Protein AF-0000000068469529 (afdb_homodimer)

Structure (mmCIF, N/CA/C/O backbone):
data_AF-0000000068469529-model_v1
#
loop_
_entity.id
_entity.type
_entity.pdbx_description
1 polymer 'Protein-tyrosine sulfotransferase'
#
loop_
_atom_site.group_PDB
_atom_site.id
_atom_site.type_symbol
_atom_site.label_atom_id
_atom_site.label_alt_id
_atom_site.label_comp_id
_atom_site.label_asym_id
_atom_site.label_entity_id
_atom_site.label_seq_id
_atom_site.pdbx_PDB_ins_code
_atom_site.Cartn_x
_atom_site.Cartn_y
_atom_site.Cartn_z
_atom_site.occupancy
_atom_site.B_iso_or_equiv
_atom_site.auth_seq_id
_atom_site.auth_comp_id
_atom_site.auth_asym_id
_atom_site.auth_atom_id
_atom_site.pdbx_PDB_model_num
ATOM 1 N N . MET A 1 1 ? -54.781 -26.109 3.596 1 35 1 MET A N 1
ATOM 2 C CA . MET A 1 1 ? -55.125 -24.812 3.016 1 35 1 MET A CA 1
ATOM 3 C C . MET A 1 1 ? -54.406 -23.688 3.736 1 35 1 MET A C 1
ATOM 5 O O . MET A 1 1 ? -54.375 -22.562 3.246 1 35 1 MET A O 1
ATOM 9 N N . ARG A 1 2 ? -54.062 -23.984 5.086 1 48.5 2 ARG A N 1
ATOM 10 C CA . ARG A 1 2 ? -53.562 -22.953 5.992 1 48.5 2 ARG A CA 1
ATOM 11 C C . ARG A 1 2 ? -52.094 -22.656 5.707 1 48.5 2 ARG A C 1
ATOM 13 O O . ARG A 1 2 ? -51.594 -21.594 6.07 1 48.5 2 ARG A O 1
ATOM 20 N N . LEU A 1 3 ? -51.375 -23.75 5.25 1 50.78 3 LEU A N 1
ATOM 21 C CA . LEU A 1 3 ? -49.938 -23.562 5 1 50.78 3 LEU A CA 1
ATOM 22 C C . LEU A 1 3 ? -49.719 -22.641 3.811 1 50.78 3 LEU A C 1
ATOM 24 O O . LEU A 1 3 ? -48.656 -22.016 3.697 1 50.78 3 LEU A O 1
ATOM 28 N N . SER A 1 4 ? -50.875 -22.516 2.932 1 54.69 4 SER A N 1
ATOM 29 C CA . SER A 1 4 ? -50.75 -21.766 1.685 1 54.69 4 SER A CA 1
ATOM 30 C C . SER A 1 4 ? -50.812 -20.266 1.931 1 54.69 4 SER A C 1
ATOM 32 O O . SER A 1 4 ? -50.188 -19.484 1.208 1 54.69 4 SER A O 1
ATOM 34 N N . MET A 1 5 ? -51.594 -19.906 3.066 1 54.94 5 MET A N 1
ATOM 35 C CA . MET A 1 5 ? -51.781 -18.484 3.285 1 54.94 5 MET A CA 1
ATOM 36 C C . MET A 1 5 ? -50.562 -17.828 3.895 1 54.94 5 MET A C 1
ATOM 38 O O . MET A 1 5 ? -50.281 -16.656 3.648 1 54.94 5 MET A O 1
ATOM 42 N N . ARG A 1 6 ? -49.75 -18.641 4.711 1 59.12 6 ARG A N 1
ATOM 43 C CA . ARG A 1 6 ? -48.594 -18.078 5.344 1 59.12 6 ARG A CA 1
ATOM 44 C C . ARG A 1 6 ? -47.469 -17.828 4.32 1 59.12 6 ARG A C 1
ATOM 46 O O . ARG A 1 6 ? -46.781 -16.812 4.387 1 59.12 6 ARG A O 1
ATOM 53 N N . ARG A 1 7 ? -47.438 -18.688 3.303 1 60.75 7 ARG A N 1
ATOM 54 C CA . ARG A 1 7 ? -46.438 -18.516 2.262 1 60.75 7 ARG A CA 1
ATOM 55 C C . ARG A 1 7 ? -46.75 -17.312 1.373 1 60.75 7 ARG A C 1
ATOM 57 O O . ARG A 1 7 ? -45.875 -16.578 0.944 1 60.75 7 ARG A O 1
ATOM 64 N N . ALA A 1 8 ? -48.125 -17.156 1.275 1 61.53 8 ALA A N 1
ATOM 65 C CA . ALA A 1 8 ? -48.531 -16.047 0.421 1 61.53 8 ALA A CA 1
ATOM 66 C C . ALA A 1 8 ? -48.312 -14.703 1.109 1 61.53 8 ALA A C 1
ATOM 68 O O . ALA A 1 8 ? -47.875 -13.734 0.469 1 61.53 8 ALA A O 1
ATOM 69 N N . LEU A 1 9 ? -48.5 -14.734 2.459 1 61.03 9 LEU A N 1
ATOM 70 C CA . LEU A 1 9 ? -48.281 -13.5 3.203 1 61.03 9 LEU A CA 1
ATOM 71 C C . LEU A 1 9 ? -46.781 -13.195 3.324 1 61.03 9 LEU A C 1
ATOM 73 O O . LEU A 1 9 ? -46.375 -12.039 3.221 1 61.03 9 LEU A O 1
ATOM 77 N N . LEU A 1 10 ? -45.969 -14.312 3.377 1 60.34 10 LEU A N 1
ATOM 78 C CA . LEU A 1 10 ? -44.531 -14.117 3.416 1 60.34 10 LEU A CA 1
ATOM 79 C C . LEU A 1 10 ? -44 -13.633 2.064 1 60.34 10 LEU A C 1
ATOM 81 O O . LEU A 1 10 ? -43.156 -12.75 2.006 1 60.34 10 LEU A O 1
ATOM 85 N N . ALA A 1 11 ? -44.688 -14.125 0.976 1 63.16 11 ALA A N 1
ATOM 86 C CA . ALA A 1 11 ? -44.281 -13.703 -0.363 1 63.16 11 ALA A CA 1
ATOM 87 C C . ALA A 1 11 ? -44.688 -12.25 -0.62 1 63.16 11 ALA A C 1
ATOM 89 O O . ALA A 1 11 ? -43.938 -11.492 -1.231 1 63.16 11 ALA A O 1
ATOM 90 N N . ALA A 1 12 ? -45.875 -11.898 -0.057 1 62.25 12 ALA A N 1
ATOM 91 C CA . ALA A 1 12 ? -46.312 -10.523 -0.239 1 62.25 12 ALA A CA 1
ATOM 92 C C . ALA A 1 12 ? -45.469 -9.555 0.568 1 62.25 12 ALA A C 1
ATOM 94 O O . ALA A 1 12 ? -45.188 -8.445 0.112 1 62.25 12 ALA A O 1
ATOM 95 N N . GLY A 1 13 ? -45.062 -10.125 1.74 1 57.09 13 GLY A N 1
ATOM 96 C CA . GLY A 1 13 ? -44.188 -9.297 2.545 1 57.09 13 GLY A CA 1
ATOM 97 C C . GLY A 1 13 ? -42.812 -9.109 1.919 1 57.09 13 GLY A C 1
ATOM 98 O O . GLY A 1 13 ? -42.25 -8.008 1.965 1 57.09 13 GLY A O 1
ATOM 99 N N . CYS A 1 14 ? -42.312 -10.211 1.252 1 60.03 14 CYS A N 1
ATOM 100 C CA . CYS A 1 14 ? -41.031 -10.117 0.584 1 60.03 14 CYS A CA 1
ATOM 101 C C . CYS A 1 14 ? -41.094 -9.219 -0.645 1 60.03 14 CYS A C 1
ATOM 103 O O . CYS A 1 14 ? -40.188 -8.461 -0.93 1 60.03 14 CYS A O 1
ATOM 105 N N . THR A 1 15 ? -42.312 -9.305 -1.3 1 61.78 15 THR A N 1
ATOM 106 C CA . THR A 1 15 ? -42.469 -8.445 -2.471 1 61.78 15 THR A CA 1
ATOM 107 C C . THR A 1 15 ? -42.562 -6.98 -2.059 1 61.78 15 THR A C 1
ATOM 109 O O . THR A 1 15 ? -41.969 -6.105 -2.699 1 61.78 15 THR A O 1
ATOM 112 N N . LEU A 1 16 ? -43.219 -6.738 -0.93 1 57.44 16 LEU A N 1
ATOM 113 C CA . LEU A 1 16 ? -43.344 -5.359 -0.462 1 57.44 16 LEU A CA 1
ATOM 114 C C . LEU A 1 16 ? -42 -4.844 0.03 1 57.44 16 LEU A C 1
ATOM 116 O O . LEU A 1 16 ? -41.625 -3.699 -0.248 1 57.44 16 LEU A O 1
ATOM 120 N N . ALA A 1 17 ? -41.281 -5.766 0.696 1 58.59 17 ALA A N 1
ATOM 121 C CA . ALA A 1 17 ? -39.938 -5.363 1.132 1 58.59 17 ALA A CA 1
ATOM 122 C C . ALA A 1 17 ? -39.031 -5.102 -0.063 1 58.59 17 ALA A C 1
ATOM 124 O O . ALA A 1 17 ? -38.25 -4.156 -0.052 1 58.59 17 ALA A O 1
ATOM 125 N N . LEU A 1 18 ? -39.219 -5.82 -1.162 1 59.91 18 LEU A N 1
ATOM 126 C CA . LEU A 1 18 ? -38.438 -5.613 -2.383 1 59.91 18 LEU A CA 1
ATOM 127 C C . LEU A 1 18 ? -38.844 -4.309 -3.062 1 59.91 18 LEU A C 1
ATOM 129 O O . LEU A 1 18 ? -38 -3.561 -3.539 1 59.91 18 LEU A O 1
ATOM 133 N N . VAL A 1 19 ? -40.125 -4.066 -3.025 1 58.38 19 VAL A N 1
ATOM 134 C CA . VAL A 1 19 ? -40.594 -2.84 -3.668 1 58.38 19 VAL A CA 1
ATOM 135 C C . VAL A 1 19 ? -40.125 -1.63 -2.861 1 58.38 19 VAL A C 1
ATOM 137 O O . VAL A 1 19 ? -39.656 -0.637 -3.43 1 58.38 19 VAL A O 1
ATOM 140 N N . LEU A 1 20 ? -40.156 -1.813 -1.547 1 55.47 20 LEU A N 1
ATOM 141 C CA . LEU A 1 20 ? -39.688 -0.706 -0.715 1 55.47 20 LEU A CA 1
ATOM 142 C C . LEU A 1 20 ? -38.188 -0.531 -0.826 1 55.47 20 LEU A C 1
ATOM 144 O O . LEU A 1 20 ? -37.688 0.597 -0.875 1 55.47 20 LEU A O 1
ATOM 148 N N . ALA A 1 21 ? -37.469 -1.648 -0.958 1 56.5 21 ALA A N 1
ATOM 149 C CA . ALA A 1 21 ? -36.031 -1.566 -1.17 1 56.5 21 ALA A CA 1
ATOM 150 C C . ALA A 1 21 ? -35.688 -0.947 -2.527 1 56.5 21 ALA A C 1
ATOM 152 O O . ALA A 1 21 ? -34.781 -0.138 -2.645 1 56.5 21 ALA A O 1
ATOM 153 N N . VAL A 1 22 ? -36.5 -1.192 -3.512 1 58.16 22 VAL A N 1
ATOM 154 C CA . VAL A 1 22 ? -36.281 -0.602 -4.832 1 58.16 22 VAL A CA 1
ATOM 155 C C . VAL A 1 22 ? -36.625 0.885 -4.789 1 58.16 22 VAL A C 1
ATOM 157 O O . VAL A 1 22 ? -35.906 1.712 -5.352 1 58.16 22 VAL A O 1
ATOM 160 N N . GLN A 1 23 ? -37.719 1.17 -4.066 1 52.16 23 GLN A N 1
ATOM 161 C CA . GLN A 1 23 ? -38.094 2.576 -3.992 1 52.16 23 GLN A CA 1
ATOM 162 C C . GLN A 1 23 ? -37.094 3.375 -3.162 1 52.16 23 GLN A C 1
ATOM 164 O O . GLN A 1 23 ? -36.719 4.492 -3.531 1 52.16 23 GLN A O 1
ATOM 169 N N . LEU A 1 24 ? -36.688 2.756 -2.057 1 51.91 24 LEU A N 1
ATOM 170 C CA . LEU A 1 24 ? -35.656 3.441 -1.279 1 51.91 24 LEU A CA 1
ATOM 171 C C . LEU A 1 24 ? -34.344 3.5 -2.047 1 51.91 24 LEU A C 1
ATOM 173 O O . LEU A 1 24 ? -33.656 4.508 -1.997 1 51.91 24 LEU A O 1
ATOM 177 N N . GLY A 1 25 ? -34.031 2.502 -2.814 1 49.19 25 GLY A N 1
ATOM 178 C CA . GLY A 1 25 ? -32.906 2.545 -3.721 1 49.19 25 GLY A CA 1
ATOM 179 C C . GLY A 1 25 ? -33.031 3.623 -4.781 1 49.19 25 GLY A C 1
ATOM 180 O O . GLY A 1 25 ? -32.062 4.305 -5.098 1 49.19 25 GLY A O 1
ATOM 181 N N . GLN A 1 26 ? -34.219 3.742 -5.254 1 50.41 26 GLN A N 1
ATOM 182 C CA . GLN A 1 26 ? -34.438 4.785 -6.25 1 50.41 26 GLN A CA 1
ATOM 183 C C . GLN A 1 26 ? -34.312 6.172 -5.633 1 50.41 26 GLN A C 1
ATOM 185 O O . GLN A 1 26 ? -33.75 7.082 -6.254 1 50.41 26 GLN A O 1
ATOM 190 N N . GLN A 1 27 ? -34.875 6.309 -4.461 1 45.72 27 GLN A N 1
ATOM 191 C CA . GLN A 1 27 ? -34.75 7.617 -3.826 1 45.72 27 GLN A CA 1
ATOM 192 C C . GLN A 1 27 ? -33.312 7.926 -3.451 1 45.72 27 GLN A C 1
ATOM 194 O O . GLN A 1 27 ? -32.844 9.07 -3.574 1 45.72 27 GLN A O 1
ATOM 199 N N . VAL A 1 28 ? -32.625 6.914 -2.969 1 44.53 28 VAL A N 1
ATOM 200 C CA . VAL A 1 28 ? -31.203 7.125 -2.713 1 44.53 28 VAL A CA 1
ATOM 201 C C . VAL A 1 28 ? -30.484 7.434 -4.023 1 44.53 28 VAL A C 1
ATOM 203 O O . VAL A 1 28 ? -29.594 8.297 -4.066 1 44.53 28 VAL A O 1
ATOM 206 N N . LEU A 1 29 ? -30.906 6.848 -5.082 1 42.88 29 LEU A N 1
ATOM 207 C CA . LEU A 1 29 ? -30.359 7.195 -6.387 1 42.88 29 LEU A CA 1
ATOM 208 C C . LEU A 1 29 ? -30.734 8.617 -6.781 1 42.88 29 LEU A C 1
ATOM 210 O O . LEU A 1 29 ? -29.922 9.359 -7.324 1 42.88 29 LEU A O 1
ATOM 214 N N . GLU A 1 30 ? -31.953 8.984 -6.566 1 41.34 30 GLU A N 1
ATOM 215 C CA . GLU A 1 30 ? -32.375 10.336 -6.914 1 41.34 30 GLU A CA 1
ATOM 216 C C . GLU A 1 30 ? -31.703 11.375 -6.023 1 41.34 30 GLU A C 1
ATOM 218 O O . GLU A 1 30 ? -31.328 12.445 -6.496 1 41.34 30 GLU A O 1
ATOM 223 N N . CYS A 1 31 ? -31.719 11.125 -4.723 1 37.06 31 CYS A N 1
ATOM 224 C CA . CYS A 1 31 ? -31.031 12.07 -3.854 1 37.06 31 CYS A CA 1
ATOM 225 C C . CYS A 1 31 ? -29.547 12.156 -4.199 1 37.06 31 CYS A C 1
ATOM 227 O O . CYS A 1 31 ? -28.953 13.234 -4.133 1 37.06 31 CYS A O 1
ATOM 229 N N . ARG A 1 32 ? -28.891 11.039 -4.543 1 34.47 32 ARG A N 1
ATOM 230 C CA . ARG A 1 32 ? -27.531 11.133 -5.07 1 34.47 32 ARG A CA 1
ATOM 231 C C . ARG A 1 32 ? -27.5 11.961 -6.352 1 34.47 32 ARG A C 1
ATOM 233 O O . ARG A 1 32 ? -26.531 12.672 -6.617 1 34.47 32 ARG A O 1
ATOM 240 N N . ALA A 1 33 ? -28.484 11.867 -7.164 1 37.12 33 ALA A N 1
ATOM 241 C CA . ALA A 1 33 ? -28.531 12.664 -8.383 1 37.12 33 ALA A CA 1
ATOM 242 C C . ALA A 1 33 ? -28.656 14.148 -8.07 1 37.12 33 ALA A C 1
ATOM 244 O O . ALA A 1 33 ? -28.062 14.984 -8.758 1 37.12 33 ALA A O 1
ATOM 245 N N . VAL A 1 34 ? -29.578 14.539 -7.203 1 35.19 34 VAL A N 1
ATOM 246 C CA . VAL A 1 34 ? -29.781 15.953 -6.922 1 35.19 34 VAL A CA 1
ATOM 247 C C . VAL A 1 34 ? -28.562 16.516 -6.191 1 35.19 34 VAL A C 1
ATOM 249 O O . VAL A 1 34 ? -28.188 17.672 -6.395 1 35.19 34 VAL A O 1
ATOM 252 N N . LEU A 1 35 ? -28.078 15.852 -5.195 1 32.03 35 LEU A N 1
ATOM 253 C CA . LEU A 1 35 ? -26.875 16.359 -4.543 1 32.03 35 LEU A CA 1
ATOM 254 C C . LEU A 1 35 ? -25.688 16.359 -5.504 1 32.03 35 LEU A C 1
ATOM 256 O O . LEU A 1 35 ? -24.609 16.828 -5.16 1 32.03 35 LEU A O 1
ATOM 260 N N . GLU A 1 36 ? -25.672 15.594 -6.559 1 34.03 36 GLU A N 1
ATOM 261 C CA . GLU A 1 36 ? -24.703 15.766 -7.641 1 34.03 36 GLU A CA 1
ATOM 262 C C . GLU A 1 36 ? -24.891 17.125 -8.328 1 34.03 36 GLU A C 1
ATOM 264 O O . GLU A 1 36 ? -25.703 17.25 -9.242 1 34.03 36 GLU A O 1
ATOM 269 N N . GLY A 1 37 ? -25.094 18.203 -7.586 1 32.06 37 GLY A N 1
ATOM 270 C CA . GLY A 1 37 ? -25.109 19.469 -8.305 1 32.06 37 GLY A CA 1
ATOM 271 C C . GLY A 1 37 ? -24.172 19.484 -9.5 1 32.06 37 GLY A C 1
ATOM 272 O O . GLY A 1 37 ? -23.391 18.547 -9.695 1 32.06 37 GLY A O 1
ATOM 273 N N . PRO A 1 38 ? -24.516 20.469 -10.398 1 31.81 38 PRO A N 1
ATOM 274 C CA . PRO A 1 38 ? -23.656 20.484 -11.586 1 31.81 38 PRO A CA 1
ATOM 275 C C . PRO A 1 38 ? -22.172 20.344 -11.258 1 31.81 38 PRO A C 1
ATOM 277 O O . PRO A 1 38 ? -21.641 21.141 -10.477 1 31.81 38 PRO A O 1
ATOM 280 N N . ARG A 1 39 ? -21.781 19.141 -10.969 1 34.88 39 ARG A N 1
ATOM 281 C CA . ARG A 1 39 ? -20.344 19 -10.977 1 34.88 39 ARG A CA 1
ATOM 282 C C . ARG A 1 39 ? -19.703 19.922 -12.008 1 34.88 39 ARG A C 1
ATOM 284 O O . ARG A 1 39 ? -20.031 19.859 -13.195 1 34.88 39 ARG A O 1
ATOM 291 N N . SER A 1 40 ? -19.547 21.156 -11.719 1 30.97 40 SER A N 1
ATOM 292 C CA . SER A 1 40 ? -18.703 21.891 -12.664 1 30.97 40 SER A CA 1
ATOM 293 C C . SER A 1 40 ? -17.625 20.984 -13.273 1 30.97 40 SER A C 1
ATOM 295 O O . SER A 1 40 ? -17.141 20.078 -12.609 1 30.97 40 SER A O 1
ATOM 297 N N . PRO A 1 41 ? -17.656 20.812 -14.602 1 32.28 41 PRO A N 1
ATOM 298 C CA . PRO A 1 41 ? -16.625 20 -15.25 1 32.28 41 PRO A CA 1
ATOM 299 C C . PRO A 1 41 ? -15.25 20.203 -14.641 1 32.28 41 PRO A C 1
ATOM 301 O O . PRO A 1 41 ? -14.703 21.312 -14.664 1 32.28 41 PRO A O 1
ATOM 304 N N . ARG A 1 42 ? -15.016 19.875 -13.43 1 36.72 42 ARG A N 1
ATOM 305 C CA . ARG A 1 42 ? -13.586 19.797 -13.148 1 36.72 42 ARG A CA 1
ATOM 306 C C . ARG A 1 42 ? -12.805 19.438 -14.406 1 36.72 42 ARG A C 1
ATOM 308 O O . ARG A 1 42 ? -13.023 18.375 -14.992 1 36.72 42 ARG A O 1
ATOM 315 N N . ARG A 1 43 ? -12.453 20.375 -15.234 1 35.06 43 ARG A N 1
ATOM 316 C CA . ARG A 1 43 ? -11.609 20.188 -16.406 1 35.06 43 ARG A CA 1
ATOM 317 C C . ARG A 1 43 ? -10.609 19.047 -16.188 1 35.06 43 ARG A C 1
ATOM 319 O O . ARG A 1 43 ? -9.828 19.078 -15.242 1 35.06 43 ARG A O 1
ATOM 326 N N . ALA A 1 44 ? -10.883 17.906 -16.766 1 36.81 44 ALA A N 1
ATOM 327 C CA . ALA A 1 44 ? -10.211 16.609 -16.812 1 36.81 44 ALA A CA 1
ATOM 328 C C . ALA A 1 44 ? -8.719 16.781 -17.109 1 36.81 44 ALA A C 1
ATOM 330 O O . ALA A 1 44 ? -8.336 17.266 -18.172 1 36.81 44 ALA A O 1
ATOM 331 N N . MET A 1 45 ? -7.848 17.062 -16.219 1 39.94 45 MET A N 1
ATOM 332 C CA . MET A 1 45 ? -6.406 16.859 -16.312 1 39.94 45 MET A CA 1
ATOM 333 C C . MET A 1 45 ? -6.07 15.586 -17.062 1 39.94 45 MET A C 1
ATOM 335 O O . MET A 1 45 ? -6.547 14.508 -16.703 1 39.94 45 MET A O 1
ATOM 339 N N . ARG A 1 46 ? -5.836 15.727 -18.453 1 43.59 46 ARG A N 1
ATOM 340 C CA . ARG A 1 46 ? -5.496 14.523 -19.203 1 43.59 46 ARG A CA 1
ATOM 341 C C . ARG A 1 46 ? -4.16 13.953 -18.734 1 43.59 46 ARG A C 1
ATOM 343 O O . ARG A 1 46 ? -3.119 14.602 -18.875 1 43.59 46 ARG A O 1
ATOM 350 N N . PRO A 1 47 ? -4.109 13.016 -17.922 1 48.62 47 PRO A N 1
ATOM 351 C CA . PRO A 1 47 ? -2.82 12.406 -17.594 1 48.62 47 PRO A CA 1
ATOM 352 C C . PRO A 1 47 ? -2.096 11.875 -18.844 1 48.62 47 PRO A C 1
ATOM 354 O O . PRO A 1 47 ? -2.701 11.195 -19.672 1 48.62 47 PRO A O 1
ATOM 357 N N . GLU A 1 48 ? -1.165 12.57 -19.453 1 48.84 48 GLU A N 1
ATOM 358 C CA . GLU A 1 48 ? -0.371 11.953 -20.516 1 48.84 48 GLU A CA 1
ATOM 359 C C . GLU A 1 48 ? 0.347 10.703 -20 1 48.84 48 GLU A C 1
ATOM 361 O O . GLU A 1 48 ? 0.591 10.562 -18.797 1 48.84 48 GLU A O 1
ATOM 366 N N . GLN A 1 49 ? 0.686 9.727 -21.047 1 52.16 49 GLN A N 1
ATOM 367 C CA . GLN A 1 49 ? 1.091 8.328 -20.984 1 52.16 49 GLN A CA 1
ATOM 368 C C . GLN A 1 49 ? 2.443 8.172 -20.297 1 52.16 49 GLN A C 1
ATOM 370 O O . GLN A 1 49 ? 3.432 8.781 -20.719 1 52.16 49 GLN A O 1
ATOM 375 N N . GLU A 1 50 ? 2.596 8.016 -18.969 1 62.59 50 GLU A N 1
ATOM 376 C CA . GLU A 1 50 ? 3.789 7.824 -18.141 1 62.59 50 GLU A CA 1
ATOM 377 C C . GLU A 1 50 ? 4.371 6.426 -18.328 1 62.59 50 GLU A C 1
ATOM 379 O O . GLU A 1 50 ? 3.771 5.438 -17.891 1 62.59 50 GLU A O 1
ATOM 384 N N . ASP A 1 51 ? 5.238 6.285 -19.406 1 76.12 51 ASP A N 1
ATOM 385 C CA . ASP A 1 51 ? 5.875 4.984 -19.594 1 76.12 51 ASP A CA 1
ATOM 386 C C . ASP A 1 51 ? 7.098 4.844 -18.688 1 76.12 51 ASP A C 1
ATOM 388 O O . ASP A 1 51 ? 7.809 5.816 -18.438 1 76.12 51 ASP A O 1
ATOM 392 N N . LEU A 1 52 ? 7.191 3.689 -18.125 1 79.38 52 LEU A N 1
ATOM 393 C CA . LEU A 1 52 ? 8.406 3.275 -17.438 1 79.38 52 LEU A CA 1
ATOM 394 C C . LEU A 1 52 ? 9.422 2.701 -18.422 1 79.38 52 LEU A C 1
ATOM 396 O O . LEU A 1 52 ? 9.094 1.802 -19.188 1 79.38 52 LEU A O 1
ATOM 400 N N . VAL A 1 53 ? 10.578 3.285 -18.469 1 78.69 53 VAL A N 1
ATOM 401 C CA . VAL A 1 53 ? 11.586 2.832 -19.422 1 78.69 53 VAL A CA 1
ATOM 402 C C . VAL A 1 53 ? 12.688 2.068 -18.703 1 78.69 53 VAL A C 1
ATOM 404 O O . VAL A 1 53 ? 13.219 2.545 -17.688 1 78.69 53 VAL A O 1
ATOM 407 N N . MET A 1 54 ? 12.961 0.854 -19.203 1 75.69 54 MET A N 1
ATOM 408 C CA . MET A 1 54 ? 14.039 0.013 -18.688 1 75.69 54 MET A CA 1
ATOM 409 C C . MET A 1 54 ? 15.023 -0.353 -19.797 1 75.69 54 MET A C 1
ATOM 411 O O . MET A 1 54 ? 14.641 -0.491 -20.953 1 75.69 54 MET A O 1
ATOM 415 N N . VAL A 1 55 ? 16.328 -0.416 -19.422 1 76.31 55 VAL A N 1
ATOM 416 C CA . VAL A 1 55 ? 17.344 -0.851 -20.375 1 76.31 55 VAL A CA 1
ATOM 417 C C . VAL A 1 55 ? 17.859 -2.232 -19.984 1 76.31 55 VAL A C 1
ATOM 419 O O . VAL A 1 55 ? 18.312 -2.438 -18.844 1 76.31 55 VAL A O 1
ATOM 422 N N . GLY A 1 56 ? 17.781 -3.131 -20.953 1 72.56 56 GLY A N 1
ATOM 423 C CA . GLY A 1 56 ? 18.234 -4.492 -20.719 1 72.56 56 GLY A CA 1
ATOM 424 C C . GLY A 1 56 ? 19.734 -4.656 -20.859 1 72.56 56 GLY A C 1
ATOM 425 O O . GLY A 1 56 ? 20.422 -3.725 -21.266 1 72.56 56 GLY A O 1
ATOM 426 N N . ALA A 1 57 ? 20.172 -5.797 -20.375 1 68.75 57 ALA A N 1
ATOM 427 C CA . ALA A 1 57 ? 21.578 -6.125 -20.516 1 68.75 57 ALA A CA 1
ATOM 428 C C . ALA A 1 57 ? 22.016 -6.066 -21.984 1 68.75 57 ALA A C 1
ATOM 430 O O . ALA A 1 57 ? 23.188 -5.812 -22.281 1 68.75 57 ALA A O 1
ATOM 431 N N . ASP A 1 58 ? 21.078 -6.188 -22.844 1 68.75 58 ASP A N 1
ATOM 432 C CA . ASP A 1 58 ? 21.328 -6.137 -24.281 1 68.75 58 ASP A CA 1
ATOM 433 C C . ASP A 1 58 ? 21.281 -4.703 -24.797 1 68.75 58 ASP A C 1
ATOM 435 O O . ASP A 1 58 ? 21.359 -4.469 -26 1 68.75 58 ASP A O 1
ATOM 439 N N . HIS A 1 59 ? 21.031 -3.756 -23.953 1 75 59 HIS A N 1
ATOM 440 C CA . HIS A 1 59 ? 21.016 -2.328 -24.25 1 75 59 HIS A CA 1
ATOM 441 C C . HIS A 1 59 ? 19.766 -1.948 -25.031 1 75 59 HIS A C 1
ATOM 443 O O . HIS A 1 59 ? 19.766 -0.954 -25.766 1 75 59 HIS A O 1
ATOM 449 N N . VAL A 1 60 ? 18.875 -2.889 -24.984 1 81.69 60 VAL A N 1
ATOM 450 C CA . VAL A 1 60 ? 17.578 -2.59 -25.578 1 81.69 60 VAL A CA 1
ATOM 451 C C . VAL A 1 60 ? 16.703 -1.863 -24.578 1 81.69 60 VAL A C 1
ATOM 453 O O . VAL A 1 60 ? 16.672 -2.221 -23.391 1 81.69 60 VAL A O 1
ATOM 456 N N . GLU A 1 61 ? 16.047 -0.932 -25.172 1 84.56 61 GLU A N 1
ATOM 457 C CA . GLU A 1 61 ? 15.133 -0.168 -24.328 1 84.56 61 GLU A CA 1
ATOM 458 C C . GLU A 1 61 ? 13.742 -0.796 -24.297 1 84.56 61 GLU A C 1
ATOM 460 O O . GLU A 1 61 ? 13.164 -1.066 -25.359 1 84.56 61 GLU A O 1
ATOM 465 N N . TYR A 1 62 ? 13.281 -1.079 -23.109 1 86.31 62 TYR A N 1
ATOM 466 C CA . TYR A 1 62 ? 11.938 -1.601 -22.891 1 86.31 62 TYR A CA 1
ATOM 467 C C . TYR A 1 62 ? 11.031 -0.539 -22.281 1 86.31 62 TYR A C 1
ATOM 469 O O . TYR A 1 62 ? 11.398 0.107 -21.297 1 86.31 62 TYR A O 1
ATOM 477 N N . ARG A 1 63 ? 9.906 -0.339 -22.906 1 86.69 63 ARG A N 1
ATOM 478 C CA . ARG A 1 63 ? 8.93 0.626 -22.406 1 86.69 63 ARG A CA 1
ATOM 479 C C . ARG A 1 63 ? 7.703 -0.079 -21.844 1 86.69 63 ARG A C 1
ATOM 481 O O . ARG A 1 63 ? 7.07 -0.882 -22.531 1 86.69 63 ARG A O 1
ATOM 488 N N . TYR A 1 64 ? 7.457 0.218 -20.625 1 90.31 64 TYR A N 1
ATOM 489 C CA . TYR A 1 64 ? 6.34 -0.429 -19.938 1 90.31 64 TYR A CA 1
ATOM 490 C C . TYR A 1 64 ? 5.281 0.589 -19.547 1 90.31 64 TYR A C 1
ATOM 492 O O . TYR A 1 64 ? 5.598 1.633 -18.969 1 90.31 64 TYR A O 1
ATOM 500 N N . GLY A 1 65 ? 4.051 0.367 -19.906 1 88.88 65 GLY A N 1
ATOM 501 C CA . GLY A 1 65 ? 2.93 1.234 -19.578 1 88.88 65 GLY A CA 1
ATOM 502 C C . GLY A 1 65 ? 1.641 0.474 -19.328 1 88.88 65 GLY A C 1
ATOM 503 O O . GLY A 1 65 ? 1.65 -0.753 -19.219 1 88.88 65 GLY A O 1
ATOM 504 N N . LYS A 1 66 ? 0.652 1.176 -19.219 1 87.44 66 LYS A N 1
ATOM 505 C CA . LYS A 1 66 ? -0.648 0.623 -18.844 1 87.44 66 LYS A CA 1
ATOM 506 C C . LYS A 1 66 ? -1.175 -0.313 -19.938 1 87.44 66 LYS A C 1
ATOM 508 O O . LYS A 1 66 ? -1.904 -1.263 -19.641 1 87.44 66 LYS A O 1
ATOM 513 N N . ALA A 1 67 ? -0.758 -0.104 -21.125 1 89.69 67 ALA A N 1
ATOM 514 C CA . ALA A 1 67 ? -1.339 -0.833 -22.25 1 89.69 67 ALA A CA 1
ATOM 515 C C . ALA A 1 67 ? -0.463 -2.018 -22.656 1 89.69 67 ALA A C 1
ATOM 517 O O . ALA A 1 67 ? -0.761 -2.719 -23.625 1 89.69 67 ALA A O 1
ATOM 518 N N . MET A 1 68 ? 0.535 -2.246 -21.891 1 91 68 MET A N 1
ATOM 519 C CA . MET A 1 68 ? 1.426 -3.348 -22.25 1 91 68 MET A CA 1
ATOM 520 C C . MET A 1 68 ? 0.782 -4.691 -21.922 1 91 68 MET A C 1
ATOM 522 O O . MET A 1 68 ? -0.093 -4.777 -21.062 1 91 68 MET A O 1
ATOM 526 N N . PRO A 1 69 ? 1.163 -5.699 -22.672 1 93.88 69 PRO A N 1
ATOM 527 C CA . PRO A 1 69 ? 0.712 -7.031 -22.25 1 93.88 69 PRO A CA 1
ATOM 528 C C . PRO A 1 69 ? 1.335 -7.488 -20.938 1 93.88 69 PRO A C 1
ATOM 530 O O . PRO A 1 69 ? 2.545 -7.344 -20.734 1 93.88 69 PRO A O 1
ATOM 533 N N . LEU A 1 70 ? 0.554 -7.906 -20.047 1 97.5 70 LEU A N 1
ATOM 534 C CA . LEU A 1 70 ? 0.986 -8.406 -18.75 1 97.5 70 LEU A CA 1
ATOM 535 C C . LEU A 1 70 ? 0.312 -9.734 -18.422 1 97.5 70 LEU A C 1
ATOM 537 O O . LEU A 1 70 ? -0.875 -9.922 -18.703 1 97.5 70 LEU A O 1
ATOM 541 N N . ILE A 1 71 ? 1.091 -10.617 -17.938 1 98.81 71 ILE A N 1
ATOM 542 C CA . ILE A 1 71 ? 0.548 -11.914 -17.547 1 98.81 71 ILE A CA 1
ATOM 543 C C . ILE A 1 71 ? 0.497 -12.016 -16.016 1 98.81 71 ILE A C 1
ATOM 545 O O . ILE A 1 71 ? 1.464 -11.672 -15.336 1 98.81 71 ILE A O 1
ATOM 549 N N . PHE A 1 72 ? -0.604 -12.43 -15.484 1 98.88 72 PHE A N 1
ATOM 550 C CA . PHE A 1 72 ? -0.725 -12.742 -14.062 1 98.88 72 PHE A CA 1
ATOM 551 C C . PHE A 1 72 ? -0.98 -14.234 -13.859 1 98.88 72 PHE A C 1
ATOM 553 O O . PHE A 1 72 ? -1.937 -14.781 -14.406 1 98.88 72 PHE A O 1
ATOM 560 N N . VAL A 1 73 ? -0.126 -14.852 -13.117 1 98.88 73 VAL A N 1
ATOM 561 C CA . VAL A 1 73 ? -0.277 -16.25 -12.773 1 98.88 73 VAL A CA 1
ATOM 562 C C . VAL A 1 73 ? -0.691 -16.391 -11.305 1 98.88 73 VAL A C 1
ATOM 564 O O . VAL A 1 73 ? -0.026 -15.852 -10.414 1 98.88 73 VAL A O 1
ATOM 567 N N . GLY A 1 74 ? -1.765 -17.062 -11.062 1 98.69 74 GLY A N 1
ATOM 568 C CA . GLY A 1 74 ? -2.225 -17.234 -9.695 1 98.69 74 GLY A CA 1
ATOM 569 C C . GLY A 1 74 ? -3.01 -18.5 -9.484 1 98.69 74 GLY A C 1
ATOM 570 O O . GLY A 1 74 ? -3.104 -19.344 -10.391 1 98.69 74 GLY A O 1
ATOM 571 N N . GLY A 1 75 ? -3.488 -18.719 -8.312 1 98.75 75 GLY A N 1
ATOM 572 C CA . GLY A 1 75 ? -4.191 -19.891 -7.797 1 98.75 75 GLY A CA 1
ATOM 573 C C . GLY A 1 75 ? -3.953 -20.125 -6.316 1 98.75 75 GLY A C 1
ATOM 574 O O . GLY A 1 75 ? -3.232 -19.359 -5.672 1 98.75 75 GLY A O 1
ATOM 575 N N . VAL A 1 76 ? -4.633 -21.156 -5.801 1 98.56 76 VAL A N 1
ATOM 576 C CA . VAL A 1 76 ? -4.387 -21.484 -4.402 1 98.56 76 VAL A CA 1
ATOM 577 C C . VAL A 1 76 ? -2.955 -21.984 -4.23 1 98.56 76 VAL A C 1
ATOM 579 O O . VAL A 1 76 ? -2.445 -22.719 -5.082 1 98.56 76 VAL A O 1
ATOM 582 N N . PRO A 1 77 ? -2.205 -21.531 -3.16 1 97.62 77 PRO A N 1
ATOM 583 C CA . PRO A 1 77 ? -0.849 -22.047 -2.947 1 97.62 77 PRO A CA 1
ATOM 584 C C . PRO A 1 77 ? -0.765 -23.562 -3.062 1 97.62 77 PRO A C 1
ATOM 586 O O . PRO A 1 77 ? -1.658 -24.266 -2.59 1 97.62 77 PRO A O 1
ATOM 589 N N . ARG A 1 78 ? 0.321 -24 -3.693 1 98 78 ARG A N 1
ATOM 590 C CA . ARG A 1 78 ? 0.594 -25.422 -3.91 1 98 78 ARG A CA 1
ATOM 591 C C . ARG A 1 78 ? -0.285 -25.984 -5.023 1 98 78 ARG A C 1
ATOM 593 O O . ARG A 1 78 ? -0.53 -27.188 -5.078 1 98 78 ARG A O 1
ATOM 600 N N . SER A 1 79 ? -0.742 -25.094 -5.91 1 98.38 79 SER A N 1
ATOM 601 C CA . SER A 1 79 ? -1.54 -25.531 -7.051 1 98.38 79 SER A CA 1
ATOM 602 C C . SER A 1 79 ? -0.716 -25.531 -8.336 1 98.38 79 SER A C 1
ATOM 604 O O . SER A 1 79 ? -1.267 -25.641 -9.43 1 98.38 79 SER A O 1
ATOM 606 N N . GLY A 1 80 ? 0.586 -25.297 -8.258 1 98.25 80 GLY A N 1
ATOM 607 C CA . GLY A 1 80 ? 1.45 -25.391 -9.422 1 98.25 80 GLY A CA 1
ATOM 608 C C . GLY A 1 80 ? 1.802 -24.047 -10.016 1 98.25 80 GLY A C 1
ATOM 609 O O . GLY A 1 80 ? 2.271 -23.969 -11.156 1 98.25 80 GLY A O 1
ATOM 610 N N . THR A 1 81 ? 1.597 -22.922 -9.289 1 98.5 81 THR A N 1
ATOM 611 C CA . THR A 1 81 ? 1.833 -21.578 -9.797 1 98.5 81 THR A CA 1
ATOM 612 C C . THR A 1 81 ? 3.322 -21.344 -10.031 1 98.5 81 THR A C 1
ATOM 614 O O . THR A 1 81 ? 3.709 -20.672 -10.992 1 98.5 81 THR A O 1
ATOM 617 N N . THR A 1 82 ? 4.152 -21.891 -9.164 1 98.12 82 THR A N 1
ATOM 618 C CA . THR A 1 82 ? 5.594 -21.719 -9.312 1 98.12 82 THR A CA 1
ATOM 619 C C . THR A 1 82 ? 6.102 -22.469 -10.547 1 98.12 82 THR A C 1
ATOM 621 O O . THR A 1 82 ? 6.961 -21.953 -11.266 1 98.12 82 THR A O 1
ATOM 624 N N . LEU A 1 83 ? 5.582 -23.641 -10.781 1 98.38 83 LEU A N 1
ATOM 625 C CA . LEU A 1 83 ? 5.949 -24.375 -11.977 1 98.38 83 LEU A CA 1
ATOM 626 C C . LEU A 1 83 ? 5.539 -23.625 -13.234 1 98.38 83 LEU A C 1
ATOM 628 O O . LEU A 1 83 ? 6.324 -23.5 -14.172 1 98.38 83 LEU A O 1
ATOM 632 N N . MET A 1 84 ? 4.293 -23.125 -13.219 1 98.75 84 MET A N 1
ATOM 633 C CA . MET A 1 84 ? 3.77 -22.375 -14.359 1 98.75 84 MET A CA 1
ATOM 634 C C . MET A 1 84 ? 4.66 -21.188 -14.68 1 98.75 84 MET A C 1
ATOM 636 O O . MET A 1 84 ? 5.035 -20.984 -15.836 1 98.75 84 MET A O 1
ATOM 640 N N . ARG A 1 85 ? 4.98 -20.422 -13.688 1 98.31 85 ARG A N 1
ATOM 641 C CA . ARG A 1 85 ? 5.801 -19.234 -13.945 1 98.31 85 ARG A CA 1
ATOM 642 C C . ARG A 1 85 ? 7.207 -19.641 -14.391 1 98.31 85 ARG A C 1
ATOM 644 O O . ARG A 1 85 ? 7.812 -18.969 -15.234 1 98.31 85 ARG A O 1
ATOM 651 N N . ALA A 1 86 ? 7.777 -20.719 -13.812 1 98.19 86 ALA A N 1
ATOM 652 C CA . ALA A 1 86 ? 9.109 -21.172 -14.219 1 98.19 86 ALA A CA 1
ATOM 653 C C . ALA A 1 86 ? 9.125 -21.594 -15.68 1 98.19 86 ALA A C 1
ATOM 655 O O . ALA A 1 86 ? 10.078 -21.312 -16.406 1 98.19 86 ALA A O 1
ATOM 656 N N . MET A 1 87 ? 8.109 -22.297 -16.078 1 98.75 87 MET A N 1
ATOM 657 C CA . MET A 1 87 ? 7.996 -22.703 -17.469 1 98.75 87 MET A CA 1
ATOM 658 C C . MET A 1 87 ? 7.902 -21.484 -18.391 1 98.75 87 MET A C 1
ATOM 660 O O . MET A 1 87 ? 8.539 -21.453 -19.438 1 98.75 87 MET A O 1
ATOM 664 N N . LEU A 1 88 ? 7.156 -20.469 -17.969 1 98.69 88 LEU A N 1
ATOM 665 C CA . LEU A 1 88 ? 7.039 -19.234 -18.75 1 98.69 88 LEU A CA 1
ATOM 666 C C . LEU A 1 88 ? 8.359 -18.469 -18.766 1 98.69 88 LEU A C 1
ATOM 668 O O . LEU A 1 88 ? 8.742 -17.906 -19.797 1 98.69 88 LEU A O 1
ATOM 672 N N . ASP A 1 89 ? 9.055 -18.516 -17.641 1 98.06 89 ASP A N 1
ATOM 673 C CA . ASP A 1 89 ? 10.352 -17.844 -17.516 1 98.06 89 ASP A CA 1
ATOM 674 C C . ASP A 1 89 ? 11.367 -18.453 -18.484 1 98.06 89 ASP A C 1
ATOM 676 O O . ASP A 1 89 ? 12.359 -17.812 -18.844 1 98.06 89 ASP A O 1
ATOM 680 N N . ALA A 1 90 ? 11.172 -19.672 -18.781 1 98.12 90 ALA A N 1
ATOM 681 C CA . ALA A 1 90 ? 12.094 -20.359 -19.688 1 98.12 90 ALA A CA 1
ATOM 682 C C . ALA A 1 90 ? 11.953 -19.828 -21.109 1 98.12 90 ALA A C 1
ATOM 684 O O . ALA A 1 90 ? 12.852 -20 -21.938 1 98.12 90 ALA A O 1
ATOM 685 N N . HIS A 1 91 ? 10.812 -19.25 -21.438 1 97.94 91 HIS A N 1
ATOM 686 C CA . HIS A 1 91 ? 10.609 -18.656 -22.75 1 97.94 91 HIS A CA 1
ATOM 687 C C . HIS A 1 91 ? 11.492 -17.422 -22.938 1 97.94 91 HIS A C 1
ATOM 689 O O . HIS A 1 91 ? 11.594 -16.578 -22.047 1 97.94 91 HIS A O 1
ATOM 695 N N . PRO A 1 92 ? 12.117 -17.234 -24.031 1 95.75 92 PRO A N 1
ATOM 696 C CA . PRO A 1 92 ? 13.07 -16.141 -24.219 1 95.75 92 PRO A CA 1
ATOM 697 C C . PRO A 1 92 ? 12.398 -14.773 -24.188 1 95.75 92 PRO A C 1
ATOM 699 O O . PRO A 1 92 ? 13.062 -13.766 -23.906 1 95.75 92 PRO A O 1
ATOM 702 N N . GLU A 1 93 ? 11.102 -14.688 -24.391 1 95.38 93 GLU A N 1
ATOM 703 C CA . GLU A 1 93 ? 10.43 -13.398 -24.469 1 95.38 93 GLU A CA 1
ATOM 704 C C . GLU A 1 93 ? 9.695 -13.07 -23.172 1 95.38 93 GLU A C 1
ATOM 706 O O . GLU A 1 93 ? 9.141 -11.977 -23.031 1 95.38 93 GLU A O 1
ATOM 711 N N . VAL A 1 94 ? 9.688 -13.977 -22.219 1 97.25 94 VAL A N 1
ATOM 712 C CA . VAL A 1 94 ? 8.852 -13.805 -21.047 1 97.25 94 VAL A CA 1
ATOM 713 C C . VAL A 1 94 ? 9.719 -13.781 -19.781 1 97.25 94 VAL A C 1
ATOM 715 O O . VAL A 1 94 ? 10.664 -14.57 -19.672 1 97.25 94 VAL A O 1
ATOM 718 N N . ARG A 1 95 ? 9.461 -12.859 -18.906 1 97.12 95 ARG A N 1
ATOM 719 C CA . ARG A 1 95 ? 10.062 -12.836 -17.578 1 97.12 95 ARG A CA 1
ATOM 720 C C . ARG A 1 95 ? 8.992 -12.703 -16.5 1 97.12 95 ARG A C 1
ATOM 722 O O . ARG A 1 95 ? 8.344 -11.664 -16.391 1 97.12 95 ARG A O 1
ATOM 729 N N . CYS A 1 96 ? 8.781 -13.695 -15.703 1 97.06 96 CYS A N 1
ATOM 730 C CA . CYS A 1 96 ? 7.848 -13.672 -14.586 1 97.06 96 CYS A CA 1
ATOM 731 C C . CYS A 1 96 ? 8.562 -13.305 -13.289 1 97.06 96 CYS A C 1
ATOM 733 O O . CYS A 1 96 ? 8.148 -12.383 -12.586 1 97.06 96 CYS A O 1
ATOM 735 N N . GLY A 1 97 ? 9.586 -14.047 -12.977 1 94.75 97 GLY A N 1
ATOM 736 C CA . GLY A 1 97 ? 10.297 -13.82 -11.734 1 94.75 97 GLY A CA 1
ATOM 737 C C . GLY A 1 97 ? 9.656 -14.508 -10.547 1 94.75 97 GLY A C 1
ATOM 738 O O . GLY A 1 97 ? 8.648 -15.195 -10.688 1 94.75 97 GLY A O 1
ATOM 739 N N . GLU A 1 98 ? 10.211 -14.32 -9.391 1 95.94 98 GLU A N 1
ATOM 740 C CA . GLU A 1 98 ? 9.773 -14.953 -8.148 1 95.94 98 GLU A CA 1
ATOM 741 C C . GLU A 1 98 ? 8.531 -14.266 -7.594 1 95.94 98 GLU A C 1
ATOM 743 O O . GLU A 1 98 ? 8.133 -13.203 -8.07 1 95.94 98 GLU A O 1
ATOM 748 N N . GLU A 1 99 ? 7.941 -14.914 -6.672 1 94.5 99 GLU A N 1
ATOM 749 C CA . GLU A 1 99 ? 6.789 -14.352 -5.973 1 94.5 99 GLU A CA 1
ATOM 750 C C . GLU A 1 99 ? 7.145 -13.039 -5.281 1 94.5 99 GLU A C 1
ATOM 752 O O . GLU A 1 99 ? 8.078 -12.984 -4.484 1 94.5 99 GLU A O 1
ATOM 757 N N . THR A 1 100 ? 6.344 -12 -5.527 1 95.19 100 THR A N 1
ATOM 758 C CA . THR A 1 100 ? 6.684 -10.688 -4.988 1 95.19 100 THR A CA 1
ATOM 759 C C . THR A 1 100 ? 6.117 -10.516 -3.582 1 95.19 100 THR A C 1
ATOM 761 O O . THR A 1 100 ? 6.668 -9.773 -2.771 1 95.19 100 THR A O 1
ATOM 764 N N . ARG A 1 101 ? 4.945 -11.031 -3.293 1 92.75 101 ARG A N 1
ATOM 765 C CA . ARG A 1 101 ? 4.254 -11.047 -2.01 1 92.75 101 ARG A CA 1
ATOM 766 C C . ARG A 1 101 ? 3.688 -9.664 -1.679 1 92.75 101 ARG A C 1
ATOM 768 O O . ARG A 1 101 ? 2.721 -9.555 -0.922 1 92.75 101 ARG A O 1
ATOM 775 N N . ILE A 1 102 ? 4.168 -8.617 -2.279 1 95 102 ILE A N 1
ATOM 776 C CA . ILE A 1 102 ? 3.758 -7.266 -1.919 1 95 102 ILE A CA 1
ATOM 777 C C . ILE A 1 102 ? 2.533 -6.863 -2.738 1 95 102 ILE A C 1
ATOM 779 O O . ILE A 1 102 ? 1.668 -6.129 -2.256 1 95 102 ILE A O 1
ATOM 783 N N . ILE A 1 103 ? 2.434 -7.297 -3.963 1 97.12 103 ILE A N 1
ATOM 784 C CA . ILE A 1 103 ? 1.36 -6.879 -4.859 1 97.12 103 ILE A CA 1
ATOM 785 C C . ILE A 1 103 ? 0.013 -7.32 -4.289 1 97.12 103 ILE A C 1
ATOM 787 O O . ILE A 1 103 ? -0.917 -6.516 -4.188 1 97.12 103 ILE A O 1
ATOM 791 N N . PRO A 1 104 ? -0.143 -8.578 -3.814 1 96.06 104 PRO A N 1
ATOM 792 C CA . PRO A 1 104 ? -1.426 -8.953 -3.213 1 96.06 104 PRO A CA 1
ATOM 793 C C . PRO A 1 104 ? -1.766 -8.117 -1.98 1 96.06 104 PRO A C 1
ATOM 795 O O . PRO A 1 104 ? -2.941 -7.859 -1.709 1 96.06 104 PRO A O 1
ATOM 798 N N . ARG A 1 105 ? -0.78 -7.727 -1.247 1 93.88 105 ARG A N 1
ATOM 799 C CA . ARG A 1 105 ? -1.011 -6.949 -0.033 1 93.88 105 ARG A CA 1
ATOM 800 C C . ARG A 1 105 ? -1.535 -5.555 -0.365 1 93.88 105 ARG A C 1
ATOM 802 O O . ARG A 1 105 ? -2.465 -5.066 0.281 1 93.88 105 ARG A O 1
ATOM 809 N N . VAL A 1 106 ? -0.938 -4.941 -1.308 1 95.81 106 VAL A N 1
ATOM 810 C CA . VAL A 1 106 ? -1.393 -3.607 -1.69 1 95.81 106 VAL A CA 1
ATOM 811 C C . VAL A 1 106 ? -2.785 -3.695 -2.312 1 95.81 106 VAL A C 1
ATOM 813 O O . VAL A 1 106 ? -3.611 -2.797 -2.129 1 95.81 106 VAL A O 1
ATOM 816 N N . LEU A 1 107 ? -3.029 -4.746 -3.059 1 97.31 107 LEU A N 1
ATOM 817 C CA . LEU A 1 107 ? -4.355 -4.953 -3.629 1 97.31 107 LEU A CA 1
ATOM 818 C C . LEU A 1 107 ? -5.398 -5.145 -2.531 1 97.31 107 LEU A C 1
ATOM 820 O O . LEU A 1 107 ? -6.52 -4.641 -2.643 1 97.31 107 LEU A O 1
ATOM 824 N N . ALA A 1 108 ? -5.031 -5.863 -1.512 1 93.81 108 ALA A N 1
ATOM 825 C CA . ALA A 1 108 ? -5.934 -6.07 -0.381 1 93.81 108 ALA A CA 1
ATOM 826 C C . ALA A 1 108 ? -6.234 -4.75 0.327 1 93.81 108 ALA A C 1
ATOM 828 O O . ALA A 1 108 ? -7.355 -4.527 0.787 1 93.81 108 ALA A O 1
ATOM 829 N N . MET A 1 109 ? -5.254 -3.928 0.464 1 92.75 109 MET A N 1
ATOM 830 C CA . MET A 1 109 ? -5.438 -2.611 1.068 1 92.75 109 MET A CA 1
ATOM 831 C C . MET A 1 109 ? -6.43 -1.776 0.262 1 92.75 109 MET A C 1
ATOM 833 O O . MET A 1 109 ? -7.332 -1.157 0.828 1 92.75 109 MET A O 1
ATOM 837 N N . ARG A 1 110 ? -6.219 -1.723 -1.019 1 94.56 110 ARG A N 1
ATOM 838 C CA . ARG A 1 110 ? -7.133 -1.005 -1.901 1 94.56 110 ARG A CA 1
ATOM 839 C C . ARG A 1 110 ? -8.555 -1.541 -1.774 1 94.56 110 ARG A C 1
ATOM 841 O O . ARG A 1 110 ? -9.516 -0.77 -1.759 1 94.56 110 ARG A O 1
ATOM 848 N N . GLN A 1 111 ? -8.664 -2.812 -1.691 1 93 111 GLN A N 1
ATOM 849 C CA . GLN A 1 111 ? -9.977 -3.445 -1.56 1 93 111 GLN A CA 1
ATOM 850 C C . GLN A 1 111 ? -10.648 -3.045 -0.25 1 93 111 GLN A C 1
ATOM 852 O O . GLN A 1 111 ? -11.859 -2.814 -0.214 1 93 111 GLN A O 1
ATOM 857 N N . ALA A 1 112 ? -9.914 -3.014 0.792 1 90.56 112 ALA A N 1
ATOM 858 C CA . ALA A 1 112 ? -10.445 -2.625 2.094 1 90.56 112 ALA A CA 1
ATOM 859 C C . ALA A 1 112 ? -10.984 -1.196 2.062 1 90.56 112 ALA A C 1
ATOM 861 O O . ALA A 1 112 ? -12.031 -0.906 2.646 1 90.56 112 ALA A O 1
ATOM 862 N N . TRP A 1 113 ? -10.266 -0.311 1.427 1 89.81 113 TRP A N 1
ATOM 863 C CA . TRP A 1 113 ? -10.703 1.076 1.298 1 89.81 113 TRP A CA 1
ATOM 864 C C . TRP A 1 113 ? -12 1.169 0.502 1 89.81 113 TRP A C 1
ATOM 866 O O . TRP A 1 113 ? -12.867 1.983 0.816 1 89.81 113 TRP A O 1
ATOM 876 N N . SER A 1 114 ? -12.156 0.376 -0.483 1 88.31 114 SER A N 1
ATOM 877 C CA . SER A 1 114 ? -13.312 0.415 -1.371 1 88.31 114 SER A CA 1
ATOM 878 C C . SER A 1 114 ? -14.547 -0.199 -0.706 1 88.31 114 SER A C 1
ATOM 880 O O . SER A 1 114 ? -15.672 0.191 -1 1 88.31 114 SER A O 1
ATOM 882 N N . LYS A 1 115 ? -14.352 -1.12 0.135 1 89.62 115 LYS A N 1
ATOM 883 C CA . LYS A 1 115 ? -15.453 -1.842 0.763 1 89.62 115 LYS A CA 1
ATOM 884 C C . LYS A 1 115 ? -16.047 -1.045 1.925 1 89.62 115 LYS A C 1
ATOM 886 O O . LYS A 1 115 ? -17.219 -1.173 2.234 1 89.62 115 LYS A O 1
ATOM 891 N N . SER A 1 116 ? -15.25 -0.216 2.496 1 90.38 116 SER A N 1
ATOM 892 C CA . SER A 1 116 ? -15.711 0.616 3.604 1 90.38 116 SER A CA 1
ATOM 893 C C . SER A 1 116 ? -16.391 1.886 3.098 1 90.38 116 SER A C 1
ATOM 895 O O . SER A 1 116 ? -15.719 2.779 2.566 1 90.38 116 SER A O 1
ATOM 897 N N . GLY A 1 117 ? -17.656 1.983 3.307 1 88.69 117 GLY A N 1
ATOM 898 C CA . GLY A 1 117 ? -18.391 3.166 2.879 1 88.69 117 GLY A CA 1
ATOM 899 C C . GLY A 1 117 ? -17.859 4.449 3.492 1 88.69 117 GLY A C 1
ATOM 900 O O . GLY A 1 117 ? -17.734 5.465 2.803 1 88.69 117 GLY A O 1
ATOM 901 N N . ARG A 1 118 ? -17.531 4.367 4.711 1 88 118 ARG A N 1
ATOM 902 C CA . ARG A 1 118 ? -17 5.531 5.422 1 88 118 ARG A CA 1
ATOM 903 C C . ARG A 1 118 ? -15.656 5.961 4.852 1 88 118 ARG A C 1
ATOM 905 O O . ARG A 1 118 ? -15.422 7.152 4.625 1 88 118 ARG A O 1
ATOM 912 N N . GLU A 1 119 ? -14.797 5.023 4.641 1 88.88 119 GLU A N 1
ATOM 913 C CA . GLU A 1 119 ? -13.477 5.328 4.105 1 88.88 119 GLU A CA 1
ATOM 914 C C . GLU A 1 119 ? -13.562 5.848 2.674 1 88.88 119 GLU A C 1
ATOM 916 O O . GLU A 1 119 ? -12.836 6.766 2.293 1 88.88 119 GLU A O 1
ATOM 921 N N . LYS A 1 120 ? -14.406 5.273 1.981 1 90.19 120 LYS A N 1
ATOM 922 C CA . LYS A 1 120 ? -14.594 5.723 0.604 1 90.19 120 LYS A CA 1
ATOM 923 C C . LYS A 1 120 ? -15.062 7.172 0.558 1 90.19 120 LYS A C 1
ATOM 925 O O . LYS A 1 120 ? -14.57 7.965 -0.251 1 90.19 120 LYS A O 1
ATOM 930 N N . LEU A 1 121 ? -15.984 7.488 1.383 1 90.56 121 LEU A N 1
ATOM 931 C CA . LEU A 1 121 ? -16.484 8.859 1.449 1 90.56 121 LEU A CA 1
ATOM 932 C C . LEU A 1 121 ? -15.383 9.828 1.831 1 90.56 121 LEU A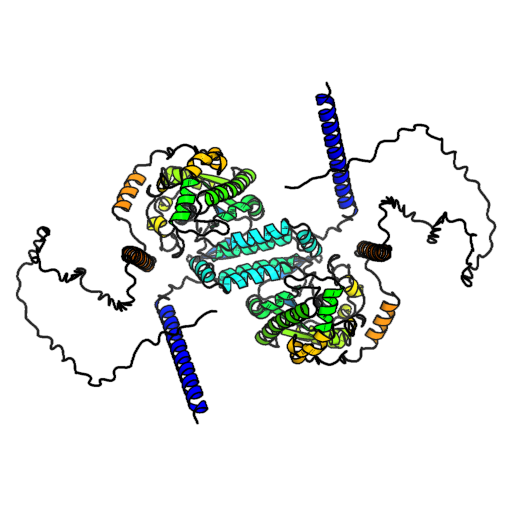 C 1
ATOM 934 O O . LEU A 1 121 ? -15.281 10.922 1.262 1 90.56 121 LEU A O 1
ATOM 938 N N . ARG A 1 122 ? -14.586 9.445 2.748 1 90.5 122 ARG A N 1
ATOM 939 C CA . ARG A 1 122 ? -13.477 10.289 3.191 1 90.5 122 ARG A CA 1
ATOM 940 C C . ARG A 1 122 ? -12.477 10.516 2.064 1 90.5 122 ARG A C 1
ATOM 942 O O . ARG A 1 122 ? -11.977 11.625 1.883 1 90.5 122 ARG A O 1
ATOM 949 N N . LEU A 1 123 ? -12.219 9.461 1.341 1 93.62 123 LEU A N 1
ATOM 950 C CA . LEU A 1 123 ? -11.273 9.547 0.228 1 93.62 123 LEU A CA 1
ATOM 951 C C . LEU A 1 123 ? -11.828 10.438 -0.884 1 93.62 123 LEU A C 1
ATOM 953 O O . LEU A 1 123 ? -11.125 11.289 -1.414 1 93.62 123 LEU A O 1
ATOM 957 N N . ASP A 1 124 ? -13.062 10.312 -1.125 1 92.12 124 ASP A N 1
ATOM 958 C CA . ASP A 1 124 ? -13.695 11.109 -2.168 1 92.12 124 ASP A CA 1
ATOM 959 C C . ASP A 1 124 ? -13.695 12.594 -1.801 1 92.12 124 ASP A C 1
ATOM 961 O O . ASP A 1 124 ? -13.422 13.445 -2.648 1 92.12 124 ASP A O 1
ATOM 965 N N . GLU A 1 125 ? -13.961 12.867 -0.575 1 91.12 125 GLU A N 1
ATOM 966 C CA . GLU A 1 125 ? -13.977 14.25 -0.101 1 91.12 125 GLU A CA 1
ATOM 967 C C . GLU A 1 125 ? -12.586 14.867 -0.137 1 91.12 125 GLU A C 1
ATOM 969 O O . GLU A 1 125 ? -12.438 16.094 -0.231 1 91.12 125 GLU A O 1
ATOM 974 N N . ALA A 1 126 ? -11.602 13.992 -0.117 1 93.44 126 ALA A N 1
ATOM 975 C CA . ALA A 1 126 ? -10.227 14.469 -0.138 1 93.44 126 ALA A CA 1
ATOM 976 C C . ALA A 1 126 ? -9.688 14.539 -1.565 1 93.44 126 ALA A C 1
ATOM 978 O O . ALA A 1 126 ? -8.523 14.867 -1.781 1 93.44 126 ALA A O 1
ATOM 979 N N . GLY A 1 127 ? -10.516 14.18 -2.533 1 93.44 127 GLY A N 1
ATOM 980 C CA . GLY A 1 127 ? -10.102 14.195 -3.926 1 93.44 127 GLY A CA 1
ATOM 981 C C . GLY A 1 127 ? -9.367 12.93 -4.348 1 93.44 127 GLY A C 1
ATOM 982 O O . GLY A 1 127 ? -8.836 12.859 -5.457 1 93.44 127 GLY A O 1
ATOM 983 N N . VAL A 1 128 ? -9.25 12.016 -3.436 1 95.75 128 VAL A N 1
ATOM 984 C CA . VAL A 1 128 ? -8.633 10.734 -3.77 1 95.75 128 VAL A CA 1
ATOM 985 C C . VAL A 1 128 ? -9.688 9.781 -4.336 1 95.75 128 VAL A C 1
ATOM 987 O O . VAL A 1 128 ? -10.047 8.789 -3.701 1 95.75 128 VAL A O 1
ATOM 990 N N . THR A 1 129 ? -10.055 10.031 -5.543 1 94.44 129 THR A N 1
ATOM 991 C CA . THR A 1 129 ? -11.086 9.273 -6.238 1 94.44 129 THR A CA 1
ATOM 992 C C . THR A 1 129 ? -10.555 7.91 -6.676 1 94.44 129 THR A C 1
ATOM 994 O O . THR A 1 129 ? -9.367 7.625 -6.52 1 94.44 129 THR A O 1
ATOM 997 N N . ASP A 1 130 ? -11.422 7.102 -7.211 1 93.75 130 ASP A N 1
ATOM 998 C CA . ASP A 1 130 ? -11.023 5.805 -7.742 1 93.75 130 ASP A CA 1
ATOM 999 C C . ASP A 1 130 ? -9.984 5.961 -8.852 1 93.75 130 ASP A C 1
ATOM 1001 O O . ASP A 1 130 ? -9.07 5.145 -8.969 1 93.75 130 ASP A O 1
ATOM 1005 N N . GLU A 1 131 ? -10.164 6.969 -9.633 1 94.31 131 GLU A N 1
ATOM 1006 C CA . GLU A 1 131 ? -9.227 7.207 -10.719 1 94.31 131 GLU A CA 1
ATOM 1007 C C . GLU A 1 131 ? -7.824 7.492 -10.188 1 94.31 131 GLU A C 1
ATOM 1009 O O . GLU A 1 131 ? -6.832 7.008 -10.734 1 94.31 131 GLU A O 1
ATOM 1014 N N . VAL A 1 132 ? -7.785 8.312 -9.141 1 95.12 132 VAL A N 1
ATOM 1015 C CA . VAL A 1 132 ? -6.5 8.656 -8.539 1 95.12 132 VAL A CA 1
ATOM 1016 C C . VAL A 1 132 ? -5.875 7.406 -7.914 1 95.12 132 VAL A C 1
ATOM 1018 O O . VAL A 1 132 ? -4.684 7.145 -8.094 1 95.12 132 VAL A O 1
ATOM 1021 N N . LEU A 1 133 ? -6.68 6.645 -7.188 1 96.25 133 LEU A N 1
ATOM 1022 C CA . LEU A 1 133 ? -6.203 5.422 -6.555 1 96.25 133 LEU A CA 1
ATOM 1023 C C . LEU A 1 133 ? -5.754 4.406 -7.602 1 96.25 133 LEU A C 1
ATOM 1025 O O . LEU A 1 133 ? -4.742 3.725 -7.418 1 96.25 133 LEU A O 1
ATOM 1029 N N . ASP A 1 134 ? -6.516 4.301 -8.656 1 96.12 134 ASP A N 1
ATOM 1030 C CA . ASP A 1 134 ? -6.156 3.383 -9.727 1 96.12 134 ASP A CA 1
ATOM 1031 C C . ASP A 1 134 ? -4.809 3.756 -10.344 1 96.12 134 ASP A C 1
ATOM 1033 O O . ASP A 1 134 ? -3.98 2.883 -10.609 1 96.12 134 ASP A O 1
ATOM 1037 N N . ALA A 1 135 ? -4.629 5.047 -10.57 1 94.88 135 ALA A N 1
ATOM 1038 C CA . ALA A 1 135 ? -3.359 5.508 -11.133 1 94.88 135 ALA A CA 1
ATOM 1039 C C . ALA A 1 135 ? -2.197 5.18 -10.195 1 94.88 135 ALA A C 1
ATOM 1041 O O . ALA A 1 135 ? -1.126 4.77 -10.648 1 94.88 135 ALA A O 1
ATOM 1042 N N . ALA A 1 136 ? -2.389 5.398 -8.938 1 96.75 136 ALA A N 1
ATOM 1043 C CA . ALA A 1 136 ? -1.362 5.117 -7.938 1 96.75 136 ALA A CA 1
ATOM 1044 C C . ALA A 1 136 ? -1.057 3.623 -7.871 1 96.75 136 ALA A C 1
ATOM 1046 O O . ALA A 1 136 ? 0.11 3.223 -7.852 1 96.75 136 ALA A O 1
ATOM 1047 N N . MET A 1 137 ? -2.07 2.764 -7.855 1 97.38 137 MET A N 1
ATOM 1048 C CA . MET A 1 137 ? -1.92 1.312 -7.836 1 97.38 137 MET A CA 1
ATOM 1049 C C . MET A 1 137 ? -1.196 0.824 -9.086 1 97.38 137 MET A C 1
ATOM 1051 O O . MET A 1 137 ? -0.303 -0.021 -9 1 97.38 137 MET A O 1
ATOM 1055 N N . GLN A 1 138 ? -1.647 1.371 -10.203 1 96.62 138 GLN A N 1
ATOM 1056 C CA . GLN A 1 138 ? -1.04 1.003 -11.477 1 96.62 138 GLN A CA 1
ATOM 1057 C C . GLN A 1 138 ? 0.457 1.299 -11.484 1 96.62 138 GLN A C 1
ATOM 1059 O O . GLN A 1 138 ? 1.261 0.458 -11.891 1 96.62 138 GLN A O 1
ATOM 1064 N N . ALA A 1 139 ? 0.789 2.471 -11.031 1 95.06 139 ALA A N 1
ATOM 1065 C CA . ALA A 1 139 ? 2.189 2.881 -11 1 95.06 139 ALA A CA 1
ATOM 1066 C C . ALA A 1 139 ? 3 1.993 -10.055 1 95.06 139 ALA A C 1
ATOM 1068 O O . ALA A 1 139 ? 4.102 1.555 -10.398 1 95.06 139 ALA A O 1
ATOM 1069 N N . PHE A 1 140 ? 2.486 1.716 -8.875 1 97.31 140 PHE A N 1
ATOM 1070 C CA . PHE A 1 140 ? 3.152 0.873 -7.891 1 97.31 140 PHE A CA 1
ATOM 1071 C C . PHE A 1 140 ? 3.402 -0.522 -8.453 1 97.31 140 PHE A C 1
ATOM 1073 O O . PHE A 1 140 ? 4.523 -1.029 -8.391 1 97.31 140 PHE A O 1
ATOM 1080 N N . ILE A 1 141 ? 2.371 -1.138 -8.977 1 97.75 141 ILE A N 1
ATOM 1081 C CA . ILE A 1 141 ? 2.418 -2.516 -9.453 1 97.75 141 ILE A CA 1
ATOM 1082 C C . ILE A 1 141 ? 3.383 -2.619 -10.633 1 97.75 141 ILE A C 1
ATOM 1084 O O . ILE A 1 141 ? 4.18 -3.557 -10.711 1 97.75 141 ILE A O 1
ATOM 1088 N N . LEU A 1 142 ? 3.334 -1.652 -11.516 1 95.94 142 LEU A N 1
ATOM 1089 C CA . LEU A 1 142 ? 4.195 -1.681 -12.695 1 95.94 142 LEU A CA 1
ATOM 1090 C C . LEU A 1 142 ? 5.664 -1.548 -12.297 1 95.94 142 LEU A C 1
ATOM 1092 O O . LEU A 1 142 ? 6.527 -2.221 -12.867 1 95.94 142 LEU A O 1
ATOM 1096 N N . GLU A 1 143 ? 5.957 -0.663 -11.32 1 95.62 143 GLU A N 1
ATOM 1097 C CA . GLU A 1 143 ? 7.324 -0.527 -10.828 1 95.62 143 GLU A CA 1
ATOM 1098 C C . GLU A 1 143 ? 7.848 -1.853 -10.289 1 95.62 143 GLU A C 1
ATOM 1100 O O . GLU A 1 143 ? 8.984 -2.24 -10.57 1 95.62 143 GLU A O 1
ATOM 1105 N N . VAL A 1 144 ? 7.016 -2.549 -9.555 1 97 144 VAL A N 1
ATOM 1106 C CA . VAL A 1 144 ? 7.438 -3.797 -8.93 1 97 144 VAL A CA 1
ATOM 1107 C C . VAL A 1 144 ? 7.66 -4.863 -10 1 97 144 VAL A C 1
ATOM 1109 O O . VAL A 1 144 ? 8.711 -5.512 -10.031 1 97 144 VAL A O 1
ATOM 1112 N N . ILE A 1 145 ? 6.68 -5.031 -10.844 1 97.56 145 ILE A N 1
ATOM 1113 C CA . ILE A 1 145 ? 6.75 -6.094 -11.844 1 97.56 145 ILE A CA 1
ATOM 1114 C C . ILE A 1 145 ? 7.941 -5.852 -12.773 1 97.56 145 ILE A C 1
ATOM 1116 O O . ILE A 1 145 ? 8.68 -6.781 -13.102 1 97.56 145 ILE A O 1
ATOM 1120 N N . ALA A 1 146 ? 8.188 -4.621 -13.164 1 95.31 146 ALA A N 1
ATOM 1121 C CA . ALA A 1 146 ? 9.242 -4.293 -14.125 1 95.31 146 ALA A CA 1
ATOM 1122 C C . ALA A 1 146 ? 10.617 -4.426 -13.492 1 95.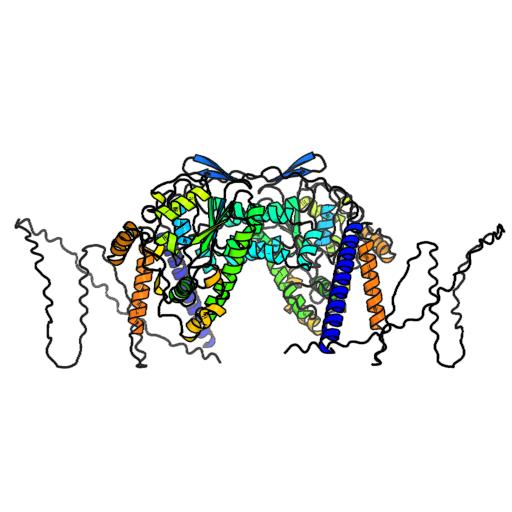31 146 ALA A C 1
ATOM 1124 O O . ALA A 1 146 ? 11.555 -4.938 -14.117 1 95.31 146 ALA A O 1
ATOM 1125 N N . LYS A 1 147 ? 10.758 -4.051 -12.242 1 95 147 LYS A N 1
ATOM 1126 C CA . LYS A 1 147 ? 12.109 -3.795 -11.742 1 95 147 LYS A CA 1
ATOM 1127 C C . LYS A 1 147 ? 12.594 -4.941 -10.859 1 95 147 LYS A C 1
ATOM 1129 O O . LYS A 1 147 ? 13.766 -5 -10.5 1 95 147 LYS A O 1
ATOM 1134 N N . HIS A 1 148 ? 11.742 -5.891 -10.5 1 94.25 148 HIS A N 1
ATOM 1135 C CA . HIS A 1 148 ? 12.234 -6.922 -9.594 1 94.25 148 HIS A CA 1
ATOM 1136 C C . HIS A 1 148 ? 13.008 -7.996 -10.344 1 94.25 148 HIS A C 1
ATOM 1138 O O . HIS A 1 148 ? 13.5 -8.953 -9.734 1 94.25 148 HIS A O 1
ATOM 1144 N N . GLY A 1 149 ? 13.148 -7.844 -11.648 1 92.06 149 GLY A N 1
ATOM 1145 C CA . GLY A 1 149 ? 13.906 -8.75 -12.5 1 92.06 149 GLY A CA 1
ATOM 1146 C C . GLY A 1 149 ? 14.367 -8.109 -13.797 1 92.06 149 GLY A C 1
ATOM 1147 O O . GLY A 1 149 ? 14.242 -6.895 -13.977 1 92.06 149 GLY A O 1
ATOM 1148 N N . GLU A 1 150 ? 14.867 -8.898 -14.695 1 89.88 150 GLU A N 1
ATOM 1149 C CA . GLU A 1 150 ? 15.344 -8.414 -15.992 1 89.88 150 GLU A CA 1
ATOM 1150 C C . GLU A 1 150 ? 14.18 -7.988 -16.875 1 89.88 150 GLU A C 1
ATOM 1152 O O . GLU A 1 150 ? 13.102 -8.586 -16.828 1 89.88 150 GLU A O 1
ATOM 1157 N N . PRO A 1 151 ? 14.406 -6.914 -17.609 1 91.69 151 PRO A N 1
ATOM 1158 C CA . PRO A 1 151 ? 13.344 -6.531 -18.547 1 91.69 151 PRO A CA 1
ATOM 1159 C C . PRO A 1 151 ? 13.094 -7.582 -19.625 1 91.69 151 PRO A C 1
ATOM 1161 O O . PRO A 1 151 ? 13.984 -8.383 -19.922 1 91.69 151 PRO A O 1
ATOM 1164 N N . ALA A 1 152 ? 11.953 -7.625 -20.172 1 93.88 152 ALA A N 1
ATOM 1165 C CA . ALA A 1 152 ? 11.555 -8.547 -21.234 1 93.88 152 ALA A CA 1
ATOM 1166 C C . ALA A 1 152 ? 10.383 -7.984 -22.047 1 93.88 152 ALA A C 1
ATOM 1168 O O . ALA A 1 152 ? 9.734 -7.027 -21.625 1 93.88 152 ALA A O 1
ATOM 1169 N N . ARG A 1 153 ? 10.195 -8.539 -23.172 1 92.56 153 ARG A N 1
ATOM 1170 C CA . ARG A 1 153 ? 9.109 -8.094 -24.031 1 92.56 153 ARG A CA 1
ATOM 1171 C C . ARG A 1 153 ? 7.758 -8.297 -23.359 1 92.56 153 ARG A C 1
ATOM 1173 O O . ARG A 1 153 ? 6.871 -7.445 -23.453 1 92.56 153 ARG A O 1
ATOM 1180 N N . VAL A 1 154 ? 7.602 -9.484 -22.734 1 95.88 154 VAL A N 1
ATOM 1181 C CA . VAL A 1 154 ? 6.387 -9.789 -21.984 1 95.88 154 VAL A CA 1
ATOM 1182 C C . VAL A 1 154 ? 6.727 -10.008 -20.516 1 95.88 154 VAL A C 1
ATOM 1184 O O . VAL A 1 154 ? 7.586 -10.828 -20.188 1 95.88 154 VAL A O 1
ATOM 1187 N N . LEU A 1 155 ? 6.102 -9.227 -19.656 1 97.62 155 LEU A N 1
ATOM 1188 C CA . LEU A 1 155 ? 6.309 -9.375 -18.234 1 97.62 155 LEU A CA 1
ATOM 1189 C C . LEU A 1 155 ? 5.176 -10.18 -17.594 1 97.62 155 LEU A C 1
ATOM 1191 O O . LEU A 1 155 ? 4.055 -10.195 -18.125 1 97.62 155 LEU A O 1
ATOM 1195 N N . CYS A 1 156 ? 5.531 -10.812 -16.578 1 97.75 156 CYS A N 1
ATOM 1196 C CA . CYS A 1 156 ? 4.625 -11.695 -15.859 1 97.75 156 CYS A CA 1
ATOM 1197 C C . CYS A 1 156 ? 4.781 -11.531 -14.359 1 97.75 156 CYS A C 1
ATOM 1199 O O . CYS A 1 156 ? 5.883 -11.273 -13.867 1 97.75 156 CYS A O 1
ATOM 1201 N N . ASN A 1 157 ? 3.697 -11.523 -13.648 1 98.25 157 ASN A N 1
ATOM 1202 C CA . ASN A 1 157 ? 3.689 -11.578 -12.195 1 98.25 157 ASN A CA 1
ATOM 1203 C C . ASN A 1 157 ? 3.133 -12.906 -11.688 1 98.25 157 ASN A C 1
ATOM 1205 O O . ASN A 1 157 ? 2.121 -13.398 -12.195 1 98.25 157 ASN A O 1
ATOM 1209 N N . LYS A 1 158 ? 3.785 -13.438 -10.797 1 97.81 158 LYS A N 1
ATOM 1210 C CA . LYS A 1 158 ? 3.238 -14.602 -10.117 1 97.81 158 LYS A CA 1
ATOM 1211 C C . LYS A 1 158 ? 3.104 -14.352 -8.617 1 97.81 158 LYS A C 1
ATOM 1213 O O . LYS A 1 158 ? 4.098 -14.359 -7.887 1 97.81 158 LYS A O 1
ATOM 1218 N N . ASP A 1 159 ? 2.002 -14.156 -8.156 1 97.81 159 ASP A N 1
ATOM 1219 C CA . ASP A 1 159 ? 1.507 -14.125 -6.781 1 97.81 159 ASP A CA 1
ATOM 1220 C C . ASP A 1 159 ? 0.169 -14.852 -6.664 1 97.81 159 ASP A C 1
ATOM 1222 O O . ASP A 1 159 ? -0.857 -14.352 -7.133 1 97.81 159 ASP A O 1
ATOM 1226 N N . PRO A 1 160 ? 0.113 -15.898 -5.949 1 97.12 160 PRO A N 1
ATOM 1227 C CA . PRO A 1 160 ? -1.044 -16.797 -6.008 1 97.12 160 PRO A CA 1
ATOM 1228 C C . PRO A 1 160 ? -2.367 -16.062 -5.785 1 97.12 160 PRO A C 1
ATOM 1230 O O . PRO A 1 160 ? -3.281 -16.172 -6.609 1 97.12 160 PRO A O 1
ATOM 1233 N N . PHE A 1 161 ? -2.469 -15.203 -4.879 1 97 161 PHE A N 1
ATOM 1234 C CA . PHE A 1 161 ? -3.752 -14.648 -4.477 1 97 161 PHE A CA 1
ATOM 1235 C C . PHE A 1 161 ? -4.039 -13.352 -5.227 1 97 161 PHE A C 1
ATOM 1237 O O . PHE A 1 161 ? -5.078 -12.727 -5.02 1 97 161 PHE A O 1
ATOM 1244 N N . THR A 1 162 ? -3.146 -12.922 -6.102 1 97.94 162 THR A N 1
ATOM 1245 C CA . THR A 1 162 ? -3.395 -11.742 -6.918 1 97.94 162 THR A CA 1
ATOM 1246 C C . THR A 1 162 ? -4.656 -11.914 -7.758 1 97.94 162 THR A C 1
ATOM 1248 O O . THR A 1 162 ? -5.363 -10.945 -8.039 1 97.94 162 THR A O 1
ATOM 1251 N N . LEU A 1 163 ? -4.984 -13.133 -8.039 1 98.44 163 LEU A N 1
ATOM 1252 C CA . LEU A 1 163 ? -6.109 -13.398 -8.93 1 98.44 163 LEU A CA 1
ATOM 1253 C C . LEU A 1 163 ? -7.434 -13.219 -8.195 1 98.44 163 LEU A C 1
ATOM 1255 O O . LEU A 1 163 ? -8.5 -13.219 -8.828 1 98.44 163 LEU A O 1
ATOM 1259 N N . LYS A 1 164 ? -7.426 -13 -6.879 1 97.94 164 LYS A N 1
ATOM 1260 C CA . LYS A 1 164 ? -8.617 -12.539 -6.172 1 97.94 164 LYS A CA 1
ATOM 1261 C C . LYS A 1 164 ? -9.062 -11.172 -6.68 1 97.94 164 LYS A C 1
ATOM 1263 O O . LYS A 1 164 ? -10.188 -10.742 -6.418 1 97.94 164 LYS A O 1
ATOM 1268 N N . SER A 1 165 ? -8.164 -10.531 -7.414 1 98.12 165 SER A N 1
ATOM 1269 C CA . SER A 1 165 ? -8.445 -9.18 -7.902 1 98.12 165 SER A CA 1
ATOM 1270 C C . SER A 1 165 ? -8.32 -9.109 -9.422 1 98.12 165 SER A C 1
ATOM 1272 O O . SER A 1 165 ? -7.898 -8.086 -9.961 1 98.12 165 SER A O 1
ATOM 1274 N N . SER A 1 166 ? -8.633 -10.164 -10.141 1 98.44 166 SER A N 1
ATOM 1275 C CA . SER A 1 166 ? -8.438 -10.211 -11.586 1 98.44 166 SER A CA 1
ATOM 1276 C C . SER A 1 166 ? -9.305 -9.18 -12.297 1 98.44 166 SER A C 1
ATOM 1278 O O . SER A 1 166 ? -8.883 -8.57 -13.281 1 98.44 166 SER A O 1
ATOM 1280 N N . VAL A 1 167 ? -10.516 -8.938 -11.82 1 98.12 167 VAL A N 1
ATOM 1281 C CA . VAL A 1 167 ? -11.406 -7.961 -12.438 1 98.12 167 VAL A CA 1
ATOM 1282 C C . VAL A 1 167 ? -10.805 -6.562 -12.305 1 98.12 167 VAL A C 1
ATOM 1284 O O . VAL A 1 167 ? -10.734 -5.816 -13.281 1 98.12 167 VAL A O 1
ATOM 1287 N N . TYR A 1 168 ? -10.406 -6.211 -11.141 1 98.12 168 TYR A N 1
ATOM 1288 C CA . TYR A 1 168 ? -9.789 -4.914 -10.898 1 98.12 168 TYR A CA 1
ATOM 1289 C C . TYR A 1 168 ? -8.508 -4.762 -11.703 1 98.12 168 TYR A C 1
ATOM 1291 O O . TYR A 1 168 ? -8.273 -3.717 -12.32 1 98.12 168 TYR A O 1
ATOM 1299 N N . LEU A 1 169 ? -7.633 -5.848 -11.695 1 98.44 169 LEU A N 1
ATOM 1300 C CA . LEU A 1 169 ? -6.375 -5.812 -12.438 1 98.44 169 LEU A CA 1
ATOM 1301 C C . LEU A 1 169 ? -6.629 -5.664 -13.938 1 98.44 169 LEU A C 1
ATOM 1303 O O . LEU A 1 169 ? -5.863 -4.992 -14.633 1 98.44 169 LEU A O 1
ATOM 1307 N N . SER A 1 170 ? -7.66 -6.281 -14.414 1 98 170 SER A N 1
ATOM 1308 C CA . SER A 1 170 ? -8 -6.176 -15.828 1 98 170 SER A CA 1
ATOM 1309 C C . SER A 1 170 ? -8.391 -4.75 -16.203 1 98 170 SER A C 1
ATOM 1311 O O . SER A 1 170 ? -8.203 -4.328 -17.344 1 98 170 SER A O 1
ATOM 1313 N N . ARG A 1 171 ? -8.945 -4.031 -15.234 1 96.38 171 ARG A N 1
ATOM 1314 C CA . ARG A 1 171 ? -9.258 -2.623 -15.445 1 96.38 171 ARG A CA 1
ATOM 1315 C C . ARG A 1 171 ? -8 -1.768 -15.43 1 96.38 171 ARG A C 1
ATOM 1317 O O . ARG A 1 171 ? -7.852 -0.85 -16.234 1 96.38 171 ARG A O 1
ATOM 1324 N N . LEU A 1 172 ? -7.133 -2.059 -14.516 1 96.88 172 LEU A N 1
ATOM 1325 C CA . LEU A 1 172 ? -5.887 -1.306 -14.391 1 96.88 172 LEU A CA 1
ATOM 1326 C C . LEU A 1 172 ? -5.004 -1.519 -15.617 1 96.88 172 LEU A C 1
ATOM 1328 O O . LEU A 1 172 ? -4.328 -0.592 -16.062 1 96.88 172 LEU A O 1
ATOM 1332 N N . PHE A 1 173 ? -4.969 -2.785 -16.047 1 97.56 173 PHE A N 1
ATOM 1333 C CA . PHE A 1 173 ? -4.156 -3.205 -17.188 1 97.56 173 PHE A CA 1
ATOM 1334 C C . PHE A 1 173 ? -5.016 -3.877 -18.25 1 97.56 173 PHE A C 1
ATOM 1336 O O . PHE A 1 173 ? -5.125 -5.105 -18.281 1 97.56 173 PHE A O 1
ATOM 1343 N N . PRO A 1 174 ? -5.445 -3.131 -19.188 1 96.75 174 PRO A N 1
ATOM 1344 C CA . PRO A 1 174 ? -6.477 -3.609 -20.109 1 96.75 174 PRO A CA 1
ATOM 1345 C C . PRO A 1 174 ? -5.992 -4.754 -20.984 1 96.75 174 PRO A C 1
ATOM 1347 O O . PRO A 1 174 ? -6.797 -5.562 -21.453 1 96.75 174 PRO A O 1
ATOM 1350 N N . ASN A 1 175 ? -4.734 -4.859 -21.234 1 97.06 175 ASN A N 1
ATOM 1351 C CA . ASN A 1 175 ? -4.219 -5.91 -22.109 1 97.06 175 ASN A CA 1
ATOM 1352 C C . ASN A 1 175 ? -3.602 -7.051 -21.297 1 97.06 175 ASN A C 1
ATOM 1354 O O . ASN A 1 175 ? -2.797 -7.824 -21.828 1 97.06 175 ASN A O 1
ATOM 1358 N N . SER A 1 176 ? -3.918 -7.156 -20.078 1 98.12 176 SER A N 1
ATOM 1359 C CA . SER A 1 176 ? -3.41 -8.234 -19.234 1 98.12 176 SER A CA 1
ATOM 1360 C C . SER A 1 176 ? -4.168 -9.531 -19.484 1 98.12 176 SER A C 1
ATOM 1362 O O . SER A 1 176 ? -5.305 -9.516 -19.969 1 98.12 176 SER A O 1
ATOM 1364 N N . LYS A 1 177 ? -3.568 -10.609 -19.266 1 98.81 177 LYS A N 1
ATOM 1365 C CA . LYS A 1 177 ? -4.156 -11.945 -19.297 1 98.81 177 LYS A CA 1
ATOM 1366 C C . LYS A 1 177 ? -3.834 -12.703 -18.016 1 98.81 177 LYS A C 1
ATOM 1368 O O . LYS A 1 177 ? -2.818 -12.438 -17.359 1 98.81 177 LYS A O 1
ATOM 1373 N N . PHE A 1 178 ? -4.715 -13.633 -17.656 1 98.88 178 PHE A N 1
ATOM 1374 C CA . PHE A 1 178 ? -4.637 -14.312 -16.375 1 98.88 178 PHE A CA 1
ATOM 1375 C C . PHE A 1 178 ? -4.609 -15.828 -16.562 1 98.88 178 PHE A C 1
ATOM 1377 O O . PHE A 1 178 ? -5.367 -16.375 -17.375 1 98.88 178 PHE A O 1
ATOM 1384 N N . LEU A 1 179 ? -3.684 -16.469 -15.945 1 98.94 179 LEU A N 1
ATOM 1385 C CA . LEU A 1 179 ? -3.645 -17.922 -15.852 1 98.94 179 LEU A CA 1
ATOM 1386 C C . LEU A 1 179 ? -4.02 -18.391 -14.445 1 98.94 179 LEU A C 1
ATOM 1388 O O . LEU A 1 179 ? -3.254 -18.188 -13.5 1 98.94 179 LEU A O 1
ATOM 1392 N N . LEU A 1 180 ? -5.172 -18.938 -14.273 1 98.94 180 LEU A N 1
ATOM 1393 C CA . LEU A 1 180 ? -5.625 -19.484 -12.992 1 98.94 180 LEU A CA 1
ATOM 1394 C C . LEU A 1 180 ? -5.27 -20.953 -12.867 1 98.94 180 LEU A C 1
ATOM 1396 O O . LEU A 1 180 ? -5.887 -21.812 -13.508 1 98.94 180 LEU A O 1
ATOM 1400 N N . MET A 1 181 ? -4.332 -21.25 -12.07 1 98.94 181 MET A N 1
ATOM 1401 C CA . MET A 1 181 ? -3.963 -22.656 -11.82 1 98.94 181 MET A CA 1
ATOM 1402 C C . MET A 1 181 ? -5.02 -23.344 -10.977 1 98.94 181 MET A C 1
ATOM 1404 O O . MET A 1 181 ? -5.383 -22.859 -9.898 1 98.94 181 MET A O 1
ATOM 1408 N N . VAL A 1 182 ? -5.52 -24.422 -11.5 1 98.88 182 VAL A N 1
ATOM 1409 C CA . VAL A 1 182 ? -6.5 -25.266 -10.812 1 98.88 182 VAL A CA 1
ATOM 1410 C C . VAL A 1 182 ? -5.883 -26.625 -10.5 1 98.88 182 VAL A C 1
ATOM 1412 O O . VAL A 1 182 ? -5.273 -27.25 -11.367 1 98.88 182 VAL A O 1
ATOM 1415 N N . ARG A 1 183 ? -6.031 -27 -9.297 1 98.69 183 ARG A N 1
ATOM 1416 C CA . ARG A 1 183 ? -5.539 -28.297 -8.844 1 98.69 183 ARG A CA 1
ATOM 1417 C C . ARG A 1 183 ? -6.531 -28.953 -7.887 1 98.69 183 ARG A C 1
ATOM 1419 O O . ARG A 1 183 ? -7.293 -28.25 -7.207 1 98.69 183 ARG A O 1
ATOM 1426 N N . ASP A 1 184 ? -6.531 -30.297 -7.867 1 98.44 184 ASP A N 1
ATOM 1427 C CA . ASP A 1 184 ? -7.32 -31.016 -6.871 1 98.44 184 ASP A CA 1
ATOM 1428 C C . ASP A 1 184 ? -7.039 -30.5 -5.465 1 98.44 184 ASP A C 1
ATOM 1430 O O . ASP A 1 184 ? -5.91 -30.594 -4.973 1 98.44 184 ASP A O 1
ATOM 1434 N N . GLY A 1 185 ? -8.141 -29.938 -4.848 1 98.56 185 GLY A N 1
ATOM 1435 C CA . GLY A 1 185 ? -7.992 -29.312 -3.545 1 98.56 185 GLY A CA 1
ATOM 1436 C C . GLY A 1 185 ? -7.383 -30.234 -2.506 1 98.56 185 GLY A C 1
ATOM 1437 O O . GLY A 1 185 ? -6.664 -29.797 -1.612 1 98.56 185 GLY A O 1
ATOM 1438 N N . ARG A 1 186 ? -7.617 -31.516 -2.611 1 98.25 186 ARG A N 1
ATOM 1439 C CA . ARG A 1 186 ? -7.07 -32.5 -1.683 1 98.25 186 ARG A CA 1
ATOM 1440 C C . ARG A 1 186 ? -5.555 -32.594 -1.813 1 98.25 186 ARG A C 1
ATOM 1442 O O . ARG A 1 186 ? -4.84 -32.625 -0.81 1 98.25 186 ARG A O 1
ATOM 1449 N N . ALA A 1 187 ? -5.113 -32.594 -3.041 1 98.12 187 ALA A N 1
ATOM 1450 C CA . ALA A 1 187 ? -3.674 -32.625 -3.291 1 98.12 187 ALA A CA 1
ATOM 1451 C C . ALA A 1 187 ? -3.002 -31.344 -2.852 1 98.12 187 ALA A C 1
ATOM 1453 O O . ALA A 1 187 ? -1.931 -31.359 -2.24 1 98.12 187 ALA A O 1
ATOM 1454 N N . SER A 1 188 ? -3.627 -30.188 -3.154 1 98.31 188 SER A N 1
ATOM 1455 C CA . SER A 1 188 ? -3.094 -28.891 -2.773 1 98.31 188 SER A CA 1
ATOM 1456 C C . SER A 1 188 ? -2.971 -28.766 -1.26 1 98.31 188 SER A C 1
ATOM 1458 O O . SER A 1 188 ? -1.923 -28.359 -0.749 1 98.31 188 SER A O 1
ATOM 1460 N N . VAL A 1 189 ? -4.02 -29.109 -0.535 1 98.5 189 VAL A N 1
ATOM 1461 C CA . VAL A 1 189 ? -4.07 -28.984 0.917 1 98.5 189 VAL A CA 1
ATOM 1462 C C . VAL A 1 189 ? -3.068 -29.938 1.559 1 98.5 189 VAL A C 1
ATOM 1464 O O . VAL A 1 189 ? -2.363 -29.562 2.5 1 98.5 189 VAL A O 1
ATOM 1467 N N . HIS A 1 190 ? -3.033 -31.172 1.056 1 98.06 190 HIS A N 1
ATOM 1468 C CA . HIS A 1 190 ? -2.053 -32.125 1.586 1 98.06 190 HIS A CA 1
ATOM 1469 C C . HIS A 1 190 ? -0.633 -31.578 1.41 1 98.06 190 HIS A C 1
ATOM 1471 O O . HIS A 1 190 ? 0.204 -31.734 2.305 1 98.06 190 HIS A O 1
ATOM 1477 N N . SER A 1 191 ? -0.377 -31.062 0.258 1 97.75 191 SER A N 1
ATOM 1478 C CA . SER A 1 191 ? 0.932 -30.469 -0.009 1 97.75 191 SER A CA 1
ATOM 1479 C C . SER A 1 191 ? 1.225 -29.312 0.943 1 97.75 191 SER A C 1
ATOM 1481 O O . SER A 1 191 ? 2.34 -29.188 1.455 1 97.75 191 SER A O 1
ATOM 1483 N N . MET A 1 192 ? 0.26 -28.438 1.229 1 97.88 192 MET A N 1
ATOM 1484 C CA . MET A 1 192 ? 0.42 -27.328 2.162 1 97.88 192 MET A CA 1
ATOM 1485 C C . MET A 1 192 ? 0.788 -27.844 3.553 1 97.88 192 MET A C 1
ATOM 1487 O O . MET A 1 192 ? 1.712 -27.312 4.184 1 97.88 192 MET A O 1
ATOM 1491 N N . ILE A 1 193 ? 0.049 -28.812 3.971 1 97.81 193 ILE A N 1
ATOM 1492 C CA . ILE A 1 193 ? 0.202 -29.328 5.324 1 97.81 193 ILE A CA 1
ATOM 1493 C C . ILE A 1 193 ? 1.552 -30.031 5.453 1 97.81 193 ILE A C 1
ATOM 1495 O O . ILE A 1 193 ? 2.311 -29.766 6.387 1 97.81 193 ILE A O 1
ATOM 1499 N N . THR A 1 194 ? 1.93 -30.859 4.5 1 96.69 194 THR A N 1
ATOM 1500 C CA . THR A 1 194 ? 3.131 -31.688 4.609 1 96.69 194 THR A CA 1
ATOM 1501 C C . THR A 1 194 ? 4.383 -30.844 4.402 1 96.69 194 THR A C 1
ATOM 1503 O O . THR A 1 194 ? 5.426 -31.109 5 1 96.69 194 THR A O 1
ATOM 1506 N N . ARG A 1 195 ? 4.219 -29.828 3.596 1 95.38 195 ARG A N 1
ATOM 1507 C CA . ARG A 1 195 ? 5.379 -28.984 3.33 1 95.38 195 ARG A CA 1
ATOM 1508 C C . ARG A 1 195 ? 5.391 -27.766 4.25 1 95.38 195 ARG A C 1
ATOM 1510 O O . ARG A 1 195 ? 6.277 -26.922 4.148 1 95.38 195 ARG A O 1
ATOM 1517 N N . LYS A 1 196 ? 4.418 -27.625 5.113 1 94.44 196 LYS A N 1
ATOM 1518 C CA . LYS A 1 196 ? 4.324 -26.594 6.141 1 94.44 196 LYS A CA 1
ATOM 1519 C C . LYS A 1 196 ? 4.312 -25.203 5.52 1 94.44 196 LYS A C 1
ATOM 1521 O O . LYS A 1 196 ? 5.07 -24.312 5.938 1 94.44 196 LYS A O 1
ATOM 1526 N N . VAL A 1 197 ? 3.559 -25.125 4.457 1 94.69 197 VAL A N 1
ATOM 1527 C CA . VAL A 1 197 ? 3.344 -23.828 3.836 1 94.69 197 VAL A CA 1
ATOM 1528 C C . VAL A 1 197 ? 2.301 -23.047 4.629 1 94.69 197 VAL A C 1
ATOM 1530 O O . VAL A 1 197 ? 1.102 -23.312 4.52 1 94.69 197 VAL A O 1
ATOM 1533 N N . THR A 1 198 ? 2.764 -22.047 5.328 1 91 198 THR A N 1
ATOM 1534 C CA . THR A 1 198 ? 1.866 -21.297 6.199 1 91 198 THR A CA 1
ATOM 1535 C C . THR A 1 198 ? 1.152 -20.203 5.418 1 91 198 THR A C 1
ATOM 1537 O O . THR A 1 198 ? 1.789 -19.438 4.688 1 91 198 THR A O 1
ATOM 1540 N N . ILE A 1 199 ? -0.049 -20.188 5.48 1 92.5 199 ILE A N 1
ATOM 1541 C CA . ILE A 1 199 ? -0.911 -19.156 4.898 1 92.5 199 ILE A CA 1
ATOM 1542 C C . ILE A 1 199 ? -1.776 -18.531 5.988 1 92.5 199 ILE A C 1
ATOM 1544 O O . ILE A 1 199 ? -2.328 -19.234 6.832 1 92.5 199 ILE A O 1
ATOM 1548 N N . ALA A 1 200 ? -1.828 -17.266 5.957 1 89 200 ALA A N 1
ATOM 1549 C CA . ALA A 1 200 ? -2.609 -16.562 6.977 1 89 200 ALA A CA 1
ATOM 1550 C C . ALA A 1 200 ? -4.039 -17.094 7.031 1 89 200 ALA A C 1
ATOM 1552 O O . ALA A 1 200 ? -4.703 -17.219 6 1 89 200 ALA A O 1
ATOM 1553 N N . GLY A 1 201 ? -4.5 -17.516 8.18 1 91.81 201 GLY A N 1
ATOM 1554 C CA . GLY A 1 201 ? -5.863 -17.969 8.391 1 91.81 201 GLY A CA 1
ATOM 1555 C C . GLY A 1 201 ? -6.016 -19.469 8.281 1 91.81 201 GLY A C 1
ATOM 1556 O O . GLY A 1 201 ? -7.039 -20.031 8.688 1 91.81 201 GLY A O 1
ATOM 1557 N N . PHE A 1 202 ? -5.07 -20.172 7.719 1 96 202 PHE A N 1
ATOM 1558 C CA . PHE A 1 202 ? -5.129 -21.625 7.562 1 96 202 PHE A CA 1
ATOM 1559 C C . PHE A 1 202 ? -4.602 -22.312 8.805 1 96 202 PHE A C 1
ATOM 1561 O O . PHE A 1 202 ? -3.559 -21.938 9.344 1 96 202 PHE A O 1
ATOM 1568 N N . ASP A 1 203 ? -5.309 -23.25 9.266 1 97.94 203 ASP A N 1
ATOM 1569 C CA . ASP A 1 203 ? -4.824 -24.141 10.32 1 97.94 203 ASP A CA 1
ATOM 1570 C C . ASP A 1 203 ? -4.246 -25.422 9.742 1 97.94 203 ASP A C 1
ATOM 1572 O O . ASP A 1 203 ? -4.98 -26.391 9.5 1 97.94 203 ASP A O 1
ATOM 1576 N N . LEU A 1 204 ? -2.965 -25.562 9.688 1 97.69 204 LEU A N 1
ATOM 1577 C CA . LEU A 1 204 ? -2.279 -26.656 9.008 1 97.69 204 LEU A CA 1
ATOM 1578 C C . LEU A 1 204 ? -2.445 -27.969 9.773 1 97.69 204 LEU A C 1
ATOM 1580 O O . LEU A 1 204 ? -2.109 -29.047 9.266 1 97.69 204 LEU A O 1
ATOM 1584 N N . SER A 1 205 ? -2.959 -27.906 10.938 1 97.75 205 SER A N 1
ATOM 1585 C CA . SER A 1 205 ? -3.191 -29.125 11.703 1 97.75 205 SER A CA 1
ATOM 1586 C C . SER A 1 205 ? -4.547 -29.75 11.375 1 97.75 205 SER A C 1
ATOM 1588 O O . SER A 1 205 ? -4.859 -30.859 11.82 1 97.75 205 SER A O 1
ATOM 1590 N N . SER A 1 206 ? -5.273 -29.031 10.539 1 98.44 206 SER A N 1
ATOM 1591 C CA . SER A 1 206 ? -6.633 -29.484 10.25 1 98.44 206 SER A CA 1
ATOM 1592 C C . SER A 1 206 ? -6.879 -29.547 8.742 1 98.44 206 SER A C 1
ATOM 1594 O O . SER A 1 206 ? -7.016 -28.516 8.086 1 98.44 206 SER A O 1
ATOM 1596 N N . TYR A 1 207 ? -7.074 -30.75 8.234 1 98.56 207 TYR A N 1
ATOM 1597 C CA . TYR A 1 207 ? -7.43 -30.906 6.832 1 98.56 207 TYR A CA 1
ATOM 1598 C C . TYR A 1 207 ? -8.773 -30.25 6.527 1 98.56 207 TYR A C 1
ATOM 1600 O O . TYR A 1 207 ? -8.945 -29.625 5.473 1 98.56 207 TYR A O 1
ATOM 1608 N N . ARG A 1 208 ? -9.695 -30.375 7.449 1 98.62 208 ARG A N 1
ATOM 1609 C CA . ARG A 1 208 ? -11.031 -29.797 7.266 1 98.62 208 ARG A CA 1
ATOM 1610 C C . ARG A 1 208 ? -10.961 -28.281 7.109 1 98.62 208 ARG A C 1
ATOM 1612 O O . ARG A 1 208 ? -11.578 -27.719 6.203 1 98.62 208 ARG A O 1
ATOM 1619 N N . ASP A 1 209 ? -10.234 -27.641 8.008 1 98.75 209 ASP A N 1
ATOM 1620 C CA . ASP A 1 209 ? -10.086 -26.188 7.941 1 98.75 209 ASP A CA 1
ATOM 1621 C C . ASP A 1 209 ? -9.406 -25.766 6.637 1 98.75 209 ASP A C 1
ATOM 1623 O O . ASP A 1 209 ? -9.859 -24.844 5.965 1 98.75 209 ASP A O 1
ATOM 1627 N N . CYS A 1 210 ? -8.336 -26.453 6.281 1 98.75 210 CYS A N 1
ATOM 1628 C CA . CYS A 1 210 ? -7.57 -26.109 5.09 1 98.75 210 CYS A CA 1
ATOM 1629 C C . CYS A 1 210 ? -8.406 -26.297 3.83 1 98.75 210 CYS A C 1
ATOM 1631 O O . CYS A 1 210 ? -8.344 -25.484 2.91 1 98.75 210 CYS A O 1
ATOM 1633 N N . LEU A 1 211 ? -9.172 -27.359 3.787 1 98.88 211 LEU A N 1
ATOM 1634 C CA . LEU A 1 211 ? -10.008 -27.625 2.621 1 98.88 211 LEU A CA 1
ATOM 1635 C C . LEU A 1 211 ? -11.133 -26.594 2.52 1 98.88 211 LEU A C 1
ATOM 1637 O O . LEU A 1 211 ? -11.508 -26.188 1.418 1 98.88 211 LEU A O 1
ATOM 1641 N N . THR A 1 212 ? -11.68 -26.234 3.637 1 98.88 212 THR A N 1
ATOM 1642 C CA . THR A 1 212 ? -12.711 -25.203 3.652 1 98.88 212 THR A CA 1
ATOM 1643 C C . THR A 1 212 ? -12.164 -23.875 3.117 1 98.88 212 THR A C 1
ATOM 1645 O O . THR A 1 212 ? -12.82 -23.203 2.324 1 98.88 212 THR A O 1
ATOM 1648 N N . LYS A 1 213 ? -10.992 -23.562 3.525 1 98.69 213 LYS A N 1
ATOM 1649 C CA . LYS A 1 213 ? -10.375 -22.312 3.1 1 98.69 213 LYS A CA 1
ATOM 1650 C C . LYS A 1 213 ? -9.914 -22.391 1.646 1 98.69 213 LYS A C 1
ATOM 1652 O O . LYS A 1 213 ? -9.969 -21.406 0.915 1 98.69 213 LYS A O 1
ATOM 1657 N N . TRP A 1 214 ? -9.391 -23.562 1.3 1 98.75 214 TRP A N 1
ATOM 1658 C CA . TRP A 1 214 ? -9.109 -23.797 -0.114 1 98.75 214 TRP A CA 1
ATOM 1659 C C . TRP A 1 214 ? -10.344 -23.531 -0.966 1 98.75 214 TRP A C 1
ATOM 1661 O O . TRP A 1 214 ? -10.273 -22.812 -1.972 1 98.75 214 TRP A O 1
ATOM 1671 N N . ASN A 1 215 ? -11.461 -24.078 -0.555 1 98.88 215 ASN A N 1
ATOM 1672 C CA . ASN A 1 215 ? -12.719 -23.938 -1.28 1 98.88 215 ASN A CA 1
ATOM 1673 C C . ASN A 1 215 ? -13.109 -22.469 -1.451 1 98.88 215 ASN A C 1
ATOM 1675 O O . ASN A 1 215 ? -13.477 -22.047 -2.547 1 98.88 215 ASN A O 1
ATOM 1679 N N . LYS A 1 216 ? -13 -21.75 -0.411 1 98.69 216 LYS A N 1
ATOM 1680 C CA . LYS A 1 216 ? -13.367 -20.344 -0.45 1 98.69 216 LYS A CA 1
ATOM 1681 C C . LYS A 1 216 ? -12.438 -19.562 -1.375 1 98.69 216 LYS A C 1
ATOM 1683 O O . LYS A 1 216 ? -12.891 -18.734 -2.168 1 98.69 216 LYS A O 1
ATOM 1688 N N . ALA A 1 217 ? -11.195 -19.828 -1.291 1 98.56 217 ALA A N 1
ATOM 1689 C CA . ALA A 1 217 ? -10.195 -19.094 -2.07 1 98.56 217 ALA A CA 1
ATOM 1690 C C . ALA A 1 217 ? -10.375 -19.359 -3.564 1 98.56 217 ALA A C 1
ATOM 1692 O O . ALA A 1 217 ? -10.391 -18.422 -4.367 1 98.56 217 ALA A O 1
ATOM 1693 N N . ILE A 1 218 ? -10.523 -20.609 -3.883 1 98.88 218 ILE A N 1
ATOM 1694 C CA . ILE A 1 218 ? -10.609 -20.938 -5.301 1 98.88 218 ILE A CA 1
ATOM 1695 C C . ILE A 1 218 ? -11.961 -20.484 -5.852 1 98.88 218 ILE A C 1
ATOM 1697 O O . ILE A 1 218 ? -12.062 -20.094 -7.02 1 98.88 218 ILE A O 1
ATOM 1701 N N . GLU A 1 219 ? -12.969 -20.5 -5.035 1 98.81 219 GLU A N 1
ATOM 1702 C CA . GLU A 1 219 ? -14.273 -20 -5.457 1 98.81 219 GLU A CA 1
ATOM 1703 C C . GLU A 1 219 ? -14.203 -18.531 -5.875 1 98.81 219 GLU A C 1
ATOM 1705 O O . GLU A 1 219 ? -14.719 -18.156 -6.926 1 98.81 219 GLU A O 1
ATOM 1710 N N . VAL A 1 220 ? -13.562 -17.75 -5.09 1 98.5 220 VAL A N 1
ATOM 1711 C CA . VAL A 1 220 ? -13.414 -16.328 -5.367 1 98.5 220 VAL A CA 1
ATOM 1712 C C . VAL A 1 220 ? -12.609 -16.125 -6.648 1 98.5 220 VAL A C 1
ATOM 1714 O O . VAL A 1 220 ? -13.016 -15.383 -7.539 1 98.5 220 VAL A O 1
ATOM 1717 N N . MET A 1 221 ? -11.5 -16.766 -6.789 1 98.81 221 MET A N 1
ATOM 1718 C CA . MET A 1 221 ? -10.617 -16.562 -7.934 1 98.81 221 MET A CA 1
ATOM 1719 C C . MET A 1 221 ? -11.258 -17.094 -9.211 1 98.81 221 MET A C 1
ATOM 1721 O O . MET A 1 221 ? -11.109 -16.484 -10.281 1 98.81 221 MET A O 1
ATOM 1725 N N . TYR A 1 222 ? -11.945 -18.203 -9.031 1 98.81 222 TYR A N 1
ATOM 1726 C CA . TYR A 1 222 ? -12.648 -18.75 -10.188 1 98.81 222 TYR A CA 1
ATOM 1727 C C . TYR A 1 222 ? -13.75 -17.812 -10.656 1 98.81 222 TYR A C 1
ATOM 1729 O O . TYR A 1 222 ? -13.93 -17.609 -11.859 1 98.81 222 TYR A O 1
ATOM 1737 N N . ALA A 1 223 ? -14.484 -17.266 -9.734 1 98.69 223 ALA A N 1
ATOM 1738 C CA . ALA A 1 223 ? -15.523 -16.297 -10.062 1 98.69 223 ALA A CA 1
ATOM 1739 C C . ALA A 1 223 ? -14.93 -15.078 -10.766 1 98.69 223 ALA A C 1
ATOM 1741 O O . ALA A 1 223 ? -15.508 -14.57 -11.727 1 98.69 223 ALA A O 1
ATOM 1742 N N . GLN A 1 224 ? -13.828 -14.609 -10.281 1 98.62 224 GLN A N 1
ATOM 1743 C CA . GLN A 1 224 ? -13.117 -13.5 -10.922 1 98.62 224 GLN A CA 1
ATOM 1744 C C . GLN A 1 224 ? -12.742 -13.852 -12.352 1 98.62 224 GLN A C 1
ATOM 1746 O O . GLN A 1 224 ? -12.914 -13.039 -13.266 1 98.62 224 GLN A O 1
ATOM 1751 N N . CYS A 1 225 ? -12.234 -15 -12.523 1 98.75 225 CYS A N 1
ATOM 1752 C CA . CYS A 1 225 ? -11.812 -15.469 -13.844 1 98.75 225 CYS A CA 1
ATOM 1753 C C . CYS A 1 225 ? -12.992 -15.516 -14.805 1 98.75 225 CYS A C 1
ATOM 1755 O O . CYS A 1 225 ? -12.875 -15.086 -15.953 1 98.75 225 CYS A O 1
ATOM 1757 N N . MET A 1 226 ? -14.055 -15.992 -14.32 1 98.5 226 MET A N 1
ATOM 1758 C CA . MET A 1 226 ? -15.258 -16.078 -15.148 1 98.5 226 MET A CA 1
ATOM 1759 C C . MET A 1 226 ? -15.781 -14.68 -15.492 1 98.5 226 MET A C 1
ATOM 1761 O O . MET A 1 226 ? -16.25 -14.445 -16.609 1 98.5 226 MET A O 1
ATOM 1765 N N . GLU A 1 227 ? -15.664 -13.82 -14.586 1 98.25 227 GLU A N 1
ATOM 1766 C CA . GLU A 1 227 ? -16.172 -12.461 -14.781 1 98.25 227 GLU A CA 1
ATOM 1767 C C . GLU A 1 227 ? -15.32 -11.703 -15.805 1 98.25 227 GLU A C 1
ATOM 1769 O O . GLU A 1 227 ? -15.859 -10.961 -16.625 1 98.25 227 GLU A O 1
ATOM 1774 N N . VAL A 1 228 ? -14.062 -11.852 -15.688 1 98.06 228 VAL A N 1
ATOM 1775 C CA . VAL A 1 228 ? -13.164 -11.188 -16.625 1 98.06 228 VAL A CA 1
ATOM 1776 C C . VAL A 1 228 ? -13.398 -11.719 -18.031 1 98.06 228 VAL A C 1
ATOM 1778 O O . VAL A 1 228 ? -13.25 -10.992 -19.016 1 98.06 228 VAL A O 1
ATOM 1781 N N . GLY A 1 229 ? -13.633 -13.062 -18.125 1 98.19 229 GLY A N 1
ATOM 1782 C CA . GLY A 1 229 ? -13.992 -13.648 -19.391 1 98.19 229 GLY A CA 1
ATOM 1783 C C . GLY A 1 229 ? -12.914 -14.547 -19.969 1 98.19 229 GLY A C 1
ATOM 1784 O O . GLY A 1 229 ? -11.734 -14.414 -19.625 1 98.19 229 GLY A O 1
ATOM 1785 N N . LYS A 1 230 ? -13.273 -15.367 -20.922 1 97.56 230 LYS A N 1
ATOM 1786 C CA . LYS A 1 230 ? -12.43 -16.422 -21.469 1 97.56 230 LYS A CA 1
ATOM 1787 C C . LYS A 1 230 ? -11.312 -15.844 -22.328 1 97.56 230 LYS A C 1
ATOM 1789 O O . LYS A 1 230 ? -10.273 -16.484 -22.531 1 97.56 230 LYS A O 1
ATOM 1794 N N . ASP A 1 231 ? -11.508 -14.695 -22.781 1 97.75 231 ASP A N 1
ATOM 1795 C CA . ASP A 1 231 ? -10.492 -14.062 -23.609 1 97.75 231 ASP A CA 1
ATOM 1796 C C . ASP A 1 231 ? -9.32 -13.555 -22.766 1 97.75 231 ASP A C 1
ATOM 1798 O O . ASP A 1 231 ? -8.227 -13.32 -23.297 1 97.75 231 ASP A O 1
ATOM 1802 N N . LYS A 1 232 ? -9.539 -13.438 -21.469 1 98.5 232 LYS A N 1
ATOM 1803 C CA . LYS A 1 232 ? -8.516 -12.82 -20.625 1 98.5 232 LYS A CA 1
ATOM 1804 C C . LYS A 1 232 ? -8.047 -13.781 -19.531 1 98.5 232 LYS A C 1
ATOM 1806 O O . LYS A 1 232 ? -6.945 -13.633 -19 1 98.5 232 LYS A O 1
ATOM 1811 N N . CYS A 1 233 ? -8.891 -14.703 -19.234 1 98.88 233 CYS A N 1
ATOM 1812 C CA . CYS A 1 233 ? -8.516 -15.602 -18.156 1 98.88 233 CYS A CA 1
ATOM 1813 C C . CYS A 1 233 ? -8.641 -17.062 -18.578 1 98.88 233 CYS A C 1
ATOM 1815 O O . CYS A 1 233 ? -9.68 -17.469 -19.094 1 98.88 233 CYS A O 1
ATOM 1817 N N . LEU A 1 234 ? -7.602 -17.797 -18.359 1 98.88 234 LEU A N 1
ATOM 1818 C CA . LEU A 1 234 ? -7.547 -19.203 -18.719 1 98.88 234 LEU A CA 1
ATOM 1819 C C . LEU A 1 234 ? -7.324 -20.078 -17.469 1 98.88 234 LEU A C 1
ATOM 1821 O O . LEU A 1 234 ? -6.254 -20.016 -16.859 1 98.88 234 LEU A O 1
ATOM 1825 N N . PRO A 1 235 ? -8.312 -20.859 -17.062 1 98.81 235 PRO A N 1
ATOM 1826 C CA . PRO A 1 235 ? -8.023 -21.891 -16.062 1 98.81 235 PRO A CA 1
ATOM 1827 C C . PRO A 1 235 ? -7.074 -22.969 -16.594 1 98.81 235 PRO A C 1
ATOM 1829 O O . PRO A 1 235 ? -7.273 -23.484 -17.703 1 98.81 235 PRO A O 1
ATOM 1832 N N . VAL A 1 236 ? -6.062 -23.266 -15.898 1 98.88 236 VAL A N 1
ATOM 1833 C CA . VAL A 1 236 ? -5.07 -24.266 -16.25 1 98.88 236 VAL A CA 1
ATOM 1834 C C . VAL A 1 236 ? -5.047 -25.375 -15.203 1 98.88 236 VAL A C 1
ATOM 1836 O O . VAL A 1 236 ? -4.664 -25.141 -14.055 1 98.88 236 VAL A O 1
ATOM 1839 N N . TYR A 1 237 ? -5.438 -26.516 -15.594 1 98.69 237 TYR A N 1
ATOM 1840 C CA . TYR A 1 237 ? -5.441 -27.641 -14.664 1 98.69 237 TYR A CA 1
ATOM 1841 C C . TYR A 1 237 ? -4.035 -28.203 -14.477 1 98.69 237 TYR A C 1
ATOM 1843 O O . TYR A 1 237 ? -3.396 -28.641 -15.445 1 98.69 237 TYR A O 1
ATOM 1851 N N . TYR A 1 238 ? -3.582 -28.156 -13.258 1 98.62 238 TYR A N 1
ATOM 1852 C CA . TYR A 1 238 ? -2.24 -28.609 -12.898 1 98.62 238 TYR A CA 1
ATOM 1853 C C . TYR A 1 238 ? -1.987 -30.031 -13.383 1 98.62 238 TYR A C 1
ATOM 1855 O O . TYR A 1 238 ? -0.928 -30.312 -13.945 1 98.62 238 TYR A O 1
ATOM 1863 N N . GLU A 1 239 ? -2.9 -30.938 -13.172 1 98.25 239 GLU A N 1
ATOM 1864 C CA . GLU A 1 239 ? -2.754 -32.344 -13.562 1 98.25 239 GLU A CA 1
ATOM 1865 C C . GLU A 1 239 ? -2.512 -32.469 -15.062 1 98.25 239 GLU A C 1
ATOM 1867 O O . GLU A 1 239 ? -1.652 -33.25 -15.5 1 98.25 239 GLU A O 1
ATOM 1872 N N . GLN A 1 240 ? -3.225 -31.688 -15.805 1 98.19 240 GLN A N 1
ATOM 1873 C CA . GLN A 1 240 ? -3.066 -31.766 -17.25 1 98.19 240 GLN A CA 1
ATOM 1874 C C . GLN A 1 240 ? -1.727 -31.172 -17.688 1 98.19 240 GLN A C 1
ATOM 1876 O O . GLN A 1 240 ? -1.101 -31.672 -18.625 1 98.19 240 GLN A O 1
ATOM 1881 N N . LEU A 1 241 ? -1.33 -30.109 -17.047 1 98.69 241 LEU A N 1
ATOM 1882 C CA . LEU A 1 241 ? -0.028 -29.516 -17.328 1 98.69 241 LEU A CA 1
ATOM 1883 C C . LEU A 1 241 ? 1.092 -30.531 -17.094 1 98.69 241 LEU A C 1
ATOM 1885 O O . LEU A 1 241 ? 2.035 -30.609 -17.891 1 98.69 241 LEU A O 1
ATOM 1889 N N . VAL A 1 242 ? 0.983 -31.312 -16.047 1 98.25 242 VAL A N 1
ATOM 1890 C CA . VAL A 1 242 ? 2.008 -32.281 -15.656 1 98.25 242 VAL A CA 1
ATOM 1891 C C . VAL A 1 242 ? 1.944 -33.5 -16.562 1 98.25 242 VAL A C 1
ATOM 1893 O O . VAL A 1 242 ? 2.977 -34 -17 1 98.25 242 VAL A O 1
ATOM 1896 N N . LEU A 1 243 ? 0.764 -33.969 -16.875 1 98.31 243 LEU A N 1
ATOM 1897 C CA . LEU A 1 243 ? 0.579 -35.188 -17.672 1 98.31 243 LEU A CA 1
ATOM 1898 C C . LEU A 1 243 ? 0.916 -34.938 -19.125 1 98.31 243 LEU A C 1
ATOM 1900 O O . LEU A 1 243 ? 1.46 -35.812 -19.812 1 98.31 243 LEU A O 1
ATOM 1904 N N . HIS A 1 244 ? 0.529 -33.719 -19.594 1 98.44 244 HIS A N 1
ATOM 1905 C CA . HIS A 1 244 ? 0.664 -33.375 -21 1 98.44 244 HIS A CA 1
ATOM 1906 C C . HIS A 1 244 ? 1.253 -31.969 -21.172 1 98.44 244 HIS A C 1
ATOM 1908 O O . HIS A 1 244 ? 0.599 -31.078 -21.703 1 98.44 244 HIS A O 1
ATOM 1914 N N . PRO A 1 245 ? 2.516 -31.797 -20.859 1 98.56 245 PRO A N 1
ATOM 1915 C CA . PRO A 1 245 ? 3.1 -30.453 -20.828 1 98.56 245 PRO A CA 1
ATOM 1916 C C . PRO A 1 245 ? 3.105 -29.781 -22.203 1 98.56 245 PRO A C 1
ATOM 1918 O O . PRO A 1 245 ? 2.783 -28.594 -22.312 1 98.56 245 PRO A O 1
ATOM 1921 N N . ARG A 1 246 ? 3.441 -30.516 -23.266 1 98.38 246 ARG A N 1
ATOM 1922 C CA . ARG A 1 246 ? 3.504 -29.922 -24.594 1 98.38 246 ARG A CA 1
ATOM 1923 C C . ARG A 1 246 ? 2.133 -29.422 -25.031 1 98.38 246 ARG A C 1
ATOM 1925 O O . ARG A 1 246 ? 2 -28.281 -25.484 1 98.38 246 ARG A O 1
ATOM 1932 N N . ARG A 1 247 ? 1.193 -30.266 -24.922 1 98.44 247 ARG A N 1
ATOM 1933 C CA . ARG A 1 247 ? -0.163 -29.906 -25.312 1 98.44 247 ARG A CA 1
ATOM 1934 C C . ARG A 1 247 ? -0.658 -28.703 -24.5 1 98.44 247 ARG A C 1
ATOM 1936 O O . ARG A 1 247 ? -1.218 -27.766 -25.062 1 98.44 247 ARG A O 1
ATOM 1943 N N . SER A 1 248 ? -0.529 -28.75 -23.203 1 98.69 248 SER A N 1
ATOM 1944 C CA . SER A 1 248 ? -0.991 -27.703 -22.312 1 98.69 248 SER A CA 1
ATOM 1945 C C . SER A 1 248 ? -0.284 -26.375 -22.609 1 98.69 248 SER A C 1
ATOM 1947 O O . SER A 1 248 ? -0.924 -25.328 -22.672 1 98.69 248 SER A O 1
ATOM 1949 N N . LEU A 1 249 ? 0.996 -26.406 -22.828 1 98.88 249 LEU A N 1
ATOM 1950 C CA . LEU A 1 249 ? 1.768 -25.188 -23.047 1 98.88 249 LEU A CA 1
ATOM 1951 C C . LEU A 1 249 ? 1.459 -24.594 -24.406 1 98.88 249 LEU A C 1
ATOM 1953 O O . LEU A 1 249 ? 1.49 -23.359 -24.578 1 98.88 249 LEU A O 1
ATOM 1957 N N . LYS A 1 250 ? 1.217 -25.422 -25.359 1 98.62 250 LYS A N 1
ATOM 1958 C CA . LYS A 1 250 ? 0.784 -24.906 -26.641 1 98.62 250 LYS A CA 1
ATOM 1959 C C . LYS A 1 250 ? -0.502 -24.094 -26.5 1 98.62 250 LYS A C 1
ATOM 1961 O O . LYS A 1 250 ? -0.62 -23 -27.062 1 98.62 250 LYS A O 1
ATOM 1966 N N . LEU A 1 251 ? -1.442 -24.625 -25.766 1 98.62 251 LEU A N 1
ATOM 1967 C CA . LEU A 1 251 ? -2.699 -23.922 -25.531 1 98.62 251 LEU A CA 1
ATOM 1968 C C . LEU A 1 251 ? -2.459 -22.625 -24.781 1 98.62 251 LEU A C 1
ATOM 1970 O O . LEU A 1 251 ? -3.055 -21.594 -25.109 1 98.62 251 LEU A O 1
ATOM 1974 N N . ILE A 1 252 ? -1.623 -22.641 -23.828 1 98.88 252 ILE A N 1
ATOM 1975 C CA . ILE A 1 252 ? -1.343 -21.5 -22.984 1 98.88 252 ILE A CA 1
ATOM 1976 C C . ILE A 1 252 ? -0.654 -20.406 -23.797 1 98.88 252 ILE A C 1
ATOM 1978 O O . ILE A 1 252 ? -1.053 -19.234 -23.75 1 98.88 252 ILE A O 1
ATOM 1982 N N . LEU A 1 253 ? 0.392 -20.75 -24.562 1 98.81 253 LEU A N 1
ATOM 1983 C CA . LEU A 1 253 ? 1.122 -19.766 -25.344 1 98.81 253 LEU A CA 1
ATOM 1984 C C . LEU A 1 253 ? 0.238 -19.172 -26.438 1 98.81 253 LEU A C 1
ATOM 1986 O O . LEU A 1 253 ? 0.325 -17.984 -26.75 1 98.81 253 LEU A O 1
ATOM 1990 N N . ASP A 1 254 ? -0.607 -20.016 -27.016 1 98.69 254 ASP A N 1
ATOM 1991 C CA . ASP A 1 254 ? -1.581 -19.516 -27.984 1 98.69 254 ASP A CA 1
ATOM 1992 C C . ASP A 1 254 ? -2.537 -18.531 -27.328 1 98.69 254 ASP A C 1
ATOM 1994 O O . ASP A 1 254 ? -2.816 -17.469 -27.906 1 98.69 254 ASP A O 1
ATOM 1998 N N . PHE A 1 255 ? -3.084 -18.844 -26.25 1 98.69 255 PHE A N 1
ATOM 1999 C CA . PHE A 1 255 ? -3.969 -17.969 -25.484 1 98.69 255 PHE A CA 1
ATOM 2000 C C . PHE A 1 255 ? -3.293 -16.641 -25.203 1 98.69 255 PHE A C 1
ATOM 2002 O O . PHE A 1 255 ? -3.926 -15.586 -25.297 1 98.69 255 PHE A O 1
ATOM 2009 N N . LEU A 1 256 ? -1.967 -16.688 -24.828 1 98.62 256 LEU A N 1
ATOM 2010 C CA . LEU A 1 256 ? -1.207 -15.5 -24.453 1 98.62 256 LEU A CA 1
ATOM 2011 C C . LEU A 1 256 ? -0.754 -14.734 -25.688 1 98.62 256 LEU A C 1
ATOM 2013 O O . LEU A 1 256 ? -0.299 -13.586 -25.578 1 98.62 256 LEU A O 1
ATOM 2017 N N . GLY A 1 257 ? -0.794 -15.281 -26.812 1 97.69 257 GLY A N 1
ATOM 2018 C CA . GLY A 1 257 ? -0.347 -14.641 -28.047 1 97.69 257 GLY A CA 1
ATOM 2019 C C . GLY A 1 257 ? 1.163 -14.602 -28.188 1 97.69 257 GLY A C 1
ATOM 2020 O O . GLY A 1 257 ? 1.722 -13.617 -28.672 1 97.69 257 GLY A O 1
ATOM 2021 N N . ILE A 1 258 ? 1.79 -15.633 -27.672 1 97.81 258 ILE A N 1
ATOM 2022 C CA . ILE A 1 258 ? 3.246 -15.734 -27.688 1 97.81 258 ILE A CA 1
ATOM 2023 C C . ILE A 1 258 ? 3.674 -16.922 -28.547 1 97.81 258 ILE A C 1
ATOM 2025 O O . ILE A 1 258 ? 3.053 -17.984 -28.484 1 97.81 258 ILE A O 1
ATOM 2029 N N . ALA A 1 259 ? 4.754 -16.797 -29.281 1 97.81 259 ALA A N 1
ATOM 2030 C CA . ALA A 1 259 ? 5.254 -17.859 -30.141 1 97.81 259 ALA A CA 1
ATOM 2031 C C . ALA A 1 259 ? 5.789 -19.031 -29.328 1 97.81 259 ALA A C 1
ATOM 2033 O O . ALA A 1 259 ? 6.316 -18.844 -28.234 1 97.81 259 ALA A O 1
ATOM 2034 N N . TRP A 1 260 ? 5.73 -20.219 -29.938 1 98.31 260 TRP A N 1
ATOM 2035 C CA . TRP A 1 260 ? 6.211 -21.422 -29.297 1 98.31 260 TRP A CA 1
ATOM 2036 C C . TRP A 1 260 ? 7.727 -21.406 -29.141 1 98.31 260 TRP A C 1
ATOM 2038 O O . TRP A 1 260 ? 8.438 -20.906 -30.016 1 98.31 260 TRP A O 1
ATOM 2048 N N . SER A 1 261 ? 8.219 -21.844 -28.078 1 98.12 261 SER A N 1
ATOM 2049 C CA . SER A 1 261 ? 9.625 -22.141 -27.828 1 98.12 261 SER A CA 1
ATOM 2050 C C . SER A 1 261 ? 9.773 -23.453 -27.062 1 98.12 261 SER A C 1
ATOM 2052 O O . SER A 1 261 ? 9.164 -23.641 -26 1 98.12 261 SER A O 1
ATOM 2054 N N . ASP A 1 262 ? 10.594 -24.344 -27.484 1 97.81 262 ASP A N 1
ATOM 2055 C CA . ASP A 1 262 ? 10.805 -25.641 -26.828 1 97.81 262 ASP A CA 1
ATOM 2056 C C . ASP A 1 262 ? 11.367 -25.453 -25.422 1 97.81 262 ASP A C 1
ATOM 2058 O O . ASP A 1 262 ? 11.281 -26.344 -24.578 1 97.81 262 ASP A O 1
ATOM 2062 N N . ALA A 1 263 ? 11.938 -24.297 -25.203 1 97.75 263 ALA A N 1
ATOM 2063 C CA . ALA A 1 263 ? 12.547 -24.016 -23.891 1 97.75 263 ALA A CA 1
ATOM 2064 C C . ALA A 1 263 ? 11.523 -24.156 -22.766 1 97.75 263 ALA A C 1
ATOM 2066 O O . ALA A 1 263 ? 11.875 -24.531 -21.656 1 97.75 263 ALA A O 1
ATOM 2067 N N . VAL A 1 264 ? 10.273 -23.969 -23.062 1 98.5 264 VAL A N 1
ATOM 2068 C CA . VAL A 1 264 ? 9.242 -23.969 -22.016 1 98.5 264 VAL A CA 1
ATOM 2069 C C . VAL A 1 264 ? 9.047 -25.391 -21.5 1 98.5 264 VAL A C 1
ATOM 2071 O O . VAL A 1 264 ? 8.5 -25.594 -20.406 1 98.5 264 VAL A O 1
ATOM 2074 N N . LEU A 1 265 ? 9.492 -26.438 -22.234 1 97.75 265 LEU A N 1
ATOM 2075 C CA . LEU A 1 265 ? 9.367 -27.844 -21.828 1 97.75 265 LEU A CA 1
ATOM 2076 C C . LEU A 1 265 ? 10.547 -28.25 -20.953 1 97.75 265 LEU A C 1
ATOM 2078 O O . LEU A 1 265 ? 10.516 -29.312 -20.312 1 97.75 265 LEU A O 1
ATOM 2082 N N . HIS A 1 266 ? 11.57 -27.344 -20.938 1 96 266 HIS A N 1
ATOM 2083 C CA . HIS A 1 266 ? 12.82 -27.672 -20.281 1 96 266 HIS A CA 1
ATOM 2084 C C . HIS A 1 266 ? 13.266 -26.547 -19.344 1 96 266 HIS A C 1
ATOM 2086 O O . HIS A 1 266 ? 14.414 -26.109 -19.422 1 96 266 HIS A O 1
ATOM 2092 N N . HIS A 1 267 ? 12.344 -26.141 -18.516 1 97 267 HIS A N 1
ATOM 2093 C CA . HIS A 1 267 ? 12.648 -25.047 -17.609 1 97 267 HIS A CA 1
ATOM 2094 C C . HIS A 1 267 ? 13.828 -25.391 -16.703 1 97 267 HIS A C 1
ATOM 2096 O O . HIS A 1 267 ? 14.617 -24.516 -16.344 1 97 267 HIS A O 1
ATOM 2102 N N . GLU A 1 268 ? 14.016 -26.625 -16.328 1 94.81 268 GLU A N 1
ATOM 2103 C CA . GLU A 1 268 ? 15.047 -27.078 -15.398 1 94.81 268 GLU A CA 1
ATOM 2104 C C . GLU A 1 268 ? 16.453 -26.797 -15.945 1 94.81 268 GLU A C 1
ATOM 2106 O O . GLU A 1 268 ? 17.391 -26.625 -15.172 1 94.81 268 GLU A O 1
ATOM 2111 N N . ASP A 1 269 ? 16.547 -26.719 -17.219 1 93.94 269 ASP A N 1
ATOM 2112 C CA . ASP A 1 269 ? 17.844 -26.516 -17.859 1 93.94 269 ASP A CA 1
ATOM 2113 C C . ASP A 1 269 ? 18.25 -25.047 -17.812 1 93.94 269 ASP A C 1
ATOM 2115 O O . ASP A 1 269 ? 19.422 -24.719 -18.062 1 93.94 269 ASP A O 1
ATOM 2119 N N . LEU A 1 270 ? 17.312 -24.234 -17.484 1 94.81 270 LEU A N 1
ATOM 2120 C CA . LEU A 1 270 ? 17.578 -22.812 -17.609 1 94.81 270 LEU A CA 1
ATOM 2121 C C . LEU A 1 270 ? 17.625 -22.141 -16.25 1 94.81 270 LEU A C 1
ATOM 2123 O O . LEU A 1 270 ? 17.781 -20.922 -16.156 1 94.81 270 LEU A O 1
ATOM 2127 N N . ILE A 1 271 ? 17.516 -22.891 -15.234 1 94.19 271 ILE A N 1
ATOM 2128 C CA . ILE A 1 271 ? 17.516 -22.344 -13.883 1 94.19 271 ILE A CA 1
ATOM 2129 C C . ILE A 1 271 ? 18.891 -21.75 -13.578 1 94.19 271 ILE A C 1
ATOM 2131 O O . ILE A 1 271 ? 19.922 -22.391 -13.766 1 94.19 271 ILE A O 1
ATOM 2135 N N . GLY A 1 272 ? 18.875 -20.516 -13.164 1 89.5 272 GLY A N 1
ATOM 2136 C CA . GLY A 1 272 ? 20.094 -19.844 -12.742 1 89.5 272 GLY A CA 1
ATOM 2137 C C . GLY A 1 272 ? 20.906 -19.297 -13.906 1 89.5 272 GLY A C 1
ATOM 2138 O O . GLY A 1 272 ? 21.969 -18.719 -13.711 1 89.5 272 GLY A O 1
ATOM 2139 N N . LYS A 1 273 ? 20.5 -19.453 -15.039 1 88.94 273 LYS A N 1
ATOM 2140 C CA . LYS A 1 273 ? 21.188 -18.953 -16.219 1 88.94 273 LYS A CA 1
ATOM 2141 C C . LYS A 1 273 ? 20.734 -17.547 -16.562 1 88.94 273 LYS A C 1
ATOM 2143 O O . LYS A 1 273 ? 19.609 -17.156 -16.25 1 88.94 273 LYS A O 1
ATOM 2148 N N . PRO A 1 274 ? 21.609 -16.797 -17.203 1 83.69 274 PRO A N 1
ATOM 2149 C CA . PRO A 1 274 ? 21.188 -15.469 -17.641 1 83.69 274 PRO A CA 1
ATOM 2150 C C . PRO A 1 274 ? 20 -15.508 -18.594 1 83.69 274 PRO A C 1
ATOM 2152 O O . PRO A 1 274 ? 20.016 -16.25 -19.578 1 83.69 274 PRO A O 1
ATOM 2155 N N . GLY A 1 275 ? 19.062 -14.766 -18.266 1 84.94 275 GLY A N 1
ATOM 2156 C CA . GLY A 1 275 ? 17.875 -14.742 -19.094 1 84.94 275 GLY A CA 1
ATOM 2157 C C . GLY A 1 275 ? 16.969 -15.938 -18.891 1 84.94 275 GLY A C 1
ATOM 2158 O O . GLY A 1 275 ? 15.945 -16.078 -19.562 1 84.94 275 GLY A O 1
ATOM 2159 N N . GLY A 1 276 ? 17.391 -16.734 -17.969 1 92.69 276 GLY A N 1
ATOM 2160 C CA . GLY A 1 276 ? 16.641 -17.953 -17.688 1 92.69 276 GLY A CA 1
ATOM 2161 C C . GLY A 1 276 ? 15.727 -17.812 -16.484 1 92.69 276 GLY A C 1
ATOM 2162 O O . GLY A 1 276 ? 15.055 -16.797 -16.328 1 92.69 276 GLY A O 1
ATOM 2163 N N . VAL A 1 277 ? 15.648 -18.875 -15.75 1 95.06 277 VAL A N 1
ATOM 2164 C CA . VAL A 1 277 ? 14.672 -18.969 -14.664 1 95.06 277 VAL A CA 1
ATOM 2165 C C . VAL A 1 277 ? 15.352 -18.656 -13.336 1 95.06 277 VAL A C 1
ATOM 2167 O O . VAL A 1 277 ? 16.344 -19.281 -12.961 1 95.06 277 VAL A O 1
ATOM 2170 N N . SER A 1 278 ? 14.867 -17.625 -12.664 1 93.56 278 SER A N 1
ATOM 2171 C CA . SER A 1 278 ? 15.32 -17.297 -11.32 1 93.56 278 SER A CA 1
ATOM 2172 C C . SER A 1 278 ? 14.391 -17.875 -10.266 1 93.56 278 SER A C 1
ATOM 2174 O O . SER A 1 278 ? 13.172 -17.781 -10.391 1 93.56 278 SER A O 1
ATOM 2176 N N . LEU A 1 279 ? 15.008 -18.547 -9.258 1 93.56 279 LEU A N 1
ATOM 2177 C CA . LEU A 1 279 ? 14.211 -19.141 -8.18 1 93.56 279 LEU A CA 1
ATOM 2178 C C . LEU A 1 279 ? 14.68 -18.625 -6.82 1 93.56 279 LEU A C 1
ATOM 2180 O O . LEU A 1 279 ? 15.859 -18.328 -6.641 1 93.56 279 LEU A O 1
ATOM 2184 N N . SER A 1 280 ? 13.711 -18.531 -5.984 1 90.12 280 SER A N 1
ATOM 2185 C CA . SER A 1 280 ? 14 -18.172 -4.598 1 90.12 280 SER A CA 1
ATOM 2186 C C . SER A 1 280 ? 14.422 -19.391 -3.791 1 90.12 280 SER A C 1
ATOM 2188 O O . SER A 1 280 ? 13.766 -20.438 -3.854 1 90.12 280 SER A O 1
ATOM 2190 N N . LYS A 1 281 ? 15.406 -19.203 -2.922 1 85.62 281 LYS A N 1
ATOM 2191 C CA . LYS A 1 281 ? 15.891 -20.297 -2.094 1 85.62 281 LYS A CA 1
ATOM 2192 C C . LYS A 1 281 ? 14.922 -20.609 -0.953 1 85.62 281 LYS A C 1
ATOM 2194 O O . LYS A 1 281 ? 14.93 -21.703 -0.402 1 85.62 281 LYS A O 1
ATOM 2199 N N . ILE A 1 282 ? 14.109 -19.656 -0.691 1 85.88 282 ILE A N 1
ATOM 2200 C CA . ILE A 1 282 ? 13.281 -19.844 0.495 1 85.88 282 ILE A CA 1
ATOM 2201 C C . ILE A 1 282 ? 11.859 -20.203 0.079 1 85.88 282 ILE A C 1
ATOM 2203 O O . ILE A 1 282 ? 11.016 -20.5 0.926 1 85.88 282 ILE A O 1
ATOM 2207 N N . GLU A 1 283 ? 11.617 -20.172 -1.179 1 87.38 283 GLU A N 1
ATOM 2208 C CA . GLU A 1 283 ? 10.312 -20.625 -1.649 1 87.38 283 GLU A CA 1
ATOM 2209 C C . GLU A 1 283 ? 10.18 -22.141 -1.526 1 87.38 283 GLU A C 1
ATOM 2211 O O . GLU A 1 283 ? 11.062 -22.875 -1.954 1 87.38 283 GLU A O 1
ATOM 2216 N N . ARG A 1 284 ? 9.102 -22.578 -1.026 1 89 284 ARG A N 1
ATOM 2217 C CA . ARG A 1 284 ? 8.914 -23.984 -0.646 1 89 284 ARG A CA 1
ATOM 2218 C C . ARG A 1 284 ? 8.82 -24.875 -1.876 1 89 284 ARG A C 1
ATOM 2220 O O . ARG A 1 284 ? 9.078 -26.078 -1.796 1 89 284 ARG A O 1
ATOM 2227 N N . SER A 1 285 ? 8.469 -24.328 -2.99 1 93.38 285 SER A N 1
ATOM 2228 C CA . SER A 1 285 ? 8.281 -25.125 -4.199 1 93.38 285 SER A CA 1
ATOM 2229 C C . SER A 1 285 ? 9.578 -25.234 -4.996 1 93.38 285 SER A C 1
ATOM 2231 O O . SER A 1 285 ? 9.648 -25.969 -5.98 1 93.38 285 SER A O 1
ATOM 2233 N N . THR A 1 286 ? 10.586 -24.562 -4.551 1 92.88 286 THR A N 1
ATOM 2234 C CA . THR A 1 286 ? 11.836 -24.484 -5.309 1 92.88 286 THR A CA 1
ATOM 2235 C C . THR A 1 286 ? 12.453 -25.859 -5.473 1 92.88 286 THR A C 1
ATOM 2237 O O . THR A 1 286 ? 12.898 -26.219 -6.566 1 92.88 286 THR A O 1
ATOM 2240 N N . ASP A 1 287 ? 12.469 -26.688 -4.465 1 91.25 287 ASP A N 1
ATOM 2241 C CA . ASP A 1 287 ? 13.117 -28 -4.5 1 91.25 287 ASP A CA 1
ATOM 2242 C C . ASP A 1 287 ? 12.383 -28.953 -5.441 1 91.25 287 ASP A C 1
ATOM 2244 O O . ASP A 1 287 ? 12.93 -29.969 -5.855 1 91.25 287 ASP A O 1
ATOM 2248 N N . GLN A 1 288 ? 11.188 -28.672 -5.766 1 93.94 288 GLN A N 1
ATOM 2249 C CA . GLN A 1 288 ? 10.414 -29.484 -6.695 1 93.94 288 GLN A CA 1
ATOM 2250 C C . GLN A 1 288 ? 10.547 -28.969 -8.125 1 93.94 288 GLN A C 1
ATOM 2252 O O . GLN A 1 288 ? 10.664 -29.75 -9.07 1 93.94 288 GLN A O 1
ATOM 2257 N N . VAL A 1 289 ? 10.602 -27.672 -8.273 1 95.69 289 VAL A N 1
ATOM 2258 C CA . VAL A 1 289 ? 10.539 -27.047 -9.578 1 95.69 289 VAL A CA 1
ATOM 2259 C C . VAL A 1 289 ? 11.898 -27.141 -10.273 1 95.69 289 VAL A C 1
ATOM 2261 O O . VAL A 1 289 ? 11.984 -27.016 -11.5 1 95.69 289 VAL A O 1
ATOM 2264 N N . ILE A 1 290 ? 12.922 -27.375 -9.516 1 94.5 290 ILE A N 1
ATOM 2265 C CA . ILE A 1 290 ? 14.242 -27.5 -10.125 1 94.5 290 ILE A CA 1
ATOM 2266 C C . ILE A 1 290 ? 14.305 -28.797 -10.93 1 94.5 290 ILE A C 1
ATOM 2268 O O . ILE A 1 290 ? 15.219 -28.984 -11.734 1 94.5 290 ILE A O 1
ATOM 2272 N N . LYS A 1 291 ? 13.422 -29.734 -10.695 1 95.31 291 LYS A N 1
ATOM 2273 C CA . LYS A 1 291 ? 13.336 -31.016 -11.398 1 95.31 291 LYS A CA 1
ATOM 2274 C C . LYS A 1 291 ? 12.508 -30.875 -12.672 1 95.31 291 LYS A C 1
ATOM 2276 O O . LYS A 1 291 ? 11.688 -29.969 -12.797 1 95.31 291 LYS A O 1
ATOM 2281 N N . PRO A 1 292 ? 12.805 -31.766 -13.648 1 96.06 292 PRO A N 1
ATOM 2282 C CA . PRO A 1 292 ? 11.891 -31.781 -14.797 1 96.06 292 PRO A CA 1
ATOM 2283 C C . PRO A 1 292 ? 10.469 -32.188 -14.422 1 96.06 292 PRO A C 1
ATOM 2285 O O . PRO A 1 292 ? 10.242 -32.719 -13.344 1 96.06 292 PRO A O 1
ATOM 2288 N N . VAL A 1 293 ? 9.516 -31.828 -15.242 1 97.44 293 VAL A N 1
ATOM 2289 C CA . VAL A 1 293 ? 8.109 -32.125 -14.984 1 97.44 293 VAL A CA 1
ATOM 2290 C C . VAL A 1 293 ? 7.953 -33.625 -14.727 1 97.44 293 VAL A C 1
ATOM 2292 O O . VAL A 1 293 ? 8.438 -34.469 -15.508 1 97.44 293 VAL A O 1
ATOM 2295 N N . ASN A 1 294 ? 7.367 -34 -13.633 1 96.38 294 ASN A N 1
ATOM 2296 C CA . ASN A 1 294 ? 7.234 -35.406 -13.242 1 96.38 294 ASN A CA 1
ATOM 2297 C C . ASN A 1 294 ? 5.926 -35.656 -12.5 1 96.38 294 ASN A C 1
ATOM 2299 O O . ASN A 1 294 ? 5.164 -34.719 -12.242 1 96.38 294 ASN A O 1
ATOM 2303 N N . LEU A 1 295 ? 5.684 -36.906 -12.109 1 95.88 295 LEU A N 1
ATOM 2304 C CA . LEU A 1 295 ? 4.387 -37.312 -11.602 1 95.88 295 LEU A CA 1
ATOM 2305 C C . LEU A 1 295 ? 4.406 -37.438 -10.078 1 95.88 295 LEU A C 1
ATOM 2307 O O . LEU A 1 295 ? 3.393 -37.781 -9.469 1 95.88 295 LEU A O 1
ATOM 2311 N N . GLU A 1 296 ? 5.43 -37.125 -9.375 1 91.62 296 GLU A N 1
ATOM 2312 C CA . GLU A 1 296 ? 5.641 -37.438 -7.965 1 91.62 296 GLU A CA 1
ATOM 2313 C C . GLU A 1 296 ? 4.555 -36.812 -7.09 1 91.62 296 GLU A C 1
ATOM 2315 O O . GLU A 1 296 ? 4.098 -37.438 -6.129 1 91.62 296 GLU A O 1
ATOM 2320 N N . ALA A 1 297 ? 4.125 -35.688 -7.449 1 92.56 297 ALA A N 1
ATOM 2321 C CA . ALA A 1 297 ? 3.279 -34.938 -6.535 1 92.56 297 ALA A CA 1
ATOM 2322 C C . ALA A 1 297 ? 1.803 -35.125 -6.867 1 92.56 297 ALA A C 1
ATOM 2324 O O . ALA A 1 297 ? 0.928 -34.688 -6.113 1 92.56 297 ALA A O 1
ATOM 2325 N N . LEU A 1 298 ? 1.365 -35.812 -7.848 1 93.25 298 LEU A N 1
ATOM 2326 C CA . LEU A 1 298 ? -0.001 -35.844 -8.359 1 93.25 298 LEU A CA 1
ATOM 2327 C C . LEU A 1 298 ? -0.939 -36.5 -7.355 1 93.25 298 LEU A C 1
ATOM 2329 O O . LEU A 1 298 ? -2.02 -35.969 -7.066 1 93.25 298 LEU A O 1
ATOM 2333 N N . SER A 1 299 ? -0.543 -37.656 -6.75 1 88.94 299 SER A N 1
ATOM 2334 C CA . SER A 1 299 ? -1.486 -38.406 -5.945 1 88.94 299 SER A CA 1
ATOM 2335 C C . SER A 1 299 ? -0.93 -38.688 -4.551 1 88.94 299 SER A C 1
ATOM 2337 O O . SER A 1 299 ? -1.332 -39.656 -3.896 1 88.94 299 SER A O 1
ATOM 2339 N N . LYS A 1 300 ? -0.042 -37.875 -4.121 1 93.25 300 LYS A N 1
ATOM 2340 C CA . LYS A 1 300 ? 0.589 -38.094 -2.82 1 93.25 300 LYS A CA 1
ATOM 2341 C C . LYS A 1 300 ? -0.42 -37.938 -1.687 1 93.25 300 LYS A C 1
ATOM 2343 O O . LYS A 1 300 ? -0.2 -38.438 -0.582 1 93.25 300 LYS A O 1
ATOM 2348 N N . TRP A 1 301 ? -1.499 -37.312 -1.918 1 96.25 301 TRP A N 1
ATOM 2349 C CA . TRP A 1 301 ? -2.502 -37 -0.904 1 96.25 301 TRP A CA 1
ATOM 2350 C C . TRP A 1 301 ? -3.338 -38.219 -0.573 1 96.25 301 TRP A C 1
ATOM 2352 O O . TRP A 1 301 ? -3.973 -38.281 0.483 1 96.25 301 TRP A O 1
ATOM 2362 N N . THR A 1 302 ? -3.393 -39.188 -1.462 1 94.44 302 THR A N 1
ATOM 2363 C CA . THR A 1 302 ? -4.277 -40.344 -1.327 1 94.44 302 THR A CA 1
ATOM 2364 C C . THR A 1 302 ? -3.934 -41.156 -0.073 1 94.44 302 THR A C 1
ATOM 2366 O O . THR A 1 302 ? -2.777 -41.531 0.137 1 94.44 302 THR A O 1
ATOM 2369 N N . GLY A 1 303 ? -4.938 -41.406 0.709 1 94.38 303 GLY A N 1
ATOM 2370 C CA . GLY A 1 303 ? -4.77 -42.219 1.899 1 94.38 303 GLY A CA 1
ATOM 2371 C C . GLY A 1 303 ? -4.367 -41.406 3.123 1 94.38 303 GLY A C 1
ATOM 2372 O O . GLY A 1 303 ? -4.281 -41.969 4.227 1 94.38 303 GLY A O 1
ATOM 2373 N N . HIS A 1 304 ? -4.195 -40.156 3.035 1 96.31 304 HIS A N 1
ATOM 2374 C CA . HIS A 1 304 ? -3.66 -39.375 4.145 1 96.31 304 HIS A CA 1
ATOM 2375 C C . HIS A 1 304 ? -4.734 -38.469 4.758 1 96.31 304 HIS A C 1
ATOM 2377 O O . HIS A 1 304 ? -4.555 -37.938 5.859 1 96.31 304 HIS A O 1
ATOM 2383 N N . ILE A 1 305 ? -5.836 -38.281 4.188 1 97.31 305 ILE A N 1
ATOM 2384 C CA . ILE A 1 305 ? -6.91 -37.406 4.668 1 97.31 305 ILE A CA 1
ATOM 2385 C C . ILE A 1 305 ? -7.793 -38.188 5.645 1 97.31 305 ILE A C 1
ATOM 2387 O O . ILE A 1 305 ? -8.203 -39.312 5.363 1 97.31 305 ILE A O 1
ATOM 2391 N N . PRO A 1 306 ? -8.078 -37.531 6.789 1 97.69 306 PRO A N 1
ATOM 2392 C CA . PRO A 1 306 ? -8.906 -38.219 7.785 1 97.69 306 PRO A CA 1
ATOM 2393 C C . PRO A 1 306 ? -10.25 -38.688 7.223 1 97.69 306 PRO A C 1
ATOM 2395 O O . PRO A 1 306 ? -10.859 -37.969 6.414 1 97.69 306 PRO A O 1
ATOM 2398 N N . GLY A 1 307 ? -10.727 -39.875 7.73 1 96.81 307 GLY A N 1
ATOM 2399 C CA . GLY A 1 307 ? -11.93 -40.5 7.223 1 96.81 307 GLY A CA 1
ATOM 2400 C C . GLY A 1 307 ? -13.156 -39.625 7.309 1 96.81 307 GLY A C 1
ATOM 2401 O O . GLY A 1 307 ? -14.008 -39.625 6.418 1 96.81 307 GLY A O 1
ATOM 2402 N N . ASP A 1 308 ? -13.273 -38.969 8.344 1 97.25 308 ASP A N 1
ATOM 2403 C CA . ASP A 1 308 ? -14.43 -38.094 8.508 1 97.25 308 ASP A CA 1
ATOM 2404 C C . ASP A 1 308 ? -14.422 -37 7.461 1 97.25 308 ASP A C 1
ATOM 2406 O O . ASP A 1 308 ? -15.477 -36.594 6.949 1 97.25 308 ASP A O 1
ATOM 2410 N N . VAL A 1 309 ? -13.242 -36.438 7.188 1 98.19 309 VAL A N 1
ATOM 2411 C CA . VAL A 1 309 ? -13.102 -35.406 6.172 1 98.19 309 VAL A CA 1
ATOM 2412 C C . VAL A 1 309 ? -13.422 -35.969 4.797 1 98.19 309 VAL A C 1
ATOM 2414 O O . VAL A 1 309 ? -14.094 -35.344 3.988 1 98.19 309 VAL A O 1
ATOM 2417 N N . VAL A 1 310 ? -12.969 -37.188 4.559 1 97.19 310 VAL A N 1
ATOM 2418 C CA . VAL A 1 310 ? -13.242 -37.875 3.293 1 97.19 310 VAL A CA 1
ATOM 2419 C C . VAL A 1 310 ? -14.742 -38.031 3.107 1 97.19 310 VAL A C 1
ATOM 2421 O O . VAL A 1 310 ? -15.273 -37.812 2.02 1 97.19 310 VAL A O 1
ATOM 2424 N N . ARG A 1 311 ? -15.398 -38.406 4.137 1 96.69 311 ARG A N 1
ATOM 2425 C CA . ARG A 1 311 ? -16.844 -38.656 4.09 1 96.69 311 ARG A CA 1
ATOM 2426 C C . ARG A 1 311 ? -17.578 -37.344 3.797 1 96.69 311 ARG A C 1
ATOM 2428 O O . ARG A 1 311 ? -18.562 -37.344 3.061 1 96.69 311 ARG A O 1
ATOM 2435 N N . ASP A 1 312 ? -17.062 -36.25 4.32 1 97.88 312 ASP A N 1
ATOM 2436 C CA . ASP A 1 312 ? -17.734 -34.969 4.215 1 97.88 312 ASP A CA 1
ATOM 2437 C C . ASP A 1 312 ? -17.172 -34.156 3.061 1 97.88 312 ASP A C 1
ATOM 2439 O O . ASP A 1 312 ? -17.5 -32.969 2.924 1 97.88 312 ASP A O 1
ATOM 2443 N N . MET A 1 313 ? -16.406 -34.688 2.275 1 98.06 313 MET A N 1
ATOM 2444 C CA . MET A 1 313 ? -15.586 -33.969 1.311 1 98.06 313 MET A CA 1
ATOM 2445 C C . MET A 1 313 ? -16.438 -33.062 0.419 1 98.06 313 MET A C 1
ATOM 2447 O O . MET A 1 313 ? -16.141 -31.891 0.238 1 98.06 313 MET A O 1
ATOM 2451 N N . ALA A 1 314 ? -17.531 -33.562 -0.107 1 98 314 ALA A N 1
ATOM 2452 C CA . ALA A 1 314 ? -18.375 -32.812 -1.039 1 98 314 ALA A CA 1
ATOM 2453 C C . ALA A 1 314 ? -18.984 -31.594 -0.369 1 98 314 ALA A C 1
ATOM 2455 O O . ALA A 1 314 ? -19.203 -30.578 -1.018 1 98 314 ALA A O 1
ATOM 2456 N N . HIS A 1 315 ? -19.234 -31.656 0.895 1 98.06 315 HIS A N 1
ATOM 2457 C CA . HIS A 1 315 ? -19.812 -30.547 1.653 1 98.06 315 HIS A CA 1
ATOM 2458 C C . HIS A 1 315 ? -18.75 -29.531 2.061 1 98.06 315 HIS A C 1
ATOM 2460 O O . HIS A 1 315 ? -19 -28.328 2.078 1 98.06 315 HIS A O 1
ATOM 2466 N N . ILE A 1 316 ? -17.609 -30.031 2.428 1 98.62 316 ILE A N 1
ATOM 2467 C CA . ILE A 1 316 ? -16.5 -29.203 2.873 1 98.62 316 ILE A CA 1
ATOM 2468 C C . ILE A 1 316 ? -15.953 -28.391 1.698 1 98.62 316 ILE A C 1
ATOM 2470 O O . ILE A 1 316 ? -15.648 -27.203 1.845 1 98.62 316 ILE A O 1
ATOM 2474 N N . ALA A 1 317 ? -15.875 -29 0.553 1 98.75 317 ALA A N 1
ATOM 2475 C CA . ALA A 1 317 ? -15.227 -28.391 -0.611 1 98.75 317 ALA A CA 1
ATOM 2476 C C . ALA A 1 317 ? -16.062 -28.609 -1.872 1 98.75 317 ALA A C 1
ATOM 2478 O O . ALA A 1 317 ? -15.633 -29.312 -2.789 1 98.75 317 ALA A O 1
ATOM 2479 N N . PRO A 1 318 ? -17.141 -27.922 -1.973 1 98.81 318 PRO A N 1
ATOM 2480 C CA . PRO A 1 318 ? -18.016 -28.094 -3.131 1 98.81 318 PRO A CA 1
ATOM 2481 C C . PRO A 1 318 ? -17.359 -27.672 -4.441 1 98.81 318 PRO A C 1
ATOM 2483 O O . PRO A 1 318 ? -17.781 -28.109 -5.516 1 98.81 318 PRO A O 1
ATOM 2486 N N . MET A 1 319 ? -16.297 -26.891 -4.406 1 98.81 319 MET A N 1
ATOM 2487 C CA . MET A 1 319 ? -15.602 -26.469 -5.613 1 98.81 319 MET A CA 1
ATOM 2488 C C . MET A 1 319 ? -14.922 -27.641 -6.301 1 98.81 319 MET A C 1
ATOM 2490 O O . MET A 1 319 ? -14.617 -27.578 -7.492 1 98.81 319 MET A O 1
ATOM 2494 N N . LEU A 1 320 ? -14.633 -28.719 -5.547 1 98.56 320 LEU A N 1
ATOM 2495 C CA . LEU A 1 320 ? -14.094 -29.922 -6.191 1 98.56 320 LEU A CA 1
ATOM 2496 C C . LEU A 1 320 ? -14.984 -30.375 -7.34 1 98.56 320 LEU A C 1
ATOM 2498 O O . LEU A 1 320 ? -14.531 -30.438 -8.484 1 98.56 320 LEU A O 1
ATOM 2502 N N . ALA A 1 321 ? -16.188 -30.531 -7.055 1 97.94 321 ALA A N 1
ATOM 2503 C CA . ALA A 1 321 ? -17.141 -30.984 -8.07 1 97.94 321 ALA A CA 1
ATOM 2504 C C . ALA A 1 321 ? -17.281 -29.953 -9.18 1 97.94 321 ALA A C 1
ATOM 2506 O O . ALA A 1 321 ? -17.344 -30.297 -10.359 1 97.94 321 ALA A O 1
ATOM 2507 N N . ARG A 1 322 ? -17.375 -28.672 -8.812 1 98.31 322 ARG A N 1
ATOM 2508 C CA . ARG A 1 322 ? -17.547 -27.594 -9.781 1 98.31 322 ARG A CA 1
ATOM 2509 C C . ARG A 1 322 ? -16.375 -27.531 -10.75 1 98.31 322 ARG A C 1
ATOM 2511 O O . ARG A 1 322 ? -16.547 -27.188 -11.914 1 98.31 322 ARG A O 1
ATOM 2518 N N . LEU A 1 323 ? -15.219 -27.875 -10.273 1 98.38 323 LEU A N 1
ATOM 2519 C CA . LEU A 1 323 ? -14.008 -27.781 -11.086 1 98.38 323 LEU A CA 1
ATOM 2520 C C . LEU A 1 323 ? -13.742 -29.094 -11.82 1 98.38 323 LEU A C 1
ATOM 2522 O O . LEU A 1 323 ? -12.719 -29.234 -12.492 1 98.38 323 LEU A O 1
ATOM 2526 N N . GLY A 1 324 ? -14.617 -30.078 -11.602 1 97 324 GLY A N 1
ATOM 2527 C CA . GLY A 1 324 ? -14.539 -31.297 -12.391 1 97 324 GLY A CA 1
ATOM 2528 C C . GLY A 1 324 ? -13.883 -32.438 -11.656 1 97 324 GLY A C 1
ATOM 2529 O O . GLY A 1 324 ? -13.617 -33.5 -12.242 1 97 324 GLY A O 1
ATOM 2530 N N . TYR A 1 325 ? -13.664 -32.25 -10.406 1 97.19 325 TYR A N 1
ATOM 2531 C CA . TYR A 1 325 ? -13.125 -33.344 -9.594 1 97.19 325 TYR A CA 1
ATOM 2532 C C . TYR A 1 325 ? -14.234 -34.094 -8.867 1 97.19 325 TYR A C 1
ATOM 2534 O O . TYR A 1 325 ? -15.172 -33.469 -8.352 1 97.19 325 TYR A O 1
ATOM 2542 N N . ASP A 1 326 ? -14.109 -35.438 -8.914 1 96.44 326 ASP A N 1
ATOM 2543 C CA . ASP A 1 326 ? -15.047 -36.219 -8.125 1 96.44 326 ASP A CA 1
ATOM 2544 C C . ASP A 1 326 ? -14.656 -36.219 -6.648 1 96.44 326 ASP A C 1
ATOM 2546 O O . ASP A 1 326 ? -13.656 -36.844 -6.27 1 96.44 326 ASP A O 1
ATOM 2550 N N . PRO A 1 327 ? -15.461 -35.656 -5.801 1 96.31 327 PRO A N 1
ATOM 2551 C CA . PRO A 1 327 ? -15.086 -35.562 -4.387 1 96.31 327 PRO A CA 1
ATOM 2552 C C . PRO A 1 327 ? -15.039 -36.938 -3.703 1 96.31 327 PRO A C 1
ATOM 2554 O O . PRO A 1 327 ? -14.484 -37.062 -2.609 1 96.31 327 PRO A O 1
ATOM 2557 N N . TYR A 1 328 ? -15.562 -37.969 -4.34 1 93.5 328 TYR A N 1
ATOM 2558 C CA . TYR A 1 328 ? -15.656 -39.25 -3.689 1 93.5 328 TYR A CA 1
ATOM 2559 C C . TYR A 1 328 ? -14.641 -40.25 -4.277 1 93.5 328 TYR A C 1
ATOM 2561 O O . TYR A 1 328 ? -14.461 -41.344 -3.756 1 93.5 328 TYR A O 1
ATOM 2569 N N . ALA A 1 329 ? -14.008 -39.875 -5.297 1 92.38 329 ALA A N 1
ATOM 2570 C CA . ALA A 1 329 ? -12.977 -40.719 -5.891 1 92.38 329 ALA A CA 1
ATOM 2571 C C . ALA A 1 329 ? -11.656 -40.594 -5.137 1 92.38 329 ALA A C 1
ATOM 2573 O O . ALA A 1 329 ? -11.195 -39.5 -4.867 1 92.38 329 ALA A O 1
ATOM 2574 N N . ASN A 1 330 ? -11.07 -41.75 -4.789 1 88.88 330 ASN A N 1
ATOM 2575 C CA . ASN A 1 330 ? -9.852 -41.75 -3.992 1 88.88 330 ASN A CA 1
ATOM 2576 C C . ASN A 1 330 ? -8.844 -42.781 -4.523 1 88.88 330 ASN A C 1
ATOM 2578 O O . ASN A 1 330 ? -8.766 -43.906 -4.023 1 88.88 330 ASN A O 1
ATOM 2582 N N . PRO A 1 331 ? -7.828 -42.406 -5.434 1 83.62 331 PRO A N 1
ATOM 2583 C CA . PRO A 1 331 ? -7.758 -41.094 -6.09 1 83.62 331 PRO A CA 1
ATOM 2584 C C . PRO A 1 331 ? -8.641 -41.031 -7.332 1 83.62 331 PRO A C 1
ATOM 2586 O O . PRO A 1 331 ? -9.117 -42.031 -7.824 1 83.62 331 PRO A O 1
ATOM 2589 N N . PRO A 1 332 ? -8.867 -39.844 -7.727 1 88.19 332 PRO A N 1
ATOM 2590 C CA . PRO A 1 332 ? -9.516 -39.75 -9.031 1 88.19 332 PRO A CA 1
ATOM 2591 C C . PRO A 1 332 ? -8.586 -40.094 -10.195 1 88.19 332 PRO A C 1
ATOM 2593 O O . PRO A 1 332 ? -7.371 -40.188 -10 1 88.19 332 PRO A O 1
ATOM 2596 N N . ASN A 1 333 ? -9.102 -40.438 -11.266 1 90.94 333 ASN A N 1
ATOM 2597 C CA . ASN A 1 333 ? -8.305 -40.656 -12.469 1 90.94 333 ASN A CA 1
ATOM 2598 C C . ASN A 1 333 ? -7.949 -39.312 -13.133 1 90.94 333 ASN A C 1
ATOM 2600 O O . ASN A 1 333 ? -8.789 -38.719 -13.797 1 90.94 333 ASN A O 1
ATOM 2604 N N . TYR A 1 334 ? -6.691 -38.969 -13.008 1 94.56 334 TYR A N 1
ATOM 2605 C CA . TYR A 1 334 ? -6.262 -37.688 -13.555 1 94.56 334 TYR A CA 1
ATOM 2606 C C . TYR A 1 334 ? -5.91 -37.812 -15.031 1 94.56 334 TYR A C 1
ATOM 2608 O O . TYR A 1 334 ? -5.805 -36.812 -15.742 1 94.56 334 TYR A O 1
ATOM 2616 N N . GLY A 1 335 ? -5.711 -39 -15.492 1 94.69 335 GLY A N 1
ATOM 2617 C CA . GLY A 1 335 ? -5.316 -39.25 -16.875 1 94.69 335 GLY A CA 1
ATOM 2618 C C . GLY A 1 335 ? -3.99 -39.969 -17 1 94.69 335 GLY A C 1
ATOM 2619 O O . GLY A 1 335 ? -3.391 -40.344 -16 1 94.69 335 GLY A O 1
ATOM 2620 N N . ASN A 1 336 ? -3.564 -40.219 -18.328 1 96.38 336 ASN A N 1
ATOM 2621 C CA . ASN A 1 336 ? -2.322 -40.938 -18.625 1 96.38 336 ASN A CA 1
ATOM 2622 C C . ASN A 1 336 ? -1.226 -39.969 -19.062 1 96.38 336 ASN A C 1
ATOM 2624 O O . ASN A 1 336 ? -1.44 -39.125 -19.953 1 96.38 336 ASN A O 1
ATOM 2628 N N . PRO A 1 337 ? -0.105 -40.125 -18.453 1 97.5 337 PRO A N 1
ATOM 2629 C CA . PRO A 1 337 ? 0.981 -39.188 -18.75 1 97.5 337 PRO A CA 1
ATOM 2630 C C . PRO A 1 337 ? 1.595 -39.438 -20.141 1 97.5 337 PRO A C 1
ATOM 2632 O O . PRO A 1 337 ? 1.589 -40.562 -20.625 1 97.5 337 PRO A O 1
ATOM 2635 N N . ASP A 1 338 ? 2.137 -38.469 -20.734 1 97.81 338 ASP A N 1
ATOM 2636 C CA . ASP A 1 338 ? 2.967 -38.562 -21.938 1 97.81 338 ASP A CA 1
ATOM 2637 C C . ASP A 1 338 ? 4.242 -39.344 -21.641 1 97.81 338 ASP A C 1
ATOM 2639 O O . ASP A 1 338 ? 4.719 -39.375 -20.516 1 97.81 338 ASP A O 1
ATOM 2643 N N . PRO A 1 339 ? 4.805 -39.938 -22.672 1 96.38 339 PRO A N 1
ATOM 2644 C CA . PRO A 1 339 ? 6.027 -40.719 -22.484 1 96.38 339 PRO A CA 1
ATOM 2645 C C . PRO A 1 339 ? 7.176 -39.906 -21.906 1 96.38 339 PRO A C 1
ATOM 2647 O O . PRO A 1 339 ? 7.934 -40.406 -21.078 1 96.38 339 PRO A O 1
ATOM 2650 N N . ILE A 1 340 ? 7.27 -38.719 -22.266 1 95.25 340 ILE A N 1
ATOM 2651 C CA . ILE A 1 340 ? 8.367 -37.906 -21.797 1 95.25 340 ILE A CA 1
ATOM 2652 C C . ILE A 1 340 ? 8.258 -37.688 -20.297 1 95.25 340 ILE A C 1
ATOM 2654 O O . ILE A 1 340 ? 9.273 -37.594 -19.594 1 95.25 340 ILE A O 1
ATOM 2658 N N . VAL A 1 341 ? 7.074 -37.562 -19.781 1 97.06 341 VAL A N 1
ATOM 2659 C CA . VAL A 1 341 ? 6.848 -37.344 -18.359 1 97.06 341 VAL A CA 1
ATOM 2660 C C . VAL A 1 341 ? 7.18 -38.625 -17.578 1 97.06 341 VAL A C 1
ATOM 2662 O O . VAL A 1 341 ? 7.723 -38.531 -16.469 1 97.06 341 VAL A O 1
ATOM 2665 N N . ILE A 1 342 ? 6.855 -39.75 -18.172 1 96.31 342 ILE A N 1
ATOM 2666 C CA . ILE A 1 342 ? 7.207 -41.031 -17.562 1 96.31 342 ILE A CA 1
ATOM 2667 C C . ILE A 1 342 ? 8.727 -41.156 -17.438 1 96.31 342 ILE A C 1
ATOM 2669 O O . ILE A 1 342 ? 9.242 -41.531 -16.375 1 96.31 342 ILE A O 1
ATOM 2673 N N . ASN A 1 343 ? 9.367 -40.844 -18.531 1 95.19 343 ASN A N 1
ATOM 2674 C CA . ASN A 1 343 ? 10.828 -40.844 -18.516 1 95.19 343 ASN A CA 1
ATOM 2675 C C . ASN A 1 343 ? 11.398 -39.906 -17.484 1 95.19 343 ASN A C 1
ATOM 2677 O O . ASN A 1 343 ? 12.336 -40.25 -16.75 1 95.19 343 ASN A O 1
ATOM 2681 N N . ASN A 1 344 ? 10.891 -38.688 -17.438 1 95.38 344 ASN A N 1
ATOM 2682 C CA . ASN A 1 344 ? 11.32 -37.688 -16.453 1 95.38 344 ASN A CA 1
ATOM 2683 C C . ASN A 1 344 ? 11.133 -38.219 -15.031 1 95.38 344 ASN A C 1
ATOM 2685 O O . ASN A 1 344 ? 12 -38.031 -14.172 1 95.38 344 ASN A O 1
ATOM 2689 N N . THR A 1 345 ? 10.008 -38.812 -14.797 1 95.44 345 THR A N 1
ATOM 2690 C CA . THR A 1 345 ? 9.688 -39.312 -13.477 1 95.44 345 THR A CA 1
ATOM 2691 C C . THR A 1 345 ? 10.711 -40.375 -13.055 1 95.44 345 THR A C 1
ATOM 2693 O O . THR A 1 345 ? 11.172 -40.375 -11.906 1 95.44 345 THR A O 1
ATOM 2696 N N . GLN A 1 346 ? 11.055 -41.219 -13.977 1 94 346 GLN A N 1
ATOM 2697 C CA . GLN A 1 346 ? 12.055 -42.25 -13.695 1 94 346 GLN A CA 1
ATOM 2698 C C . GLN A 1 346 ? 13.414 -41.594 -13.383 1 94 346 GLN A C 1
ATOM 2700 O O . GLN A 1 346 ? 14.102 -42.031 -12.453 1 94 346 GLN A O 1
ATOM 2705 N N . ARG A 1 347 ? 13.75 -40.656 -14.141 1 92.44 347 ARG A N 1
ATOM 2706 C CA . ARG A 1 347 ? 15.016 -39.938 -13.922 1 92.44 347 ARG A CA 1
ATOM 2707 C C . ARG A 1 347 ? 15.047 -39.281 -12.547 1 92.44 347 ARG A C 1
ATOM 2709 O O . ARG A 1 347 ? 16.062 -39.375 -11.844 1 92.44 347 ARG A O 1
ATOM 2716 N N . VAL A 1 348 ? 13.984 -38.688 -12.195 1 92.12 348 VAL A N 1
ATOM 2717 C CA . VAL A 1 348 ? 13.891 -38 -10.922 1 92.12 348 VAL A CA 1
ATOM 2718 C C . VAL A 1 348 ? 13.977 -38.969 -9.766 1 92.12 348 VAL A C 1
ATOM 2720 O O . VAL A 1 348 ? 14.664 -38.719 -8.773 1 92.12 348 VAL A O 1
ATOM 2723 N N . LEU A 1 349 ? 13.297 -40.094 -9.906 1 91.5 349 LEU A N 1
ATOM 2724 C CA . LEU A 1 349 ? 13.297 -41.125 -8.867 1 91.5 349 LEU A CA 1
ATOM 2725 C C . LEU A 1 349 ? 14.688 -41.719 -8.695 1 91.5 349 LEU A C 1
ATOM 2727 O O . LEU A 1 349 ? 15.062 -42.125 -7.598 1 91.5 349 LEU A O 1
ATOM 2731 N N . LYS A 1 350 ? 15.469 -41.688 -9.773 1 90.62 350 LYS A N 1
ATOM 2732 C CA . LYS A 1 350 ? 16.828 -42.219 -9.742 1 90.62 350 LYS A CA 1
ATOM 2733 C C . LYS A 1 350 ? 17.828 -41.125 -9.312 1 90.62 350 LYS A C 1
ATOM 2735 O O . LYS A 1 350 ? 19.016 -41.406 -9.156 1 90.62 350 LYS A O 1
ATOM 2740 N N . GLY A 1 351 ? 17.328 -39.906 -9.188 1 86.75 351 GLY A N 1
ATOM 2741 C CA . GLY A 1 351 ? 18.188 -38.812 -8.805 1 86.75 351 GLY A CA 1
ATOM 2742 C C . GLY A 1 351 ? 18.953 -38.219 -9.969 1 86.75 351 GLY A C 1
ATOM 2743 O O . GLY A 1 351 ? 19.969 -37.531 -9.766 1 86.75 351 GLY A O 1
ATOM 2744 N N . ASP A 1 352 ? 18.516 -38.5 -11.125 1 81.62 352 ASP A N 1
ATOM 2745 C CA . ASP A 1 352 ? 19.203 -38.062 -12.336 1 81.62 352 ASP A CA 1
ATOM 2746 C C . ASP A 1 352 ? 18.688 -36.688 -12.789 1 81.62 352 ASP A C 1
ATOM 2748 O O . ASP A 1 352 ? 18.047 -36.594 -13.828 1 81.62 352 ASP A O 1
ATOM 2752 N N . TYR A 1 353 ? 19 -35.719 -12.117 1 80.81 353 TYR A N 1
ATOM 2753 C CA . TYR A 1 353 ? 18.703 -34.344 -12.492 1 80.81 353 TYR A CA 1
ATOM 2754 C C . TYR A 1 353 ? 19.734 -33.406 -11.883 1 80.81 353 TYR A C 1
ATOM 2756 O O . TYR A 1 353 ? 20.406 -33.719 -10.906 1 80.81 353 TYR A O 1
ATOM 2764 N N . LYS A 1 354 ? 19.953 -32.281 -12.516 1 74 354 LYS A N 1
ATOM 2765 C CA . LYS A 1 354 ? 20.969 -31.328 -12.109 1 74 354 LYS A CA 1
ATOM 2766 C C . LYS A 1 354 ? 20.406 -30.312 -11.125 1 74 354 LYS A C 1
ATOM 2768 O O . LYS A 1 354 ? 19.328 -29.75 -11.352 1 74 354 LYS A O 1
ATOM 2773 N N . THR A 1 355 ? 21.016 -30.25 -9.977 1 76.81 355 THR A N 1
ATOM 2774 C CA . THR A 1 355 ? 20.719 -29.156 -9.062 1 76.81 355 THR A CA 1
ATOM 2775 C C . THR A 1 355 ? 21.547 -27.922 -9.391 1 76.81 355 THR A C 1
ATOM 2777 O O . THR A 1 355 ? 22.781 -27.984 -9.43 1 76.81 355 THR A O 1
ATOM 2780 N N . PRO A 1 356 ? 20.828 -26.922 -9.711 1 73.56 356 PRO A N 1
ATOM 2781 C CA . PRO A 1 356 ? 21.578 -25.719 -10.086 1 73.56 356 PRO A CA 1
ATOM 2782 C C . PRO A 1 356 ? 22.562 -25.281 -9.016 1 73.56 356 PRO A C 1
ATOM 2784 O O . PRO A 1 356 ? 22.281 -25.406 -7.82 1 73.56 356 PRO A O 1
ATOM 2787 N N . ALA A 1 357 ? 23.75 -24.812 -9.445 1 67.81 357 ALA A N 1
ATOM 2788 C CA . ALA A 1 357 ? 24.875 -24.469 -8.586 1 67.81 357 ALA A CA 1
ATOM 2789 C C . ALA A 1 357 ? 24.484 -23.422 -7.555 1 67.81 357 ALA A C 1
ATOM 2791 O O . ALA A 1 357 ? 24.922 -23.469 -6.406 1 67.81 357 ALA A O 1
ATOM 2792 N N . ASN A 1 358 ? 23.656 -22.531 -7.969 1 64.5 358 ASN A N 1
ATOM 2793 C CA . ASN A 1 358 ? 23.297 -21.422 -7.082 1 64.5 358 ASN A CA 1
ATOM 2794 C C . ASN A 1 358 ? 22.375 -21.891 -5.961 1 64.5 358 ASN A C 1
ATOM 2796 O O . ASN A 1 358 ? 22.156 -21.156 -4.996 1 64.5 358 ASN A O 1
ATOM 2800 N N . LEU A 1 359 ? 21.922 -23.109 -6.023 1 70.5 359 LEU A N 1
ATOM 2801 C CA . LEU A 1 359 ? 20.984 -23.609 -5.023 1 70.5 359 LEU A CA 1
ATOM 2802 C C . LEU A 1 359 ? 21.578 -24.781 -4.25 1 70.5 359 LEU A C 1
ATOM 2804 O O . LEU A 1 359 ? 20.969 -25.281 -3.309 1 70.5 359 LEU A O 1
ATOM 2808 N N . LYS A 1 360 ? 22.734 -25.297 -4.652 1 53.09 360 LYS A N 1
ATOM 2809 C CA . LYS A 1 360 ? 23.391 -26.453 -4.055 1 53.09 360 LYS A CA 1
ATOM 2810 C C . LYS A 1 360 ? 23.656 -26.234 -2.568 1 53.09 360 LYS A C 1
ATOM 2812 O O . LYS A 1 360 ? 23.438 -27.109 -1.746 1 53.09 360 LYS A O 1
ATOM 2817 N N . GLY A 1 361 ? 24.094 -25.078 -2.197 1 48.62 361 GLY A N 1
ATOM 2818 C CA . GLY A 1 361 ? 24.391 -24.859 -0.792 1 48.62 361 GLY A CA 1
ATOM 2819 C C . GLY A 1 361 ? 23.156 -24.844 0.086 1 48.62 361 GLY A C 1
ATOM 2820 O O . GLY A 1 361 ? 23.188 -25.344 1.218 1 48.62 361 GLY A O 1
ATOM 2821 N N . TYR A 1 362 ? 22.141 -24.484 -0.416 1 51.03 362 TYR A N 1
ATOM 2822 C CA . TYR A 1 362 ? 20.922 -24.359 0.37 1 51.03 362 TYR A CA 1
ATOM 2823 C C . TYR A 1 362 ? 20.281 -25.719 0.601 1 51.03 362 TYR A C 1
ATOM 2825 O O . TYR A 1 362 ? 19.875 -26.031 1.721 1 51.03 362 TYR A O 1
ATOM 2833 N N . PHE A 1 363 ? 20.219 -26.516 -0.39 1 51.53 363 PHE A N 1
ATOM 2834 C CA . PHE A 1 363 ? 19.531 -27.797 -0.295 1 51.53 363 PHE A CA 1
ATOM 2835 C C . PHE A 1 363 ? 20.359 -28.797 0.506 1 51.53 363 PHE A C 1
ATOM 2837 O O . PHE A 1 363 ? 19.812 -29.656 1.198 1 51.53 363 PHE A O 1
ATOM 2844 N N . GLN A 1 364 ? 21.641 -28.672 0.451 1 42.88 364 GLN A N 1
ATOM 2845 C CA . GLN A 1 364 ? 22.484 -29.531 1.282 1 42.88 364 GLN A CA 1
ATOM 2846 C C . GLN A 1 364 ? 22.281 -29.234 2.764 1 42.88 364 GLN A C 1
ATOM 2848 O O . GLN A 1 364 ? 22.203 -30.141 3.588 1 42.88 364 GLN A O 1
ATOM 2853 N N . GLU A 1 365 ? 22.047 -28.016 2.949 1 45.81 365 GLU A N 1
ATOM 2854 C CA . GLU A 1 365 ? 21.844 -27.625 4.34 1 45.81 365 GLU A CA 1
ATOM 2855 C C . GLU A 1 365 ? 20.453 -28.047 4.832 1 45.81 365 GLU A C 1
ATOM 2857 O O . GLU A 1 365 ? 20.312 -28.531 5.961 1 45.81 365 GLU A O 1
ATOM 2862 N N . GLN A 1 366 ? 19.516 -27.922 3.994 1 47.53 366 GLN A N 1
ATOM 2863 C CA . GLN A 1 366 ? 18.156 -28.297 4.383 1 47.53 366 GLN A CA 1
ATOM 2864 C C . GLN A 1 366 ? 18.031 -29.812 4.539 1 47.53 366 GLN A C 1
ATOM 2866 O O . GLN A 1 366 ? 17.359 -30.297 5.457 1 47.53 366 GLN A O 1
ATOM 2871 N N . ASN A 1 367 ? 18.672 -30.578 3.68 1 43.97 367 ASN A N 1
ATOM 2872 C CA . ASN A 1 367 ? 18.703 -32.031 3.793 1 43.97 367 ASN A CA 1
ATOM 2873 C C . ASN A 1 367 ? 19.453 -32.469 5.047 1 43.97 367 ASN A C 1
ATOM 2875 O O . ASN A 1 367 ? 19.047 -33.438 5.711 1 43.97 367 ASN A O 1
ATOM 2879 N N . MET A 1 368 ? 20.438 -31.797 5.375 1 38.47 368 MET A N 1
ATOM 2880 C CA . MET A 1 368 ? 21.188 -32.125 6.586 1 38.47 368 MET A CA 1
ATOM 2881 C C . MET A 1 368 ? 20.359 -31.797 7.832 1 38.47 368 MET A C 1
ATOM 2883 O O . MET A 1 368 ? 20.359 -32.562 8.797 1 38.47 368 MET A O 1
ATOM 2887 N N . LYS A 1 369 ? 19.672 -30.812 7.613 1 46.5 369 LYS A N 1
ATOM 2888 C CA . LYS A 1 369 ? 18.844 -30.484 8.766 1 46.5 369 LYS A CA 1
ATOM 2889 C C . LYS A 1 369 ? 17.688 -31.469 8.922 1 46.5 369 LYS A C 1
ATOM 2891 O O . LYS A 1 369 ? 17.375 -31.891 10.039 1 46.5 369 LYS A O 1
ATOM 2896 N N . LYS A 1 370 ? 17.016 -31.875 7.809 1 42.69 370 LYS A N 1
ATOM 2897 C CA . LYS A 1 370 ? 16.016 -32.938 7.824 1 42.69 370 LYS A CA 1
ATOM 2898 C C . LYS A 1 370 ? 16.594 -34.25 8.344 1 42.69 370 LYS A C 1
ATOM 2900 O O . LYS A 1 370 ? 15.969 -34.938 9.148 1 42.69 370 LYS A O 1
ATOM 2905 N N . TRP A 1 371 ? 17.719 -34.531 7.949 1 40.09 371 TRP A N 1
ATOM 2906 C CA . TRP A 1 371 ? 18.406 -35.719 8.414 1 40.09 371 TRP A CA 1
ATOM 2907 C C . TRP A 1 371 ? 18.719 -35.625 9.898 1 40.09 371 TRP A C 1
ATOM 2909 O O . TRP A 1 371 ? 18.484 -36.594 10.648 1 40.09 371 TRP A O 1
ATOM 2919 N N . TRP A 1 372 ? 19.031 -34.469 10.305 1 40.06 372 TRP A N 1
ATOM 2920 C CA . TRP A 1 372 ? 19.312 -34.281 11.727 1 40.06 372 TRP A CA 1
ATOM 2921 C C . TRP A 1 372 ? 18.031 -34.406 12.547 1 40.06 372 TRP A C 1
ATOM 2923 O O . TRP A 1 372 ? 18.031 -35 13.625 1 40.06 372 TRP A O 1
ATOM 2933 N N . SER A 1 373 ? 17.031 -33.812 12.078 1 40.38 373 SER A N 1
ATOM 2934 C CA . SER A 1 373 ? 15.742 -33.906 12.766 1 40.38 373 SER A CA 1
ATOM 2935 C C . SER A 1 373 ? 15.227 -35.344 12.773 1 40.38 373 SER A C 1
ATOM 2937 O O . SER A 1 373 ? 14.633 -35.812 13.758 1 40.38 373 SER A O 1
ATOM 2939 N N . MET A 1 374 ? 15.383 -36.031 11.766 1 37.09 374 MET A N 1
ATOM 2940 C CA . MET A 1 374 ? 15.031 -37.469 11.734 1 37.09 374 MET A CA 1
ATOM 2941 C C . MET A 1 374 ? 15.867 -38.25 12.727 1 37.09 374 MET A C 1
ATOM 2943 O O . MET A 1 374 ? 15.367 -39.188 13.359 1 37.09 374 MET A O 1
ATOM 2947 N N . LEU A 1 375 ? 17.141 -37.906 12.82 1 37.12 375 LEU A N 1
ATOM 2948 C CA . LEU A 1 375 ? 18 -38.594 13.773 1 37.12 375 LEU A CA 1
ATOM 2949 C C . LEU A 1 375 ? 17.594 -38.281 15.211 1 37.12 375 LEU A C 1
ATOM 2951 O O . LEU A 1 375 ? 17.656 -39.125 16.078 1 37.12 375 LEU A O 1
ATOM 2955 N N . HIS A 1 376 ? 17.172 -37 15.352 1 37.94 376 HIS A N 1
ATOM 2956 C CA . HIS A 1 376 ? 16.828 -36.625 16.719 1 37.94 376 HIS A CA 1
ATOM 2957 C C . HIS A 1 376 ? 15.484 -37.25 17.141 1 37.94 376 HIS A C 1
ATOM 2959 O O . HIS A 1 376 ? 15.148 -37.281 18.312 1 37.94 376 HIS A O 1
ATOM 2965 N N . HIS A 1 377 ? 14.594 -37.5 16.156 1 35.25 377 HIS A N 1
ATOM 2966 C CA . HIS A 1 377 ? 13.328 -38.062 16.625 1 35.25 377 HIS A CA 1
ATOM 2967 C C . HIS A 1 377 ? 13.516 -39.5 17.094 1 35.25 377 HIS A C 1
ATOM 2969 O O . HIS A 1 377 ? 12.562 -40.125 17.578 1 35.25 377 HIS A O 1
ATOM 2975 N N . ARG A 1 378 ? 14.602 -40.094 16.656 1 32.06 378 ARG A N 1
ATOM 2976 C CA . ARG A 1 378 ? 14.688 -41.438 17.172 1 32.06 378 ARG A CA 1
ATOM 2977 C C . ARG A 1 378 ? 15.125 -41.438 18.641 1 32.06 378 ARG A C 1
ATOM 2979 O O . ARG A 1 378 ? 15.477 -42.5 19.188 1 32.06 378 ARG A O 1
ATOM 2986 N N . GLU A 1 379 ? 15.516 -40.219 19.156 1 29.81 379 GLU A N 1
ATOM 2987 C CA . GLU A 1 379 ? 15.953 -40.312 20.531 1 29.81 379 GLU A CA 1
ATOM 2988 C C . GLU A 1 379 ? 14.812 -40.781 21.438 1 29.81 379 GLU A C 1
ATOM 2990 O O . GLU A 1 379 ? 13.695 -40.281 21.344 1 29.81 379 GLU A O 1
ATOM 2995 N N . TYR A 1 380 ? 14.93 -42.031 21.938 1 26.19 380 TYR A N 1
ATOM 2996 C CA . TYR A 1 380 ? 14.219 -42.719 23 1 26.19 380 TYR A CA 1
ATOM 2997 C C . TYR A 1 380 ? 13.961 -41.812 24.188 1 26.19 380 TYR A C 1
ATOM 2999 O O . TYR A 1 380 ? 14.664 -40.812 24.375 1 26.19 380 TYR A O 1
ATOM 3007 N N . SER A 1 381 ? 12.953 -42.094 25.062 1 24.72 381 SER A N 1
ATOM 3008 C CA . SER A 1 381 ? 12.25 -41.531 26.203 1 24.72 381 SER A CA 1
ATOM 3009 C C . SER A 1 381 ? 13.219 -41.219 27.344 1 24.72 381 SER A C 1
ATOM 3011 O O . SER A 1 381 ? 12.812 -40.781 28.422 1 24.72 381 SER A O 1
ATOM 3013 N N . ARG A 1 382 ? 14.383 -41.875 27.562 1 24.22 382 ARG A N 1
ATOM 3014 C CA . ARG A 1 382 ? 14.742 -41.75 28.969 1 24.22 382 ARG A CA 1
ATOM 3015 C C . ARG A 1 382 ? 15.203 -40.344 29.297 1 24.22 382 ARG A C 1
ATOM 3017 O O . ARG A 1 382 ? 15.781 -39.656 28.453 1 24.22 382 ARG A O 1
ATOM 3024 N N . PRO A 1 383 ? 14.805 -39.688 30.547 1 25.75 383 PRO A N 1
ATOM 3025 C CA . PRO A 1 383 ? 14.906 -38.344 31.125 1 25.75 383 PRO A CA 1
ATOM 3026 C C . PRO A 1 383 ? 16.344 -37.844 31.172 1 25.75 383 PRO A C 1
ATOM 3028 O O . PRO A 1 383 ? 16.562 -36.656 31.469 1 25.75 383 PRO A O 1
ATOM 3031 N N . GLN A 1 384 ? 17.391 -38.75 31.312 1 23.86 384 GLN A N 1
ATOM 3032 C CA . GLN A 1 384 ? 18.562 -38.219 31.969 1 23.86 384 GLN A CA 1
ATOM 3033 C C . GLN A 1 384 ? 19.281 -37.188 31.109 1 23.86 384 GLN A C 1
ATOM 3035 O O . GLN A 1 384 ? 19.297 -37.312 29.875 1 23.86 384 GLN A O 1
ATOM 3040 N N . GLU A 1 385 ? 19.703 -35.938 31.672 1 24.64 385 GLU A N 1
ATOM 3041 C CA . GLU A 1 385 ? 20.141 -34.594 31.391 1 24.64 385 GLU A CA 1
ATOM 3042 C C . GLU A 1 385 ? 21.422 -34.562 30.562 1 24.64 385 GLU A C 1
ATOM 3044 O O . GLU A 1 385 ? 21.984 -33.531 30.281 1 24.64 385 GLU A O 1
ATOM 3049 N N . SER A 1 386 ? 22.078 -35.781 30.203 1 21.78 386 SER A N 1
ATOM 3050 C CA . SER A 1 386 ? 23.469 -35.531 29.875 1 21.78 386 SER A CA 1
ATOM 3051 C C . SER A 1 386 ? 23.609 -34.781 28.547 1 21.78 386 SER A C 1
ATOM 3053 O O . SER A 1 386 ? 23.094 -35.219 27.531 1 21.78 386 SER A O 1
ATOM 3055 N N . CYS A 1 387 ? 23.672 -33.406 28.656 1 22.34 387 CYS A N 1
ATOM 3056 C CA . CYS A 1 387 ? 23.859 -32.375 27.625 1 22.34 387 CYS A CA 1
ATOM 3057 C C . CYS A 1 387 ? 25.094 -32.656 26.797 1 22.34 387 CYS A C 1
ATOM 3059 O O . CYS A 1 387 ? 26.219 -32.562 27.297 1 22.34 387 CYS A O 1
ATOM 3061 N N . LEU A 1 388 ? 25.125 -33.844 26.031 1 19.98 388 LEU A N 1
ATOM 3062 C CA . LEU A 1 388 ? 26.297 -34.125 25.219 1 19.98 388 LEU A CA 1
ATOM 3063 C C . LEU A 1 388 ? 26.516 -33.031 24.188 1 19.98 388 LEU A C 1
ATOM 3065 O O . LEU A 1 388 ? 25.594 -32.688 23.422 1 19.98 388 LEU A O 1
ATOM 3069 N N . HIS A 1 389 ? 27.359 -31.984 24.547 1 21.22 389 HIS A N 1
ATOM 3070 C CA . HIS A 1 389 ? 27.891 -30.891 23.75 1 21.22 389 HIS A CA 1
ATOM 3071 C C . HIS A 1 389 ? 28.656 -31.406 22.547 1 21.22 389 HIS A C 1
ATOM 3073 O O . HIS A 1 389 ? 29.703 -32.031 22.703 1 21.22 389 HIS A O 1
ATOM 3079 N N . ILE A 1 390 ? 28.031 -32.219 21.609 1 21.31 390 ILE A N 1
ATOM 3080 C CA . ILE A 1 390 ? 28.859 -32.719 20.516 1 21.31 390 ILE A CA 1
ATOM 3081 C C . ILE A 1 390 ? 29.281 -31.547 19.609 1 21.31 390 ILE A C 1
ATOM 3083 O O . ILE A 1 390 ? 28.422 -30.844 19.078 1 21.31 390 ILE A O 1
ATOM 3087 N N . GLY A 1 391 ? 30.422 -30.859 19.938 1 22.59 391 GLY A N 1
ATOM 3088 C CA . GLY A 1 391 ? 31.203 -29.875 19.188 1 22.59 391 GLY A CA 1
ATOM 3089 C C . GLY A 1 391 ? 31.531 -30.328 17.781 1 22.59 391 GLY A C 1
ATOM 3090 O O . GLY A 1 391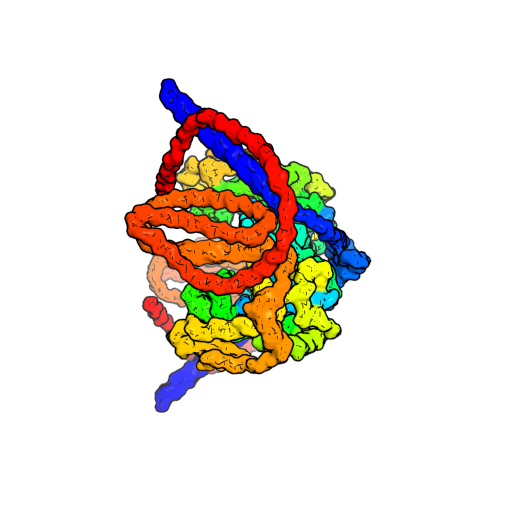 ? 32.281 -31.297 17.594 1 22.59 391 GLY A O 1
ATOM 3091 N N . SER A 1 392 ? 30.469 -30.578 16.891 1 21.59 392 SER A N 1
ATOM 3092 C CA . SER A 1 392 ? 30.688 -31.172 15.578 1 21.59 392 SER A CA 1
ATOM 3093 C C . SER A 1 392 ? 31.625 -30.328 14.727 1 21.59 392 SER A C 1
ATOM 3095 O O . SER A 1 392 ? 31.234 -29.25 14.266 1 21.59 392 SER A O 1
ATOM 3097 N N . ASN A 1 393 ? 32.844 -30.094 15.18 1 22.92 393 ASN A N 1
ATOM 3098 C CA . ASN A 1 393 ? 33.906 -29.547 14.32 1 22.92 393 ASN A CA 1
ATOM 3099 C C . ASN A 1 393 ? 34.094 -30.391 13.062 1 22.92 393 ASN A C 1
ATOM 3101 O O . ASN A 1 393 ? 34.75 -31.422 13.086 1 22.92 393 ASN A O 1
ATOM 3105 N N . LEU A 1 394 ? 33 -30.781 12.344 1 21.81 394 LEU A N 1
ATOM 3106 C CA . LEU A 1 394 ? 33.281 -31.656 11.203 1 21.81 394 LEU A CA 1
ATOM 3107 C C . LEU A 1 394 ? 34.156 -30.938 10.18 1 21.81 394 LEU A C 1
ATOM 3109 O O . LEU A 1 394 ? 33.812 -29.859 9.703 1 21.81 394 LEU A O 1
ATOM 3113 N N . TYR A 1 395 ? 35.406 -30.891 10.438 1 22.25 395 TYR A N 1
ATOM 3114 C CA . TYR A 1 395 ? 36.406 -30.469 9.469 1 22.25 395 TYR A CA 1
ATOM 3115 C C . TYR A 1 395 ? 36.312 -31.297 8.188 1 22.25 395 TYR A C 1
ATOM 3117 O O . TYR A 1 395 ? 36.344 -32.531 8.227 1 22.25 395 TYR A O 1
ATOM 3125 N N . PHE A 1 396 ? 35.375 -30.828 7.348 1 23.23 396 PHE A N 1
ATOM 3126 C CA . PHE A 1 396 ? 35.25 -31.5 6.066 1 23.23 396 PHE A CA 1
ATOM 3127 C C . PHE A 1 396 ? 36.531 -31.453 5.27 1 23.23 396 PHE A C 1
ATOM 3129 O O . PHE A 1 396 ? 37 -30.375 4.883 1 23.23 396 PHE A O 1
ATOM 3136 N N . LEU A 1 397 ? 37.469 -32.281 5.723 1 23.73 397 LEU A N 1
ATOM 3137 C CA . LEU A 1 397 ? 38.656 -32.469 4.891 1 23.73 397 LEU A CA 1
ATOM 3138 C C . LEU A 1 397 ? 38.281 -32.906 3.484 1 23.73 397 LEU A C 1
ATOM 3140 O O . LEU A 1 397 ? 37.406 -33.781 3.32 1 23.73 397 LEU A O 1
ATOM 3144 N N . SER A 1 398 ? 38.469 -32.094 2.449 1 24.09 398 SER A N 1
ATOM 3145 C CA . SER A 1 398 ? 38.188 -32.125 1.016 1 24.09 398 SER A CA 1
ATOM 3146 C C . SER A 1 398 ? 38.594 -33.469 0.427 1 24.09 398 SER A C 1
ATOM 3148 O O . SER A 1 398 ? 38.438 -33.719 -0.775 1 24.09 398 SER A O 1
ATOM 3150 N N . SER A 1 399 ? 39.656 -34.156 1.055 1 24.11 399 SER A N 1
ATOM 3151 C CA . SER A 1 399 ? 40.281 -35.062 0.097 1 24.11 399 SER A CA 1
ATOM 3152 C C . SER A 1 399 ? 39.344 -36.188 -0.264 1 24.11 399 SER A C 1
ATOM 3154 O O . SER A 1 399 ? 39.094 -36.469 -1.443 1 24.11 399 SER A O 1
ATOM 3156 N N . SER A 1 400 ? 39.75 -37.531 0.119 1 23.89 400 SER A N 1
ATOM 3157 C CA . SER A 1 400 ? 39.344 -38.844 -0.368 1 23.89 400 SER A CA 1
ATOM 3158 C C . SER A 1 400 ? 37.938 -39.188 0.094 1 23.89 400 SER A C 1
ATOM 3160 O O . SER A 1 400 ? 37.531 -38.812 1.194 1 23.89 400 SER A O 1
ATOM 3162 N N . PRO A 1 401 ? 36.969 -39.562 -0.873 1 27.59 401 PRO A N 1
ATOM 3163 C CA . PRO A 1 401 ? 35.531 -39.75 -0.755 1 27.59 401 PRO A CA 1
ATOM 3164 C C . PRO A 1 401 ? 35.156 -40.656 0.42 1 27.59 401 PRO A C 1
ATOM 3166 O O . PRO A 1 401 ? 33.969 -40.875 0.67 1 27.59 401 PRO A O 1
ATOM 3169 N N . LEU A 1 402 ? 36.062 -41.562 0.865 1 25.69 402 LEU A N 1
ATOM 3170 C CA . LEU A 1 402 ? 35.594 -42.719 1.634 1 25.69 402 LEU A CA 1
ATOM 3171 C C . LEU A 1 402 ? 35.281 -42.312 3.072 1 25.69 402 LEU A C 1
ATOM 3173 O O . LEU A 1 402 ? 36.188 -41.938 3.83 1 25.69 402 LEU A O 1
ATOM 3177 N N . LEU A 1 403 ? 34.344 -41.531 3.383 1 25.33 403 LEU A N 1
ATOM 3178 C CA . LEU A 1 403 ? 34.125 -41.094 4.758 1 25.33 403 LEU A CA 1
ATOM 3179 C C . LEU A 1 403 ? 33.781 -42.25 5.66 1 25.33 403 LEU A C 1
ATOM 3181 O O . LEU A 1 403 ? 32.75 -42.906 5.477 1 25.33 403 LEU A O 1
ATOM 3185 N N . SER A 1 404 ? 34.781 -43.219 5.891 1 24.3 404 SER A N 1
ATOM 3186 C CA . SER A 1 404 ? 34.531 -44.344 6.781 1 24.3 404 SER A CA 1
ATOM 3187 C C . SER A 1 404 ? 34.281 -43.875 8.211 1 24.3 404 SER A C 1
ATOM 3189 O O . SER A 1 404 ? 35.031 -43.062 8.75 1 24.3 404 SER A O 1
ATOM 3191 N N . PHE A 1 405 ? 33.094 -43.469 8.477 1 25.2 405 PHE A N 1
ATOM 3192 C CA . PHE A 1 405 ? 32.844 -43 9.836 1 25.2 405 PHE A CA 1
ATOM 3193 C C . PHE A 1 405 ? 32.812 -44.156 10.82 1 25.2 405 PHE A C 1
ATOM 3195 O O . PHE A 1 405 ? 32.219 -45.219 10.523 1 25.2 405 PHE A O 1
ATOM 3202 N N . THR A 1 406 ? 33.969 -44.469 11.328 1 24.89 406 THR A N 1
ATOM 3203 C CA . THR A 1 406 ? 34 -45.562 12.32 1 24.89 406 THR A CA 1
ATOM 3204 C C . THR A 1 406 ? 33.438 -45.062 13.664 1 24.89 406 THR A C 1
ATOM 3206 O O . THR A 1 406 ? 33.938 -44.094 14.219 1 24.89 406 THR A O 1
ATOM 3209 N N . VAL A 1 407 ? 32.156 -45.094 13.82 1 24.86 407 VAL A N 1
ATOM 3210 C CA . VAL A 1 407 ? 31.547 -44.688 15.086 1 24.86 407 VAL A CA 1
ATOM 3211 C C . VAL A 1 407 ? 31.844 -45.75 16.141 1 24.86 407 VAL A C 1
ATOM 3213 O O . VAL A 1 407 ? 31.531 -46.938 15.953 1 24.86 407 VAL A O 1
ATOM 3216 N N . HIS A 1 408 ? 32.938 -45.531 16.781 1 24.61 408 HIS A N 1
ATOM 3217 C CA . HIS A 1 408 ? 33.312 -46.438 17.859 1 24.61 408 HIS A CA 1
ATOM 3218 C C . HIS A 1 408 ? 32.375 -46.25 19.062 1 24.61 408 HIS A C 1
ATOM 3220 O O . HIS A 1 408 ? 32.281 -45.156 19.625 1 24.61 408 HIS A O 1
ATOM 3226 N N . VAL A 1 409 ? 31.203 -46.844 19.016 1 24.97 409 VAL A N 1
ATOM 3227 C CA . VAL A 1 409 ? 30.266 -46.844 20.141 1 24.97 409 VAL A CA 1
ATOM 3228 C C . VAL A 1 409 ? 30.766 -47.781 21.25 1 24.97 409 VAL A C 1
ATOM 3230 O O . VAL A 1 409 ? 30.953 -48.969 21.016 1 24.97 409 VAL A O 1
ATOM 3233 N N . THR A 1 410 ? 31.641 -47.219 22.016 1 24.66 410 THR A N 1
ATOM 3234 C CA . THR A 1 410 ? 32.188 -48 23.125 1 24.66 410 THR A CA 1
ATOM 3235 C C . THR A 1 410 ? 31.109 -48.312 24.156 1 24.66 410 THR A C 1
ATOM 3237 O O . THR A 1 410 ? 30.484 -47.406 24.703 1 24.66 410 THR A O 1
ATOM 3240 N N . SER A 1 411 ? 30.266 -49.344 23.797 1 24.58 411 SER A N 1
ATOM 3241 C CA . SER A 1 411 ? 29.297 -49.844 24.75 1 24.58 411 SER A CA 1
ATOM 3242 C C . SER A 1 411 ? 29.953 -50.344 26.016 1 24.58 411 SER A C 1
ATOM 3244 O O . SER A 1 411 ? 30.938 -51.094 25.969 1 24.58 411 SER A O 1
ATOM 3246 N N . SER A 1 412 ? 30.016 -49.5 26.969 1 26.12 412 SER A N 1
ATOM 3247 C CA . SER A 1 412 ? 30.609 -49.938 28.234 1 26.12 412 SER A CA 1
ATOM 3248 C C . SER A 1 412 ? 30.031 -51.281 28.688 1 26.12 412 SER A C 1
ATOM 3250 O O . SER A 1 412 ? 30.328 -51.75 29.781 1 26.12 412 SER A O 1
ATOM 3252 N N . ILE A 1 413 ? 28.828 -51.656 28.078 1 27.16 413 ILE A N 1
ATOM 3253 C CA . ILE A 1 413 ? 28.391 -52.812 28.875 1 27.16 413 ILE A CA 1
ATOM 3254 C C . ILE A 1 413 ? 29.297 -54 28.562 1 27.16 413 ILE A C 1
ATOM 3256 O O . ILE A 1 413 ? 29.859 -54.094 27.469 1 27.16 413 ILE A O 1
ATOM 3260 N N . GLY A 1 414 ? 29.547 -54.938 29.406 1 24.59 414 GLY A N 1
ATOM 3261 C CA . GLY A 1 414 ? 30.422 -56.094 29.531 1 24.59 414 GLY A CA 1
ATOM 3262 C C . GLY A 1 414 ? 30.406 -56.969 28.312 1 24.59 414 GLY A C 1
ATOM 3263 O O . GLY A 1 414 ? 31.188 -57.938 28.203 1 24.59 414 GLY A O 1
ATOM 3264 N N . GLU A 1 415 ? 29.156 -57.156 27.609 1 25.48 415 GLU A N 1
ATOM 3265 C CA . GLU A 1 415 ? 29.141 -58.438 26.938 1 25.48 415 GLU A CA 1
ATOM 3266 C C . GLU A 1 415 ? 30 -58.406 25.672 1 25.48 415 GLU A C 1
ATOM 3268 O O . GLU A 1 415 ? 30.25 -57.344 25.094 1 25.48 415 GLU A O 1
ATOM 3273 N N . PRO A 1 416 ? 30.5 -59.594 25.109 1 26.05 416 PRO A N 1
ATOM 3274 C CA . PRO A 1 416 ? 31.547 -59.812 24.094 1 26.05 416 PRO A CA 1
ATOM 3275 C C . PRO A 1 416 ? 31.203 -59.188 22.75 1 26.05 416 PRO A C 1
ATOM 3277 O O . PRO A 1 416 ? 30.031 -58.906 22.469 1 26.05 416 PRO A O 1
ATOM 3280 N N . GLU A 1 417 ? 32.156 -58.469 22.016 1 28.19 417 GLU A N 1
ATOM 3281 C CA . GLU A 1 417 ? 32.25 -57.656 20.812 1 28.19 417 GLU A CA 1
ATOM 3282 C C . GLU A 1 417 ? 31.719 -58.375 19.594 1 28.19 417 GLU A C 1
ATOM 3284 O O . GLU A 1 417 ? 32.375 -59.281 19.047 1 28.19 417 GLU A O 1
ATOM 3289 N N . GLN A 1 418 ? 30.406 -59 19.688 1 21.34 418 GLN A N 1
ATOM 3290 C CA . GLN A 1 418 ? 30.109 -59.844 18.547 1 21.34 418 GLN A CA 1
ATOM 3291 C C . GLN A 1 418 ? 30.125 -59.062 17.234 1 21.34 418 GLN A C 1
ATOM 3293 O O . GLN A 1 418 ? 29.516 -58 17.141 1 21.34 418 GLN A O 1
ATOM 3298 N N . HIS A 1 419 ? 31.25 -59.125 16.484 1 22.03 419 HIS A N 1
ATOM 3299 C CA . HIS A 1 419 ? 31.578 -58.562 15.188 1 22.03 419 HIS A CA 1
ATOM 3300 C C . HIS A 1 419 ? 30.547 -58.938 14.125 1 22.03 419 HIS A C 1
ATOM 3302 O O . HIS A 1 419 ? 30.344 -60.125 13.852 1 22.03 419 HIS A O 1
ATOM 3308 N N . LEU A 1 420 ? 29.266 -58.531 14.312 1 19.64 420 LEU A N 1
ATOM 3309 C CA . LEU A 1 420 ? 28.344 -59 13.297 1 19.64 420 LEU A CA 1
ATOM 3310 C C . LEU A 1 420 ? 28.766 -58.531 11.906 1 19.64 420 LEU A C 1
ATOM 3312 O O . LEU A 1 420 ? 28.844 -57.344 11.641 1 19.64 420 LEU A O 1
ATOM 3316 N N . LEU A 1 421 ? 29.656 -59.312 11.25 1 21.38 421 LEU A N 1
ATOM 3317 C CA . LEU A 1 421 ? 30.203 -59.188 9.906 1 21.38 421 LEU A CA 1
ATOM 3318 C C . LEU A 1 421 ? 29.094 -59.188 8.859 1 21.38 421 LEU A C 1
ATOM 3320 O O . LEU A 1 421 ? 28.375 -60.188 8.711 1 21.38 421 LEU A O 1
ATOM 3324 N N . LEU A 1 422 ? 28.219 -58.188 8.906 1 20.47 422 LEU A N 1
ATOM 3325 C CA . LEU A 1 422 ? 27.234 -58.344 7.84 1 20.47 422 LEU A CA 1
ATOM 3326 C C . LEU A 1 422 ? 27.922 -58.469 6.48 1 20.47 422 LEU A C 1
ATOM 3328 O O . LEU A 1 422 ? 28.938 -57.781 6.238 1 20.47 422 LEU A O 1
ATOM 3332 N N . PRO A 1 423 ? 27.688 -59.469 5.699 1 21.41 423 PRO A N 1
ATOM 3333 C CA . PRO A 1 423 ? 28.312 -59.875 4.438 1 21.41 423 PRO A CA 1
ATOM 3334 C C . PRO A 1 423 ? 28.234 -58.781 3.365 1 21.41 423 PRO A C 1
ATOM 3336 O O . PRO A 1 423 ? 27.141 -58.312 3.033 1 21.41 423 PRO A O 1
ATOM 3339 N N . LEU A 1 424 ? 29.062 -57.625 3.561 1 21.52 424 LEU A N 1
ATOM 3340 C CA . LEU A 1 424 ? 29.297 -56.625 2.523 1 21.52 424 LEU A CA 1
ATOM 3341 C C . LEU A 1 424 ? 29.719 -57.281 1.219 1 21.52 424 LEU A C 1
ATOM 3343 O O . LEU A 1 424 ? 30.766 -57.969 1.17 1 21.52 424 LEU A O 1
ATOM 3347 N N . GLY A 1 425 ? 28.734 -57.844 0.562 1 19.78 425 GLY A N 1
ATOM 3348 C CA . GLY A 1 425 ? 29.156 -58.5 -0.663 1 19.78 425 GLY A CA 1
ATOM 3349 C C . GLY A 1 425 ? 30.219 -57.719 -1.417 1 19.78 425 GLY A C 1
ATOM 3350 O O . GLY A 1 425 ? 30.484 -56.562 -1.105 1 19.78 425 GLY A O 1
ATOM 3351 N N . LYS A 1 426 ? 30.734 -58.125 -2.525 1 21.88 426 LYS A N 1
ATOM 3352 C CA . LYS A 1 426 ? 31.969 -58.188 -3.307 1 21.88 426 LYS A CA 1
ATOM 3353 C C . LYS A 1 426 ? 32.25 -56.812 -3.963 1 21.88 426 LYS A C 1
ATOM 3355 O O . LYS A 1 426 ? 31.562 -56.438 -4.898 1 21.88 426 LYS A O 1
ATOM 3360 N N . LEU A 1 427 ? 32.438 -55.656 -3.068 1 18.19 427 LEU A N 1
ATOM 3361 C CA . LEU A 1 427 ? 33 -54.594 -3.877 1 18.19 427 LEU A CA 1
ATOM 3362 C C . LEU A 1 427 ? 34.312 -55.031 -4.5 1 18.19 427 LEU A C 1
ATOM 3364 O O . LEU A 1 427 ? 35.25 -55.375 -3.787 1 18.19 427 LEU A O 1
ATOM 3368 N N . VAL A 1 428 ? 34.312 -55.625 -5.641 1 19.62 428 VAL A N 1
ATOM 3369 C CA . VAL A 1 428 ? 35.469 -56.094 -6.418 1 19.62 428 VAL A CA 1
ATOM 3370 C C . VAL A 1 428 ? 36.344 -54.938 -6.828 1 19.62 428 VAL A C 1
ATOM 3372 O O . VAL A 1 428 ? 35.938 -54.094 -7.629 1 19.62 428 VAL A O 1
ATOM 3375 N N . ILE A 1 429 ? 36.875 -54.188 -5.746 1 19.22 429 ILE A N 1
ATOM 3376 C CA . ILE A 1 429 ? 37.844 -53.156 -6.137 1 19.22 429 ILE A CA 1
ATOM 3377 C C . ILE A 1 429 ? 39.031 -53.781 -6.855 1 19.22 429 ILE A C 1
ATOM 3379 O O . ILE A 1 429 ? 39.688 -54.656 -6.305 1 19.22 429 ILE A O 1
ATOM 3383 N N . SER A 1 430 ? 39 -53.938 -8.156 1 17.39 430 SER A N 1
ATOM 3384 C CA . SER A 1 430 ? 40.125 -54.5 -8.867 1 17.39 430 SER A CA 1
ATOM 3385 C C . SER A 1 430 ? 41.375 -53.625 -8.742 1 17.39 430 SER A C 1
ATOM 3387 O O . SER A 1 430 ? 41.375 -52.469 -9.18 1 17.39 430 SER A O 1
ATOM 3389 N N . ARG A 1 431 ? 42.062 -53.594 -7.469 1 19.28 431 ARG A N 1
ATOM 3390 C CA . ARG A 1 431 ? 43.344 -52.938 -7.164 1 19.28 431 ARG A CA 1
ATOM 3391 C C . ARG A 1 431 ? 44.406 -53.312 -8.18 1 19.28 431 ARG A C 1
ATOM 3393 O O . ARG A 1 431 ? 44.75 -54.5 -8.312 1 19.28 431 ARG A O 1
ATOM 3400 N N . GLY A 1 432 ? 44.5 -52.875 -9.422 1 18.27 432 GLY A N 1
ATOM 3401 C CA . GLY A 1 432 ? 45.75 -53.344 -10.008 1 18.27 432 GLY A CA 1
ATOM 3402 C C . GLY A 1 432 ? 46.969 -52.875 -9.234 1 18.27 432 GLY A C 1
ATOM 3403 O O . GLY A 1 432 ? 46.844 -52 -8.375 1 1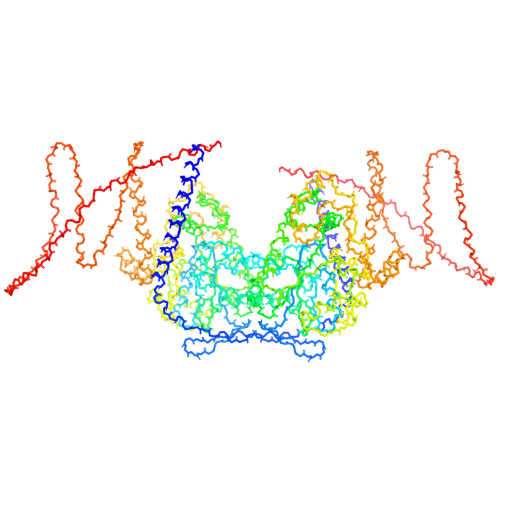8.27 432 GLY A O 1
ATOM 3404 N N . GLY A 1 433 ? 48.406 -53.125 -9.469 1 17.67 433 GLY A N 1
ATOM 3405 C CA . GLY A 1 433 ? 49.688 -53.594 -8.953 1 17.67 433 GLY A CA 1
ATOM 3406 C C . GLY A 1 433 ? 50.531 -52.469 -8.414 1 17.67 433 GLY A C 1
ATOM 3407 O O . GLY A 1 433 ? 51.188 -52.625 -7.379 1 17.67 433 GLY A O 1
ATOM 3408 N N . ARG A 1 434 ? 50.938 -51.219 -9.055 1 18.88 434 ARG A N 1
ATOM 3409 C CA . ARG A 1 434 ? 52.375 -51.094 -8.938 1 18.88 434 ARG A CA 1
ATOM 3410 C C . ARG A 1 434 ? 52.781 -50.625 -7.543 1 18.88 434 ARG A C 1
ATOM 3412 O O . ARG A 1 434 ? 51.969 -50 -6.836 1 18.88 434 ARG A O 1
ATOM 3419 N N . GLN A 1 435 ? 54.094 -50.812 -6.953 1 17.34 435 GLN A N 1
ATOM 3420 C CA . GLN A 1 435 ? 55 -50.938 -5.805 1 17.34 435 GLN A CA 1
ATOM 3421 C C . GLN A 1 435 ? 55.375 -49.562 -5.266 1 17.34 435 GLN A C 1
ATOM 3423 O O . GLN A 1 435 ? 55.906 -49.469 -4.16 1 17.34 435 GLN A O 1
ATOM 3428 N N . SER A 1 436 ? 55.031 -48.344 -5.887 1 19.36 436 SER A N 1
ATOM 3429 C CA . SER A 1 436 ? 56.219 -47.5 -5.734 1 19.36 436 SER A CA 1
ATOM 3430 C C . SER A 1 436 ? 56.406 -47.062 -4.285 1 19.36 436 SER A C 1
ATOM 3432 O O . SER A 1 436 ? 55.438 -47.062 -3.502 1 19.36 436 SER A O 1
ATOM 3434 N N . PRO A 1 437 ? 57.656 -46.375 -3.914 1 19.42 437 PRO A N 1
ATOM 3435 C CA . PRO A 1 437 ? 58.531 -46.25 -2.746 1 19.42 437 PRO A CA 1
ATOM 3436 C C . PRO A 1 437 ? 57.938 -45.344 -1.656 1 19.42 437 PRO A C 1
ATOM 3438 O O . PRO A 1 437 ? 57.062 -44.531 -1.935 1 19.42 437 PRO A O 1
ATOM 3441 N N . GLU A 1 438 ? 58.219 -45.594 -0.372 1 19.14 438 GLU A N 1
ATOM 3442 C CA . GLU A 1 438 ? 57.844 -45.469 1.034 1 19.14 438 GLU A CA 1
ATOM 3443 C C . GLU A 1 438 ? 58.156 -44.062 1.564 1 19.14 438 GLU A C 1
ATOM 3445 O O . GLU A 1 438 ? 57.812 -43.75 2.707 1 19.14 438 GLU A O 1
ATOM 3450 N N . THR A 1 439 ? 58.469 -42.969 0.663 1 19.61 439 THR A N 1
ATOM 3451 C CA . THR A 1 439 ? 59.344 -42.031 1.363 1 19.61 439 THR A CA 1
ATOM 3452 C C . THR A 1 439 ? 58.594 -41.406 2.555 1 19.61 439 THR A C 1
ATOM 3454 O O . THR A 1 439 ? 57.469 -40.938 2.424 1 19.61 439 THR A O 1
ATOM 3457 N N . ALA A 1 440 ? 59.094 -41.719 3.771 1 18.78 440 ALA A N 1
ATOM 3458 C CA . ALA A 1 440 ? 58.812 -41.625 5.203 1 18.78 440 ALA A CA 1
ATOM 3459 C C . ALA A 1 440 ? 58.781 -40.156 5.668 1 18.78 440 ALA A C 1
ATOM 3461 O O . ALA A 1 440 ? 59.812 -39.469 5.656 1 18.78 440 ALA A O 1
ATOM 3462 N N . PHE A 1 441 ? 57.844 -39.312 5.102 1 18.66 441 PHE A N 1
ATOM 3463 C CA . PHE A 1 441 ? 57.938 -37.906 5.465 1 18.66 441 PHE A CA 1
ATOM 3464 C C . PHE A 1 441 ? 57.812 -37.719 6.973 1 18.66 441 PHE A C 1
ATOM 3466 O O . PHE A 1 441 ? 56.938 -38.312 7.602 1 18.66 441 PHE A O 1
ATOM 3473 N N . ASP A 1 442 ? 58.969 -37.5 7.66 1 19.25 442 ASP A N 1
ATOM 3474 C CA . ASP A 1 442 ? 59.281 -37.344 9.078 1 19.25 442 ASP A CA 1
ATOM 3475 C C . ASP A 1 442 ? 58.469 -36.219 9.711 1 19.25 442 ASP A C 1
ATOM 3477 O O . ASP A 1 442 ? 58.594 -35.062 9.312 1 19.25 442 ASP A O 1
ATOM 3481 N N . LEU A 1 443 ? 57.219 -36.469 10.055 1 18.7 443 LEU A N 1
ATOM 3482 C CA . LEU A 1 443 ? 56.281 -35.531 10.664 1 18.7 443 LEU A CA 1
ATOM 3483 C C . LEU A 1 443 ? 56.812 -35.031 12 1 18.7 443 LEU A C 1
ATOM 3485 O O . LEU A 1 443 ? 57.125 -35.812 12.883 1 18.7 443 LEU A O 1
ATOM 3489 N N . PRO A 1 444 ? 57.594 -33.906 11.852 1 19 444 PRO A N 1
ATOM 3490 C CA . PRO A 1 444 ? 58.219 -33.594 13.141 1 19 444 PRO A CA 1
ATOM 3491 C C . PRO A 1 444 ? 57.219 -33.531 14.289 1 19 444 PRO A C 1
ATOM 3493 O O . PRO A 1 444 ? 56.031 -33.312 14.062 1 19 444 PRO A O 1
ATOM 3496 N N . LYS A 1 445 ? 57.625 -33.969 15.508 1 18.61 445 LYS A N 1
ATOM 3497 C CA . LYS A 1 445 ? 57.156 -34.281 16.859 1 18.61 445 LYS A CA 1
ATOM 3498 C C . LYS A 1 445 ? 56.469 -33.094 17.5 1 18.61 445 LYS A C 1
ATOM 3500 O O . LYS A 1 445 ? 56.938 -31.953 17.344 1 18.61 445 LYS A O 1
ATOM 3505 N N . ALA A 1 446 ? 55.125 -33.188 17.906 1 19.06 446 ALA A N 1
ATOM 3506 C CA . ALA A 1 446 ? 54.031 -32.438 18.516 1 19.06 446 ALA A CA 1
ATOM 3507 C C . ALA A 1 446 ? 54.469 -31.891 19.875 1 19.06 446 ALA A C 1
ATOM 3509 O O . ALA A 1 446 ? 54.75 -32.656 20.797 1 19.06 446 ALA A O 1
ATOM 3510 N N . THR A 1 447 ? 55.375 -30.922 19.938 1 19.02 447 THR A N 1
ATOM 3511 C CA . THR A 1 447 ? 55.844 -30.656 21.281 1 19.02 447 THR A CA 1
ATOM 3512 C C . THR A 1 447 ? 54.688 -30.266 22.203 1 19.02 447 THR A C 1
ATOM 3514 O O . THR A 1 447 ? 53.75 -29.578 21.781 1 19.02 447 THR A O 1
ATOM 3517 N N . GLN A 1 448 ? 54.469 -30.922 23.312 1 18.77 448 GLN A N 1
ATOM 3518 C CA . GLN A 1 448 ? 53.594 -31.109 24.469 1 18.77 448 GLN A CA 1
ATOM 3519 C C . GLN A 1 448 ? 53.344 -29.781 25.188 1 18.77 448 GLN A C 1
ATOM 3521 O O . GLN A 1 448 ? 54.281 -29.156 25.672 1 18.77 448 GLN A O 1
ATOM 3526 N N . LEU A 1 449 ? 52.625 -28.688 24.484 1 20.47 449 LEU A N 1
ATOM 3527 C CA . LEU A 1 449 ? 52.781 -27.578 25.422 1 20.47 449 LEU A CA 1
ATOM 3528 C C . LEU A 1 449 ? 52.031 -27.859 26.719 1 20.47 449 LEU A C 1
ATOM 3530 O O . LEU A 1 449 ? 51.031 -28.547 26.719 1 20.47 449 LEU A O 1
ATOM 3534 N N . PRO A 1 450 ? 52.469 -27.516 28.047 1 19.12 450 PRO A N 1
ATOM 3535 C CA . PRO A 1 450 ? 52.25 -27.922 29.438 1 19.12 450 PRO A CA 1
ATOM 3536 C C . PRO A 1 450 ? 50.875 -27.484 29.953 1 19.12 450 PRO A C 1
ATOM 3538 O O . PRO A 1 450 ? 50.25 -28.219 30.734 1 19.12 450 PRO A O 1
ATOM 3541 N N . ASP A 1 451 ? 50.25 -26.188 29.828 1 20.22 451 ASP A N 1
ATOM 3542 C CA . ASP A 1 451 ? 49.781 -25.578 31.062 1 20.22 451 ASP A CA 1
ATOM 3543 C C . ASP A 1 451 ? 48.281 -25.922 31.281 1 20.22 451 ASP A C 1
ATOM 3545 O O . ASP A 1 451 ? 47.562 -26.172 30.328 1 20.22 451 ASP A O 1
ATOM 3549 N N . GLY A 1 452 ? 47.656 -26.297 32.406 1 18.09 452 GLY A N 1
ATOM 3550 C CA . GLY A 1 452 ? 46.594 -27 33.125 1 18.09 452 GLY A CA 1
ATOM 3551 C C . GLY A 1 452 ? 45.281 -26.281 33.094 1 18.09 452 GLY A C 1
ATOM 3552 O O . GLY A 1 452 ? 44.281 -26.812 33.594 1 18.09 452 GLY A O 1
ATOM 3553 N N . ARG A 1 453 ? 45.062 -24.859 33.062 1 21.75 453 ARG A N 1
ATOM 3554 C CA . ARG A 1 453 ? 44.062 -24.234 33.938 1 21.75 453 ARG A CA 1
ATOM 3555 C C . ARG A 1 453 ? 42.656 -24.484 33.375 1 21.75 453 ARG A C 1
ATOM 3557 O O . ARG A 1 453 ? 42.469 -24.516 32.156 1 21.75 453 ARG A O 1
ATOM 3564 N N . ILE A 1 454 ? 41.594 -25.016 34.219 1 19.34 454 ILE A N 1
ATOM 3565 C CA . ILE A 1 454 ? 40.312 -25.734 34.156 1 19.34 454 ILE A CA 1
ATOM 3566 C C . ILE A 1 454 ? 39.156 -24.75 34.094 1 19.34 454 ILE A C 1
ATOM 3568 O O . ILE A 1 454 ? 38.906 -24.016 35.062 1 19.34 454 ILE A O 1
ATOM 3572 N N . LEU A 1 455 ? 38.812 -23.734 33.219 1 19.19 455 LEU A N 1
ATOM 3573 C CA . LEU A 1 455 ? 37.938 -22.703 33.75 1 19.19 455 LEU A CA 1
ATOM 3574 C C . LEU A 1 455 ? 36.5 -23.203 33.781 1 19.19 455 LEU A C 1
ATOM 3576 O O . LEU A 1 455 ? 36.031 -23.891 32.875 1 19.19 455 LEU A O 1
ATOM 3580 N N . PRO A 1 456 ? 35.625 -22.797 34.906 1 19.05 456 PRO A N 1
ATOM 3581 C CA . PRO A 1 456 ? 34.406 -23.375 35.469 1 19.05 456 PRO A CA 1
ATOM 3582 C C . PRO A 1 456 ? 33.156 -23 34.656 1 19.05 456 PRO A C 1
ATOM 3584 O O . PRO A 1 456 ? 33.125 -21.953 34 1 19.05 456 PRO A O 1
ATOM 3587 N N . LYS A 1 457 ? 32.125 -23.844 34.312 1 19.28 457 LYS A N 1
ATOM 3588 C CA . LYS A 1 457 ? 31.031 -23.953 33.375 1 19.28 457 LYS A CA 1
ATOM 3589 C C . LYS A 1 457 ? 29.797 -23.188 33.875 1 19.28 457 LYS A C 1
ATOM 3591 O O . LYS A 1 457 ? 28.969 -22.766 33.062 1 19.28 457 LYS A O 1
ATOM 3596 N N . ALA A 1 458 ? 29.328 -22.859 35.188 1 18.55 458 ALA A N 1
ATOM 3597 C CA . ALA A 1 458 ? 28 -23.266 35.594 1 18.55 458 ALA A CA 1
ATOM 3598 C C . ALA A 1 458 ? 26.953 -22.203 35.25 1 18.55 458 ALA A C 1
ATOM 3600 O O . ALA A 1 458 ? 25.797 -22.516 35 1 18.55 458 ALA A O 1
ATOM 3601 N N . ILE A 1 459 ? 26.938 -20.891 35.094 1 19.72 459 ILE A N 1
ATOM 3602 C CA . ILE A 1 459 ? 25.984 -20.125 35.906 1 19.72 459 ILE A CA 1
ATOM 3603 C C . ILE A 1 459 ? 24.625 -20.125 35.219 1 19.72 459 ILE A C 1
ATOM 3605 O O . ILE A 1 459 ? 24.516 -19.875 34 1 19.72 459 ILE A O 1
ATOM 3609 N N . SER A 1 460 ? 23.469 -20.672 35.844 1 19.73 460 SER A N 1
ATOM 3610 C CA . SER A 1 460 ? 22.062 -21.016 35.625 1 19.73 460 SER A CA 1
ATOM 3611 C C . SER A 1 460 ? 21.203 -19.766 35.562 1 19.73 460 SER A C 1
ATOM 3613 O O . SER A 1 460 ? 19.969 -19.844 35.625 1 19.73 460 SER A O 1
ATOM 3615 N N . PRO A 1 461 ? 21.266 -18.625 34.812 1 19.28 461 PRO A N 1
ATOM 3616 C CA . PRO A 1 461 ? 20.5 -17.453 35.219 1 19.28 461 PRO A CA 1
ATOM 3617 C C . PRO A 1 461 ? 19 -17.609 35.031 1 19.28 461 PRO A C 1
ATOM 3619 O O . PRO A 1 461 ? 18.562 -18.203 34.031 1 19.28 461 PRO A O 1
ATOM 3622 N N . ARG A 1 462 ? 18.078 -17.641 36.094 1 20.39 462 ARG A N 1
ATOM 3623 C CA . ARG A 1 462 ? 16.672 -17.766 36.469 1 20.39 462 ARG A CA 1
ATOM 3624 C C . ARG A 1 462 ? 15.859 -16.578 35.969 1 20.39 462 ARG A C 1
ATOM 3626 O O . ARG A 1 462 ? 15.93 -15.492 36.562 1 20.39 462 ARG A O 1
ATOM 3633 N N . VAL A 1 463 ? 15.844 -15.969 34.844 1 18.22 463 VAL A N 1
ATOM 3634 C CA . VAL A 1 463 ? 15.164 -14.688 34.656 1 18.22 463 VAL A CA 1
ATOM 3635 C C . VAL A 1 463 ? 13.656 -14.883 34.75 1 18.22 463 VAL A C 1
ATOM 3637 O O . VAL A 1 463 ? 13.07 -15.656 33.969 1 18.22 463 VAL A O 1
ATOM 3640 N N . CYS A 1 464 ? 13.062 -14.883 36.031 1 19.91 464 CYS A N 1
ATOM 3641 C CA . CYS A 1 464 ? 11.695 -14.906 36.531 1 19.91 464 CYS A CA 1
ATOM 3642 C C . CYS A 1 464 ? 10.898 -13.719 36 1 19.91 464 CYS A C 1
ATOM 3644 O O . CYS A 1 464 ? 11.25 -12.57 36.25 1 19.91 464 CYS A O 1
ATOM 3646 N N . PHE A 1 465 ? 10.562 -13.594 34.781 1 17.86 465 PHE A N 1
ATOM 3647 C CA . PHE A 1 465 ? 9.781 -12.438 34.375 1 17.86 465 PHE A CA 1
ATOM 3648 C C . PHE A 1 465 ? 8.453 -12.398 35.125 1 17.86 465 PHE A C 1
ATOM 3650 O O . PHE A 1 465 ? 7.773 -13.414 35.25 1 17.86 465 PHE A O 1
ATOM 3657 N N . PRO A 1 466 ? 8.266 -11.461 36.094 1 23.12 466 PRO A N 1
ATOM 3658 C CA . PRO A 1 466 ? 7.031 -11.102 36.812 1 23.12 466 PRO A CA 1
ATOM 3659 C C . PRO A 1 466 ? 5.863 -10.836 35.844 1 23.12 466 PRO A C 1
ATOM 3661 O O . PRO A 1 466 ? 6.074 -10.422 34.719 1 23.12 466 PRO A O 1
ATOM 3664 N N . MET B 1 1 ? 35.375 -3.857 50.562 1 35.59 1 MET B N 1
ATOM 3665 C CA . MET B 1 1 ? 36.281 -4.309 49.5 1 35.59 1 MET B CA 1
ATOM 3666 C C . MET B 1 1 ? 35.562 -5.289 48.562 1 35.59 1 MET B C 1
ATOM 3668 O O . MET B 1 1 ? 36.094 -5.586 47.469 1 35.59 1 MET B O 1
ATOM 3672 N N . ARG B 1 2 ? 34.469 -6.016 49.156 1 47.88 2 ARG B N 1
ATOM 3673 C CA . ARG B 1 2 ? 33.812 -7.137 48.5 1 47.88 2 ARG B CA 1
ATOM 3674 C C . ARG B 1 2 ? 32.906 -6.656 47.375 1 47.88 2 ARG B C 1
ATOM 3676 O O . ARG B 1 2 ? 32.594 -7.395 46.438 1 47.88 2 ARG B O 1
ATOM 3683 N N . LEU B 1 3 ? 32.312 -5.445 47.625 1 51.25 3 LEU B N 1
ATOM 3684 C CA . LEU B 1 3 ? 31.344 -4.938 46.656 1 51.25 3 LEU B CA 1
ATOM 3685 C C . LEU B 1 3 ? 32.031 -4.559 45.344 1 51.25 3 LEU B C 1
ATOM 3687 O O . LEU B 1 3 ? 31.406 -4.523 44.281 1 51.25 3 LEU B O 1
ATOM 3691 N N . SER B 1 4 ? 33.469 -4.328 45.5 1 54 4 SER B N 1
ATOM 3692 C CA . SER B 1 4 ? 34.219 -3.83 44.344 1 54 4 SER B CA 1
ATOM 3693 C C . SER B 1 4 ? 34.531 -4.949 43.375 1 54 4 SER B C 1
ATOM 3695 O O . SER B 1 4 ? 34.656 -4.711 42.156 1 54 4 SER B O 1
ATOM 3697 N N . MET B 1 5 ? 34.625 -6.203 43.969 1 54.91 5 MET B N 1
ATOM 3698 C CA . MET B 1 5 ? 35.062 -7.301 43.094 1 54.91 5 MET B CA 1
ATOM 3699 C C . MET B 1 5 ? 33.906 -7.766 42.219 1 54.91 5 MET B C 1
ATOM 3701 O O . MET B 1 5 ? 34.125 -8.188 41.062 1 54.91 5 MET B O 1
ATOM 3705 N N . ARG B 1 6 ? 32.625 -7.633 42.75 1 58.5 6 ARG B N 1
ATOM 3706 C CA . ARG B 1 6 ? 31.469 -8.078 41.969 1 58.5 6 ARG B CA 1
ATOM 3707 C C . ARG B 1 6 ? 31.219 -7.152 40.781 1 58.5 6 ARG B C 1
ATOM 3709 O O . ARG B 1 6 ? 30.875 -7.613 39.688 1 58.5 6 ARG B O 1
ATOM 3716 N N . ARG B 1 7 ? 31.469 -5.867 40.969 1 60.19 7 ARG B N 1
ATOM 3717 C CA . ARG B 1 7 ? 31.281 -4.91 39.875 1 60.19 7 ARG B CA 1
ATOM 3718 C C . ARG B 1 7 ? 32.344 -5.094 38.812 1 60.19 7 ARG B C 1
ATOM 3720 O O . ARG B 1 7 ? 32.062 -4.965 37.625 1 60.19 7 ARG B O 1
ATOM 3727 N N . ALA B 1 8 ? 33.562 -5.523 39.375 1 60.69 8 ALA B N 1
ATOM 3728 C CA . ALA B 1 8 ? 34.625 -5.711 38.406 1 60.69 8 ALA B CA 1
ATOM 3729 C C . ALA B 1 8 ? 34.438 -6.969 37.594 1 60.69 8 ALA B C 1
ATOM 3731 O O . ALA B 1 8 ? 34.688 -6.973 36.375 1 60.69 8 ALA B O 1
ATOM 3732 N N . LEU B 1 9 ? 33.812 -7.992 38.281 1 60.72 9 LEU B N 1
ATOM 3733 C CA . LEU B 1 9 ? 33.562 -9.227 37.531 1 60.72 9 LEU B CA 1
ATOM 3734 C C . LEU B 1 9 ? 32.375 -9.047 36.594 1 60.72 9 LEU B C 1
ATOM 3736 O O . LEU B 1 9 ? 32.406 -9.57 35.469 1 60.72 9 LEU B O 1
ATOM 3740 N N . LEU B 1 10 ? 31.406 -8.164 37 1 60.41 10 LEU B N 1
ATOM 3741 C CA . LEU B 1 10 ? 30.297 -7.871 36.125 1 60.41 10 LEU B CA 1
ATOM 3742 C C . LEU B 1 10 ? 30.766 -7.039 34.938 1 60.41 10 LEU B C 1
ATOM 3744 O O . LEU B 1 10 ? 30.328 -7.27 33.781 1 60.41 10 LEU B O 1
ATOM 3748 N N . ALA B 1 11 ? 31.766 -6.105 35.188 1 63.12 11 ALA B N 1
ATOM 3749 C CA . ALA B 1 11 ? 32.312 -5.289 34.094 1 63.12 11 ALA B CA 1
ATOM 3750 C C . ALA B 1 11 ? 33.125 -6.129 33.156 1 63.12 11 ALA B C 1
ATOM 3752 O O . ALA B 1 11 ? 33.062 -5.938 31.938 1 63.12 11 ALA B O 1
ATOM 3753 N N . ALA B 1 12 ? 33.844 -7.105 33.781 1 61.91 12 ALA B N 1
ATOM 3754 C CA . ALA B 1 12 ? 34.656 -7.969 32.906 1 61.91 12 ALA B CA 1
ATOM 3755 C C . ALA B 1 12 ? 33.781 -8.898 32.094 1 61.91 12 ALA B C 1
ATOM 3757 O O . ALA B 1 12 ? 34.094 -9.18 30.922 1 61.91 12 ALA B O 1
ATOM 3758 N N . GLY B 1 13 ? 32.656 -9.273 32.781 1 57.31 13 GLY B N 1
ATOM 3759 C CA . GLY B 1 13 ? 31.719 -10.094 32.031 1 57.31 13 GLY B CA 1
ATOM 3760 C C . GLY B 1 13 ? 31.031 -9.344 30.906 1 57.31 13 GLY B C 1
ATOM 3761 O O . GLY B 1 13 ? 30.828 -9.891 29.812 1 57.31 13 GLY B O 1
ATOM 3762 N N . CYS B 1 14 ? 30.719 -8.023 31.172 1 60.06 14 CYS B N 1
ATOM 3763 C CA . CYS B 1 14 ? 30.078 -7.207 30.141 1 60.06 14 CYS B CA 1
ATOM 3764 C C . CYS B 1 14 ? 31.062 -6.902 29.016 1 60.06 14 CYS B C 1
ATOM 3766 O O . CYS B 1 14 ? 30.688 -6.887 27.844 1 60.06 14 CYS B O 1
ATOM 3768 N N . THR B 1 15 ? 32.344 -6.711 29.453 1 61.34 15 THR B N 1
ATOM 3769 C CA . THR B 1 15 ? 33.344 -6.449 28.422 1 61.34 15 THR B CA 1
ATOM 3770 C C . THR B 1 15 ? 33.594 -7.691 27.562 1 61.34 15 THR B C 1
ATOM 3772 O O . THR B 1 15 ? 33.688 -7.598 26.344 1 61.34 15 THR B O 1
ATOM 3775 N N . LEU B 1 16 ? 33.531 -8.859 28.219 1 57.56 16 LEU B N 1
ATOM 3776 C CA . LEU B 1 16 ? 33.719 -10.094 27.453 1 57.56 16 LEU B CA 1
ATOM 3777 C C . LEU B 1 16 ? 32.5 -10.352 26.562 1 57.56 16 LEU B C 1
ATOM 3779 O O . LEU B 1 16 ? 32.656 -10.75 25.406 1 57.56 16 LEU B O 1
ATOM 3783 N N . ALA B 1 17 ? 31.328 -10.047 27.141 1 58.72 17 ALA B N 1
ATOM 3784 C CA . ALA B 1 17 ? 30.141 -10.203 26.312 1 58.72 17 ALA B CA 1
ATOM 3785 C C . ALA B 1 17 ? 30.141 -9.227 25.141 1 58.72 17 ALA B C 1
ATOM 3787 O O . ALA B 1 17 ? 29.75 -9.578 24.016 1 58.72 17 ALA B O 1
ATOM 3788 N N . LEU B 1 18 ? 30.719 -8.039 25.312 1 59.84 18 LEU B N 1
ATOM 3789 C CA . LEU B 1 18 ? 30.844 -7.059 24.25 1 59.84 18 LEU B CA 1
ATOM 3790 C C . LEU B 1 18 ? 31.875 -7.508 23.219 1 59.84 18 LEU B C 1
ATOM 3792 O O . LEU B 1 18 ? 31.656 -7.371 22.016 1 59.84 18 LEU B O 1
ATOM 3796 N N . VAL B 1 19 ? 32.938 -8.062 23.75 1 58.53 19 VAL B N 1
ATOM 3797 C CA . VAL B 1 19 ? 33.969 -8.508 22.812 1 58.53 19 VAL B CA 1
ATOM 3798 C C . VAL B 1 19 ? 33.438 -9.695 22 1 58.53 19 VAL B C 1
ATOM 3800 O O . VAL B 1 19 ? 33.656 -9.766 20.781 1 58.53 19 VAL B O 1
ATOM 3803 N N . LEU B 1 20 ? 32.688 -10.539 22.703 1 56.38 20 LEU B N 1
ATOM 3804 C CA . LEU B 1 20 ? 32.156 -11.688 21.984 1 56.38 20 LEU B CA 1
ATOM 3805 C C . LEU B 1 20 ? 31.047 -11.25 21 1 56.38 20 LEU B C 1
ATOM 3807 O O . LEU B 1 20 ? 30.969 -11.766 19.891 1 56.38 20 LEU B O 1
ATOM 3811 N N . ALA B 1 21 ? 30.266 -10.258 21.391 1 57.03 21 ALA B N 1
ATOM 3812 C CA . ALA B 1 21 ? 29.266 -9.719 20.484 1 57.03 21 ALA B CA 1
ATOM 3813 C C . ALA B 1 21 ? 29.922 -9.031 19.297 1 57.03 21 ALA B C 1
ATOM 3815 O O . ALA B 1 21 ? 29.469 -9.172 18.156 1 57.03 21 ALA B O 1
ATOM 3816 N N . VAL B 1 22 ? 31.031 -8.391 19.5 1 58.28 22 VAL B N 1
ATOM 3817 C CA . VAL B 1 22 ? 31.75 -7.75 18.406 1 58.28 22 VAL B CA 1
ATOM 3818 C C . VAL B 1 22 ? 32.375 -8.812 17.516 1 58.28 22 VAL B C 1
ATOM 3820 O O . VAL B 1 22 ? 32.344 -8.703 16.281 1 58.28 22 VAL B O 1
ATOM 3823 N N . GLN B 1 23 ? 32.906 -9.828 18.188 1 52.22 23 GLN B N 1
ATOM 3824 C CA . GLN B 1 23 ? 33.531 -10.867 17.375 1 52.22 23 GLN B CA 1
ATOM 3825 C C . GLN B 1 23 ? 32.469 -11.664 16.594 1 52.22 23 GLN B C 1
ATOM 3827 O O . GLN B 1 23 ? 32.656 -11.977 15.422 1 52.22 23 GLN B O 1
ATOM 3832 N N . LEU B 1 24 ? 31.375 -11.953 17.312 1 52.06 24 LEU B N 1
ATOM 3833 C CA . LEU B 1 24 ? 30.312 -12.633 16.578 1 52.06 24 LEU B CA 1
ATOM 3834 C C . LEU B 1 24 ? 29.703 -11.711 15.523 1 52.06 24 LEU B C 1
ATOM 3836 O O . LEU B 1 24 ? 29.375 -12.156 14.422 1 52.06 24 LEU B O 1
ATOM 3840 N N . GLY B 1 25 ? 29.594 -10.438 15.789 1 49.22 25 GLY B N 1
ATOM 3841 C CA . GLY B 1 25 ? 29.219 -9.469 14.773 1 49.22 25 GLY B CA 1
ATOM 3842 C C . GLY B 1 25 ? 30.172 -9.406 13.602 1 49.22 25 GLY B C 1
ATOM 3843 O O . GLY B 1 25 ? 29.75 -9.312 12.453 1 49.22 25 GLY B O 1
ATOM 3844 N N . GLN B 1 26 ? 31.422 -9.477 13.961 1 50.69 26 GLN B N 1
ATOM 3845 C CA . GLN B 1 26 ? 32.438 -9.477 12.891 1 50.69 26 GLN B CA 1
ATOM 3846 C C . GLN B 1 26 ? 32.344 -10.75 12.055 1 50.69 26 GLN B C 1
ATOM 3848 O O . GLN B 1 26 ? 32.469 -10.703 10.828 1 50.69 26 GLN B O 1
ATOM 3853 N N . GLN B 1 27 ? 32.156 -11.844 12.727 1 45.81 27 GLN B N 1
ATOM 3854 C CA . GLN B 1 27 ? 32.031 -13.086 11.969 1 45.81 27 GLN B CA 1
ATOM 3855 C C . GLN B 1 27 ? 30.766 -13.109 11.133 1 45.81 27 GLN B C 1
ATOM 3857 O O . GLN B 1 27 ? 30.781 -13.594 9.992 1 45.81 27 GLN B O 1
ATOM 3862 N N . VAL B 1 28 ? 29.688 -12.617 11.719 1 45 28 VAL B N 1
ATOM 3863 C CA . VAL B 1 28 ? 28.484 -12.508 10.906 1 45 28 VAL B CA 1
ATOM 3864 C C . VAL B 1 28 ? 28.719 -11.539 9.75 1 45 28 VAL B C 1
ATOM 3866 O O . VAL B 1 28 ? 28.266 -11.781 8.633 1 45 28 VAL B O 1
ATOM 3869 N N . LEU B 1 29 ? 29.484 -10.516 9.984 1 43.5 29 LEU B N 1
ATOM 3870 C CA . LEU B 1 29 ? 29.859 -9.625 8.883 1 43.5 29 LEU B CA 1
ATOM 3871 C C . LEU B 1 29 ? 30.75 -10.352 7.883 1 43.5 29 LEU B C 1
ATOM 3873 O O . LEU B 1 29 ? 30.594 -10.188 6.672 1 43.5 29 LEU B O 1
ATOM 3877 N N . GLU B 1 30 ? 31.703 -11.07 8.375 1 42.12 30 GLU B N 1
ATOM 3878 C CA . GLU B 1 30 ? 32.562 -11.789 7.461 1 42.12 30 GLU B CA 1
ATOM 3879 C C . GLU B 1 30 ? 31.812 -12.883 6.715 1 42.12 30 GLU B C 1
ATOM 3881 O O . GLU B 1 30 ? 32.031 -13.102 5.52 1 42.12 30 GLU B O 1
ATOM 3886 N N . CYS B 1 31 ? 31.016 -13.664 7.426 1 37.53 31 CYS B N 1
ATOM 3887 C CA . CYS B 1 31 ? 30.234 -14.68 6.727 1 37.53 31 CYS B CA 1
ATOM 3888 C C . CYS B 1 31 ? 29.281 -14.047 5.723 1 37.53 31 CYS B C 1
ATOM 3890 O O . CYS B 1 31 ? 29.062 -14.594 4.641 1 37.53 31 CYS B O 1
ATOM 3892 N N . ARG B 1 32 ? 28.609 -12.883 6.039 1 36 32 ARG B N 1
ATOM 3893 C CA . ARG B 1 32 ? 27.875 -12.164 5.004 1 36 32 ARG B CA 1
ATOM 3894 C C . ARG B 1 32 ? 28.797 -11.766 3.852 1 36 32 ARG B C 1
ATOM 3896 O O . ARG B 1 32 ? 28.375 -11.766 2.691 1 36 32 ARG B O 1
ATOM 3903 N N . ALA B 1 33 ? 30.016 -11.383 4.094 1 35.91 33 ALA B N 1
ATOM 3904 C CA . ALA B 1 33 ? 30.953 -11.039 3.033 1 35.91 33 ALA B CA 1
ATOM 3905 C C . ALA B 1 33 ? 31.234 -12.242 2.141 1 35.91 33 ALA B C 1
ATOM 3907 O O . ALA B 1 33 ? 31.375 -12.102 0.923 1 35.91 33 ALA B O 1
ATOM 3908 N N . VAL B 1 34 ? 31.625 -13.398 2.689 1 35.5 34 VAL B N 1
ATOM 3909 C CA . VAL B 1 34 ? 32 -14.562 1.879 1 35.5 34 VAL B CA 1
ATOM 3910 C C . VAL B 1 34 ? 30.766 -15.078 1.13 1 35.5 34 VAL B C 1
ATOM 3912 O O . VAL B 1 34 ? 30.875 -15.539 -0.008 1 35.5 34 VAL B O 1
ATOM 3915 N N . LEU B 1 35 ? 29.656 -15.25 1.78 1 31.83 35 LEU B N 1
ATOM 3916 C CA . LEU B 1 35 ? 28.469 -15.672 1.03 1 31.83 35 LEU B CA 1
ATOM 3917 C C . LEU B 1 35 ? 28.078 -14.617 0.007 1 31.83 35 LEU B C 1
ATOM 3919 O O . LEU B 1 35 ? 27.172 -14.836 -0.803 1 31.83 35 LEU B O 1
ATOM 3923 N N . GLU B 1 36 ? 28.406 -13.359 0.136 1 33.97 36 GLU B N 1
ATOM 3924 C CA . GLU B 1 36 ? 28.281 -12.391 -0.945 1 33.97 36 GLU B CA 1
ATOM 3925 C C . GLU B 1 36 ? 29.203 -12.734 -2.105 1 33.97 36 GLU B C 1
ATOM 3927 O O . GLU B 1 36 ? 30.375 -12.352 -2.105 1 33.97 36 GLU B O 1
ATOM 3932 N N . GLY B 1 37 ? 29.297 -14.008 -2.514 1 32.62 37 GLY B N 1
ATOM 3933 C CA . GLY B 1 37 ? 30.078 -14.227 -3.717 1 32.62 37 GLY B CA 1
ATOM 3934 C C . GLY B 1 37 ? 29.984 -13.07 -4.699 1 32.62 37 GLY B C 1
ATOM 3935 O O . GLY B 1 37 ? 29.188 -12.156 -4.516 1 32.62 37 GLY B O 1
ATOM 3936 N N . PRO B 1 38 ? 31.062 -13.078 -5.586 1 32.31 38 PRO B N 1
ATOM 3937 C CA . PRO B 1 38 ? 31.031 -11.953 -6.52 1 32.31 38 PRO B CA 1
ATOM 3938 C C . PRO B 1 38 ? 29.641 -11.703 -7.098 1 32.31 38 PRO B C 1
ATOM 3940 O O . PRO B 1 38 ? 29.031 -12.609 -7.672 1 32.31 38 PRO B O 1
ATOM 3943 N N . ARG B 1 39 ? 28.828 -11.055 -6.309 1 34.84 39 ARG B N 1
ATOM 3944 C CA . ARG B 1 39 ? 27.641 -10.547 -6.996 1 34.84 39 ARG B CA 1
ATOM 3945 C C . ARG B 1 39 ? 27.969 -10.141 -8.43 1 34.84 39 ARG B C 1
ATOM 3947 O O . ARG B 1 39 ? 28.859 -9.32 -8.664 1 34.84 39 ARG B O 1
ATOM 3954 N N . SER B 1 40 ? 28.078 -11.086 -9.336 1 30.97 40 SER B N 1
ATOM 3955 C CA . SER B 1 40 ? 28.156 -10.594 -10.711 1 30.97 40 SER B CA 1
ATOM 3956 C C . SER B 1 40 ? 27.391 -9.281 -10.867 1 30.97 40 SER B C 1
ATOM 3958 O O . SER B 1 40 ? 26.359 -9.078 -10.227 1 30.97 40 SER B O 1
ATOM 3960 N N . PRO B 1 41 ? 28.109 -8.203 -11.219 1 31.94 41 PRO B N 1
ATOM 3961 C CA . PRO B 1 41 ? 27.422 -6.922 -11.438 1 31.94 41 PRO B CA 1
ATOM 3962 C C . PRO B 1 41 ? 26.062 -7.086 -12.094 1 31.94 41 PRO B C 1
ATOM 3964 O O . PRO B 1 41 ? 25.969 -7.566 -13.227 1 31.94 41 PRO B O 1
ATOM 3967 N N . ARG B 1 42 ? 25.125 -7.672 -11.484 1 36.16 42 ARG B N 1
ATOM 3968 C CA . ARG B 1 42 ? 23.844 -7.398 -12.109 1 36.16 42 ARG B CA 1
ATOM 3969 C C . ARG B 1 42 ? 23.828 -6.008 -12.742 1 36.16 42 ARG B C 1
ATOM 3971 O O . ARG B 1 42 ? 24.016 -5.004 -12.055 1 36.16 42 ARG B O 1
ATOM 3978 N N . ARG B 1 43 ? 24.297 -5.848 -13.93 1 35 43 ARG B N 1
ATOM 3979 C CA . ARG B 1 43 ? 24.297 -4.609 -14.703 1 35 43 ARG B CA 1
ATOM 3980 C C . ARG B 1 43 ? 23.078 -3.752 -14.352 1 35 43 ARG B C 1
ATOM 3982 O O . ARG B 1 43 ? 21.938 -4.195 -14.492 1 35 43 ARG B O 1
ATOM 3989 N N . ALA B 1 44 ? 23.297 -2.742 -13.586 1 37.34 44 ALA B N 1
ATOM 3990 C CA . ALA B 1 44 ? 22.422 -1.694 -13.078 1 37.34 44 ALA B CA 1
ATOM 3991 C C . ALA B 1 44 ? 21.516 -1.166 -14.188 1 37.34 44 ALA B C 1
ATOM 3993 O O . ALA B 1 44 ? 21.984 -0.599 -15.172 1 37.34 44 ALA B O 1
ATOM 3994 N N . MET B 1 45 ? 20.406 -1.755 -14.578 1 38.59 45 MET B N 1
ATOM 3995 C CA . MET B 1 45 ? 19.297 -1.151 -15.32 1 38.59 45 MET B CA 1
ATOM 3996 C C . MET B 1 45 ? 19.078 0.295 -14.898 1 38.59 45 MET B C 1
ATOM 3998 O O . MET B 1 45 ? 18.875 0.573 -13.711 1 38.59 45 MET B O 1
ATOM 4002 N N . ARG B 1 46 ? 19.688 1.242 -15.695 1 42.81 46 ARG B N 1
ATOM 4003 C CA . ARG B 1 46 ? 19.5 2.643 -15.328 1 42.81 46 ARG B CA 1
ATOM 4004 C C . ARG B 1 46 ? 18.031 3.055 -15.492 1 42.81 46 ARG B C 1
ATOM 4006 O O . ARG B 1 46 ? 17.5 3.031 -16.609 1 42.81 46 ARG B O 1
ATOM 4013 N N . PRO B 1 47 ? 17.234 3.08 -14.516 1 48.62 47 PRO B N 1
ATOM 4014 C CA . PRO B 1 47 ? 15.875 3.617 -14.656 1 48.62 47 PRO B CA 1
ATOM 4015 C C . PRO B 1 47 ? 15.859 5.051 -15.18 1 48.62 47 PRO B C 1
ATOM 4017 O O . PRO B 1 47 ? 16.594 5.906 -14.672 1 48.62 47 PRO B O 1
ATOM 4020 N N . GLU B 1 48 ? 15.688 5.324 -16.453 1 48.72 48 GLU B N 1
ATOM 4021 C CA . GLU B 1 48 ? 15.484 6.707 -16.875 1 48.72 48 GLU B CA 1
ATOM 4022 C C . GLU B 1 48 ? 14.273 7.324 -16.172 1 48.72 48 GLU B C 1
ATOM 4024 O O . GLU B 1 48 ? 13.367 6.609 -15.758 1 48.72 48 GLU B O 1
ATOM 4029 N N . GLN B 1 49 ? 14.328 8.781 -16.047 1 52.09 49 GLN B N 1
ATOM 4030 C CA . GLN B 1 49 ? 13.578 9.727 -15.219 1 52.09 49 GLN B CA 1
ATOM 4031 C C . GLN B 1 49 ? 12.102 9.742 -15.609 1 52.09 49 GLN B C 1
ATOM 4033 O O . GLN B 1 49 ? 11.766 9.984 -16.766 1 52.09 49 GLN B O 1
ATOM 4038 N N . GLU B 1 50 ? 11.172 8.922 -15.062 1 62.31 50 GLU B N 1
ATOM 4039 C CA . GLU B 1 50 ? 9.734 8.797 -15.273 1 62.31 50 GLU B CA 1
ATOM 4040 C C . GLU B 1 50 ? 8.984 9.977 -14.664 1 62.31 50 GLU B C 1
ATOM 4042 O O . GLU B 1 50 ? 8.898 1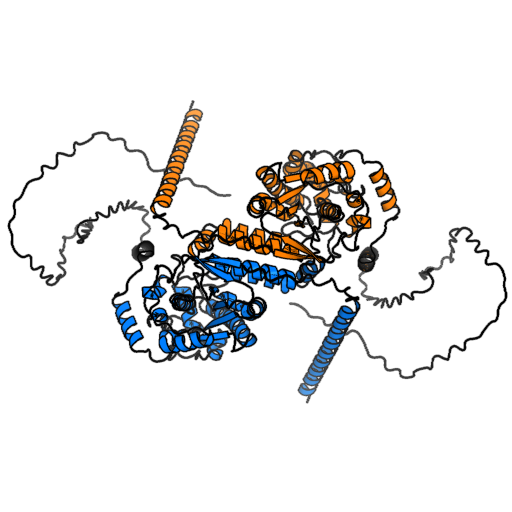0.102 -13.445 1 62.31 50 GLU B O 1
ATOM 4047 N N . ASP B 1 51 ? 8.898 11.102 -15.484 1 76.38 51 ASP B N 1
ATOM 4048 C CA . ASP B 1 51 ? 8.133 12.242 -14.977 1 76.38 51 ASP B CA 1
ATOM 4049 C C . ASP B 1 51 ? 6.637 12.039 -15.195 1 76.38 51 ASP B C 1
ATOM 4051 O O . ASP B 1 51 ? 6.223 11.453 -16.203 1 76.38 51 ASP B O 1
ATOM 4055 N N . LEU B 1 52 ? 5.91 12.375 -14.195 1 79.31 52 LEU B N 1
ATOM 4056 C CA . LEU B 1 52 ? 4.461 12.492 -14.297 1 79.31 52 LEU B CA 1
ATOM 4057 C C . LEU B 1 52 ? 4.062 13.852 -14.859 1 79.31 52 LEU B C 1
ATOM 4059 O O . LEU B 1 52 ? 4.496 14.891 -14.344 1 79.31 52 LEU B O 1
ATOM 4063 N N . VAL B 1 53 ? 3.371 13.867 -15.953 1 78.44 53 VAL B N 1
ATOM 4064 C CA . VAL B 1 53 ? 2.998 15.125 -16.578 1 78.44 53 VAL B CA 1
ATOM 4065 C C . VAL B 1 53 ? 1.513 15.398 -16.344 1 78.44 53 VAL B C 1
ATOM 4067 O O . VAL B 1 53 ? 0.672 14.531 -16.578 1 78.44 53 VAL B O 1
ATOM 4070 N N . MET B 1 54 ? 1.236 16.609 -15.844 1 75.69 54 MET B N 1
ATOM 4071 C CA . MET B 1 54 ? -0.13 17.078 -15.633 1 75.69 54 MET B CA 1
ATOM 4072 C C . MET B 1 54 ? -0.376 18.391 -16.375 1 75.69 54 MET B C 1
ATOM 4074 O O . MET B 1 54 ? 0.538 19.203 -16.531 1 75.69 54 MET B O 1
ATOM 4078 N N . VAL B 1 55 ? -1.61 18.547 -16.906 1 76.12 55 VAL B N 1
ATOM 4079 C CA . VAL B 1 55 ? -1.981 19.797 -17.547 1 76.12 55 VAL B CA 1
ATOM 4080 C C . VAL B 1 55 ? -2.998 20.531 -16.688 1 76.12 55 VAL B C 1
ATOM 4082 O O . VAL B 1 55 ? -4.039 19.984 -16.328 1 76.12 55 VAL B O 1
ATOM 4085 N N . GLY B 1 56 ? -2.645 21.781 -16.391 1 72.44 56 GLY B N 1
ATOM 4086 C CA . GLY B 1 56 ? -3.512 22.609 -15.562 1 72.44 56 GLY B CA 1
ATOM 4087 C C . GLY B 1 56 ? -4.652 23.234 -16.344 1 72.44 56 GLY B C 1
ATOM 4088 O O . GLY B 1 56 ? -4.703 23.141 -17.562 1 72.44 56 GLY B O 1
ATOM 4089 N N . ALA B 1 57 ? -5.594 23.734 -15.57 1 68.62 57 ALA B N 1
ATOM 4090 C CA . ALA B 1 57 ? -6.707 24.469 -16.188 1 68.62 57 ALA B CA 1
ATOM 4091 C C . ALA B 1 57 ? -6.199 25.609 -17.062 1 68.62 57 ALA B C 1
ATOM 4093 O O . ALA B 1 57 ? -6.867 26 -18.016 1 68.62 57 ALA B O 1
ATOM 4094 N N . ASP B 1 58 ? -5.023 26.016 -16.812 1 68.69 58 ASP B N 1
ATOM 4095 C CA . ASP B 1 58 ? -4.383 27.094 -17.562 1 68.69 58 ASP B CA 1
ATOM 4096 C C . ASP B 1 58 ? -3.645 26.547 -18.781 1 68.69 58 ASP B C 1
ATOM 4098 O O . ASP B 1 58 ? -2.951 27.281 -19.484 1 68.69 58 ASP B O 1
ATOM 4102 N N . HIS B 1 59 ? -3.654 25.281 -18.984 1 74.88 59 HIS B N 1
ATOM 4103 C CA . HIS B 1 59 ? -3.059 24.578 -20.125 1 74.88 59 HIS B CA 1
ATOM 4104 C C . HIS B 1 59 ? -1.539 24.547 -20.016 1 74.88 59 HIS B C 1
ATOM 4106 O O . HIS B 1 59 ? -0.841 24.438 -21.016 1 74.88 59 HIS B O 1
ATOM 4112 N N . VAL B 1 60 ? -1.168 24.844 -18.812 1 81.81 60 VAL B N 1
ATOM 4113 C CA . VAL B 1 60 ? 0.261 24.719 -18.547 1 81.81 60 VAL B CA 1
ATOM 4114 C C . VAL B 1 60 ? 0.59 23.266 -18.172 1 81.81 60 VAL B C 1
ATOM 4116 O O . VAL B 1 60 ? -0.152 22.641 -17.422 1 81.81 60 VAL B O 1
ATOM 4119 N N . GLU B 1 61 ? 1.699 22.922 -18.703 1 84.69 61 GLU B N 1
ATOM 4120 C CA . GLU B 1 61 ? 2.146 21.562 -18.406 1 84.69 61 GLU B CA 1
ATOM 4121 C C . GLU B 1 61 ? 3.029 21.547 -17.156 1 84.69 61 GLU B C 1
ATOM 4123 O O . GLU B 1 61 ? 4 22.297 -17.062 1 84.69 61 GLU B O 1
ATOM 4128 N N . TYR B 1 62 ? 2.633 20.734 -16.219 1 86.44 62 TYR B N 1
ATOM 4129 C CA . TYR B 1 62 ? 3.402 20.516 -14.992 1 86.44 62 TYR B CA 1
ATOM 4130 C C . TYR B 1 62 ? 4.066 19.141 -15 1 86.44 62 TYR B C 1
ATOM 4132 O O . TYR B 1 62 ? 3.412 18.141 -15.273 1 86.44 62 TYR B O 1
ATOM 4140 N N . ARG B 1 63 ? 5.34 19.141 -14.758 1 86.94 63 ARG B N 1
ATOM 4141 C CA . ARG B 1 63 ? 6.09 17.891 -14.703 1 86.94 63 ARG B CA 1
ATOM 4142 C C . ARG B 1 63 ? 6.527 17.578 -13.273 1 86.94 63 ARG B C 1
ATOM 4144 O O . ARG B 1 63 ? 7.176 18.391 -12.625 1 86.94 63 ARG B O 1
ATOM 4151 N N . TYR B 1 64 ? 6.125 16.438 -12.852 1 90.5 64 TYR B N 1
ATOM 4152 C CA . TYR B 1 64 ? 6.422 16.031 -11.484 1 90.5 64 TYR B CA 1
ATOM 4153 C C . TYR B 1 64 ? 7.316 14.797 -11.461 1 90.5 64 TYR B C 1
ATOM 4155 O O . TYR B 1 64 ? 7.047 13.82 -12.156 1 90.5 64 TYR B O 1
ATOM 4163 N N . GLY B 1 65 ? 8.406 14.852 -10.758 1 89.06 65 GLY B N 1
ATOM 4164 C CA . GLY B 1 65 ? 9.344 13.75 -10.617 1 89.06 65 GLY B CA 1
ATOM 4165 C C . GLY B 1 65 ? 9.977 13.68 -9.242 1 89.06 65 GLY B C 1
ATOM 4166 O O . GLY B 1 65 ? 9.547 14.367 -8.312 1 89.06 65 GLY B O 1
ATOM 4167 N N . LYS B 1 66 ? 10.883 12.867 -9.148 1 87.62 66 LYS B N 1
ATOM 4168 C CA . LYS B 1 66 ? 11.523 12.578 -7.863 1 87.62 66 LYS B CA 1
ATOM 4169 C C . LYS B 1 66 ? 12.266 13.797 -7.332 1 87.62 66 LYS B C 1
ATOM 4171 O O . LYS B 1 66 ? 12.391 13.969 -6.117 1 87.62 66 LYS B O 1
ATOM 4176 N N . ALA B 1 67 ? 12.695 14.648 -8.195 1 89.81 67 ALA B N 1
ATOM 4177 C CA . ALA B 1 67 ? 13.57 15.75 -7.801 1 89.81 67 ALA B CA 1
ATOM 4178 C C . ALA B 1 67 ? 12.773 17.031 -7.602 1 89.81 67 ALA B C 1
ATOM 4180 O O . ALA B 1 67 ? 13.344 18.094 -7.32 1 89.81 67 ALA B O 1
ATOM 4181 N N . MET B 1 68 ? 11.492 16.906 -7.691 1 91 68 MET B N 1
ATOM 4182 C CA . MET B 1 68 ? 10.68 18.125 -7.543 1 91 68 MET B CA 1
ATOM 4183 C C . MET B 1 68 ? 10.617 18.562 -6.082 1 91 68 MET B C 1
ATOM 4185 O O . MET B 1 68 ? 10.789 17.734 -5.18 1 91 68 MET B O 1
ATOM 4189 N N . PRO B 1 69 ? 10.438 19.828 -5.871 1 94 69 PRO B N 1
ATOM 4190 C CA . PRO B 1 69 ? 10.172 20.25 -4.492 1 94 69 PRO B CA 1
ATOM 4191 C C . PRO B 1 69 ? 8.82 19.766 -3.98 1 94 69 PRO B C 1
ATOM 4193 O O . PRO B 1 69 ? 7.812 19.875 -4.688 1 94 69 PRO B O 1
ATOM 4196 N N . LEU B 1 70 ? 8.797 19.172 -2.883 1 97.56 70 LEU B N 1
ATOM 4197 C CA . LEU B 1 70 ? 7.586 18.672 -2.238 1 97.56 70 LEU B CA 1
ATOM 4198 C C . LEU B 1 70 ? 7.543 19.078 -0.771 1 97.56 70 LEU B C 1
ATOM 4200 O O . LEU B 1 70 ? 8.57 19.047 -0.083 1 97.56 70 LEU B O 1
ATOM 4204 N N . ILE B 1 71 ? 6.414 19.516 -0.369 1 98.81 71 ILE B N 1
ATOM 4205 C CA . ILE B 1 71 ? 6.238 19.891 1.028 1 98.81 71 ILE B CA 1
ATOM 4206 C C . ILE B 1 71 ? 5.391 18.844 1.746 1 98.81 71 ILE B C 1
ATOM 4208 O O . ILE B 1 71 ? 4.363 18.406 1.227 1 98.81 71 ILE B O 1
ATOM 4212 N N . PHE B 1 72 ? 5.82 18.391 2.883 1 98.88 72 PHE B N 1
ATOM 4213 C CA . PHE B 1 72 ? 5.023 17.547 3.754 1 98.88 72 PHE B CA 1
ATOM 4214 C C . PHE B 1 72 ? 4.672 18.266 5.051 1 98.88 72 PHE B C 1
ATOM 4216 O O . PHE B 1 72 ? 5.562 18.734 5.762 1 98.88 72 PHE B O 1
ATOM 4223 N N . VAL B 1 73 ? 3.418 18.359 5.309 1 98.88 73 VAL B N 1
ATOM 4224 C CA . VAL B 1 73 ? 2.932 18.969 6.551 1 98.88 73 VAL B CA 1
ATOM 4225 C C . VAL B 1 73 ? 2.387 17.875 7.469 1 98.88 73 VAL B C 1
ATOM 4227 O O . VAL B 1 73 ? 1.527 17.094 7.07 1 98.88 73 VAL B O 1
ATOM 4230 N N . GLY B 1 74 ? 2.881 17.812 8.656 1 98.69 74 GLY B N 1
ATOM 4231 C CA . GLY B 1 74 ? 2.414 16.797 9.594 1 98.69 74 GLY B CA 1
ATOM 4232 C C . GLY B 1 74 ? 2.541 17.234 11.047 1 98.69 74 GLY B C 1
ATOM 4233 O O . GLY B 1 74 ? 2.889 18.375 11.328 1 98.69 74 GLY B O 1
ATOM 4234 N N . GLY B 1 75 ? 2.188 16.391 11.945 1 98.75 75 GLY B N 1
ATOM 4235 C CA . GLY B 1 75 ? 2.107 16.547 13.383 1 98.75 75 GLY B CA 1
ATOM 4236 C C . GLY B 1 75 ? 1.021 15.695 14.016 1 98.75 75 GLY B C 1
ATOM 4237 O O . GLY B 1 75 ? 0.324 14.953 13.328 1 98.75 75 GLY B O 1
ATOM 4238 N N . VAL B 1 76 ? 0.959 15.781 15.359 1 98.56 76 VAL B N 1
ATOM 4239 C CA . VAL B 1 76 ? -0.115 15.047 16.016 1 98.56 76 VAL B CA 1
ATOM 4240 C C . VAL B 1 76 ? -1.464 15.656 15.648 1 98.56 76 VAL B C 1
ATOM 4242 O O . VAL B 1 76 ? -1.594 16.875 15.539 1 98.56 76 VAL B O 1
ATOM 4245 N N . PRO B 1 77 ? -2.518 14.812 15.328 1 97.62 77 PRO B N 1
ATOM 4246 C CA . PRO B 1 77 ? -3.836 15.367 15.016 1 97.62 77 PRO B CA 1
ATOM 4247 C C . PRO B 1 77 ? -4.281 16.438 16.016 1 97.62 77 PRO B C 1
ATOM 4249 O O . PRO B 1 77 ? -4.059 16.281 17.219 1 97.62 77 PRO B O 1
ATOM 4252 N N . ARG B 1 78 ? -4.891 17.484 15.461 1 98 78 ARG B N 1
ATOM 4253 C CA . ARG B 1 78 ? -5.391 18.609 16.234 1 98 78 ARG B CA 1
ATOM 4254 C C . ARG B 1 78 ? -4.246 19.516 16.688 1 98 78 ARG B C 1
ATOM 4256 O O . ARG B 1 78 ? -4.379 20.25 17.672 1 98 78 ARG B O 1
ATOM 4263 N N . SER B 1 79 ? -3.131 19.453 15.953 1 98.38 79 SER B N 1
ATOM 4264 C CA . SER B 1 79 ? -1.997 20.328 16.25 1 98.38 79 SER B CA 1
ATOM 4265 C C . SER B 1 79 ? -1.912 21.484 15.273 1 98.38 79 SER B C 1
ATOM 4267 O O . SER B 1 79 ? -0.9 22.188 15.219 1 98.38 79 SER B O 1
ATOM 4269 N N . GLY B 1 80 ? -2.896 21.656 14.406 1 98.25 80 GLY B N 1
ATOM 4270 C CA . GLY B 1 80 ? -2.936 22.797 13.516 1 98.25 80 GLY B CA 1
ATOM 4271 C C . GLY B 1 80 ? -2.477 22.484 12.109 1 98.25 80 GLY B C 1
ATOM 4272 O O . GLY B 1 80 ? -2.166 23.391 11.328 1 98.25 80 GLY B O 1
ATOM 4273 N N . THR B 1 81 ? -2.41 21.188 11.703 1 98.5 81 THR B N 1
ATOM 4274 C CA . THR B 1 81 ? -1.916 20.781 10.398 1 98.5 81 THR B CA 1
ATOM 4275 C C . THR B 1 81 ? -2.869 21.219 9.297 1 98.5 81 THR B C 1
ATOM 4277 O O . THR B 1 81 ? -2.432 21.609 8.203 1 98.5 81 THR B O 1
ATOM 4280 N N . THR B 1 82 ? -4.156 21.188 9.578 1 98.12 82 THR B N 1
ATOM 4281 C CA . THR B 1 82 ? -5.141 21.609 8.586 1 98.12 82 THR B CA 1
ATOM 4282 C C . THR B 1 82 ? -5.047 23.109 8.328 1 98.12 82 THR B C 1
ATOM 4284 O O . THR B 1 82 ? -5.164 23.562 7.188 1 98.12 82 THR B O 1
ATOM 4287 N N . LEU B 1 83 ? -4.855 23.875 9.375 1 98.38 83 LEU B N 1
ATOM 4288 C CA . LEU B 1 83 ? -4.68 25.312 9.219 1 98.38 83 LEU B CA 1
ATOM 4289 C C . LEU B 1 83 ? -3.434 25.625 8.391 1 98.38 83 LEU B C 1
ATOM 4291 O O . LEU B 1 83 ? -3.477 26.453 7.48 1 98.38 83 LEU B O 1
ATOM 4295 N N . MET B 1 84 ? -2.334 24.938 8.742 1 98.75 84 MET B N 1
ATOM 4296 C CA . MET B 1 84 ? -1.071 25.125 8.039 1 98.75 84 MET B CA 1
ATOM 4297 C C . MET B 1 84 ? -1.231 24.859 6.547 1 98.75 84 MET B C 1
ATOM 4299 O O . MET B 1 84 ? -0.81 25.672 5.719 1 98.75 84 MET B O 1
ATOM 4303 N N . ARG B 1 85 ? -1.815 23.75 6.219 1 98.31 85 ARG B N 1
ATOM 4304 C CA . ARG B 1 85 ? -1.966 23.438 4.801 1 98.31 85 ARG B CA 1
ATOM 4305 C C . ARG B 1 85 ? -2.918 24.406 4.117 1 98.31 85 ARG B C 1
ATOM 4307 O O . ARG B 1 85 ? -2.719 24.766 2.957 1 98.31 85 ARG B O 1
ATOM 4314 N N . ALA B 1 86 ? -4.004 24.859 4.809 1 98.19 86 ALA B N 1
ATOM 4315 C CA . ALA B 1 86 ? -4.938 25.812 4.223 1 98.19 86 ALA B CA 1
ATOM 4316 C C . ALA B 1 86 ? -4.246 27.141 3.92 1 98.19 86 ALA B C 1
ATOM 4318 O O . ALA B 1 86 ? -4.492 27.75 2.881 1 98.19 86 ALA B O 1
ATOM 4319 N N . MET B 1 87 ? -3.432 27.562 4.836 1 98.75 87 MET B N 1
ATOM 4320 C CA . MET B 1 87 ? -2.678 28.797 4.625 1 98.75 87 MET B CA 1
ATOM 4321 C C . MET B 1 87 ? -1.737 28.672 3.432 1 98.75 87 MET B C 1
ATOM 4323 O O . MET B 1 87 ? -1.629 29.578 2.617 1 98.75 87 MET B O 1
ATOM 4327 N N . LEU B 1 88 ? -1.104 27.5 3.283 1 98.69 88 LEU B N 1
ATOM 4328 C CA . LEU B 1 88 ? -0.22 27.25 2.148 1 98.69 88 LEU B CA 1
ATOM 4329 C C . LEU B 1 88 ? -1.015 27.172 0.85 1 98.69 88 LEU B C 1
ATOM 4331 O O . LEU B 1 88 ? -0.568 27.656 -0.19 1 98.69 88 LEU B O 1
ATOM 4335 N N . ASP B 1 89 ? -2.205 26.578 0.941 1 98.06 89 ASP B N 1
ATOM 4336 C CA . ASP B 1 89 ? -3.084 26.453 -0.218 1 98.06 89 ASP B CA 1
ATOM 4337 C C . ASP B 1 89 ? -3.506 27.812 -0.741 1 98.06 89 ASP B C 1
ATOM 4339 O O . ASP B 1 89 ? -3.881 27.953 -1.907 1 98.06 89 ASP B O 1
ATOM 4343 N N . ALA B 1 90 ? -3.527 28.75 0.126 1 98.12 90 ALA B N 1
ATOM 4344 C CA . ALA B 1 90 ? -3.922 30.094 -0.272 1 98.12 90 ALA B CA 1
ATOM 4345 C C . ALA B 1 90 ? -2.857 30.75 -1.155 1 98.12 90 ALA B C 1
ATOM 4347 O O . ALA B 1 90 ? -3.137 31.719 -1.867 1 98.12 90 ALA B O 1
ATOM 4348 N N . HIS B 1 91 ? -1.624 30.281 -1.052 1 97.94 91 HIS B N 1
ATOM 4349 C CA . HIS B 1 91 ? -0.552 30.797 -1.899 1 97.94 91 HIS B CA 1
ATOM 4350 C C . HIS B 1 91 ? -0.777 30.422 -3.359 1 97.94 91 HIS B C 1
ATOM 4352 O O . HIS B 1 91 ? -1.116 29.266 -3.664 1 97.94 91 HIS B O 1
ATOM 4358 N N . PRO B 1 92 ? -0.587 31.266 -4.289 1 95.75 92 PRO B N 1
ATOM 4359 C CA . PRO B 1 92 ? -0.899 30.984 -5.691 1 95.75 92 PRO B CA 1
ATOM 4360 C C . PRO B 1 92 ? -0.01 29.891 -6.285 1 95.75 92 PRO B C 1
ATOM 4362 O O . PRO B 1 92 ? -0.389 29.25 -7.266 1 95.75 92 PRO B O 1
ATOM 4365 N N . GLU B 1 93 ? 1.123 29.609 -5.691 1 95.38 93 GLU B N 1
ATOM 4366 C CA . GLU B 1 93 ? 2.068 28.656 -6.27 1 95.38 93 GLU B CA 1
ATOM 4367 C C . GLU B 1 93 ? 1.992 27.297 -5.57 1 95.38 93 GLU B C 1
ATOM 4369 O O . GLU B 1 93 ? 2.652 26.344 -5.98 1 95.38 93 GLU B O 1
ATOM 4374 N N . VAL B 1 94 ? 1.214 27.203 -4.527 1 97.31 94 VAL B N 1
ATOM 4375 C CA . VAL B 1 94 ? 1.248 26 -3.703 1 97.31 94 VAL B CA 1
ATOM 4376 C C . VAL B 1 94 ? -0.126 25.328 -3.701 1 97.31 94 VAL B C 1
ATOM 4378 O O . VAL B 1 94 ? -1.151 26.016 -3.615 1 97.31 94 VAL B O 1
ATOM 4381 N N . ARG B 1 95 ? -0.159 24.047 -3.869 1 97.12 95 ARG B N 1
ATOM 4382 C CA . ARG B 1 95 ? -1.37 23.25 -3.686 1 97.12 95 ARG B CA 1
ATOM 4383 C C . ARG B 1 95 ? -1.117 22.078 -2.744 1 97.12 95 ARG B C 1
ATOM 4385 O O . ARG B 1 95 ? -0.375 21.156 -3.08 1 97.12 95 ARG B O 1
ATOM 4392 N N . CYS B 1 96 ? -1.677 22.062 -1.584 1 97.12 96 CYS B N 1
ATOM 4393 C CA . CYS B 1 96 ? -1.584 20.984 -0.619 1 97.12 96 CYS B CA 1
ATOM 4394 C C . CYS B 1 96 ? -2.762 20.016 -0.763 1 97.12 96 CYS B C 1
ATOM 4396 O O . CYS B 1 96 ? -2.568 18.812 -0.928 1 97.12 96 CYS B O 1
ATOM 4398 N N . GLY B 1 97 ? -3.951 20.547 -0.67 1 94.75 97 GLY B N 1
ATOM 4399 C CA . GLY B 1 97 ? -5.145 19.719 -0.731 1 94.75 97 GLY B CA 1
ATOM 4400 C C . GLY B 1 97 ? -5.508 19.109 0.605 1 94.75 97 GLY B C 1
ATOM 4401 O O . GLY B 1 97 ? -4.836 19.344 1.609 1 94.75 97 GLY B O 1
ATOM 4402 N N . GLU B 1 98 ? -6.539 18.328 0.617 1 95.94 98 GLU B N 1
ATOM 4403 C CA . GLU B 1 98 ? -7.078 17.703 1.823 1 95.94 98 GLU B CA 1
ATOM 4404 C C . GLU B 1 98 ? -6.23 16.516 2.254 1 95.94 98 GLU B C 1
ATOM 4406 O O . GLU B 1 98 ? -5.352 16.062 1.513 1 95.94 98 GLU B O 1
ATOM 4411 N N . GLU B 1 99 ? -6.473 16.094 3.434 1 94.5 99 GLU B N 1
ATOM 4412 C CA . GLU B 1 99 ? -5.812 14.906 3.963 1 94.5 99 GLU B CA 1
ATOM 4413 C C . GLU B 1 99 ? -6.102 13.68 3.096 1 94.5 99 GLU B C 1
ATOM 4415 O O . GLU B 1 99 ? -7.262 13.352 2.85 1 94.5 99 GLU B O 1
ATOM 4420 N N . THR B 1 100 ? -5.039 12.977 2.688 1 95.12 100 THR B N 1
ATOM 4421 C CA . THR B 1 100 ? -5.23 11.859 1.771 1 95.12 100 THR B CA 1
ATOM 4422 C C . THR B 1 100 ? -5.535 10.57 2.537 1 95.12 100 THR B C 1
ATOM 4424 O O . THR B 1 100 ? -6.207 9.68 2.018 1 95.12 100 THR B O 1
ATOM 4427 N N . ARG B 1 101 ? -4.949 10.344 3.676 1 92.81 101 ARG B N 1
ATOM 4428 C CA . ARG B 1 101 ? -5.145 9.234 4.598 1 92.81 101 ARG B CA 1
ATOM 4429 C C . ARG B 1 101 ? -4.496 7.961 4.059 1 92.81 101 ARG B C 1
ATOM 4431 O O . ARG B 1 101 ? -4.152 7.059 4.828 1 92.81 101 ARG B O 1
ATOM 4438 N N . ILE B 1 102 ? -4.223 7.871 2.797 1 95.06 102 ILE B N 1
ATOM 4439 C CA . ILE B 1 102 ? -3.719 6.637 2.203 1 95.06 102 ILE B CA 1
ATOM 4440 C C . ILE B 1 102 ? -2.193 6.617 2.273 1 95.06 102 ILE B C 1
ATOM 4442 O O . ILE B 1 102 ? -1.586 5.555 2.426 1 95.06 102 ILE B O 1
ATOM 4446 N N . ILE B 1 103 ? -1.546 7.742 2.143 1 97.12 103 ILE B N 1
ATOM 4447 C CA . ILE B 1 103 ? -0.09 7.809 2.084 1 97.12 103 ILE B CA 1
ATOM 4448 C C . ILE B 1 103 ? 0.504 7.289 3.391 1 97.12 103 ILE B C 1
ATOM 4450 O O . ILE B 1 103 ? 1.401 6.441 3.377 1 97.12 103 ILE B O 1
ATOM 4454 N N . PRO B 1 104 ? -0.002 7.695 4.574 1 96.06 104 PRO B N 1
ATOM 4455 C CA . PRO B 1 104 ? 0.545 7.129 5.809 1 96.06 104 PRO B CA 1
ATOM 4456 C C . PRO B 1 104 ? 0.351 5.617 5.898 1 96.06 104 PRO B C 1
ATOM 4458 O O . PRO B 1 104 ? 1.182 4.918 6.484 1 96.06 104 PRO B O 1
ATOM 4461 N N . ARG B 1 105 ? -0.71 5.125 5.352 1 93.88 105 ARG B N 1
ATOM 4462 C CA . ARG B 1 105 ? -0.991 3.693 5.414 1 93.88 105 ARG B CA 1
ATOM 4463 C C . ARG B 1 105 ? 0.004 2.902 4.57 1 93.88 105 ARG B C 1
ATOM 4465 O O . ARG B 1 105 ? 0.502 1.861 5.004 1 93.88 105 ARG B O 1
ATOM 4472 N N . VAL B 1 106 ? 0.24 3.367 3.416 1 95.81 106 VAL B N 1
ATOM 4473 C CA . VAL B 1 106 ? 1.193 2.67 2.559 1 95.81 106 VAL B CA 1
ATOM 4474 C C . VAL B 1 106 ? 2.596 2.771 3.154 1 95.81 106 VAL B C 1
ATOM 4476 O O . VAL B 1 106 ? 3.393 1.836 3.049 1 95.81 106 VAL B O 1
ATOM 4479 N N . LEU B 1 107 ? 2.908 3.902 3.744 1 97.31 107 LEU B N 1
ATOM 4480 C CA . LEU B 1 107 ? 4.195 4.062 4.41 1 97.31 107 LEU B CA 1
ATOM 4481 C C . LEU B 1 107 ? 4.328 3.09 5.578 1 97.31 107 LEU B C 1
ATOM 4483 O O . LEU B 1 107 ? 5.406 2.529 5.805 1 97.31 107 LEU B O 1
ATOM 4487 N N . ALA B 1 108 ? 3.27 2.918 6.309 1 93.81 108 ALA B N 1
ATOM 4488 C CA . ALA B 1 108 ? 3.271 1.972 7.418 1 93.81 108 ALA B CA 1
ATOM 4489 C C . ALA B 1 108 ? 3.484 0.544 6.926 1 93.81 108 ALA B C 1
ATOM 4491 O O . ALA B 1 108 ? 4.156 -0.254 7.582 1 93.81 108 ALA B O 1
ATOM 4492 N N . MET B 1 109 ? 2.883 0.206 5.836 1 92.81 109 MET B N 1
ATOM 4493 C CA . MET B 1 109 ? 3.066 -1.111 5.238 1 92.81 109 MET B CA 1
ATOM 4494 C C . MET B 1 109 ? 4.527 -1.342 4.867 1 92.81 109 MET B C 1
ATOM 4496 O O . MET B 1 109 ? 5.086 -2.4 5.156 1 92.81 109 MET B O 1
ATOM 4500 N N . ARG B 1 110 ? 5.102 -0.385 4.188 1 94.62 110 ARG B N 1
ATOM 4501 C CA . ARG B 1 110 ? 6.512 -0.465 3.826 1 94.62 110 ARG B CA 1
ATOM 4502 C C . ARG B 1 110 ? 7.387 -0.631 5.066 1 94.62 110 ARG B C 1
ATOM 4504 O O . ARG B 1 110 ? 8.344 -1.405 5.055 1 94.62 110 ARG B O 1
ATOM 4511 N N . GLN B 1 111 ? 7.059 0.078 6.086 1 93.06 111 GLN B N 1
ATOM 4512 C CA . GLN B 1 111 ? 7.816 0.002 7.328 1 93.06 111 GLN B CA 1
ATOM 4513 C C . GLN B 1 111 ? 7.715 -1.389 7.949 1 93.06 111 GLN B C 1
ATOM 4515 O O . GLN B 1 111 ? 8.695 -1.912 8.477 1 93.06 111 GLN B O 1
ATOM 4520 N N . ALA B 1 112 ? 6.562 -1.944 7.938 1 90.62 112 ALA B N 1
ATOM 4521 C CA . ALA B 1 112 ? 6.359 -3.283 8.484 1 90.62 112 ALA B CA 1
ATOM 4522 C C . ALA B 1 112 ? 7.203 -4.316 7.742 1 90.62 112 ALA B C 1
ATOM 4524 O O . ALA B 1 112 ? 7.766 -5.223 8.359 1 90.62 112 ALA B O 1
ATOM 4525 N N . TRP B 1 113 ? 7.262 -4.215 6.438 1 89.88 113 TRP B N 1
ATOM 4526 C CA . TRP B 1 113 ? 8.07 -5.125 5.629 1 89.88 113 TRP B CA 1
ATOM 4527 C C . TRP B 1 113 ? 9.547 -4.988 5.973 1 89.88 113 TRP B C 1
ATOM 4529 O O . TRP B 1 113 ? 10.273 -5.98 6 1 89.88 113 TRP B O 1
ATOM 4539 N N . SER B 1 114 ? 10.008 -3.816 6.242 1 88.38 114 SER B N 1
ATOM 4540 C CA . SER B 1 114 ? 11.414 -3.541 6.504 1 88.38 114 SER B CA 1
ATOM 4541 C C . SER B 1 114 ? 11.812 -3.982 7.91 1 88.38 114 SER B C 1
ATOM 4543 O O . SER B 1 114 ? 12.969 -4.344 8.148 1 88.38 114 SER B O 1
ATOM 4545 N N . LYS B 1 115 ? 10.914 -3.943 8.805 1 89.75 115 LYS B N 1
ATOM 4546 C CA . LYS B 1 115 ? 11.211 -4.254 10.203 1 89.75 115 LYS B CA 1
ATOM 4547 C C . LYS B 1 115 ? 11.242 -5.766 10.438 1 89.75 115 LYS B C 1
ATOM 4549 O O . LYS B 1 115 ? 11.945 -6.246 11.32 1 89.75 115 LYS B O 1
ATOM 4554 N N . SER B 1 116 ? 10.539 -6.473 9.625 1 90.31 116 SER B N 1
ATOM 4555 C CA . SER B 1 116 ? 10.516 -7.926 9.734 1 90.31 116 SER B CA 1
ATOM 4556 C C . SER B 1 116 ? 11.695 -8.555 9 1 90.31 116 SER B C 1
ATOM 4558 O O . SER B 1 116 ? 11.742 -8.539 7.766 1 90.31 116 SER B O 1
ATOM 4560 N N . GLY B 1 117 ? 12.594 -9.133 9.742 1 89 117 GLY B N 1
ATOM 4561 C CA . GLY B 1 117 ? 13.742 -9.781 9.133 1 89 117 GLY B CA 1
ATOM 4562 C C . GLY B 1 117 ? 13.367 -10.883 8.156 1 89 117 GLY B C 1
ATOM 4563 O O . GLY B 1 117 ? 13.938 -10.992 7.074 1 89 117 GLY B O 1
ATOM 4564 N N . ARG B 1 118 ? 12.391 -11.617 8.516 1 88.19 118 ARG B N 1
ATOM 4565 C CA . ARG B 1 118 ? 11.922 -12.711 7.676 1 88.19 118 ARG B CA 1
ATOM 4566 C C . ARG B 1 118 ? 11.328 -12.188 6.375 1 88.19 118 ARG B C 1
ATOM 4568 O O . ARG B 1 118 ? 11.617 -12.711 5.297 1 88.19 118 ARG B O 1
ATOM 4575 N N . GLU B 1 119 ? 10.508 -11.195 6.48 1 89.06 119 GLU B N 1
ATOM 4576 C CA . GLU B 1 119 ? 9.875 -10.625 5.301 1 89.06 119 GLU B CA 1
ATOM 4577 C C . GLU B 1 119 ? 10.898 -9.945 4.395 1 89.06 119 GLU B C 1
ATOM 4579 O O . GLU B 1 119 ? 10.812 -10.047 3.168 1 89.06 119 GLU B O 1
ATOM 4584 N N . LYS B 1 120 ? 11.766 -9.32 4.992 1 90.31 120 LYS B N 1
ATOM 4585 C CA . LYS B 1 120 ? 12.812 -8.672 4.215 1 90.31 120 LYS B CA 1
ATOM 4586 C C . LYS B 1 120 ? 13.625 -9.688 3.418 1 90.31 120 LYS B C 1
ATOM 4588 O O . LYS B 1 120 ? 13.93 -9.461 2.244 1 90.31 120 LYS B O 1
ATOM 4593 N N . LEU B 1 121 ? 13.969 -10.742 4.047 1 90.69 121 LEU B N 1
ATOM 4594 C CA . LEU B 1 121 ? 14.719 -11.805 3.375 1 90.69 121 LEU B CA 1
ATOM 4595 C C . LEU B 1 121 ? 13.93 -12.375 2.205 1 90.69 121 LEU B C 1
ATOM 4597 O O . LEU B 1 121 ? 14.484 -12.625 1.135 1 90.69 121 LEU B O 1
ATOM 4601 N N . ARG B 1 122 ? 12.68 -12.562 2.406 1 90.62 122 ARG B N 1
ATOM 4602 C CA . ARG B 1 122 ? 11.812 -13.094 1.357 1 90.62 122 ARG B CA 1
ATOM 4603 C C . ARG B 1 122 ? 11.742 -12.141 0.172 1 90.62 122 ARG B C 1
ATOM 4605 O O . ARG B 1 122 ? 11.781 -12.57 -0.983 1 90.62 122 ARG B O 1
ATOM 4612 N N . LEU B 1 123 ? 11.641 -10.883 0.483 1 93.81 123 LEU B N 1
ATOM 4613 C CA . LEU B 1 123 ? 11.57 -9.867 -0.562 1 93.81 123 LEU B CA 1
ATOM 4614 C C . LEU B 1 123 ? 12.875 -9.781 -1.335 1 93.81 123 LEU B C 1
ATOM 4616 O O . LEU B 1 123 ? 12.875 -9.734 -2.568 1 93.81 123 LEU B O 1
ATOM 4620 N N . ASP B 1 124 ? 13.938 -9.883 -0.646 1 92.31 124 ASP B N 1
ATOM 4621 C CA . ASP B 1 124 ? 15.25 -9.82 -1.287 1 92.31 124 ASP B CA 1
ATOM 4622 C C . ASP B 1 124 ? 15.469 -11.016 -2.205 1 92.31 124 ASP B C 1
ATOM 4624 O O . ASP B 1 124 ? 15.984 -10.867 -3.314 1 92.31 124 ASP B O 1
ATOM 4628 N N . GLU B 1 125 ? 15.062 -12.148 -1.755 1 91.25 125 GLU B N 1
ATOM 4629 C CA . GLU B 1 125 ? 15.211 -13.367 -2.543 1 91.25 125 GLU B CA 1
ATOM 4630 C C . GLU B 1 125 ? 14.328 -13.336 -3.789 1 91.25 125 GLU B C 1
ATOM 4632 O O . GLU B 1 125 ? 14.625 -14 -4.785 1 91.25 125 GLU B O 1
ATOM 4637 N N . ALA B 1 126 ? 13.305 -12.523 -3.707 1 93.5 126 ALA B N 1
ATOM 4638 C CA . ALA B 1 126 ? 12.383 -12.414 -4.836 1 93.5 126 ALA B CA 1
ATOM 4639 C C . ALA B 1 126 ? 12.789 -11.281 -5.77 1 93.5 126 ALA B C 1
ATOM 4641 O O . ALA B 1 126 ? 12.102 -10.992 -6.754 1 93.5 126 ALA B O 1
ATOM 4642 N N . GLY B 1 127 ? 13.875 -10.578 -5.434 1 93.62 127 GLY B N 1
ATOM 4643 C CA . GLY B 1 127 ? 14.344 -9.469 -6.246 1 93.62 127 GLY B CA 1
ATOM 4644 C C . GLY B 1 127 ? 13.648 -8.156 -5.926 1 93.62 127 GLY B C 1
ATOM 4645 O O . GLY B 1 127 ? 13.844 -7.16 -6.617 1 93.62 127 GLY B O 1
ATOM 4646 N N . VAL B 1 128 ? 12.773 -8.203 -4.953 1 95.81 128 VAL B N 1
ATOM 4647 C CA . VAL B 1 128 ? 12.109 -6.977 -4.516 1 95.81 128 VAL B CA 1
ATOM 4648 C C . VAL B 1 128 ? 12.969 -6.273 -3.473 1 95.81 128 VAL B C 1
ATOM 4650 O O . VAL B 1 128 ? 12.602 -6.203 -2.297 1 95.81 128 VAL B O 1
ATOM 4653 N N . THR B 1 129 ? 14.016 -5.664 -3.932 1 94.44 129 THR B N 1
ATOM 4654 C CA . THR B 1 129 ? 14.984 -4.98 -3.086 1 94.44 129 THR B CA 1
ATOM 4655 C C . THR B 1 129 ? 14.422 -3.654 -2.582 1 94.44 129 THR B C 1
ATOM 4657 O O . THR B 1 129 ? 13.336 -3.24 -2.984 1 94.44 129 THR B O 1
ATOM 4660 N N . ASP B 1 130 ? 15.164 -3.006 -1.729 1 93.81 130 ASP B N 1
ATOM 4661 C CA . ASP B 1 130 ? 14.781 -1.688 -1.234 1 93.81 130 ASP B CA 1
ATOM 4662 C C . ASP B 1 130 ? 14.641 -0.689 -2.383 1 93.81 130 ASP B C 1
ATOM 4664 O O . ASP B 1 130 ? 13.766 0.177 -2.359 1 93.81 130 ASP B O 1
ATOM 4668 N N . GLU B 1 131 ? 15.516 -0.815 -3.32 1 94.31 131 GLU B N 1
ATOM 4669 C CA . GLU B 1 131 ? 15.469 0.09 -4.465 1 94.31 131 GLU B CA 1
ATOM 4670 C C . GLU B 1 131 ? 14.164 -0.072 -5.246 1 94.31 131 GLU B C 1
ATOM 4672 O O . GLU B 1 131 ? 13.57 0.916 -5.676 1 94.31 131 GLU B O 1
ATOM 4677 N N . VAL B 1 132 ? 13.789 -1.331 -5.434 1 95.12 132 VAL B N 1
ATOM 4678 C CA . VAL B 1 132 ? 12.555 -1.61 -6.16 1 95.12 132 VAL B CA 1
ATOM 4679 C C . VAL B 1 132 ? 11.359 -1.09 -5.363 1 95.12 132 VAL B C 1
ATOM 4681 O O . VAL B 1 132 ? 10.461 -0.449 -5.926 1 95.12 132 VAL B O 1
ATOM 4684 N N . LEU B 1 133 ? 11.352 -1.37 -4.062 1 96.31 133 LEU B N 1
ATOM 4685 C CA . LEU B 1 133 ? 10.273 -0.916 -3.195 1 96.31 133 LEU B CA 1
ATOM 4686 C C . LEU B 1 133 ? 10.219 0.607 -3.143 1 96.31 133 LEU B C 1
ATOM 4688 O O . LEU B 1 133 ? 9.141 1.197 -3.145 1 96.31 133 LEU B O 1
ATOM 4692 N N . ASP B 1 134 ? 11.367 1.221 -3.066 1 96.12 134 ASP B N 1
ATOM 4693 C CA . ASP B 1 134 ? 11.43 2.68 -3.039 1 96.12 134 ASP B CA 1
ATOM 4694 C C . ASP B 1 134 ? 10.844 3.277 -4.316 1 96.12 134 ASP B C 1
ATOM 4696 O O . ASP B 1 134 ? 10.102 4.262 -4.262 1 96.12 134 ASP B O 1
ATOM 4700 N N . ALA B 1 135 ? 11.203 2.676 -5.441 1 94.81 135 ALA B N 1
ATOM 4701 C CA . ALA B 1 135 ? 10.672 3.152 -6.715 1 94.81 135 ALA B CA 1
ATOM 4702 C C . ALA B 1 135 ? 9.148 3.021 -6.754 1 94.81 135 ALA B C 1
ATOM 4704 O O . ALA B 1 135 ? 8.453 3.916 -7.246 1 94.81 135 ALA B O 1
ATOM 4705 N N . ALA B 1 136 ? 8.648 1.914 -6.293 1 96.75 136 ALA B N 1
ATOM 4706 C CA . ALA B 1 136 ? 7.211 1.671 -6.266 1 96.75 136 ALA B CA 1
ATOM 4707 C C . ALA B 1 136 ? 6.504 2.654 -5.336 1 96.75 136 ALA B C 1
ATOM 4709 O O . ALA B 1 136 ? 5.477 3.23 -5.695 1 96.75 136 ALA B O 1
ATOM 4710 N N . MET B 1 137 ? 7.027 2.895 -4.141 1 97.38 137 MET B N 1
ATOM 4711 C CA . MET B 1 137 ? 6.484 3.842 -3.172 1 97.38 137 MET B CA 1
ATOM 4712 C C . MET B 1 137 ? 6.488 5.258 -3.734 1 97.38 137 MET B C 1
ATOM 4714 O O . MET B 1 137 ? 5.508 5.992 -3.592 1 97.38 137 MET B O 1
ATOM 4718 N N . GLN B 1 138 ? 7.633 5.594 -4.328 1 96.62 138 GLN B N 1
ATOM 4719 C CA . GLN B 1 138 ? 7.777 6.922 -4.922 1 96.62 138 GLN B CA 1
ATOM 4720 C C . GLN B 1 138 ? 6.703 7.168 -5.98 1 96.62 138 GLN B C 1
ATOM 4722 O O . GLN B 1 138 ? 6.07 8.227 -5.992 1 96.62 138 GLN B O 1
ATOM 4727 N N . ALA B 1 139 ? 6.531 6.199 -6.832 1 95.06 139 ALA B N 1
ATOM 4728 C CA . ALA B 1 139 ? 5.547 6.32 -7.902 1 95.06 139 ALA B CA 1
ATOM 4729 C C . ALA B 1 139 ? 4.133 6.438 -7.34 1 95.06 139 ALA B C 1
ATOM 4731 O O . ALA B 1 139 ? 3.348 7.277 -7.781 1 95.06 139 ALA B O 1
ATOM 4732 N N . PHE B 1 140 ? 3.785 5.609 -6.367 1 97.31 140 PHE B N 1
ATOM 4733 C CA . PHE B 1 140 ? 2.473 5.621 -5.734 1 97.31 140 PHE B CA 1
ATOM 4734 C C . PHE B 1 140 ? 2.191 6.977 -5.098 1 97.31 140 PHE B C 1
ATOM 4736 O O . PHE B 1 140 ? 1.144 7.578 -5.34 1 97.31 140 PHE B O 1
ATOM 4743 N N . ILE B 1 141 ? 3.1 7.449 -4.293 1 97.75 141 ILE B N 1
ATOM 4744 C CA . ILE B 1 141 ? 2.936 8.672 -3.521 1 97.75 141 ILE B CA 1
ATOM 4745 C C . ILE B 1 141 ? 2.822 9.867 -4.465 1 97.75 141 ILE B C 1
ATOM 4747 O O . ILE B 1 141 ? 1.979 10.75 -4.27 1 97.75 141 ILE B O 1
ATOM 4751 N N . LEU B 1 142 ? 3.637 9.883 -5.492 1 96 142 LEU B N 1
ATOM 4752 C CA . LEU B 1 142 ? 3.629 11 -6.434 1 96 142 LEU B CA 1
ATOM 4753 C C . LEU B 1 142 ? 2.309 11.055 -7.195 1 96 142 LEU B C 1
ATOM 4755 O O . LEU B 1 142 ? 1.768 12.141 -7.43 1 96 142 LEU B O 1
ATOM 4759 N N . GLU B 1 143 ? 1.79 9.883 -7.609 1 95.62 143 GLU B N 1
ATOM 4760 C CA . GLU B 1 143 ? 0.494 9.836 -8.281 1 95.62 143 GLU B CA 1
ATOM 4761 C C . GLU B 1 143 ? -0.603 10.43 -7.398 1 95.62 143 GLU B C 1
ATOM 4763 O O . GLU B 1 143 ? -1.435 11.203 -7.875 1 95.62 143 GLU B O 1
ATOM 4768 N N . VAL B 1 144 ? -0.573 10.094 -6.133 1 97 144 VAL B N 1
ATOM 4769 C CA . VAL B 1 144 ? -1.613 10.555 -5.215 1 97 144 VAL B CA 1
ATOM 4770 C C . VAL B 1 144 ? -1.493 12.062 -5.008 1 97 144 VAL B C 1
ATOM 4772 O O . VAL B 1 144 ? -2.475 12.797 -5.145 1 97 144 VAL B O 1
ATOM 4775 N N . ILE B 1 145 ? -0.307 12.5 -4.676 1 97.56 145 ILE B N 1
ATOM 4776 C CA . ILE B 1 145 ? -0.106 13.906 -4.355 1 97.56 145 ILE B CA 1
ATOM 4777 C C . ILE B 1 145 ? -0.433 14.766 -5.578 1 97.56 145 ILE B C 1
ATOM 4779 O O . ILE B 1 145 ? -1.091 15.805 -5.457 1 97.56 145 ILE B O 1
ATOM 4783 N N . ALA B 1 146 ? -0.048 14.344 -6.754 1 95.38 146 ALA B N 1
ATOM 4784 C CA . ALA B 1 146 ? -0.226 15.133 -7.973 1 95.38 146 ALA B CA 1
ATOM 4785 C C . ALA B 1 146 ? -1.691 15.156 -8.398 1 95.38 146 ALA B C 1
ATOM 4787 O O . ALA B 1 146 ? -2.205 16.203 -8.805 1 95.38 146 ALA B O 1
ATOM 4788 N N . LYS B 1 147 ? -2.393 14.062 -8.242 1 95.06 147 LYS B N 1
ATOM 4789 C CA . LYS B 1 147 ? -3.645 13.938 -8.984 1 95.06 147 LYS B CA 1
ATOM 4790 C C . LYS B 1 147 ? -4.848 14.164 -8.07 1 95.06 147 LYS B C 1
ATOM 4792 O O . LYS B 1 147 ? -5.977 14.281 -8.547 1 95.06 147 LYS B O 1
ATOM 4797 N N . HIS B 1 148 ? -4.664 14.25 -6.77 1 94.31 148 HIS B N 1
ATOM 4798 C CA . HIS B 1 148 ? -5.855 14.383 -5.934 1 94.31 148 HIS B CA 1
ATOM 4799 C C . HIS B 1 148 ? -6.344 15.828 -5.902 1 94.31 148 HIS B C 1
ATOM 4801 O O . HIS B 1 148 ? -7.344 16.141 -5.254 1 94.31 148 HIS B O 1
ATOM 4807 N N . GLY B 1 149 ? -5.648 16.719 -6.609 1 92.12 149 GLY B N 1
ATOM 4808 C CA . GLY B 1 149 ? -6.02 18.125 -6.73 1 92.12 149 GLY B CA 1
ATOM 4809 C C . GLY B 1 149 ? -5.457 18.781 -7.973 1 92.12 149 GLY B C 1
ATOM 4810 O O . GLY B 1 149 ? -4.91 18.109 -8.852 1 92.12 149 GLY B O 1
ATOM 4811 N N . GLU B 1 150 ? -5.574 20.078 -8.039 1 89.94 150 GLU B N 1
ATOM 4812 C CA . GLU B 1 150 ? -5.074 20.844 -9.18 1 89.94 150 GLU B CA 1
ATOM 4813 C C . GLU B 1 150 ? -3.547 20.875 -9.195 1 89.94 150 GLU B C 1
ATOM 4815 O O . GLU B 1 150 ? -2.912 20.906 -8.141 1 89.94 150 GLU B O 1
ATOM 4820 N N . PRO B 1 151 ? -3.006 20.781 -10.398 1 91.69 151 PRO B N 1
ATOM 4821 C CA . PRO B 1 151 ? -1.548 20.906 -10.453 1 91.69 151 PRO B CA 1
ATOM 4822 C C . PRO B 1 151 ? -1.05 22.266 -10 1 91.69 151 PRO B C 1
ATOM 4824 O O . PRO B 1 151 ? -1.799 23.25 -10.047 1 91.69 151 PRO B O 1
ATOM 4827 N N . ALA B 1 152 ? 0.133 22.375 -9.547 1 93.81 152 ALA B N 1
ATOM 4828 C CA . ALA B 1 152 ? 0.772 23.594 -9.094 1 93.81 152 ALA B CA 1
ATOM 4829 C C . ALA B 1 152 ? 2.293 23.484 -9.164 1 93.81 152 ALA B C 1
ATOM 4831 O O . ALA B 1 152 ? 2.834 22.391 -9.312 1 93.81 152 ALA B O 1
ATOM 4832 N N . ARG B 1 153 ? 2.92 24.594 -9.125 1 92.62 153 ARG B N 1
ATOM 4833 C CA . ARG B 1 153 ? 4.379 24.609 -9.18 1 92.62 153 ARG B CA 1
ATOM 4834 C C . ARG B 1 153 ? 4.98 23.859 -8 1 92.62 153 ARG B C 1
ATOM 4836 O O . ARG B 1 153 ? 5.969 23.141 -8.156 1 92.62 153 ARG B O 1
ATOM 4843 N N . VAL B 1 154 ? 4.41 24.125 -6.797 1 95.94 154 VAL B N 1
ATOM 4844 C CA . VAL B 1 154 ? 4.844 23.422 -5.594 1 95.94 154 VAL B CA 1
ATOM 4845 C C . VAL B 1 154 ? 3.686 22.609 -5.031 1 95.94 154 VAL B C 1
ATOM 4847 O O . VAL B 1 154 ? 2.6 23.141 -4.781 1 95.94 154 VAL B O 1
ATOM 4850 N N . LEU B 1 155 ? 3.91 21.312 -4.898 1 97.62 155 LEU B N 1
ATOM 4851 C CA . LEU B 1 155 ? 2.896 20.438 -4.32 1 97.62 155 LEU B CA 1
ATOM 4852 C C . LEU B 1 155 ? 3.189 20.172 -2.85 1 97.62 155 LEU B C 1
ATOM 4854 O O . LEU B 1 155 ? 4.344 20.219 -2.42 1 97.62 155 LEU B O 1
ATOM 4858 N N . CYS B 1 156 ? 2.162 19.938 -2.188 1 97.81 156 CYS B N 1
ATOM 4859 C CA . CYS B 1 156 ? 2.203 19.719 -0.746 1 97.81 156 CYS B CA 1
ATOM 4860 C C . CYS B 1 156 ? 1.281 18.578 -0.344 1 97.81 156 CYS B C 1
ATOM 4862 O O . CYS B 1 156 ? 0.223 18.375 -0.946 1 97.81 156 CYS B O 1
ATOM 4864 N N . ASN B 1 157 ? 1.721 17.75 0.541 1 98.25 157 ASN B N 1
ATOM 4865 C CA . ASN B 1 157 ? 0.888 16.734 1.179 1 98.25 157 ASN B CA 1
ATOM 4866 C C . ASN B 1 157 ? 0.651 17.047 2.652 1 98.25 157 ASN B C 1
ATOM 4868 O O . ASN B 1 157 ? 1.579 17.438 3.367 1 98.25 157 ASN B O 1
ATOM 4872 N N . LYS B 1 158 ? -0.507 16.922 3.023 1 97.81 158 LYS B N 1
ATOM 4873 C CA . LYS B 1 158 ? -0.805 17.016 4.449 1 97.81 158 LYS B CA 1
ATOM 4874 C C . LYS B 1 158 ? -1.475 15.742 4.953 1 97.81 158 LYS B C 1
ATOM 4876 O O . LYS B 1 158 ? -2.66 15.516 4.703 1 97.81 158 LYS B O 1
ATOM 4881 N N . ASP B 1 159 ? -0.819 14.961 5.621 1 97.81 159 ASP B N 1
ATOM 4882 C CA . ASP B 1 159 ? -1.203 13.812 6.434 1 97.81 159 ASP B CA 1
ATOM 4883 C C . ASP B 1 159 ? -0.448 13.805 7.762 1 97.81 159 ASP B C 1
ATOM 4885 O O . ASP B 1 159 ? 0.754 13.531 7.793 1 97.81 159 ASP B O 1
ATOM 4889 N N . PRO B 1 160 ? -1.109 13.938 8.836 1 97.06 160 PRO B N 1
ATOM 4890 C CA . PRO B 1 160 ? -0.441 14.211 10.109 1 97.06 160 PRO B CA 1
ATOM 4891 C C . PRO B 1 160 ? 0.67 13.211 10.414 1 97.06 160 PRO B C 1
ATOM 4893 O O . PRO B 1 160 ? 1.809 13.609 10.672 1 97.06 160 PRO B O 1
ATOM 4896 N N . PHE B 1 161 ? 0.482 11.977 10.227 1 97 161 PHE B N 1
ATOM 4897 C CA . PHE B 1 161 ? 1.411 10.961 10.711 1 97 161 PHE B CA 1
ATOM 4898 C C . PHE B 1 161 ? 2.428 10.602 9.641 1 97 161 PHE B C 1
ATOM 4900 O O . PHE B 1 161 ? 3.299 9.75 9.859 1 97 161 PHE B O 1
ATOM 4907 N N . THR B 1 162 ? 2.354 11.227 8.469 1 97.88 162 THR B N 1
ATOM 4908 C CA . THR B 1 162 ? 3.346 10.992 7.43 1 97.88 162 THR B CA 1
ATOM 4909 C C . THR B 1 162 ? 4.746 11.344 7.926 1 97.88 162 THR B C 1
ATOM 4911 O O . THR B 1 162 ? 5.73 10.727 7.516 1 97.88 162 THR B O 1
ATOM 4914 N N . LEU B 1 163 ? 4.816 12.227 8.875 1 98.44 163 LEU B N 1
ATOM 4915 C CA . LEU B 1 163 ? 6.113 12.703 9.328 1 98.44 163 LEU B CA 1
ATOM 4916 C C . LEU B 1 163 ? 6.777 11.688 10.25 1 98.44 163 LEU B C 1
ATOM 4918 O O . LEU B 1 163 ? 7.957 11.828 10.586 1 98.44 163 LEU B O 1
ATOM 4922 N N . LYS B 1 164 ? 6.094 10.594 10.617 1 97.94 164 LYS B N 1
ATOM 4923 C CA . LYS B 1 164 ? 6.75 9.453 11.242 1 97.94 164 LYS B CA 1
ATOM 4924 C C . LYS B 1 164 ? 7.773 8.82 10.305 1 97.94 164 LYS B C 1
ATOM 4926 O O . LYS B 1 164 ? 8.625 8.039 10.734 1 97.94 164 LYS B O 1
ATOM 4931 N N . SER B 1 165 ? 7.672 9.203 9.039 1 98.06 165 SER B N 1
ATOM 4932 C CA . SER B 1 165 ? 8.547 8.625 8.031 1 98.06 165 SER B CA 1
ATOM 4933 C C . SER B 1 165 ? 9.328 9.711 7.293 1 98.06 165 SER B C 1
ATOM 4935 O O . SER B 1 165 ? 9.609 9.57 6.098 1 98.06 165 SER B O 1
ATOM 4937 N N . SER B 1 166 ? 9.68 10.812 7.934 1 98.44 166 SER B N 1
ATOM 4938 C CA . SER B 1 166 ? 10.328 11.938 7.27 1 98.44 166 SER B CA 1
ATOM 4939 C C . SER B 1 166 ? 11.695 11.547 6.727 1 98.44 166 SER B C 1
ATOM 4941 O O . SER B 1 166 ? 12.094 12 5.652 1 98.44 166 SER B O 1
ATOM 4943 N N . VAL B 1 167 ? 12.438 10.695 7.438 1 98.12 167 VAL B N 1
ATOM 4944 C CA . VAL B 1 167 ? 13.75 10.266 6.977 1 98.12 167 VAL B CA 1
ATOM 4945 C C . VAL B 1 167 ? 13.617 9.461 5.688 1 98.12 167 VAL B C 1
ATOM 4947 O O . VAL B 1 167 ? 14.328 9.711 4.711 1 98.12 167 VAL B O 1
ATOM 4950 N N . TYR B 1 168 ? 12.758 8.523 5.684 1 98.12 168 TYR B N 1
ATOM 4951 C CA . TYR B 1 168 ? 12.508 7.707 4.5 1 98.12 168 TYR B CA 1
ATOM 4952 C C . TYR B 1 168 ? 12.016 8.562 3.336 1 98.12 168 TYR B C 1
ATOM 4954 O O . TYR B 1 168 ? 12.484 8.414 2.207 1 98.12 168 TYR B O 1
ATOM 4962 N N . LEU B 1 169 ? 11.023 9.492 3.633 1 98.44 169 LEU B N 1
ATOM 4963 C CA . LEU B 1 169 ? 10.477 10.367 2.602 1 98.44 169 LEU B CA 1
ATOM 4964 C C . LEU B 1 169 ? 11.555 11.273 2.029 1 98.44 169 LEU B C 1
ATOM 4966 O O . LEU B 1 169 ? 11.547 11.578 0.834 1 98.44 169 LEU B O 1
ATOM 4970 N N . SER B 1 170 ? 12.453 11.719 2.863 1 98 170 SER B N 1
ATOM 4971 C CA . SER B 1 170 ? 13.539 12.578 2.406 1 98 170 SER B CA 1
ATOM 4972 C C . SER B 1 170 ? 14.469 11.828 1.451 1 98 170 SER B C 1
ATOM 4974 O O . SER B 1 170 ? 15.094 12.438 0.583 1 98 170 SER B O 1
ATOM 4976 N N . ARG B 1 171 ? 14.562 10.523 1.626 1 96.31 171 ARG B N 1
ATOM 4977 C CA . ARG B 1 171 ? 15.328 9.695 0.705 1 96.31 171 ARG B CA 1
ATOM 4978 C C . ARG B 1 171 ? 14.586 9.508 -0.614 1 96.31 171 ARG B C 1
ATOM 4980 O O . ARG B 1 171 ? 15.195 9.547 -1.686 1 96.31 171 ARG B O 1
ATOM 4987 N N . LEU B 1 172 ? 13.312 9.273 -0.521 1 96.88 172 LEU B N 1
ATOM 4988 C CA . LEU B 1 172 ? 12.5 9.07 -1.715 1 96.88 172 LEU B CA 1
ATOM 4989 C C . LEU B 1 172 ? 12.438 10.344 -2.557 1 96.88 172 LEU B C 1
ATOM 4991 O O . LEU B 1 172 ? 12.438 10.273 -3.787 1 96.88 172 LEU B O 1
ATOM 4995 N N . PHE B 1 173 ? 12.289 11.461 -1.836 1 97.56 173 PHE B N 1
ATOM 4996 C CA . PHE B 1 173 ? 12.18 12.781 -2.453 1 97.56 173 PHE B CA 1
ATOM 4997 C C . PHE B 1 173 ? 13.25 13.719 -1.914 1 97.56 173 PHE B C 1
ATOM 4999 O O . PHE B 1 173 ? 13 14.484 -0.982 1 97.56 173 PHE B O 1
ATOM 5006 N N . PRO B 1 174 ? 14.336 13.797 -2.588 1 96.81 174 PRO B N 1
ATOM 5007 C CA . PRO B 1 174 ? 15.516 14.461 -2.033 1 96.81 174 PRO B CA 1
ATOM 5008 C C . PRO B 1 174 ? 15.305 15.961 -1.842 1 96.81 174 PRO B C 1
ATOM 5010 O O . PRO B 1 174 ? 15.961 16.578 -0.992 1 96.81 174 PRO B O 1
ATOM 5013 N N . ASN B 1 175 ? 14.438 16.562 -2.572 1 97.12 175 ASN B N 1
ATOM 5014 C CA . ASN B 1 175 ? 14.227 18 -2.459 1 97.12 175 ASN B CA 1
ATOM 5015 C C . ASN B 1 175 ? 12.969 18.328 -1.658 1 97.12 175 ASN B C 1
ATOM 5017 O O . ASN B 1 175 ? 12.422 19.422 -1.768 1 97.12 175 ASN B O 1
ATOM 5021 N N . SER B 1 176 ? 12.5 17.422 -0.912 1 98.19 176 SER B N 1
ATOM 5022 C CA . SER B 1 176 ? 11.32 17.641 -0.08 1 98.19 176 SER B CA 1
ATOM 5023 C C . SER B 1 176 ? 11.672 18.422 1.183 1 98.19 176 SER B C 1
ATOM 5025 O O . SER B 1 176 ? 12.82 18.422 1.616 1 98.19 176 SER B O 1
ATOM 5027 N N . LYS B 1 177 ? 10.781 19.125 1.707 1 98.81 177 LYS B N 1
ATOM 5028 C CA . LYS B 1 177 ? 10.859 19.812 2.992 1 98.81 177 LYS B CA 1
ATOM 5029 C C . LYS B 1 177 ? 9.664 19.469 3.877 1 98.81 177 LYS B C 1
ATOM 5031 O O . LYS B 1 177 ? 8.594 19.125 3.377 1 98.81 177 LYS B O 1
ATOM 5036 N N . PHE B 1 178 ? 9.875 19.531 5.184 1 98.88 178 PHE B N 1
ATOM 5037 C CA . PHE B 1 178 ? 8.891 19.062 6.152 1 98.88 178 PHE B CA 1
ATOM 5038 C C . PHE B 1 178 ? 8.547 20.156 7.148 1 98.88 178 PHE B C 1
ATOM 5040 O O . PHE B 1 178 ? 9.43 20.859 7.637 1 98.88 178 PHE B O 1
ATOM 5047 N N . LEU B 1 179 ? 7.297 20.391 7.336 1 98.94 179 LEU B N 1
ATOM 5048 C CA . LEU B 1 179 ? 6.793 21.25 8.398 1 98.94 179 LEU B CA 1
ATOM 5049 C C . LEU B 1 179 ? 6.156 20.422 9.516 1 98.94 179 LEU B C 1
ATOM 5051 O O . LEU B 1 179 ? 5.09 19.844 9.328 1 98.94 179 LEU B O 1
ATOM 5055 N N . LEU B 1 180 ? 6.785 20.312 10.641 1 98.94 180 LEU B N 1
ATOM 5056 C CA . LEU B 1 180 ? 6.258 19.609 11.797 1 98.94 180 LEU B CA 1
ATOM 5057 C C . LEU B 1 180 ? 5.484 20.547 12.711 1 98.94 180 LEU B C 1
ATOM 5059 O O . LEU B 1 180 ? 6.082 21.359 13.414 1 98.94 180 LEU B O 1
ATOM 5063 N N . MET B 1 181 ? 4.227 20.438 12.719 1 98.94 181 MET B N 1
ATOM 5064 C CA . MET B 1 181 ? 3.402 21.234 13.609 1 98.94 181 MET B CA 1
ATOM 5065 C C . MET B 1 181 ? 3.539 20.766 15.055 1 98.94 181 MET B C 1
ATOM 5067 O O . MET B 1 181 ? 3.354 19.578 15.344 1 98.94 181 MET B O 1
ATOM 5071 N N . VAL B 1 182 ? 3.908 21.672 15.898 1 98.88 182 VAL B N 1
ATOM 5072 C CA . VAL B 1 182 ? 4.043 21.422 17.328 1 98.88 182 VAL B CA 1
ATOM 5073 C C . VAL B 1 182 ? 2.996 22.234 18.094 1 98.88 182 VAL B C 1
ATOM 5075 O O . VAL B 1 182 ? 2.834 23.438 17.859 1 98.88 182 VAL B O 1
ATOM 5078 N N . ARG B 1 183 ? 2.328 21.562 18.938 1 98.69 183 ARG B N 1
ATOM 5079 C CA . ARG B 1 183 ? 1.318 22.203 19.766 1 98.69 183 ARG B CA 1
ATOM 5080 C C . ARG B 1 183 ? 1.354 21.641 21.188 1 98.69 183 ARG B C 1
ATOM 5082 O O . ARG B 1 183 ? 1.767 20.5 21.406 1 98.69 183 ARG B O 1
ATOM 5089 N N . ASP B 1 184 ? 0.959 22.484 22.172 1 98.44 184 ASP B N 1
ATOM 5090 C CA . ASP B 1 184 ? 0.804 21.984 23.531 1 98.44 184 ASP B CA 1
ATOM 5091 C C . ASP B 1 184 ? -0.059 20.734 23.578 1 98.44 184 ASP B C 1
ATOM 5093 O O . ASP B 1 184 ? -1.238 20.766 23.219 1 98.44 184 ASP B O 1
ATOM 5097 N N . GLY B 1 185 ? 0.592 19.625 24.047 1 98.56 185 GLY B N 1
ATOM 5098 C CA . GLY B 1 185 ? -0.077 18.328 24.047 1 98.56 185 GLY B CA 1
ATOM 5099 C C . GLY B 1 185 ? -1.401 18.344 24.781 1 98.56 185 GLY B C 1
ATOM 5100 O O . GLY B 1 185 ? -2.33 17.625 24.422 1 98.56 185 GLY B O 1
ATOM 5101 N N . ARG B 1 186 ? -1.528 19.156 25.781 1 98.25 186 ARG B N 1
ATOM 5102 C CA . ARG B 1 186 ? -2.76 19.266 26.562 1 98.25 186 ARG B CA 1
ATOM 5103 C C . ARG B 1 186 ? -3.885 19.859 25.719 1 98.25 186 ARG B C 1
ATOM 5105 O O . ARG B 1 186 ? -5.016 19.359 25.75 1 98.25 186 ARG B O 1
ATOM 5112 N N . ALA B 1 187 ? -3.531 20.875 24.984 1 98.12 187 ALA B N 1
ATOM 5113 C CA . ALA B 1 187 ? -4.516 21.5 24.094 1 98.12 187 ALA B CA 1
ATOM 5114 C C . ALA B 1 187 ? -4.91 20.562 22.969 1 98.12 187 ALA B C 1
ATOM 5116 O O . ALA B 1 187 ? -6.09 20.438 22.625 1 98.12 187 ALA B O 1
ATOM 5117 N N . SER B 1 188 ? -3.924 19.859 22.375 1 98.31 188 SER B N 1
ATOM 5118 C CA . SER B 1 188 ? -4.172 18.922 21.281 1 98.31 188 SER B CA 1
ATOM 5119 C C . SER B 1 188 ? -5.09 17.781 21.734 1 98.31 188 SER B C 1
ATOM 5121 O O . SER B 1 188 ? -6.07 17.469 21.062 1 98.31 188 SER B O 1
ATOM 5123 N N . VAL B 1 189 ? -4.785 17.188 22.875 1 98.5 189 VAL B N 1
ATOM 5124 C CA . VAL B 1 189 ? -5.527 16.047 23.391 1 98.5 189 VAL B CA 1
ATOM 5125 C C . VAL B 1 189 ? -6.941 16.469 23.781 1 98.5 189 VAL B C 1
ATOM 5127 O O . VAL B 1 189 ? -7.91 15.766 23.5 1 98.5 189 VAL B O 1
ATOM 5130 N N . HIS B 1 190 ? -7.035 17.625 24.453 1 98.12 190 HIS B N 1
ATOM 5131 C CA . HIS B 1 190 ? -8.367 18.125 24.797 1 98.12 190 HIS B CA 1
ATOM 5132 C C . HIS B 1 190 ? -9.211 18.328 23.531 1 98.12 190 HIS B C 1
ATOM 5134 O O . HIS B 1 190 ? -10.406 18.031 23.531 1 98.12 190 HIS B O 1
ATOM 5140 N N . SER B 1 191 ? -8.609 18.891 22.547 1 97.75 191 SER B N 1
ATOM 5141 C CA . SER B 1 191 ? -9.297 19.094 21.281 1 97.75 191 SER B CA 1
ATOM 5142 C C . SER B 1 191 ? -9.727 17.766 20.672 1 97.75 191 SER B C 1
ATOM 5144 O O . SER B 1 191 ? -10.844 17.656 20.156 1 97.75 191 SER B O 1
ATOM 5146 N N . MET B 1 192 ? -8.898 16.734 20.688 1 97.81 192 MET B N 1
ATOM 5147 C CA . MET B 1 192 ? -9.227 15.414 20.188 1 97.81 192 MET B CA 1
ATOM 5148 C C . MET B 1 192 ? -10.445 14.836 20.891 1 97.81 192 MET B C 1
ATOM 5150 O O . MET B 1 192 ? -11.359 14.328 20.25 1 97.81 192 MET B O 1
ATOM 5154 N N . ILE B 1 193 ? -10.383 14.93 22.188 1 97.81 193 ILE B N 1
ATOM 5155 C CA . ILE B 1 193 ? -11.414 14.328 23.031 1 97.81 193 ILE B CA 1
ATOM 5156 C C . ILE B 1 193 ? -12.734 15.07 22.828 1 97.81 193 ILE B C 1
ATOM 5158 O O . ILE B 1 193 ? -13.773 14.445 22.578 1 97.81 193 ILE B O 1
ATOM 5162 N N . THR B 1 194 ? -12.727 16.406 22.828 1 96.69 194 THR B N 1
ATOM 5163 C CA . THR B 1 194 ? -13.953 17.188 22.781 1 96.69 194 THR B CA 1
ATOM 5164 C C . THR B 1 194 ? -14.57 17.172 21.391 1 96.69 194 THR B C 1
ATOM 5166 O O . THR B 1 194 ? -15.789 17.203 21.234 1 96.69 194 THR B O 1
ATOM 5169 N N . ARG B 1 195 ? -13.695 17.047 20.422 1 95.44 195 ARG B N 1
ATOM 5170 C CA . ARG B 1 195 ? -14.203 17.047 19.047 1 95.44 195 ARG B CA 1
ATOM 5171 C C . ARG B 1 195 ? -14.383 15.625 18.531 1 95.44 195 ARG B C 1
ATOM 5173 O O . ARG B 1 195 ? -14.773 15.422 17.391 1 95.44 195 ARG B O 1
ATOM 5180 N N . LYS B 1 196 ? -14.07 14.617 19.328 1 94.5 196 LYS B N 1
ATOM 5181 C CA . LYS B 1 196 ? -14.281 13.203 19.047 1 94.5 196 LYS B CA 1
ATOM 5182 C C . LYS B 1 196 ? -13.516 12.766 17.797 1 94.5 196 LYS B C 1
ATOM 5184 O O . LYS B 1 196 ? -14.086 12.133 16.906 1 94.5 196 LYS B O 1
ATOM 5189 N N . VAL B 1 197 ? -12.312 13.289 17.734 1 94.81 197 VAL B N 1
ATOM 5190 C CA . VAL B 1 197 ? -11.422 12.852 16.672 1 94.81 197 VAL B CA 1
ATOM 5191 C C . VAL B 1 197 ? -10.836 11.484 17.016 1 94.81 197 VAL B C 1
ATOM 5193 O O . VAL B 1 197 ? -9.914 11.383 17.828 1 94.81 197 VAL B O 1
ATOM 5196 N N . THR B 1 198 ? -11.305 10.469 16.344 1 91.06 198 THR B N 1
ATOM 5197 C CA . THR B 1 198 ? -10.875 9.109 16.656 1 91.06 198 THR B CA 1
ATOM 5198 C C . THR B 1 198 ? -9.562 8.773 15.953 1 91.06 198 THR B C 1
ATOM 5200 O O . THR B 1 198 ? -9.422 9.008 14.758 1 91.06 198 THR B O 1
ATOM 5203 N N . ILE B 1 199 ? -8.672 8.375 16.641 1 92.56 199 ILE B N 1
ATOM 5204 C CA . ILE B 1 199 ? -7.383 7.898 16.156 1 92.56 199 ILE B CA 1
ATOM 5205 C C . ILE B 1 199 ? -7.145 6.469 16.641 1 92.56 199 ILE B C 1
ATOM 5207 O O . ILE B 1 199 ? -7.402 6.145 17.797 1 92.56 199 ILE B O 1
ATOM 5211 N N . ALA B 1 200 ? -6.711 5.68 15.742 1 89 200 ALA B N 1
ATOM 5212 C CA . ALA B 1 200 ? -6.484 4.281 16.094 1 89 200 ALA B CA 1
ATOM 5213 C C . ALA B 1 200 ? -5.566 4.16 17.297 1 89 200 ALA B C 1
ATOM 5215 O O . ALA B 1 200 ? -4.5 4.781 17.344 1 89 200 ALA B O 1
ATOM 5216 N N . GLY B 1 201 ? -5.98 3.453 18.328 1 92.06 201 GLY B N 1
ATOM 5217 C CA . GLY B 1 201 ? -5.176 3.189 19.5 1 92.06 201 GLY B CA 1
ATOM 5218 C C . GLY B 1 201 ? -5.426 4.176 20.625 1 92.06 201 GLY B C 1
ATOM 5219 O O . GLY B 1 201 ? -5.027 3.941 21.766 1 92.06 201 GLY B O 1
ATOM 5220 N N . PHE B 1 202 ? -6.039 5.297 20.375 1 96.19 202 PHE B N 1
ATOM 5221 C CA . PHE B 1 202 ? -6.32 6.309 21.391 1 96.19 202 PHE B CA 1
ATOM 5222 C C . PHE B 1 202 ? -7.637 6.008 22.094 1 96.19 202 PHE B C 1
ATOM 5224 O O . PHE B 1 202 ? -8.641 5.691 21.453 1 96.19 202 PHE B O 1
ATOM 5231 N N . ASP B 1 203 ? -7.621 6.062 23.344 1 98 203 ASP B N 1
ATOM 5232 C CA . ASP B 1 203 ? -8.852 5.996 24.141 1 98 203 ASP B CA 1
ATOM 5233 C C . ASP B 1 203 ? -9.344 7.391 24.516 1 98 203 ASP B C 1
ATOM 5235 O O . ASP B 1 203 ? -8.914 7.961 25.516 1 98 203 ASP B O 1
ATOM 5239 N N . LEU B 1 204 ? -10.344 7.895 23.859 1 97.69 204 LEU B N 1
ATOM 5240 C CA . LEU B 1 204 ? -10.797 9.273 24 1 97.69 204 LEU B CA 1
ATOM 5241 C C . LEU B 1 204 ? -11.484 9.5 25.344 1 97.69 204 LEU B C 1
ATOM 5243 O O . LEU B 1 204 ? -11.766 10.633 25.719 1 97.69 204 LEU B O 1
ATOM 5247 N N . SER B 1 205 ? -11.719 8.477 26.047 1 97.75 205 SER B N 1
ATOM 5248 C CA . SER B 1 205 ? -12.328 8.625 27.375 1 97.75 205 SER B CA 1
ATOM 5249 C C . SER B 1 205 ? -11.266 8.859 28.438 1 97.75 205 SER B C 1
ATOM 5251 O O . SER B 1 205 ? -11.602 9.148 29.594 1 97.75 205 SER B O 1
ATOM 5253 N N . SER B 1 206 ? -10.031 8.797 28.016 1 98.44 206 SER B N 1
ATOM 5254 C CA . SER B 1 206 ? -8.938 8.898 28.969 1 98.44 206 SER B CA 1
ATOM 5255 C C . SER B 1 206 ? -7.922 9.953 28.547 1 98.44 206 SER B C 1
ATOM 5257 O O . SER B 1 206 ? -7.145 9.734 27.625 1 98.44 206 SER B O 1
ATOM 5259 N N . TYR B 1 207 ? -7.844 11.023 29.312 1 98.56 207 TYR B N 1
ATOM 5260 C CA . TYR B 1 207 ? -6.82 12.031 29.062 1 98.56 207 TYR B CA 1
ATOM 5261 C C . TYR B 1 207 ? -5.422 11.445 29.234 1 98.56 207 TYR B C 1
ATOM 5263 O O . TYR B 1 207 ? -4.516 11.766 28.453 1 98.56 207 TYR B O 1
ATOM 5271 N N . ARG B 1 208 ? -5.258 10.602 30.219 1 98.62 208 ARG B N 1
ATOM 5272 C CA . ARG B 1 208 ? -3.959 9.984 30.484 1 98.62 208 ARG B CA 1
ATOM 5273 C C . ARG B 1 208 ? -3.484 9.164 29.297 1 98.62 208 ARG B C 1
ATOM 5275 O O . ARG B 1 208 ? -2.334 9.281 28.859 1 98.62 208 ARG B O 1
ATOM 5282 N N . ASP B 1 209 ? -4.363 8.32 28.781 1 98.75 209 ASP B N 1
ATOM 5283 C CA . ASP B 1 209 ? -4.023 7.496 27.625 1 98.75 209 ASP B CA 1
ATOM 5284 C C . ASP B 1 209 ? -3.689 8.359 26.406 1 98.75 209 ASP B C 1
ATOM 5286 O O . ASP B 1 209 ? -2.691 8.125 25.734 1 98.75 209 ASP B O 1
ATOM 5290 N N . CYS B 1 210 ? -4.527 9.359 26.156 1 98.81 210 CYS B N 1
ATOM 5291 C CA . CYS B 1 210 ? -4.344 10.211 24.984 1 98.81 210 CYS B CA 1
ATOM 5292 C C . CYS B 1 210 ? -3.045 11 25.078 1 98.81 210 CYS B C 1
ATOM 5294 O O . CYS B 1 210 ? -2.338 11.172 24.094 1 98.81 210 CYS B O 1
ATOM 5296 N N . LEU B 1 211 ? -2.73 11.484 26.266 1 98.88 211 LEU B N 1
ATOM 5297 C CA . LEU B 1 211 ? -1.5 12.25 26.453 1 98.88 211 LEU B CA 1
ATOM 5298 C C . LEU B 1 211 ? -0.277 11.344 26.312 1 98.88 211 LEU B C 1
ATOM 5300 O O . LEU B 1 211 ? 0.753 11.773 25.781 1 98.88 211 LEU B O 1
ATOM 5304 N N . THR B 1 212 ? -0.371 10.156 26.797 1 98.88 212 THR B N 1
ATOM 5305 C CA . THR B 1 212 ? 0.716 9.195 26.641 1 98.88 212 THR B CA 1
ATOM 5306 C C . THR B 1 212 ? 0.974 8.906 25.172 1 98.88 212 THR B C 1
ATOM 5308 O O . THR B 1 212 ? 2.127 8.859 24.734 1 98.88 212 THR B O 1
ATOM 5311 N N . LYS B 1 213 ? -0.074 8.742 24.453 1 98.75 213 LYS B N 1
ATOM 5312 C CA . LYS B 1 213 ? 0.044 8.438 23.031 1 98.75 213 LYS B CA 1
ATOM 5313 C C . LYS B 1 213 ? 0.488 9.672 22.234 1 98.75 213 LYS B C 1
ATOM 5315 O O . LYS B 1 213 ? 1.231 9.555 21.266 1 98.75 213 LYS B O 1
ATOM 5320 N N . TRP B 1 214 ? -0.058 10.812 22.641 1 98.75 214 TRP B N 1
ATOM 5321 C CA . TRP B 1 214 ? 0.456 12.055 22.078 1 98.75 214 TRP B CA 1
ATOM 5322 C C . TRP B 1 214 ? 1.97 12.148 22.234 1 98.75 214 TRP B C 1
ATOM 5324 O O . TRP B 1 214 ? 2.688 12.445 21.281 1 98.75 214 TRP B O 1
ATOM 5334 N N . ASN B 1 215 ? 2.441 11.875 23.422 1 98.88 215 ASN B N 1
ATOM 5335 C CA . ASN B 1 215 ? 3.863 11.945 23.75 1 98.88 215 ASN B CA 1
ATOM 5336 C C . ASN B 1 215 ? 4.684 11.031 22.844 1 98.88 215 ASN B C 1
ATOM 5338 O O . ASN B 1 215 ? 5.715 11.438 22.297 1 98.88 215 ASN B O 1
ATOM 5342 N N . LYS B 1 216 ? 4.227 9.852 22.688 1 98.69 216 LYS B N 1
ATOM 5343 C CA . LYS B 1 216 ? 4.938 8.883 21.859 1 98.69 216 LYS B CA 1
ATOM 5344 C C . LYS B 1 216 ? 4.965 9.328 20.391 1 98.69 216 LYS B C 1
ATOM 5346 O O . LYS B 1 216 ? 6.004 9.242 19.734 1 98.69 216 LYS B O 1
ATOM 5351 N N . ALA B 1 217 ? 3.875 9.789 19.922 1 98.56 217 ALA B N 1
ATOM 5352 C CA . ALA B 1 217 ? 3.756 10.18 18.516 1 98.56 217 ALA B CA 1
ATOM 5353 C C . ALA B 1 217 ? 4.66 11.367 18.203 1 98.56 217 ALA B C 1
ATOM 5355 O O . ALA B 1 217 ? 5.398 11.352 17.219 1 98.56 217 ALA B O 1
ATOM 5356 N N . ILE B 1 218 ? 4.586 12.352 19.062 1 98.88 218 ILE B N 1
ATOM 5357 C CA . ILE B 1 218 ? 5.363 13.555 18.781 1 98.88 218 ILE B CA 1
ATOM 5358 C C . ILE B 1 218 ? 6.848 13.273 18.984 1 98.88 218 ILE B C 1
ATOM 5360 O O . ILE B 1 218 ? 7.695 13.844 18.297 1 98.88 218 ILE B O 1
ATOM 5364 N N . GLU B 1 219 ? 7.164 12.406 19.891 1 98.81 219 GLU B N 1
ATOM 5365 C CA . GLU B 1 219 ? 8.555 12.016 20.094 1 98.81 219 GLU B CA 1
ATOM 5366 C C . GLU B 1 219 ? 9.156 11.414 18.828 1 98.81 219 GLU B C 1
ATOM 5368 O O . GLU B 1 219 ? 10.266 11.781 18.438 1 98.81 219 GLU B O 1
ATOM 5373 N N . VAL B 1 220 ? 8.445 10.547 18.234 1 98.5 220 VAL B N 1
ATOM 5374 C CA . VAL B 1 220 ? 8.906 9.891 17.016 1 98.5 220 VAL B CA 1
ATOM 5375 C C . VAL B 1 220 ? 9.055 10.914 15.891 1 98.5 220 VAL B C 1
ATOM 5377 O O . VAL B 1 220 ? 10.094 10.961 15.219 1 98.5 220 VAL B O 1
ATOM 5380 N N . MET B 1 221 ? 8.086 11.727 15.664 1 98.81 221 MET B N 1
ATOM 5381 C CA . MET B 1 221 ? 8.109 12.68 14.555 1 98.81 221 MET B CA 1
ATOM 5382 C C . MET B 1 221 ? 9.172 13.75 14.773 1 98.81 221 MET B C 1
ATOM 5384 O O . MET B 1 221 ? 9.836 14.188 13.828 1 98.81 221 MET B O 1
ATOM 5388 N N . TYR B 1 222 ? 9.289 14.125 16.047 1 98.81 222 TYR B N 1
ATOM 5389 C CA . TYR B 1 222 ? 10.32 15.102 16.359 1 98.81 222 TYR B CA 1
ATOM 5390 C C . TYR B 1 222 ? 11.711 14.531 16.125 1 98.81 222 TYR B C 1
ATOM 5392 O O . TYR B 1 222 ? 12.586 15.211 15.578 1 98.81 222 TYR B O 1
ATOM 5400 N N . ALA B 1 223 ? 11.914 13.312 16.516 1 98.69 223 ALA B N 1
ATOM 5401 C CA . ALA B 1 223 ? 13.188 12.641 16.266 1 98.69 223 ALA B CA 1
ATOM 5402 C C . ALA B 1 223 ? 13.484 12.539 14.773 1 98.69 223 ALA B C 1
ATOM 5404 O O . ALA B 1 223 ? 14.617 12.742 14.344 1 98.69 223 ALA B O 1
ATOM 5405 N N . GLN B 1 224 ? 12.484 12.203 14.008 1 98.62 224 GLN B N 1
ATOM 5406 C CA . GLN B 1 224 ? 12.617 12.172 12.555 1 98.62 22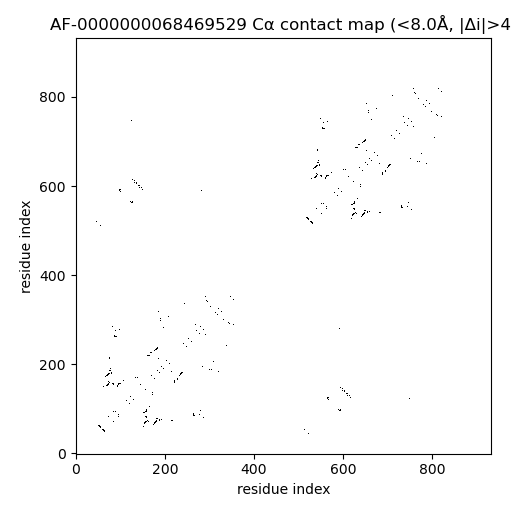4 GLN B CA 1
ATOM 5407 C C . GLN B 1 224 ? 13.039 13.539 12.016 1 98.62 224 GLN B C 1
ATOM 5409 O O . GLN B 1 224 ? 13.914 13.625 11.156 1 98.62 224 GLN B O 1
ATOM 5414 N N . CYS B 1 225 ? 12.406 14.531 12.477 1 98.75 225 CYS B N 1
ATOM 5415 C CA . CYS B 1 225 ? 12.688 15.898 12.039 1 98.75 225 CYS B CA 1
ATOM 5416 C C . CYS B 1 225 ? 14.125 16.281 12.352 1 98.75 225 CYS B C 1
ATOM 5418 O O . CYS B 1 225 ? 1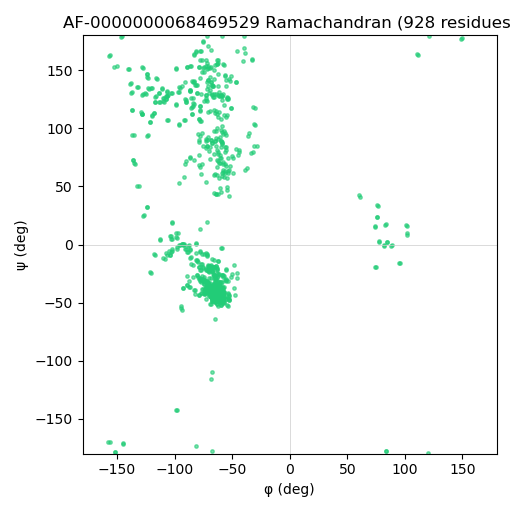4.812 16.875 11.508 1 98.75 225 CYS B O 1
ATOM 5420 N N . MET B 1 226 ? 14.539 15.922 13.484 1 98.5 226 MET B N 1
ATOM 5421 C CA . MET B 1 226 ? 15.914 16.219 13.891 1 98.5 226 MET B CA 1
ATOM 5422 C C . MET B 1 226 ? 16.906 15.445 13.039 1 98.5 226 MET B C 1
ATOM 5424 O O . MET B 1 226 ? 17.969 15.961 12.688 1 98.5 226 MET B O 1
ATOM 5428 N N . GLU B 1 227 ? 16.562 14.281 12.727 1 98.25 227 GLU B N 1
ATOM 5429 C CA . GLU B 1 227 ? 17.453 13.422 11.953 1 98.25 227 GLU B CA 1
ATOM 5430 C C . GLU B 1 227 ? 17.594 13.914 10.516 1 98.25 227 GLU B C 1
ATOM 5432 O O . GLU B 1 227 ? 18.688 13.891 9.953 1 98.25 227 GLU B O 1
ATOM 5437 N N . VAL B 1 228 ? 16.516 14.289 9.961 1 98.06 228 VAL B N 1
ATOM 5438 C CA . VAL B 1 228 ? 16.531 14.797 8.594 1 98.06 228 VAL B CA 1
ATOM 5439 C C . VAL B 1 228 ? 17.359 16.078 8.539 1 98.06 228 VAL B C 1
ATOM 5441 O O . VAL B 1 228 ? 18.016 16.375 7.531 1 98.06 228 VAL B O 1
ATOM 5444 N N . GLY B 1 229 ? 17.203 16.922 9.609 1 98.19 229 GLY B N 1
ATOM 5445 C CA . GLY B 1 229 ? 18.031 18.125 9.719 1 98.19 229 GLY B CA 1
ATOM 5446 C C . GLY B 1 229 ? 17.25 19.406 9.523 1 98.19 229 GLY B C 1
ATOM 5447 O O . GLY B 1 229 ? 16.188 19.406 8.898 1 98.19 229 GLY B O 1
ATOM 5448 N N . LYS B 1 230 ? 17.844 20.516 9.93 1 97.56 230 LYS B N 1
ATOM 5449 C CA . LYS B 1 230 ? 17.188 21.812 9.992 1 97.56 230 LYS B CA 1
ATOM 5450 C C . LYS B 1 230 ? 16.969 22.391 8.594 1 97.56 230 LYS B C 1
ATOM 5452 O O . LYS B 1 230 ? 16.109 23.234 8.391 1 97.56 230 LYS B O 1
ATOM 5457 N N . ASP B 1 231 ? 17.703 21.922 7.688 1 97.75 231 ASP B N 1
ATOM 5458 C CA . ASP B 1 231 ? 17.578 22.422 6.32 1 97.75 231 ASP B CA 1
ATOM 5459 C C . ASP B 1 231 ? 16.344 21.828 5.641 1 97.75 231 ASP B C 1
ATOM 5461 O O . ASP B 1 231 ? 15.859 22.375 4.645 1 97.75 231 ASP B O 1
ATOM 5465 N N . LYS B 1 232 ? 15.805 20.75 6.215 1 98.5 232 LYS B N 1
ATOM 5466 C CA . LYS B 1 232 ? 14.719 20.047 5.535 1 98.5 232 LYS B CA 1
ATOM 5467 C C . LYS B 1 232 ? 13.461 20.016 6.402 1 98.5 232 LYS B C 1
ATOM 5469 O O . LYS B 1 232 ? 12.352 19.859 5.891 1 98.5 232 LYS B O 1
ATOM 5474 N N . CYS B 1 233 ? 13.688 20.125 7.668 1 98.88 233 CYS B N 1
ATOM 5475 C CA . CYS B 1 233 ? 12.523 20.031 8.539 1 98.88 233 CYS B CA 1
ATOM 5476 C C . CYS B 1 233 ? 12.445 21.219 9.484 1 98.88 233 CYS B C 1
ATOM 5478 O O . CYS B 1 233 ? 13.422 21.547 10.164 1 98.88 233 CYS B O 1
ATOM 5480 N N . LEU B 1 234 ? 11.305 21.828 9.523 1 98.88 234 LEU B N 1
ATOM 5481 C CA . LEU B 1 234 ? 11.055 23 10.367 1 98.88 234 LEU B CA 1
ATOM 5482 C C . LEU B 1 234 ? 9.93 22.719 11.367 1 98.88 234 LEU B C 1
ATOM 5484 O O . LEU B 1 234 ? 8.773 22.562 10.977 1 98.88 234 LEU B O 1
ATOM 5488 N N . PRO B 1 235 ? 10.234 22.609 12.656 1 98.81 235 PRO B N 1
ATOM 5489 C CA . PRO B 1 235 ? 9.148 22.641 13.641 1 98.81 235 PRO B CA 1
ATOM 5490 C C . PRO B 1 235 ? 8.414 23.969 13.672 1 98.81 235 PRO B C 1
ATOM 5492 O O . PRO B 1 235 ? 9.039 25.031 13.703 1 98.81 235 PRO B O 1
ATOM 5495 N N . VAL B 1 236 ? 7.148 23.953 13.594 1 98.88 236 VAL B N 1
ATOM 5496 C CA . VAL B 1 236 ? 6.293 25.125 13.617 1 98.88 236 VAL B CA 1
ATOM 5497 C C . VAL B 1 236 ? 5.363 25.078 14.82 1 98.88 236 VAL B C 1
ATOM 5499 O O . VAL B 1 236 ? 4.492 24.203 14.906 1 98.88 236 VAL B O 1
ATOM 5502 N N . TYR B 1 237 ? 5.559 25.969 15.703 1 98.69 237 TYR B N 1
ATOM 5503 C CA . TYR B 1 237 ? 4.711 26.016 16.891 1 98.69 237 TYR B CA 1
ATOM 5504 C C . TYR B 1 237 ? 3.359 26.641 16.578 1 98.69 237 TYR B C 1
ATOM 5506 O O . TYR B 1 237 ? 3.285 27.781 16.141 1 98.69 237 TYR B O 1
ATOM 5514 N N . TYR B 1 238 ? 2.328 25.859 16.781 1 98.69 238 TYR B N 1
ATOM 5515 C CA . TYR B 1 238 ? 0.959 26.281 16.484 1 98.69 238 TYR B CA 1
ATOM 5516 C C . TYR B 1 238 ? 0.628 27.594 17.172 1 98.69 238 TYR B C 1
ATOM 5518 O O . TYR B 1 238 ? 0.039 28.484 16.562 1 98.69 238 TYR B O 1
ATOM 5526 N N . GLU B 1 239 ? 0.956 27.75 18.438 1 98.25 239 GLU B N 1
ATOM 5527 C CA . GLU B 1 239 ? 0.664 28.969 19.203 1 98.25 239 GLU B CA 1
ATOM 5528 C C . GLU B 1 239 ? 1.286 30.203 18.547 1 98.25 239 GLU B C 1
ATOM 5530 O O . GLU B 1 239 ? 0.643 31.25 18.438 1 98.25 239 GLU B O 1
ATOM 5535 N N . GLN B 1 240 ? 2.479 30.031 18.094 1 98.25 240 GLN B N 1
ATOM 5536 C CA . GLN B 1 240 ? 3.154 31.156 17.469 1 98.25 240 GLN B CA 1
ATOM 5537 C C . GLN B 1 240 ? 2.527 31.5 16.109 1 98.25 240 GLN B C 1
ATOM 5539 O O . GLN B 1 240 ? 2.43 32.656 15.742 1 98.25 240 GLN B O 1
ATOM 5544 N N . LEU B 1 241 ? 2.16 30.469 15.383 1 98.69 241 LEU B N 1
ATOM 5545 C CA . LEU B 1 241 ? 1.485 30.688 14.109 1 98.69 241 LEU B CA 1
ATOM 5546 C C . LEU B 1 241 ? 0.197 31.469 14.297 1 98.69 241 LEU B C 1
ATOM 5548 O O . LEU B 1 241 ? -0.112 32.375 13.5 1 98.69 241 LEU B O 1
ATOM 5552 N N . VAL B 1 242 ? -0.542 31.188 15.352 1 98.25 242 VAL B N 1
ATOM 5553 C CA . VAL B 1 242 ? -1.833 31.797 15.625 1 98.25 242 VAL B CA 1
ATOM 5554 C C . VAL B 1 242 ? -1.625 33.219 16.172 1 98.25 242 VAL B C 1
ATOM 5556 O O . VAL B 1 242 ? -2.332 34.156 15.789 1 98.25 242 VAL B O 1
ATOM 5559 N N . LEU B 1 243 ? -0.67 33.406 17.047 1 98.31 243 LEU B N 1
ATOM 5560 C CA . LEU B 1 243 ? -0.43 34.688 17.703 1 98.31 243 LEU B CA 1
ATOM 5561 C C . LEU B 1 243 ? 0.208 35.688 16.734 1 98.31 243 LEU B C 1
ATOM 5563 O O . LEU B 1 243 ? -0.087 36.875 16.797 1 98.31 243 LEU B O 1
ATOM 5567 N N . HIS B 1 244 ? 1.115 35.125 15.906 1 98.44 244 HIS B N 1
ATOM 5568 C CA . HIS B 1 244 ? 1.908 35.969 15.008 1 98.44 244 HIS B CA 1
ATOM 5569 C C . HIS B 1 244 ? 1.945 35.375 13.602 1 98.44 244 HIS B C 1
ATOM 5571 O O . HIS B 1 244 ? 3.014 35 13.109 1 98.44 244 HIS B O 1
ATOM 5577 N N . PRO B 1 245 ? 0.84 35.375 12.891 1 98.56 245 PRO B N 1
ATOM 5578 C CA . PRO B 1 245 ? 0.761 34.688 11.602 1 98.56 245 PRO B CA 1
ATOM 5579 C C . PRO B 1 245 ? 1.724 35.25 10.562 1 98.56 245 PRO B C 1
ATOM 5581 O O . PRO B 1 245 ? 2.383 34.5 9.844 1 98.56 245 PRO B O 1
ATOM 5584 N N . ARG B 1 246 ? 1.848 36.594 10.477 1 98.38 246 ARG B N 1
ATOM 5585 C CA . ARG B 1 246 ? 2.721 37.188 9.469 1 98.38 246 ARG B CA 1
ATOM 5586 C C . ARG B 1 246 ? 4.172 36.781 9.703 1 98.38 246 ARG B C 1
ATOM 5588 O O . ARG B 1 246 ? 4.859 36.375 8.773 1 98.38 246 ARG B O 1
ATOM 5595 N N . ARG B 1 247 ? 4.598 36.969 10.891 1 98.44 247 ARG B N 1
ATOM 5596 C CA . ARG B 1 247 ? 5.977 36.625 11.227 1 98.44 247 ARG B CA 1
ATOM 5597 C C . ARG B 1 247 ? 6.246 35.156 10.977 1 98.44 247 ARG B C 1
ATOM 5599 O O . ARG B 1 247 ? 7.266 34.781 10.383 1 98.44 247 ARG B O 1
ATOM 5606 N N . SER B 1 248 ? 5.41 34.281 11.469 1 98.69 248 SER B N 1
ATOM 5607 C CA . SER B 1 248 ? 5.566 32.844 11.328 1 98.69 248 SER B CA 1
ATOM 5608 C C . SER B 1 248 ? 5.566 32.438 9.859 1 98.69 248 SER B C 1
ATOM 5610 O O . SER B 1 248 ? 6.398 31.625 9.438 1 98.69 248 SER B O 1
ATOM 5612 N N . LEU B 1 249 ? 4.684 32.969 9.07 1 98.81 249 LEU B N 1
ATOM 5613 C CA . LEU B 1 249 ? 4.559 32.594 7.672 1 98.81 249 LEU B CA 1
ATOM 5614 C C . LEU B 1 249 ? 5.742 33.094 6.859 1 98.81 249 LEU B C 1
ATOM 5616 O O . LEU B 1 249 ? 6.16 32.438 5.895 1 98.81 249 LEU B O 1
ATOM 5620 N N . LYS B 1 250 ? 6.219 34.25 7.215 1 98.62 250 LYS B N 1
ATOM 5621 C CA . LYS B 1 250 ? 7.434 34.719 6.555 1 98.62 250 LYS B CA 1
ATOM 5622 C C . LYS B 1 250 ? 8.578 33.719 6.758 1 98.62 250 LYS B C 1
ATOM 5624 O O . LYS B 1 250 ? 9.305 33.406 5.812 1 98.62 250 LYS B O 1
ATOM 5629 N N . LEU B 1 251 ? 8.75 33.25 7.965 1 98.62 251 LEU B N 1
ATOM 5630 C CA . LEU B 1 251 ? 9.789 32.281 8.273 1 98.62 251 LEU B CA 1
ATOM 5631 C C . LEU B 1 251 ? 9.555 30.984 7.5 1 98.62 251 LEU B C 1
ATOM 5633 O O . LEU B 1 251 ? 10.5 30.406 6.965 1 98.62 251 LEU B O 1
ATOM 5637 N N . ILE B 1 252 ? 8.367 30.562 7.434 1 98.88 252 ILE B N 1
ATOM 5638 C CA . ILE B 1 252 ? 8 29.297 6.793 1 98.88 252 ILE B CA 1
ATOM 5639 C C . ILE B 1 252 ? 8.242 29.391 5.289 1 98.88 252 ILE B C 1
ATOM 5641 O O . ILE B 1 252 ? 8.859 28.5 4.695 1 98.88 252 ILE B O 1
ATOM 5645 N N . LEU B 1 253 ? 7.758 30.469 4.645 1 98.81 253 LEU B N 1
ATOM 5646 C CA . LEU B 1 253 ? 7.922 30.625 3.205 1 98.81 253 LEU B CA 1
ATOM 5647 C C . LEU B 1 253 ? 9.391 30.781 2.838 1 98.81 253 LEU B C 1
ATOM 5649 O O . LEU B 1 253 ? 9.844 30.281 1.806 1 98.81 253 LEU B O 1
ATOM 5653 N N . ASP B 1 254 ? 10.141 31.484 3.684 1 98.69 254 ASP B N 1
ATOM 5654 C CA . ASP B 1 254 ? 11.578 31.578 3.48 1 98.69 254 ASP B CA 1
ATOM 5655 C C . ASP B 1 254 ? 12.242 30.203 3.564 1 98.69 254 ASP B C 1
ATOM 5657 O O . ASP B 1 254 ? 13.078 29.859 2.73 1 98.69 254 ASP B O 1
ATOM 5661 N N . PHE B 1 255 ? 11.953 29.469 4.551 1 98.75 255 PHE B N 1
ATOM 5662 C CA . PHE B 1 255 ? 12.461 28.109 4.727 1 98.75 255 PHE B CA 1
ATOM 5663 C C . PHE B 1 255 ? 12.164 27.266 3.498 1 98.75 255 PHE B C 1
ATOM 5665 O O . PHE B 1 255 ? 13.016 26.484 3.053 1 98.75 255 PHE B O 1
ATOM 5672 N N . LEU B 1 256 ? 10.914 27.422 2.936 1 98.62 256 LEU B N 1
ATOM 5673 C CA . LEU B 1 256 ? 10.453 26.609 1.807 1 98.62 256 LEU B CA 1
ATOM 5674 C C . LEU B 1 256 ? 11.016 27.141 0.495 1 98.62 256 LEU B C 1
ATOM 5676 O O . LEU B 1 256 ? 10.93 26.484 -0.54 1 98.62 256 LEU B O 1
ATOM 5680 N N . GLY B 1 257 ? 11.539 28.297 0.46 1 97.69 257 GLY B N 1
ATOM 5681 C CA . GLY B 1 257 ? 12.07 28.906 -0.75 1 97.69 257 GLY B CA 1
ATOM 5682 C C . GLY B 1 257 ? 10.984 29.406 -1.686 1 97.69 257 GLY B C 1
ATOM 5683 O O . GLY B 1 257 ? 11.117 29.312 -2.906 1 97.69 257 GLY B O 1
ATOM 5684 N N . ILE B 1 258 ? 9.914 29.875 -1.088 1 97.81 258 ILE B N 1
ATOM 5685 C CA . ILE B 1 258 ? 8.766 30.375 -1.846 1 97.81 258 ILE B CA 1
ATOM 5686 C C . ILE B 1 258 ? 8.578 31.859 -1.578 1 97.81 258 ILE B C 1
ATOM 5688 O O . ILE B 1 258 ? 8.727 32.312 -0.442 1 97.81 258 ILE B O 1
ATOM 5692 N N . ALA B 1 259 ? 8.188 32.625 -2.57 1 97.81 259 ALA B N 1
ATOM 5693 C CA . ALA B 1 259 ? 7.988 34.062 -2.449 1 97.81 259 ALA B CA 1
ATOM 5694 C C . ALA B 1 259 ? 6.773 34.375 -1.576 1 97.81 259 ALA B C 1
ATOM 5696 O O . ALA B 1 259 ? 5.801 33.625 -1.561 1 97.81 259 ALA B O 1
ATOM 5697 N N . TRP B 1 260 ? 6.82 35.531 -0.941 1 98.31 260 TRP B N 1
ATOM 5698 C CA . TRP B 1 260 ? 5.73 35.969 -0.076 1 98.31 260 TRP B CA 1
ATOM 5699 C C . TRP B 1 260 ? 4.477 36.281 -0.89 1 98.31 260 TRP B C 1
ATOM 5701 O O . TRP B 1 260 ? 4.566 36.781 -2.01 1 98.31 260 TRP B O 1
ATOM 5711 N N . SER B 1 261 ? 3.373 35.938 -0.428 1 98.12 261 SER B N 1
ATOM 5712 C CA . SER B 1 261 ? 2.057 36.375 -0.896 1 98.12 261 SER B CA 1
ATOM 5713 C C . SER B 1 261 ? 1.133 36.688 0.273 1 98.12 261 SER B C 1
ATOM 5715 O O . SER B 1 261 ? 0.956 35.875 1.178 1 98.12 261 SER B O 1
ATOM 5717 N N . ASP B 1 262 ? 0.482 37.781 0.283 1 97.81 262 ASP B N 1
ATOM 5718 C CA . ASP B 1 262 ? -0.42 38.188 1.357 1 97.81 262 ASP B CA 1
ATOM 5719 C C . ASP B 1 262 ? -1.594 37.219 1.479 1 97.81 262 ASP B C 1
ATOM 5721 O O . ASP B 1 262 ? -2.254 37.156 2.52 1 97.81 262 ASP B O 1
ATOM 5725 N N . ALA B 1 263 ? -1.83 36.5 0.411 1 97.75 263 ALA B N 1
ATOM 5726 C CA . ALA B 1 263 ? -2.953 35.562 0.398 1 97.75 263 ALA B CA 1
ATOM 5727 C C . ALA B 1 263 ? -2.84 34.562 1.534 1 97.75 263 ALA B C 1
ATOM 5729 O O . ALA B 1 263 ? -3.852 34.094 2.061 1 97.75 263 ALA B O 1
ATOM 5730 N N . VAL B 1 264 ? -1.655 34.281 1.981 1 98.44 264 VAL B N 1
ATOM 5731 C CA . VAL B 1 264 ? -1.443 33.219 2.986 1 98.44 264 VAL B CA 1
ATOM 5732 C C . VAL B 1 264 ? -1.998 33.688 4.332 1 98.44 264 VAL B C 1
ATOM 5734 O O . VAL B 1 264 ? -2.25 32.875 5.223 1 98.44 264 VAL B O 1
ATOM 5737 N N . LEU B 1 265 ? -2.221 35.031 4.539 1 97.69 265 LEU B N 1
ATOM 5738 C CA . LEU B 1 265 ? -2.76 35.594 5.777 1 97.69 265 LEU B CA 1
ATOM 5739 C C . LEU B 1 265 ? -4.285 35.562 5.762 1 97.69 265 LEU B C 1
ATOM 5741 O O . LEU B 1 265 ? -4.922 35.75 6.801 1 97.69 265 LEU B O 1
ATOM 5745 N N . HIS B 1 266 ? -4.816 35.25 4.531 1 96.06 266 HIS B N 1
ATOM 5746 C CA . HIS B 1 266 ? -6.262 35.344 4.344 1 96.06 266 HIS B CA 1
ATOM 5747 C C . HIS B 1 266 ? -6.812 34.125 3.656 1 96.06 266 HIS B C 1
ATOM 5749 O O . HIS B 1 266 ? -7.523 34.219 2.656 1 96.06 266 HIS B O 1
ATOM 5755 N N . HIS B 1 267 ? -6.434 32.969 4.215 1 97.06 267 HIS B N 1
ATOM 5756 C CA . HIS B 1 267 ? -6.871 31.719 3.619 1 97.06 267 HIS B CA 1
ATOM 5757 C C . HIS B 1 267 ? -8.391 31.625 3.572 1 97.06 267 HIS B C 1
ATOM 5759 O O . HIS B 1 267 ? -8.953 31.047 2.643 1 97.06 267 HIS B O 1
ATOM 5765 N N . GLU B 1 268 ? -9.102 32.188 4.512 1 94.81 268 GLU B N 1
ATOM 5766 C CA . GLU B 1 268 ? -10.555 32.125 4.637 1 94.81 268 GLU B CA 1
ATOM 5767 C C . GLU B 1 268 ? -11.25 32.75 3.43 1 94.81 268 GLU B C 1
ATOM 5769 O O . GLU B 1 268 ? -12.367 32.344 3.082 1 94.81 268 GLU B O 1
ATOM 5774 N N . ASP B 1 269 ? -10.578 33.625 2.791 1 93.94 269 ASP B N 1
ATOM 5775 C CA . ASP B 1 269 ? -11.164 34.344 1.657 1 93.94 269 ASP B CA 1
ATOM 5776 C C . ASP B 1 269 ? -11.094 33.5 0.387 1 93.94 269 ASP B C 1
ATOM 5778 O O . ASP B 1 269 ? -11.758 33.812 -0.605 1 93.94 269 ASP B O 1
ATOM 5782 N N . LEU B 1 270 ? -10.305 32.469 0.476 1 94.81 270 LEU B N 1
ATOM 5783 C CA . LEU B 1 270 ? -10.039 31.75 -0.758 1 94.81 270 LEU B CA 1
ATOM 5784 C C . LEU B 1 270 ? -10.656 30.344 -0.708 1 94.81 270 LEU B C 1
ATOM 5786 O O . LEU B 1 270 ? -10.484 29.562 -1.635 1 94.81 270 LEU B O 1
ATOM 5790 N N . ILE B 1 271 ? -11.359 30.062 0.304 1 94.12 271 ILE B N 1
ATOM 5791 C CA . ILE B 1 271 ? -11.969 28.75 0.458 1 94.12 271 ILE B CA 1
ATOM 5792 C C . ILE B 1 271 ? -13.023 28.547 -0.625 1 94.12 271 ILE B C 1
ATOM 5794 O O . ILE B 1 271 ? -13.906 29.391 -0.816 1 94.12 271 ILE B O 1
ATOM 5798 N N . GLY B 1 272 ? -12.898 27.453 -1.341 1 89.31 272 GLY B N 1
ATOM 5799 C CA . GLY B 1 272 ? -13.883 27.094 -2.344 1 89.31 272 GLY B CA 1
ATOM 5800 C C . GLY B 1 272 ? -13.695 27.812 -3.662 1 89.31 272 GLY B C 1
ATOM 5801 O O . GLY B 1 272 ? -14.469 27.609 -4.602 1 89.31 272 GLY B O 1
ATOM 5802 N N . LYS B 1 273 ? -12.789 28.609 -3.764 1 88.81 273 LYS B N 1
ATOM 5803 C CA . LYS B 1 273 ? -12.516 29.344 -4.996 1 88.81 273 LYS B CA 1
ATOM 5804 C C . LYS B 1 273 ? -11.562 28.578 -5.898 1 88.81 273 LYS B C 1
ATOM 5806 O O . LYS B 1 273 ? -10.75 27.781 -5.418 1 88.81 273 LYS B O 1
ATOM 5811 N N . PRO B 1 274 ? -11.656 28.812 -7.18 1 83.62 274 PRO B N 1
ATOM 5812 C CA . PRO B 1 274 ? -10.695 28.172 -8.086 1 83.62 274 PRO B CA 1
ATOM 5813 C C . PRO B 1 274 ? -9.25 28.531 -7.77 1 83.62 274 PRO B C 1
ATOM 5815 O O . PRO B 1 274 ? -8.922 29.719 -7.633 1 83.62 274 PRO B O 1
ATOM 5818 N N . GLY B 1 275 ? -8.508 27.547 -7.645 1 84.88 275 GLY B N 1
ATOM 5819 C CA . GLY B 1 275 ? -7.105 27.797 -7.332 1 84.88 275 GLY B CA 1
ATOM 5820 C C . GLY B 1 275 ? -6.871 28.141 -5.871 1 84.88 275 GLY B C 1
ATOM 5821 O O . GLY B 1 275 ? -5.742 28.422 -5.469 1 84.88 275 GLY B O 1
ATOM 5822 N N . GLY B 1 276 ? -7.945 28.109 -5.168 1 92.62 276 GLY B N 1
ATOM 5823 C CA . GLY B 1 276 ? -7.871 28.453 -3.76 1 92.62 276 GLY B CA 1
ATOM 5824 C C . GLY B 1 276 ? -7.797 27.234 -2.85 1 92.62 276 GLY B C 1
ATOM 5825 O O . GLY B 1 276 ? -7.074 26.281 -3.139 1 92.62 276 GLY B O 1
ATOM 5826 N N . VAL B 1 277 ? -8.461 27.359 -1.744 1 95 277 VAL B N 1
ATOM 5827 C CA . VAL B 1 277 ? -8.352 26.344 -0.689 1 95 277 VAL B CA 1
ATOM 5828 C C . VAL B 1 277 ? -9.539 25.391 -0.768 1 95 277 VAL B C 1
ATOM 5830 O O . VAL B 1 277 ? -10.695 25.812 -0.718 1 95 277 VAL B O 1
ATOM 5833 N N . SER B 1 278 ? -9.234 24.109 -0.962 1 93.5 278 SER B N 1
ATOM 5834 C CA . SER B 1 278 ? -10.258 23.078 -0.909 1 93.5 278 SER B CA 1
ATOM 5835 C C . SER B 1 278 ? -10.305 22.406 0.464 1 93.5 278 SER B C 1
ATOM 5837 O O . SER B 1 278 ? -9.258 22.094 1.041 1 93.5 278 SER B O 1
ATOM 5839 N N . LEU B 1 279 ? -11.547 22.297 1.011 1 93.62 279 LEU B N 1
ATOM 5840 C CA . LEU B 1 279 ? -11.703 21.656 2.314 1 93.62 279 LEU B CA 1
ATOM 5841 C C . LEU B 1 279 ? -12.688 20.484 2.236 1 93.62 279 LEU B C 1
ATOM 5843 O O . LEU B 1 279 ? -13.617 20.5 1.425 1 93.62 279 LEU B O 1
ATOM 5847 N N . SER B 1 280 ? -12.375 19.531 3.055 1 90.12 280 SER B N 1
ATOM 5848 C CA . SER B 1 280 ? -13.281 18.406 3.199 1 90.12 280 SER B CA 1
ATOM 5849 C C . SER B 1 280 ? -14.406 18.719 4.176 1 90.12 280 SER B C 1
ATOM 5851 O O . SER B 1 280 ? -14.164 19.234 5.27 1 90.12 280 SER B O 1
ATOM 5853 N N . LYS B 1 281 ? -15.617 18.266 3.836 1 85.62 281 LYS B N 1
ATOM 5854 C CA . LYS B 1 281 ? -16.781 18.516 4.691 1 85.62 281 LYS B CA 1
ATOM 5855 C C . LYS B 1 281 ? -16.75 17.609 5.918 1 85.62 281 LYS B C 1
ATOM 5857 O O . LYS B 1 281 ? -17.375 17.922 6.938 1 85.62 281 LYS B O 1
ATOM 5862 N N . ILE B 1 282 ? -16.016 16.578 5.785 1 86 282 ILE B N 1
ATOM 5863 C CA . ILE B 1 282 ? -16.094 15.594 6.863 1 86 282 ILE B CA 1
ATOM 5864 C C . ILE B 1 282 ? -14.859 15.711 7.762 1 86 282 ILE B C 1
ATOM 5866 O O . ILE B 1 282 ? -14.781 15.055 8.805 1 86 282 ILE B O 1
ATOM 5870 N N . GLU B 1 283 ? -13.953 16.516 7.359 1 87.5 283 GLU B N 1
ATOM 5871 C CA . GLU B 1 283 ? -12.812 16.75 8.234 1 87.5 283 GLU B CA 1
ATOM 5872 C C . GLU B 1 283 ? -13.211 17.578 9.453 1 87.5 283 GLU B C 1
ATOM 5874 O O . GLU B 1 283 ? -13.875 18.609 9.312 1 87.5 283 GLU B O 1
ATOM 5879 N N . ARG B 1 284 ? -12.773 17.219 10.586 1 88.94 284 ARG B N 1
ATOM 5880 C CA . ARG B 1 284 ? -13.25 17.766 11.852 1 88.94 284 ARG B CA 1
ATOM 5881 C C . ARG B 1 284 ? -12.742 19.188 12.055 1 88.94 284 ARG B C 1
ATOM 5883 O O . ARG B 1 284 ? -13.328 19.969 12.812 1 88.94 284 ARG B O 1
ATOM 5890 N N . SER B 1 285 ? -11.688 19.547 11.391 1 93.31 285 SER B N 1
ATOM 5891 C CA . SER B 1 285 ? -11.086 20.859 11.578 1 93.31 285 SER B CA 1
ATOM 5892 C C . SER B 1 285 ? -11.68 21.875 10.602 1 93.31 285 SER B C 1
ATOM 5894 O O . SER B 1 285 ? -11.391 23.062 10.695 1 93.31 285 SER B O 1
ATOM 5896 N N . THR B 1 286 ? -12.523 21.422 9.742 1 92.94 286 THR B N 1
ATOM 5897 C CA . THR B 1 286 ? -13.039 22.281 8.672 1 92.94 286 THR B CA 1
ATOM 5898 C C . THR B 1 286 ? -13.82 23.453 9.25 1 92.94 286 THR B C 1
ATOM 5900 O O . THR B 1 286 ? -13.656 24.594 8.812 1 92.94 286 THR B O 1
ATOM 5903 N N . ASP B 1 287 ? -14.641 23.25 10.25 1 91.38 287 ASP B N 1
ATOM 5904 C CA . ASP B 1 287 ? -15.492 24.297 10.812 1 91.38 287 ASP B CA 1
ATOM 5905 C C . ASP B 1 287 ? -14.664 25.359 11.531 1 91.38 287 ASP B C 1
ATOM 5907 O O . ASP B 1 287 ? -15.148 26.453 11.789 1 91.38 287 ASP B O 1
ATOM 5911 N N . GLN B 1 288 ? -13.484 25.062 11.859 1 94 288 GLN B N 1
ATOM 5912 C CA . GLN B 1 288 ? -12.594 26.016 12.516 1 94 288 GLN B CA 1
ATOM 5913 C C . GLN B 1 288 ? -11.742 26.766 11.484 1 94 288 GLN B C 1
ATOM 5915 O O . GLN B 1 288 ? -11.516 27.969 11.617 1 94 288 GLN B O 1
ATOM 5920 N N . VAL B 1 289 ? -11.336 26.078 10.469 1 95.75 289 VAL B N 1
ATOM 5921 C CA . VAL B 1 289 ? -10.359 26.594 9.516 1 95.75 289 VAL B CA 1
ATOM 5922 C C . VAL B 1 289 ? -11.047 27.547 8.539 1 95.75 289 VAL B C 1
ATOM 5924 O O . VAL B 1 289 ? -10.391 28.375 7.902 1 95.75 289 VAL B O 1
ATOM 5927 N N . ILE B 1 290 ? -12.328 27.453 8.438 1 94.5 290 ILE B N 1
ATOM 5928 C CA . ILE B 1 290 ? -13.047 28.344 7.547 1 94.5 290 ILE B CA 1
ATOM 5929 C C . ILE B 1 290 ? -13.016 29.766 8.109 1 94.5 290 ILE B C 1
ATOM 5931 O O . ILE B 1 290 ? -13.312 30.734 7.402 1 94.5 290 ILE B O 1
ATOM 5935 N N . LYS B 1 291 ? -12.727 29.938 9.375 1 95.31 291 LYS B N 1
ATOM 5936 C CA . LYS B 1 291 ? -12.633 31.219 10.055 1 95.31 291 LYS B CA 1
ATOM 5937 C C . LYS B 1 291 ? -11.234 31.812 9.906 1 95.31 291 LYS B C 1
ATOM 5939 O O . LYS B 1 291 ? -10.266 31.094 9.664 1 95.31 291 LYS B O 1
ATOM 5944 N N . PRO B 1 292 ? -11.164 33.156 9.984 1 96.12 292 PRO B N 1
ATOM 5945 C CA . PRO B 1 292 ? -9.82 33.75 10.039 1 96.12 292 PRO B CA 1
ATOM 5946 C C . PRO B 1 292 ? -9.047 33.312 11.281 1 96.12 292 PRO B C 1
ATOM 5948 O O . PRO B 1 292 ? -9.641 32.812 12.242 1 96.12 292 PRO B O 1
ATOM 5951 N N . VAL B 1 293 ? -7.75 33.406 11.234 1 97.44 293 VAL B N 1
ATOM 5952 C CA . VAL B 1 293 ? -6.902 33 12.352 1 97.44 293 VAL B CA 1
ATOM 5953 C C . VAL B 1 293 ? -7.355 33.719 13.625 1 97.44 293 VAL B C 1
ATOM 5955 O O . VAL B 1 293 ? -7.527 34.938 13.633 1 97.44 293 VAL B O 1
ATOM 5958 N N . ASN B 1 294 ? -7.617 33 14.664 1 96.38 294 ASN B N 1
ATOM 5959 C CA . ASN B 1 294 ? -8.141 33.562 15.898 1 96.38 294 ASN B CA 1
ATOM 5960 C C . ASN B 1 294 ? -7.621 32.812 17.125 1 96.38 294 ASN B C 1
ATOM 5962 O O . ASN B 1 294 ? -6.906 31.812 16.984 1 96.38 294 ASN B O 1
ATOM 5966 N N . LEU B 1 295 ? -8.016 33.25 18.312 1 95.94 295 LEU B N 1
ATOM 5967 C CA . LEU B 1 295 ? -7.426 32.781 19.562 1 95.94 295 LEU B CA 1
ATOM 5968 C C . LEU B 1 295 ? -8.336 31.766 20.25 1 95.94 295 LEU B C 1
ATOM 5970 O O . LEU B 1 295 ? -7.992 31.234 21.312 1 95.94 295 LEU B O 1
ATOM 5974 N N . GLU B 1 296 ? -9.43 31.328 19.734 1 91.75 296 GLU B N 1
ATOM 5975 C CA . GLU B 1 296 ? -10.477 30.594 20.406 1 91.75 296 GLU B CA 1
ATOM 5976 C C . GLU B 1 296 ? -9.961 29.25 20.938 1 91.75 296 GLU B C 1
ATOM 5978 O O . GLU B 1 296 ? -10.328 28.812 22.031 1 91.75 296 GLU B O 1
ATOM 5983 N N . ALA B 1 297 ? -9.086 28.672 20.219 1 92.56 297 ALA B N 1
ATOM 5984 C CA . ALA B 1 297 ? -8.727 27.281 20.516 1 92.56 297 ALA B CA 1
ATOM 5985 C C . ALA B 1 297 ? -7.457 27.219 21.359 1 92.56 297 ALA B C 1
ATOM 5987 O O . ALA B 1 297 ? -7.078 26.156 21.844 1 92.56 297 ALA B O 1
ATOM 5988 N N . LEU B 1 298 ? -6.762 28.234 21.688 1 93.19 298 LEU B N 1
ATOM 5989 C CA . LEU B 1 298 ? -5.426 28.219 22.266 1 93.19 298 LEU B CA 1
ATOM 5990 C C . LEU B 1 298 ? -5.457 27.656 23.688 1 93.19 298 LEU B C 1
ATOM 5992 O O . LEU B 1 298 ? -4.629 26.812 24.031 1 93.19 298 LEU B O 1
ATOM 5996 N N . SER B 1 299 ? -6.438 28.047 24.547 1 88.75 299 SER B N 1
ATOM 5997 C CA . SER B 1 299 ? -6.387 27.688 25.953 1 88.75 299 SER B CA 1
ATOM 5998 C C . SER B 1 299 ? -7.684 27.031 26.406 1 88.75 299 SER B C 1
ATOM 6000 O O . SER B 1 299 ? -8.023 27.047 27.578 1 88.75 299 SER B O 1
ATOM 6002 N N . LYS B 1 300 ? -8.375 26.453 25.484 1 93.19 300 LYS B N 1
ATOM 6003 C CA . LYS B 1 300 ? -9.664 25.828 25.797 1 93.19 300 LYS B CA 1
ATOM 6004 C C . LYS B 1 300 ? -9.477 24.625 26.719 1 93.19 300 LYS B C 1
ATOM 6006 O O . LYS B 1 300 ? -10.414 24.219 27.406 1 93.19 300 LYS B O 1
ATOM 6011 N N . TRP B 1 301 ? -8.336 24.078 26.797 1 96.19 301 TRP B N 1
ATOM 6012 C CA . TRP B 1 301 ? -8.047 22.875 27.547 1 96.19 301 TRP B CA 1
ATOM 6013 C C . TRP B 1 301 ? -7.938 23.172 29.047 1 96.19 301 TRP B C 1
ATOM 6015 O O . TRP B 1 301 ? -8.062 22.266 29.875 1 96.19 301 TRP B O 1
ATOM 6025 N N . THR B 1 302 ? -7.672 24.406 29.391 1 94.38 302 THR B N 1
ATOM 6026 C CA . THR B 1 302 ? -7.395 24.781 30.781 1 94.38 302 THR B CA 1
ATOM 6027 C C . THR B 1 302 ? -8.594 24.484 31.672 1 94.38 302 THR B C 1
ATOM 6029 O O . THR B 1 302 ? -9.719 24.906 31.375 1 94.38 302 THR B O 1
ATOM 6032 N N . GLY B 1 303 ? -8.328 23.781 32.719 1 94.38 303 GLY B N 1
ATOM 6033 C CA . GLY B 1 303 ? -9.359 23.484 33.719 1 94.38 303 GLY B CA 1
ATOM 6034 C C . GLY B 1 303 ? -10.133 22.219 33.406 1 94.38 303 GLY B C 1
ATOM 6035 O O . GLY B 1 303 ? -10.969 21.797 34.188 1 94.38 303 GLY B O 1
ATOM 6036 N N . HIS B 1 304 ? -9.852 21.547 32.344 1 96.31 304 HIS B N 1
ATOM 6037 C CA . HIS B 1 304 ? -10.664 20.406 31.938 1 96.31 304 HIS B CA 1
ATOM 6038 C C . HIS B 1 304 ? -9.93 19.094 32.156 1 96.31 304 HIS B C 1
ATOM 6040 O O . HIS B 1 304 ? -10.531 18.016 32.125 1 96.31 304 HIS B O 1
ATOM 6046 N N . ILE B 1 305 ? -8.695 19.047 32.406 1 97.38 305 ILE B N 1
ATOM 6047 C CA . ILE B 1 305 ? -7.883 17.844 32.562 1 97.38 305 ILE B CA 1
ATOM 6048 C C . ILE B 1 305 ? -7.977 17.375 34.031 1 97.38 305 ILE B C 1
ATOM 6050 O O . ILE B 1 305 ? -7.828 18.172 34.969 1 97.38 305 ILE B O 1
ATOM 6054 N N . PRO B 1 306 ? -8.219 16.078 34.188 1 97.69 306 PRO B N 1
ATOM 6055 C CA . PRO B 1 306 ? -8.336 15.555 35.562 1 97.69 306 PRO B CA 1
ATOM 6056 C C . PRO B 1 306 ? -7.113 15.859 36.406 1 97.69 306 PRO B C 1
ATOM 6058 O O . PRO B 1 306 ? -5.984 15.812 35.906 1 97.69 306 PRO B O 1
ATOM 6061 N N . GLY B 1 307 ? -7.391 16.094 37.719 1 96.81 307 GLY B N 1
ATOM 6062 C CA . GLY B 1 307 ? -6.355 16.516 38.656 1 96.81 307 GLY B CA 1
ATOM 6063 C C . GLY B 1 307 ? -5.199 15.547 38.75 1 96.81 307 GLY B C 1
ATOM 6064 O O . GLY B 1 307 ? -4.043 15.953 38.875 1 96.81 307 GLY B O 1
ATOM 6065 N N . ASP B 1 308 ? -5.504 14.352 38.781 1 97.25 308 ASP B N 1
ATOM 6066 C CA . ASP B 1 308 ? -4.445 13.352 38.875 1 97.25 308 ASP B CA 1
ATOM 6067 C C . ASP B 1 308 ? -3.541 13.398 37.656 1 97.25 308 ASP B C 1
ATOM 6069 O O . ASP B 1 308 ? -2.326 13.219 37.75 1 97.25 308 ASP B O 1
ATOM 6073 N N . VAL B 1 309 ? -4.137 13.586 36.469 1 98.19 309 VAL B N 1
ATOM 6074 C CA . VAL B 1 309 ? -3.371 13.695 35.219 1 98.19 309 VAL B CA 1
ATOM 6075 C C . VAL B 1 309 ? -2.514 14.961 35.281 1 98.19 309 VAL B C 1
ATOM 6077 O O . VAL B 1 309 ? -1.351 14.938 34.844 1 98.19 309 VAL B O 1
ATOM 6080 N N . VAL B 1 310 ? -3.078 16.031 35.781 1 97.19 310 VAL B N 1
ATOM 6081 C CA . VAL B 1 310 ? -2.352 17.297 35.906 1 97.19 310 VAL B CA 1
ATOM 6082 C C . VAL B 1 310 ? -1.133 17.109 36.812 1 97.19 310 VAL B C 1
ATOM 6084 O O . VAL B 1 310 ? -0.042 17.594 36.5 1 97.19 310 VAL B O 1
ATOM 6087 N N . ARG B 1 311 ? -1.311 16.406 37.875 1 96.69 311 ARG B N 1
ATOM 6088 C CA . ARG B 1 311 ? -0.233 16.172 38.812 1 96.69 311 ARG B CA 1
ATOM 6089 C C . ARG B 1 311 ? 0.883 15.344 38.188 1 96.69 311 ARG B C 1
ATOM 6091 O O . ARG B 1 311 ? 2.064 15.586 38.438 1 96.69 311 ARG B O 1
ATOM 6098 N N . ASP B 1 312 ? 0.492 14.438 37.312 1 97.81 312 ASP B N 1
ATOM 6099 C CA . ASP B 1 312 ? 1.452 13.508 36.75 1 97.81 312 ASP B CA 1
ATOM 6100 C C . ASP B 1 312 ? 1.904 13.977 35.375 1 97.81 312 ASP B C 1
ATOM 6102 O O . ASP B 1 312 ? 2.568 13.234 34.625 1 97.81 312 ASP B O 1
ATOM 6106 N N . MET B 1 313 ? 1.601 15.086 35 1 98.06 313 MET B N 1
ATOM 6107 C CA . MET B 1 313 ? 1.713 15.562 33.625 1 98.06 313 MET B CA 1
ATOM 6108 C C . MET B 1 313 ? 3.135 15.391 33.094 1 98.06 313 MET B C 1
ATOM 6110 O O . MET B 1 313 ? 3.34 14.875 32 1 98.06 313 MET B O 1
ATOM 6114 N N . ALA B 1 314 ? 4.133 15.773 33.844 1 98 314 ALA B N 1
ATOM 6115 C CA . ALA B 1 314 ? 5.527 15.734 33.406 1 98 314 ALA B CA 1
ATOM 6116 C C . ALA B 1 314 ? 5.977 14.297 33.156 1 98 314 ALA B C 1
ATOM 6118 O O . ALA B 1 314 ? 6.805 14.055 32.281 1 98 314 ALA B O 1
ATOM 6119 N N . HIS B 1 315 ? 5.441 13.352 33.844 1 98.12 315 HIS B N 1
ATOM 6120 C CA . HIS B 1 315 ? 5.781 11.945 33.688 1 98.12 315 HIS B CA 1
ATOM 6121 C C . HIS B 1 315 ? 5.016 11.32 32.531 1 98.12 315 HIS B C 1
ATOM 6123 O O . HIS B 1 315 ? 5.551 10.469 31.812 1 98.12 315 HIS B O 1
ATOM 6129 N N . ILE B 1 316 ? 3.789 11.695 32.406 1 98.62 316 ILE B N 1
ATOM 6130 C CA . ILE B 1 316 ? 2.918 11.172 31.359 1 98.62 316 ILE B CA 1
ATOM 6131 C C . ILE B 1 316 ? 3.398 11.664 29.984 1 98.62 316 ILE B C 1
ATOM 6133 O O . ILE B 1 316 ? 3.418 10.898 29.016 1 98.62 316 ILE B O 1
ATOM 6137 N N . ALA B 1 317 ? 3.807 12.891 29.906 1 98.75 317 ALA B N 1
ATOM 6138 C CA . ALA B 1 317 ? 4.137 13.531 28.641 1 98.75 317 ALA B CA 1
ATOM 6139 C C . ALA B 1 317 ? 5.43 14.336 28.75 1 98.75 317 ALA B C 1
ATOM 6141 O O . ALA B 1 317 ? 5.414 15.562 28.656 1 98.75 317 ALA B O 1
ATOM 6142 N N . PRO B 1 318 ? 6.523 13.664 28.828 1 98.81 318 PRO B N 1
ATOM 6143 C CA . PRO B 1 318 ? 7.805 14.359 28.984 1 98.81 318 PRO B CA 1
ATOM 6144 C C . PRO B 1 318 ? 8.156 15.234 27.781 1 98.81 318 PRO B C 1
ATOM 6146 O O . PRO B 1 318 ? 8.961 16.156 27.891 1 98.81 318 PRO B O 1
ATOM 6149 N N . MET B 1 319 ? 7.535 15.023 26.625 1 98.81 319 MET B N 1
ATOM 6150 C CA . MET B 1 319 ? 7.805 15.82 25.438 1 98.81 319 MET B CA 1
ATOM 6151 C C . MET B 1 319 ? 7.324 17.25 25.625 1 98.81 319 MET B C 1
ATOM 6153 O O . MET B 1 319 ? 7.781 18.156 24.922 1 98.81 319 MET B O 1
ATOM 6157 N N . LEU B 1 320 ? 6.359 17.484 26.547 1 98.56 320 LEU B N 1
ATOM 6158 C CA . LEU B 1 320 ? 5.957 18.844 26.828 1 98.56 320 LEU B CA 1
ATOM 6159 C C . LEU B 1 320 ? 7.164 19.703 27.203 1 98.56 320 LEU B C 1
ATOM 6161 O O . LEU B 1 320 ? 7.445 20.703 26.531 1 98.56 320 LEU B O 1
ATOM 6165 N N . ALA B 1 321 ? 7.895 19.25 28.109 1 98 321 ALA B N 1
ATOM 6166 C CA . ALA B 1 321 ? 9.07 20 28.562 1 98 321 ALA B CA 1
ATOM 6167 C C . ALA B 1 321 ? 10.109 20.094 27.453 1 98 321 ALA B C 1
ATOM 6169 O O . ALA B 1 321 ? 10.719 21.156 27.25 1 98 321 ALA B O 1
ATOM 6170 N N . ARG B 1 322 ? 10.336 19 26.734 1 98.31 322 ARG B N 1
ATOM 6171 C CA . ARG B 1 322 ? 11.336 18.969 25.672 1 98.31 322 ARG B CA 1
ATOM 6172 C C . ARG B 1 322 ? 10.984 19.953 24.562 1 98.31 322 ARG B C 1
ATOM 6174 O O . ARG B 1 322 ? 11.875 20.531 23.938 1 98.31 322 ARG B O 1
ATOM 6181 N N . LEU B 1 323 ? 9.727 20.172 24.344 1 98.38 323 LEU B N 1
ATOM 6182 C CA . LEU B 1 323 ? 9.281 21.047 23.266 1 98.38 323 LEU B CA 1
ATOM 6183 C C . LEU B 1 323 ? 9.102 22.484 23.766 1 98.38 323 LEU B C 1
ATOM 6185 O O . LEU B 1 323 ? 8.648 23.359 23.016 1 98.38 323 LEU B O 1
ATOM 6189 N N . GLY B 1 324 ? 9.375 22.703 25.062 1 97.06 324 GLY B N 1
ATOM 6190 C CA . GLY B 1 324 ? 9.406 24.062 25.562 1 97.06 324 GLY B CA 1
ATOM 6191 C C . GLY B 1 324 ? 8.148 24.438 26.328 1 97.06 324 GLY B C 1
ATOM 6192 O O . GLY B 1 324 ? 7.973 25.609 26.703 1 97.06 324 GLY B O 1
ATOM 6193 N N . TYR B 1 325 ? 7.328 23.484 26.562 1 97.19 325 TYR B N 1
ATOM 6194 C CA . TYR B 1 325 ? 6.137 23.734 27.375 1 97.19 325 TYR B CA 1
ATOM 6195 C C . TYR B 1 325 ? 6.371 23.359 28.828 1 97.19 325 TYR B C 1
ATOM 6197 O O . TYR B 1 325 ? 6.977 22.328 29.125 1 97.19 325 TYR B O 1
ATOM 6205 N N . ASP B 1 326 ? 5.926 24.281 29.719 1 96.44 326 ASP B N 1
ATOM 6206 C CA . ASP B 1 326 ? 5.977 23.938 31.141 1 96.44 326 ASP B CA 1
ATOM 6207 C C . ASP B 1 326 ? 4.836 23 31.516 1 96.44 326 ASP B C 1
ATOM 6209 O O . ASP B 1 326 ? 3.674 23.406 31.547 1 96.44 326 ASP B O 1
ATOM 6213 N N . PRO B 1 327 ? 5.145 21.781 31.906 1 96.25 327 PRO B N 1
ATOM 6214 C CA . PRO B 1 327 ? 4.082 20.812 32.219 1 96.25 327 PRO B CA 1
ATOM 6215 C C . PRO B 1 327 ? 3.268 21.203 33.438 1 96.25 327 PRO B C 1
ATOM 6217 O O . PRO B 1 327 ? 2.184 20.656 33.656 1 96.25 327 PRO B O 1
ATOM 6220 N N . TYR B 1 328 ? 3.738 22.156 34.219 1 93.38 328 TYR B N 1
ATOM 6221 C CA . TYR B 1 328 ? 3.066 22.5 35.469 1 93.38 328 TYR B CA 1
ATOM 6222 C C . TYR B 1 328 ? 2.338 23.828 35.344 1 93.38 328 TYR B C 1
ATOM 6224 O O . TYR B 1 328 ? 1.578 24.203 36.25 1 93.38 328 TYR B O 1
ATOM 6232 N N . ALA B 1 329 ? 2.535 24.516 34.312 1 92.31 329 ALA B N 1
ATOM 6233 C CA . ALA B 1 329 ? 1.829 25.781 34.094 1 92.31 329 ALA B CA 1
ATOM 6234 C C . ALA B 1 329 ? 0.422 25.531 33.562 1 92.31 329 ALA B C 1
ATOM 6236 O O . ALA B 1 329 ? 0.238 24.781 32.625 1 92.31 329 ALA B O 1
ATOM 6237 N N . ASN B 1 330 ? -0.566 26.172 34.188 1 88.94 330 ASN B N 1
ATOM 6238 C CA . ASN B 1 330 ? -1.963 25.953 33.812 1 88.94 330 ASN B CA 1
ATOM 6239 C C . ASN B 1 330 ? -2.73 27.266 33.719 1 88.94 330 ASN B C 1
ATOM 6241 O O . ASN B 1 330 ? -3.408 27.656 34.688 1 88.94 330 ASN B O 1
ATOM 6245 N N . PRO B 1 331 ? -2.908 27.984 32.531 1 83.81 331 PRO B N 1
ATOM 6246 C CA . PRO B 1 331 ? -2.201 27.641 31.312 1 83.81 331 PRO B CA 1
ATOM 6247 C C . PRO B 1 331 ? -0.795 28.234 31.25 1 83.81 331 PRO B C 1
ATOM 6249 O O . PRO B 1 331 ? -0.451 29.094 32.062 1 83.81 331 PRO B O 1
ATOM 6252 N N . PRO B 1 332 ? -0.041 27.719 30.391 1 88.19 332 PRO B N 1
ATOM 6253 C CA . PRO B 1 332 ? 1.231 28.406 30.156 1 88.19 332 PRO B CA 1
ATOM 6254 C C . PRO B 1 332 ? 1.061 29.734 29.406 1 88.19 332 PRO B C 1
ATOM 6256 O O . PRO B 1 332 ? -0.017 30.016 28.875 1 88.19 332 PRO B O 1
ATOM 6259 N N . ASN B 1 333 ? 1.954 30.578 29.547 1 90.81 333 ASN B N 1
ATOM 6260 C CA . ASN B 1 333 ? 1.958 31.812 28.75 1 90.81 333 ASN B CA 1
ATOM 6261 C C . ASN B 1 333 ? 2.434 31.562 27.328 1 90.81 333 ASN B C 1
ATOM 6263 O O . ASN B 1 333 ? 3.633 31.406 27.078 1 90.81 333 ASN B O 1
ATOM 6267 N N . TYR B 1 334 ? 1.483 31.594 26.422 1 94.44 334 TYR B N 1
ATOM 6268 C CA . TYR B 1 334 ? 1.826 31.312 25.031 1 94.44 334 TYR B CA 1
ATOM 6269 C C . TYR B 1 334 ? 2.35 32.562 24.328 1 94.44 334 TYR B C 1
ATOM 6271 O O . TYR B 1 334 ? 2.961 32.469 23.25 1 94.44 334 TYR B O 1
ATOM 6279 N N . GLY B 1 335 ? 2.109 33.719 24.875 1 94.62 335 GLY B N 1
ATOM 6280 C CA . GLY B 1 335 ? 2.516 34.969 24.266 1 94.62 335 GLY B CA 1
ATOM 6281 C C . GLY B 1 335 ? 1.353 35.906 23.984 1 94.62 335 GLY B C 1
ATOM 6282 O O . GLY B 1 335 ? 0.209 35.594 24.344 1 94.62 335 GLY B O 1
ATOM 6283 N N . ASN B 1 336 ? 1.684 37.156 23.406 1 96.38 336 ASN B N 1
ATOM 6284 C CA . ASN B 1 336 ? 0.689 38.156 23.094 1 96.38 336 ASN B CA 1
ATOM 6285 C C . ASN B 1 336 ? 0.367 38.188 21.594 1 96.38 336 ASN B C 1
ATOM 6287 O O . ASN B 1 336 ? 1.272 38.25 20.766 1 96.38 336 ASN B O 1
ATOM 6291 N N . PRO B 1 337 ? -0.898 38.156 21.344 1 97.5 337 PRO B N 1
ATOM 6292 C CA . PRO B 1 337 ? -1.295 38.125 19.938 1 97.5 337 PRO B CA 1
ATOM 6293 C C . PRO B 1 337 ? -1.062 39.438 19.203 1 97.5 337 PRO B C 1
ATOM 6295 O O . PRO B 1 337 ? -1.113 40.5 19.812 1 97.5 337 PRO B O 1
ATOM 6298 N N . ASP B 1 338 ? -0.851 39.406 17.938 1 97.81 338 ASP B N 1
ATOM 6299 C CA . ASP B 1 338 ? -0.85 40.562 17.062 1 97.81 338 ASP B CA 1
ATOM 6300 C C . ASP B 1 338 ? -2.225 41.25 17.031 1 97.81 338 ASP B C 1
ATOM 6302 O O . ASP B 1 338 ? -3.244 40.562 17.25 1 97.81 338 ASP B O 1
ATOM 6306 N N . PRO B 1 339 ? -2.242 42.5 16.703 1 96.38 339 PRO B N 1
ATOM 6307 C CA . PRO B 1 339 ? -3.52 43.219 16.656 1 96.38 339 PRO B CA 1
ATOM 6308 C C . PRO B 1 339 ? -4.5 42.625 15.664 1 96.38 339 PRO B C 1
ATOM 6310 O O . PRO B 1 339 ? -5.703 42.562 15.938 1 96.38 339 PRO B O 1
ATOM 6313 N N . ILE B 1 340 ? -4.035 42.156 14.617 1 95.25 340 ILE B N 1
ATOM 6314 C CA . ILE B 1 340 ? -4.91 41.625 13.586 1 95.25 340 ILE B CA 1
ATOM 6315 C C . ILE B 1 340 ? -5.621 40.375 14.117 1 95.25 340 ILE B C 1
ATOM 6317 O O . ILE B 1 340 ? -6.773 40.125 13.766 1 95.25 340 ILE B O 1
ATOM 6321 N N . VAL B 1 341 ? -4.957 39.594 14.898 1 97.12 341 VAL B N 1
ATOM 6322 C CA . VAL B 1 341 ? -5.516 38.344 15.445 1 97.12 341 VAL B CA 1
ATOM 6323 C C . VAL B 1 341 ? -6.582 38.688 16.484 1 97.12 341 VAL B C 1
ATOM 6325 O O . VAL B 1 341 ? -7.605 38 16.578 1 97.12 341 VAL B O 1
ATOM 6328 N N . ILE B 1 342 ? -6.32 39.75 17.266 1 96.31 342 ILE B N 1
ATOM 6329 C CA . ILE B 1 342 ? -7.305 40.219 18.234 1 96.31 342 ILE B CA 1
ATOM 6330 C C . ILE B 1 342 ? -8.586 40.625 17.5 1 96.31 342 ILE B C 1
ATOM 6332 O O . ILE B 1 342 ? -9.688 40.25 17.906 1 96.31 342 ILE B O 1
ATOM 6336 N N . ASN B 1 343 ? -8.375 41.406 16.469 1 95.19 343 ASN B N 1
ATOM 6337 C CA . ASN B 1 343 ? -9.516 41.844 15.672 1 95.19 343 ASN B CA 1
ATOM 6338 C C . ASN B 1 343 ? -10.266 40.656 15.078 1 95.19 343 ASN B C 1
ATOM 6340 O O . ASN B 1 343 ? -11.5 40.625 15.094 1 95.19 343 ASN B O 1
ATOM 6344 N N . ASN B 1 344 ? -9.547 39.719 14.5 1 95.44 344 ASN B N 1
ATOM 6345 C CA . ASN B 1 344 ? -10.156 38.5 13.953 1 95.44 344 ASN B CA 1
ATOM 6346 C C . ASN B 1 344 ? -10.961 37.75 15.008 1 95.44 344 ASN B C 1
ATOM 6348 O O . ASN B 1 344 ? -12.055 37.25 14.727 1 95.44 344 ASN B O 1
ATOM 6352 N N . THR B 1 345 ? -10.391 37.625 16.156 1 95.5 345 THR B N 1
ATOM 6353 C CA . THR B 1 345 ? -11.039 36.906 17.25 1 95.5 345 THR B CA 1
ATOM 6354 C C . THR B 1 345 ? -12.375 37.562 17.609 1 95.5 345 THR B C 1
ATOM 6356 O O . THR B 1 345 ? -13.375 36.875 17.812 1 95.5 345 THR B O 1
ATOM 6359 N N . GLN B 1 346 ? -12.359 38.844 17.641 1 94 346 GLN B N 1
ATOM 6360 C CA . GLN B 1 346 ? -13.586 39.594 17.922 1 94 346 GLN B CA 1
ATOM 6361 C C . GLN B 1 346 ? -14.625 39.375 16.828 1 94 346 GLN B C 1
ATOM 6363 O O . GLN B 1 346 ? -15.805 39.156 17.125 1 94 346 GLN B O 1
ATOM 6368 N N . ARG B 1 347 ? -14.203 39.406 15.648 1 92.5 347 ARG B N 1
ATOM 6369 C CA . ARG B 1 347 ? -15.094 39.156 14.516 1 92.5 347 ARG B CA 1
ATOM 6370 C C . ARG B 1 347 ? -15.703 37.781 14.578 1 92.5 347 ARG B C 1
ATOM 6372 O O . ARG B 1 347 ? -16.906 37.625 14.352 1 92.5 347 ARG B O 1
ATOM 6379 N N . VAL B 1 348 ? -14.906 36.844 14.891 1 92.19 348 VAL B N 1
ATOM 6380 C CA . VAL B 1 348 ? -15.352 35.438 14.945 1 92.19 348 VAL B CA 1
ATOM 6381 C C . VAL B 1 348 ? -16.359 35.281 16.078 1 92.19 348 VAL B C 1
ATOM 6383 O O . VAL B 1 348 ? -17.375 34.594 15.914 1 92.19 348 VAL B O 1
ATOM 6386 N N . LEU B 1 349 ? -16.078 35.875 17.203 1 91.5 349 LEU B N 1
ATOM 6387 C CA . LEU B 1 349 ? -16.953 35.75 18.359 1 91.5 349 LEU B CA 1
ATOM 6388 C C . LEU B 1 349 ? -18.297 36.406 18.094 1 91.5 349 LEU B C 1
ATOM 6390 O O . LEU B 1 349 ? -19.328 36 18.609 1 91.5 349 LEU B O 1
ATOM 6394 N N . LYS B 1 350 ? -18.297 37.406 17.188 1 90.56 350 LYS B N 1
ATOM 6395 C CA . LYS B 1 350 ? -19.516 38.094 16.812 1 90.56 350 LYS B CA 1
ATOM 6396 C C . LYS B 1 350 ? -20.219 37.406 15.656 1 90.56 350 LYS B C 1
ATOM 6398 O O . LYS B 1 350 ? -21.312 37.812 15.258 1 90.56 350 LYS B O 1
ATOM 6403 N N . GLY B 1 351 ? -19.547 36.406 15.109 1 86.69 351 GLY B N 1
ATOM 6404 C CA . GLY B 1 351 ? -20.125 35.688 13.984 1 86.69 351 GLY B CA 1
ATOM 6405 C C . GLY B 1 351 ? -19.891 36.375 12.656 1 86.69 351 GLY B C 1
ATOM 6406 O O . GLY B 1 351 ? -20.578 36.094 11.672 1 86.69 351 GLY B O 1
ATOM 6407 N N . ASP B 1 352 ? -18.969 37.25 12.641 1 81.5 352 ASP B N 1
ATOM 6408 C CA . ASP B 1 352 ? -18.688 38.062 11.453 1 81.5 352 ASP B CA 1
ATOM 6409 C C . ASP B 1 352 ? -17.641 37.375 10.57 1 81.5 352 ASP B C 1
ATOM 6411 O O . ASP B 1 352 ? -16.516 37.875 10.43 1 81.5 352 ASP B O 1
ATOM 6415 N N . TYR B 1 353 ? -17.969 36.344 9.977 1 80.69 353 TYR B N 1
ATOM 6416 C CA . TYR B 1 353 ? -17.141 35.656 8.992 1 80.69 353 TYR B CA 1
ATOM 6417 C C . TYR B 1 353 ? -18 34.938 7.977 1 80.69 353 TYR B C 1
ATOM 6419 O O . TYR B 1 353 ? -19.172 34.625 8.234 1 80.69 353 TYR B O 1
ATOM 6427 N N . LYS B 1 354 ? -17.484 34.75 6.801 1 73.88 354 LYS B N 1
ATOM 6428 C CA . LYS B 1 354 ? -18.219 34.156 5.691 1 73.88 354 LYS B CA 1
ATOM 6429 C C . LYS B 1 354 ? -18.047 32.656 5.676 1 73.88 354 LYS B C 1
ATOM 6431 O O . LYS B 1 354 ? -16.922 32.125 5.809 1 73.88 354 LYS B O 1
ATOM 6436 N N . THR B 1 355 ? -19.156 31.953 5.738 1 76.75 355 THR B N 1
ATOM 6437 C CA . THR B 1 355 ? -19.125 30.516 5.496 1 76.75 355 THR B CA 1
ATOM 6438 C C . THR B 1 355 ? -19.234 30.203 4.004 1 76.75 355 THR B C 1
ATOM 6440 O O . THR B 1 355 ? -20.188 30.625 3.344 1 76.75 355 THR B O 1
ATOM 6443 N N . PRO B 1 356 ? -18.188 29.609 3.578 1 73.44 356 PRO B N 1
ATOM 6444 C CA . PRO B 1 356 ? -18.219 29.328 2.141 1 73.44 356 PRO B CA 1
ATOM 6445 C C . PRO B 1 356 ? -19.469 28.578 1.703 1 73.44 356 PRO B C 1
ATOM 6447 O O . PRO B 1 356 ? -19.953 27.719 2.434 1 73.44 356 PRO B O 1
ATOM 6450 N N . ALA B 1 357 ? -19.984 28.922 0.521 1 67.25 357 ALA B N 1
ATOM 6451 C CA . ALA B 1 357 ? -21.25 28.422 -0.018 1 67.25 357 ALA B CA 1
ATOM 6452 C C . ALA B 1 357 ? -21.234 26.906 -0.126 1 67.25 357 ALA B C 1
ATOM 6454 O O . ALA B 1 357 ? -22.25 26.234 0.137 1 67.25 357 ALA B O 1
ATOM 6455 N N . ASN B 1 358 ? -20.125 26.391 -0.483 1 64.62 358 ASN B N 1
ATOM 6456 C CA . ASN B 1 358 ? -20.031 24.953 -0.714 1 64.62 358 ASN B CA 1
ATOM 6457 C C . ASN B 1 358 ? -20.094 24.172 0.595 1 64.62 358 ASN B C 1
ATOM 6459 O O . ASN B 1 358 ? -20.266 22.953 0.587 1 64.62 358 ASN B O 1
ATOM 6463 N N . LEU B 1 359 ? -20.047 24.859 1.703 1 70.69 359 LEU B N 1
ATOM 6464 C CA . LEU B 1 359 ? -20.031 24.188 2.998 1 70.69 359 LEU B CA 1
ATOM 6465 C C . LEU B 1 359 ? -21.266 24.547 3.816 1 70.69 359 LEU B C 1
ATOM 6467 O O . LEU B 1 359 ? -21.484 24 4.902 1 70.69 359 LEU B O 1
ATOM 6471 N N . LYS B 1 360 ? -22.078 25.5 3.385 1 53.62 360 LYS B N 1
ATOM 6472 C CA . LYS B 1 360 ? -23.25 26 4.094 1 53.62 360 LYS B CA 1
ATOM 6473 C C . LYS B 1 360 ? -24.234 24.875 4.379 1 53.62 360 LYS B C 1
ATOM 6475 O O . LYS B 1 360 ? -24.766 24.766 5.488 1 53.62 360 LYS B O 1
ATOM 6480 N N . GLY B 1 361 ? -24.453 24 3.451 1 48.62 361 GLY B N 1
ATOM 6481 C CA . GLY B 1 361 ? -25.422 22.953 3.693 1 48.62 361 GLY B CA 1
ATOM 6482 C C . GLY B 1 361 ? -24.953 21.938 4.734 1 48.62 361 GLY B C 1
ATOM 6483 O O . GLY B 1 361 ? -25.766 21.453 5.527 1 48.62 361 GLY B O 1
ATOM 6484 N N . TYR B 1 362 ? -23.797 21.781 4.828 1 51.03 362 TYR B N 1
ATOM 6485 C CA . TYR B 1 362 ? -23.266 20.766 5.742 1 51.03 362 TYR B CA 1
ATOM 6486 C C . TYR B 1 362 ? -23.281 21.281 7.18 1 51.03 362 TYR B C 1
ATOM 6488 O O . TYR B 1 362 ? -23.703 20.562 8.094 1 51.03 362 TYR B O 1
ATOM 6496 N N . PHE B 1 363 ? -22.891 22.484 7.391 1 51.75 363 PHE B N 1
ATOM 6497 C CA . PHE B 1 363 ? -22.766 23.031 8.742 1 51.75 363 PHE B CA 1
ATOM 6498 C C . PHE B 1 363 ? -24.141 23.328 9.328 1 51.75 363 PHE B C 1
ATOM 6500 O O . PHE B 1 363 ? -24.344 23.219 10.539 1 51.75 363 PHE B O 1
ATOM 6507 N N . GLN B 1 364 ? -25.062 23.688 8.508 1 42.75 364 GLN B N 1
ATOM 6508 C CA . GLN B 1 364 ? -26.422 23.875 8.992 1 42.75 364 GLN B CA 1
ATOM 6509 C C . GLN B 1 364 ? -27.016 22.562 9.492 1 42.75 364 GLN B C 1
ATOM 6511 O O . GLN B 1 364 ? -27.688 22.531 10.523 1 42.75 364 GLN B O 1
ATOM 6516 N N . GLU B 1 365 ? -26.609 21.594 8.82 1 45.94 365 GLU B N 1
ATOM 6517 C CA . GLU B 1 365 ? -27.125 20.297 9.219 1 45.94 365 GLU B CA 1
ATOM 6518 C C . GLU B 1 365 ? -26.453 19.79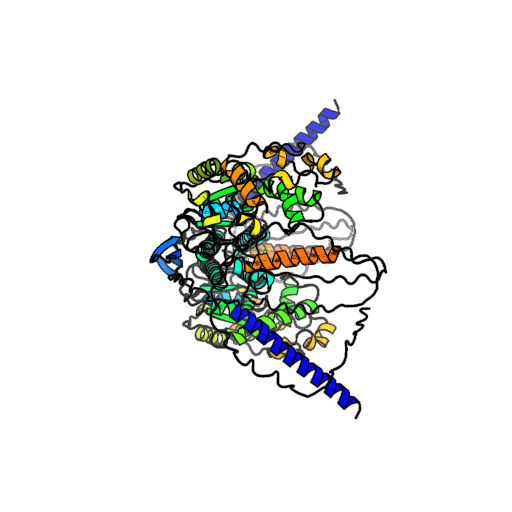7 10.5 1 45.94 365 GLU B C 1
ATOM 6520 O O . GLU B 1 365 ? -27.109 19.25 11.391 1 45.94 365 GLU B O 1
ATOM 6525 N N . GLN B 1 366 ? -25.203 20.047 10.609 1 47.97 366 GLN B N 1
ATOM 6526 C CA . GLN B 1 366 ? -24.484 19.625 11.805 1 47.97 366 GLN B CA 1
ATOM 6527 C C . GLN B 1 366 ? -24.906 20.438 13.023 1 47.97 366 GLN B C 1
ATOM 6529 O O . GLN B 1 366 ? -25.047 19.891 14.117 1 47.97 366 GLN B O 1
ATOM 6534 N N . ASN B 1 367 ? -25.125 21.734 12.852 1 44.06 367 ASN B N 1
ATOM 6535 C CA . ASN B 1 367 ? -25.609 22.594 13.922 1 44.06 367 ASN B CA 1
ATOM 6536 C C . ASN B 1 367 ? -27.031 22.203 14.344 1 44.06 367 ASN B C 1
ATOM 6538 O O . ASN B 1 367 ? -27.359 22.219 15.531 1 44.06 367 ASN B O 1
ATOM 6542 N N . MET B 1 368 ? -27.781 21.844 13.414 1 38.72 368 MET B N 1
ATOM 6543 C CA . MET B 1 368 ? -29.141 21.406 13.734 1 38.72 368 MET B CA 1
ATOM 6544 C C . MET B 1 368 ? -29.125 20.078 14.484 1 38.72 368 MET B C 1
ATOM 6546 O O . MET B 1 368 ? -29.891 19.891 15.43 1 38.72 368 MET B O 1
ATOM 6550 N N . LYS B 1 369 ? -28.188 19.406 14.094 1 46.56 369 LYS B N 1
ATOM 6551 C CA . LYS B 1 369 ? -28.109 18.125 14.797 1 46.56 369 LYS B CA 1
ATOM 6552 C C . LYS B 1 369 ? -27.594 18.312 16.219 1 46.56 369 LYS B C 1
ATOM 6554 O O . LYS B 1 369 ? -28.094 17.688 17.156 1 46.56 369 LYS B O 1
ATOM 6559 N N . LYS B 1 370 ? -26.547 19.172 16.422 1 42.84 370 LYS B N 1
ATOM 6560 C CA . LYS B 1 370 ? -26.094 19.547 17.75 1 42.84 370 LYS B CA 1
ATOM 6561 C C . LYS B 1 370 ? -27.203 20.188 18.578 1 42.84 370 LYS B C 1
ATOM 6563 O O . LYS B 1 370 ? -27.375 19.875 19.75 1 42.84 370 LYS B O 1
ATOM 6568 N N . TRP B 1 371 ? -27.906 21 17.969 1 40.5 371 TRP B N 1
ATOM 6569 C CA . TRP B 1 371 ? -29.031 21.656 18.625 1 40.5 371 TRP B CA 1
ATOM 6570 C C . TRP B 1 371 ? -30.094 20.625 19.016 1 40.5 371 TRP B C 1
ATOM 6572 O O . TRP B 1 371 ? -30.609 20.641 20.125 1 40.5 371 TRP B O 1
ATOM 6582 N N . TRP B 1 372 ? -30.25 19.688 18.172 1 40.59 372 TRP B N 1
ATOM 6583 C CA . TRP B 1 372 ? -31.234 18.641 18.469 1 40.59 372 TRP B CA 1
ATOM 6584 C C . TRP B 1 372 ? -30.75 17.75 19.609 1 40.59 372 TRP B C 1
ATOM 6586 O O . TRP B 1 372 ? -31.531 17.375 20.484 1 40.59 372 TRP B O 1
ATOM 6596 N N . SER B 1 373 ? -29.547 17.438 19.578 1 40.94 373 SER B N 1
ATOM 6597 C CA . SER B 1 373 ? -28.969 16.625 20.656 1 40.94 373 SER B CA 1
ATOM 6598 C C . SER B 1 373 ? -28.984 17.391 21.984 1 40.94 373 SER B C 1
ATOM 6600 O O . SER B 1 373 ? -29.219 16.797 23.031 1 40.94 373 SER B O 1
ATOM 6602 N N . MET B 1 374 ? -28.719 18.594 21.984 1 37.44 374 MET B N 1
ATOM 6603 C CA . MET B 1 374 ? -28.828 19.422 23.172 1 37.44 374 MET B CA 1
ATOM 6604 C C . MET B 1 374 ? -30.266 19.484 23.672 1 37.44 374 MET B C 1
ATOM 6606 O O . MET B 1 374 ? -30.5 19.469 24.891 1 37.44 374 MET B O 1
ATOM 6610 N N . LEU B 1 375 ? -31.203 19.578 22.75 1 37.81 375 LEU B N 1
ATOM 6611 C CA . LEU B 1 375 ? -32.625 19.594 23.141 1 37.81 375 LEU B CA 1
ATOM 6612 C C . LEU B 1 375 ? -33.031 18.25 23.734 1 37.81 375 LEU B C 1
ATOM 6614 O O . LEU B 1 375 ? -33.812 18.203 24.672 1 37.81 375 LEU B O 1
ATOM 6618 N N . HIS B 1 376 ? -32.438 17.203 23.141 1 38.72 376 HIS B N 1
ATOM 6619 C CA . HIS B 1 376 ? -32.875 15.898 23.641 1 38.72 376 HIS B CA 1
ATOM 6620 C C . HIS B 1 376 ? -32.25 15.602 25 1 38.72 376 HIS B C 1
ATOM 6622 O O . HIS B 1 376 ? -32.688 14.672 25.703 1 38.72 376 HIS B O 1
ATOM 6628 N N . HIS B 1 377 ? -31.078 16.156 25.312 1 35.81 377 HIS B N 1
ATOM 6629 C CA . HIS B 1 377 ? -30.531 15.82 26.641 1 35.81 377 HIS B CA 1
ATOM 6630 C C . HIS B 1 377 ? -31.359 16.469 27.75 1 35.81 377 HIS B C 1
ATOM 6632 O O . HIS B 1 377 ? -31.094 16.25 28.922 1 35.81 377 HIS B O 1
ATOM 6638 N N . ARG B 1 378 ? -32.062 17.516 27.391 1 32.84 378 ARG B N 1
ATOM 6639 C CA . ARG B 1 378 ? -32.812 18.062 28.531 1 32.84 378 ARG B CA 1
ATOM 6640 C C . ARG B 1 378 ? -34 17.188 28.875 1 32.84 378 ARG B C 1
ATOM 6642 O O . ARG B 1 378 ? -34.875 17.594 29.672 1 32.84 378 ARG B O 1
ATOM 6649 N N . GLU B 1 379 ? -34.312 16.141 27.984 1 30.34 379 GLU B N 1
ATOM 6650 C CA . GLU B 1 379 ? -35.5 15.391 28.391 1 30.34 379 GLU B CA 1
ATOM 6651 C C . GLU B 1 379 ? -35.281 14.648 29.703 1 30.34 379 GLU B C 1
ATOM 6653 O O . GLU B 1 379 ? -34.219 14.039 29.891 1 30.34 379 GLU B O 1
ATOM 6658 N N . TYR B 1 380 ? -35.969 15.047 30.75 1 26.52 380 TYR B N 1
ATOM 6659 C CA . TYR B 1 380 ? -36.219 14.492 32.062 1 26.52 380 TYR B CA 1
ATOM 6660 C C . TYR B 1 380 ? -36.406 12.984 32 1 26.52 380 TYR B C 1
ATOM 6662 O O . TYR B 1 380 ? -36.75 12.445 30.953 1 26.52 380 TYR B O 1
ATOM 6670 N N . SER B 1 381 ? -36.344 12.211 33.188 1 24.97 381 SER B N 1
ATOM 6671 C CA . SER B 1 381 ? -36.312 10.828 33.656 1 24.97 381 SER B CA 1
ATOM 6672 C C . SER B 1 381 ? -37.562 10.07 33.219 1 24.97 381 SER B C 1
ATOM 6674 O O . SER B 1 381 ? -37.688 8.867 33.469 1 24.97 381 SER B O 1
ATOM 6676 N N . ARG B 1 382 ? -38.844 10.578 33.219 1 25.44 382 ARG B N 1
ATOM 6677 C CA . ARG B 1 382 ? -39.844 9.562 33.438 1 25.44 382 ARG B CA 1
ATOM 6678 C C . ARG B 1 382 ? -39.969 8.617 32.25 1 25.44 382 ARG B C 1
ATOM 6680 O O . ARG B 1 382 ? -39.719 9.023 31.109 1 25.44 382 ARG B O 1
ATOM 6687 N N . PRO B 1 383 ? -40.25 7.156 32.375 1 25.66 383 PRO B N 1
ATOM 6688 C CA . PRO B 1 383 ? -40.281 5.977 31.516 1 25.66 383 PRO B CA 1
ATOM 6689 C C . PRO B 1 383 ? -41.219 6.145 30.328 1 25.66 383 PRO B C 1
ATOM 6691 O O . PRO B 1 383 ? -41.219 5.301 29.422 1 25.66 383 PRO B O 1
ATOM 6694 N N . GLN B 1 384 ? -42.344 6.953 30.438 1 24.05 384 GLN B N 1
ATOM 6695 C CA . GLN B 1 384 ? -43.5 6.566 29.641 1 24.05 384 GLN B CA 1
ATOM 6696 C C . GLN B 1 384 ? -43.25 6.789 28.156 1 24.05 384 GLN B C 1
ATOM 6698 O O . GLN B 1 384 ? -42.562 7.746 27.766 1 24.05 384 GLN B O 1
ATOM 6703 N N . GLU B 1 385 ? -43.531 5.73 27.188 1 24.75 385 GLU B N 1
ATOM 6704 C CA . GLU B 1 385 ? -43.312 5.242 25.828 1 24.75 385 GLU B CA 1
ATOM 6705 C C . GLU B 1 385 ? -43.812 6.258 24.797 1 24.75 385 GLU B C 1
ATOM 6707 O O . GLU B 1 385 ? -43.75 6 23.594 1 24.75 385 GLU B O 1
ATOM 6712 N N . SER B 1 386 ? -44.438 7.445 25.141 1 21.97 386 SER B N 1
ATOM 6713 C CA . SER B 1 386 ? -45.219 7.965 24.031 1 21.97 386 SER B CA 1
ATOM 6714 C C . SER B 1 386 ? -44.312 8.523 22.938 1 21.97 386 SER B C 1
ATOM 6716 O O . SER B 1 386 ? -43.5 9.406 23.188 1 21.97 386 SER B O 1
ATOM 6718 N N . CYS B 1 387 ? -43.938 7.621 21.953 1 22.12 387 CYS B N 1
ATOM 6719 C CA . CYS B 1 387 ? -43.125 7.836 20.75 1 22.12 387 CYS B CA 1
ATOM 6720 C C . CYS B 1 387 ? -43.719 8.969 19.906 1 22.12 387 CYS B C 1
ATOM 6722 O O . CYS B 1 387 ? -44.812 8.836 19.359 1 22.12 387 CYS B O 1
ATOM 6724 N N . LEU B 1 388 ? -43.688 10.258 20.391 1 20.08 388 LEU B N 1
ATOM 6725 C CA . LEU B 1 388 ? -44.188 11.336 19.562 1 20.08 388 LEU B CA 1
ATOM 6726 C C . LEU B 1 388 ? -43.375 11.469 18.281 1 20.08 388 LEU B C 1
ATOM 6728 O O . LEU B 1 388 ? -42.156 11.586 18.328 1 20.08 388 LEU B O 1
ATOM 6732 N N . HIS B 1 389 ? -43.812 10.75 17.172 1 21.09 389 HIS B N 1
ATOM 6733 C CA . HIS B 1 389 ? -43.375 10.773 15.781 1 21.09 389 HIS B CA 1
ATOM 6734 C C . HIS B 1 389 ? -43.469 12.18 15.195 1 21.09 389 HIS B C 1
ATOM 6736 O O . HIS B 1 389 ? -44.562 12.727 15.055 1 21.09 389 HIS B O 1
ATOM 6742 N N . ILE B 1 390 ? -42.75 13.227 15.711 1 21.48 390 ILE B N 1
ATOM 6743 C CA . ILE B 1 390 ? -42.906 14.531 15.086 1 21.48 390 ILE B CA 1
ATOM 6744 C C . ILE B 1 390 ? -42.312 14.523 13.688 1 21.48 390 ILE B C 1
ATOM 6746 O O . ILE B 1 390 ? -41.125 14.242 13.508 1 21.48 390 ILE B O 1
ATOM 6750 N N . GLY B 1 391 ? -43.094 14.172 12.586 1 22.16 391 GLY B N 1
ATOM 6751 C CA . GLY B 1 391 ? -42.906 14.242 11.148 1 22.16 391 GLY B CA 1
ATOM 6752 C C . GLY B 1 391 ? -42.5 15.609 10.664 1 22.16 391 GLY B C 1
ATOM 6753 O O . GLY B 1 391 ? -43.25 16.578 10.805 1 22.16 391 GLY B O 1
ATOM 6754 N N . SER B 1 392 ? -41.25 16.109 11 1 21.56 392 SER B N 1
ATOM 6755 C CA . SER B 1 392 ? -40.781 17.469 10.719 1 21.56 392 SER B CA 1
ATOM 6756 C C . SER B 1 392 ? -40.75 17.75 9.219 1 21.56 392 SER B C 1
ATOM 6758 O O . SER B 1 392 ? -39.844 17.25 8.516 1 21.56 392 SER B O 1
ATOM 6760 N N . ASN B 1 393 ? -41.844 17.625 8.477 1 22.95 393 ASN B N 1
ATOM 6761 C CA . ASN B 1 393 ? -42 18.141 7.113 1 22.95 393 ASN B CA 1
ATOM 6762 C C . ASN B 1 393 ? -41.656 19.625 7.043 1 22.95 393 ASN B C 1
ATOM 6764 O O . ASN B 1 393 ? -42.531 20.469 7.301 1 22.95 393 ASN B O 1
ATOM 6768 N N . LEU B 1 394 ? -40.625 20.156 7.676 1 21.73 394 LEU B N 1
ATOM 6769 C CA . LEU B 1 394 ? -40.5 21.609 7.602 1 21.73 394 LEU B CA 1
ATOM 6770 C C . LEU B 1 394 ? -40.25 22.062 6.168 1 21.73 394 LEU B C 1
ATOM 6772 O O . LEU B 1 394 ? -39.312 21.594 5.52 1 21.73 394 LEU B O 1
ATOM 6776 N N . TYR B 1 395 ? -41.281 22.234 5.398 1 22.28 395 TYR B N 1
ATOM 6777 C CA . TYR B 1 395 ? -41.281 22.875 4.086 1 22.28 395 TYR B CA 1
ATOM 6778 C C . TYR B 1 395 ? -40.719 24.281 4.172 1 22.28 395 TYR B C 1
ATOM 6780 O O . TYR B 1 395 ? -41.188 25.094 4.965 1 22.28 395 TYR B O 1
ATOM 6788 N N . PHE B 1 396 ? -39.406 24.359 4.129 1 23.28 396 PHE B N 1
ATOM 6789 C CA . PHE B 1 396 ? -38.781 25.672 4.156 1 23.28 396 PHE B CA 1
ATOM 6790 C C . PHE B 1 396 ? -39.188 26.5 2.945 1 23.28 396 PHE B C 1
ATOM 6792 O O . PHE B 1 396 ? -38.875 26.141 1.807 1 23.28 396 PHE B O 1
ATOM 6799 N N . LEU B 1 397 ? -40.438 27.047 3.041 1 23.62 397 LEU B N 1
ATOM 6800 C CA . LEU B 1 397 ? -40.875 28.031 2.059 1 23.62 397 LEU B CA 1
ATOM 6801 C C . LEU B 1 397 ? -39.875 29.203 2.004 1 23.62 397 LEU B C 1
ATOM 6803 O O . LEU B 1 397 ? -39.469 29.703 3.043 1 23.62 397 LEU B O 1
ATOM 6807 N N . SER B 1 398 ? -39.094 29.391 0.957 1 24.14 398 SER B N 1
ATOM 6808 C CA . SER B 1 398 ? -38.062 30.328 0.57 1 24.14 398 SER B CA 1
ATOM 6809 C C . SER B 1 398 ? -38.5 31.766 0.872 1 24.14 398 SER B C 1
ATOM 6811 O O . SER B 1 398 ? -37.75 32.719 0.56 1 24.14 398 SER B O 1
ATOM 6813 N N . SER B 1 399 ? -39.875 32.062 0.951 1 24.36 399 SER B N 1
ATOM 6814 C CA . SER B 1 399 ? -40.031 33.5 0.71 1 24.36 399 SER B CA 1
ATOM 6815 C C . SER B 1 399 ? -39.438 34.312 1.849 1 24.36 399 SER B C 1
ATOM 6817 O O . SER B 1 399 ? -38.625 35.219 1.614 1 24.36 399 SER B O 1
ATOM 6819 N N . SER B 1 400 ? -40.375 35.031 2.73 1 24.11 400 SER B N 1
ATOM 6820 C CA . SER B 1 400 ? -40.156 36.156 3.611 1 24.11 400 SER B CA 1
ATOM 6821 C C . SER B 1 400 ? -39.375 35.781 4.859 1 24.11 400 SER B C 1
ATOM 6823 O O . SER B 1 400 ? -39.531 34.656 5.355 1 24.11 400 SER B O 1
ATOM 6825 N N . PRO B 1 401 ? -38.25 36.5 5.242 1 27.77 401 PRO B N 1
ATOM 6826 C CA . PRO B 1 401 ? -37.219 36.25 6.258 1 27.77 401 PRO B CA 1
ATOM 6827 C C . PRO B 1 401 ? -37.812 35.938 7.637 1 27.77 401 PRO B C 1
ATOM 6829 O O . PRO B 1 401 ? -37.094 35.594 8.562 1 27.77 401 PRO B O 1
ATOM 6832 N N . LEU B 1 402 ? -39.062 36.469 7.98 1 25.56 402 LEU B N 1
ATOM 6833 C CA . LEU B 1 402 ? -39.438 36.656 9.375 1 25.56 402 LEU B CA 1
ATOM 6834 C C . LEU B 1 402 ? -39.875 35.312 9.992 1 25.56 402 LEU B C 1
ATOM 6836 O O . LEU B 1 402 ? -40.938 34.781 9.609 1 25.56 402 LEU B O 1
ATOM 6840 N N . LEU B 1 403 ? -39.125 34.281 10.234 1 25.59 403 LEU B N 1
ATOM 6841 C CA . LEU B 1 403 ? -39.656 33.031 10.719 1 25.59 403 LEU B CA 1
ATOM 6842 C C . LEU B 1 403 ? -40.156 33.156 12.156 1 25.59 403 LEU B C 1
ATOM 6844 O O . LEU B 1 403 ? -39.375 33.438 13.07 1 25.59 403 LEU B O 1
ATOM 6848 N N . SER B 1 404 ? -41.344 33.844 12.383 1 23.98 404 SER B N 1
ATOM 6849 C CA . SER B 1 404 ? -41.906 34 13.727 1 23.98 404 SER B CA 1
ATOM 6850 C C . SER B 1 404 ? -42.375 32.656 14.273 1 23.98 404 SER B C 1
ATOM 6852 O O . SER B 1 404 ? -43.094 31.922 13.594 1 23.98 404 SER B O 1
ATOM 6854 N N . PHE B 1 405 ? -41.562 31.891 14.906 1 25.17 405 PHE B N 1
ATOM 6855 C CA . PHE B 1 405 ? -42 30.594 15.43 1 25.17 405 PHE B CA 1
ATOM 6856 C C . PHE B 1 405 ? -42.812 30.766 16.719 1 25.17 405 PHE B C 1
ATOM 6858 O O . PHE B 1 405 ? -42.438 31.578 17.578 1 25.17 405 PHE B O 1
ATOM 6865 N N . THR B 1 406 ? -44.094 30.844 16.609 1 24.55 406 THR B N 1
ATOM 6866 C CA . THR B 1 406 ? -44.938 30.969 17.797 1 24.55 406 THR B CA 1
ATOM 6867 C C . THR B 1 406 ? -45.125 29.625 18.469 1 24.55 406 THR B C 1
ATOM 6869 O O . THR B 1 406 ? -45.562 28.672 17.844 1 24.55 406 THR B O 1
ATOM 6872 N N . VAL B 1 407 ? -44.281 29.234 19.391 1 24.72 407 VAL B N 1
ATOM 6873 C CA . VAL B 1 407 ? -44.375 27.984 20.156 1 24.72 407 VAL B CA 1
ATOM 6874 C C . VAL B 1 407 ? -45.469 28.141 21.219 1 24.72 407 VAL B C 1
ATOM 6876 O O . VAL B 1 407 ? -45.406 29.047 22.047 1 24.72 407 VAL B O 1
ATOM 6879 N N . HIS B 1 408 ? -46.656 27.688 20.922 1 24.28 408 HIS B N 1
ATOM 6880 C CA . HIS B 1 408 ? -47.75 27.75 21.859 1 24.28 408 HIS B CA 1
ATOM 6881 C C . HIS B 1 408 ? -47.656 26.641 22.906 1 24.28 408 HIS B C 1
ATOM 6883 O O . HIS B 1 408 ? -47.625 25.453 22.547 1 24.28 408 HIS B O 1
ATOM 6889 N N . VAL B 1 409 ? -46.969 26.797 24.062 1 24.95 409 VAL B N 1
ATOM 6890 C CA . VAL B 1 409 ? -46.875 25.875 25.188 1 24.95 409 VAL B CA 1
ATOM 6891 C C . VAL B 1 409 ? -48.125 25.984 26.062 1 24.95 409 VAL B C 1
ATOM 6893 O O . VAL B 1 409 ? -48.438 27.062 26.562 1 24.95 409 VAL B O 1
ATOM 6896 N N . THR B 1 410 ? -49.125 25.109 25.844 1 24.92 410 THR B N 1
ATOM 6897 C CA . THR B 1 410 ? -50.375 25.141 26.578 1 24.92 410 THR B CA 1
ATOM 6898 C C . THR B 1 410 ? -50.219 24.516 27.953 1 24.92 410 THR B C 1
ATOM 6900 O O . THR B 1 410 ? -49.906 23.328 28.078 1 24.92 410 THR B O 1
ATOM 6903 N N . SER B 1 411 ? -49.625 25.172 29 1 25.08 411 SER B N 1
ATOM 6904 C CA . SER B 1 411 ? -49.594 24.719 30.391 1 25.08 411 SER B CA 1
ATOM 6905 C C . SER B 1 411 ? -50.969 24.641 31 1 25.08 411 SER B C 1
ATOM 6907 O O . SER B 1 411 ? -51.812 25.516 30.766 1 25.08 411 SER B O 1
ATOM 6909 N N . SER B 1 412 ? -51.562 23.453 31.344 1 26.95 412 SER B N 1
ATOM 6910 C CA . SER B 1 412 ? -52.844 23.25 31.984 1 26.95 412 SER B CA 1
ATOM 6911 C C . SER B 1 412 ? -52.969 24.047 33.281 1 26.95 412 SER B C 1
ATOM 6913 O O . SER B 1 412 ? -54 24 33.969 1 26.95 412 SER B O 1
ATOM 6915 N N . ILE B 1 413 ? -51.875 24.281 34.031 1 28.48 413 ILE B N 1
ATOM 6916 C CA . ILE B 1 413 ? -52.281 24.688 35.375 1 28.48 413 ILE B CA 1
ATOM 6917 C C . ILE B 1 413 ? -53 26.031 35.312 1 28.48 413 ILE B C 1
ATOM 6919 O O . ILE B 1 413 ? -52.781 26.828 34.406 1 28.48 413 ILE B O 1
ATOM 6923 N N . GLY B 1 414 ? -53.969 26.453 36.156 1 24.92 414 GLY B N 1
ATOM 6924 C CA . GLY B 1 414 ? -54.969 27.516 36.312 1 24.92 414 GLY B CA 1
ATOM 6925 C C . GLY B 1 414 ? -54.375 28.891 36.062 1 24.92 414 GLY B C 1
ATOM 6926 O O . GLY B 1 414 ? -55.125 29.875 35.969 1 24.92 414 GLY B O 1
ATOM 6927 N N . GLU B 1 415 ? -53.125 29.25 36.594 1 26.06 415 GLU B N 1
ATOM 6928 C CA . GLU B 1 415 ? -52.938 30.656 36.938 1 26.06 415 GLU B CA 1
ATOM 6929 C C . GLU B 1 415 ? -52.844 31.531 35.688 1 26.06 415 GLU B C 1
ATOM 6931 O O . GLU B 1 415 ? -52.406 31.062 34.625 1 26.06 415 GLU B O 1
ATOM 6936 N N . PRO B 1 416 ? -53.188 32.938 35.594 1 26.66 416 PRO B N 1
ATOM 6937 C CA . PRO B 1 416 ? -53.469 33.844 34.5 1 26.66 416 PRO B CA 1
ATOM 6938 C C . PRO B 1 416 ? -52.312 34.031 33.562 1 26.66 416 PRO B C 1
ATOM 6940 O O . PRO B 1 416 ? -51.156 33.75 33.906 1 26.66 416 PRO B O 1
ATOM 6943 N N . GLU B 1 417 ? -52.438 34.25 32.156 1 27.73 417 GLU B N 1
ATOM 6944 C CA . GLU B 1 417 ? -51.75 34.312 30.875 1 27.73 417 GLU B CA 1
ATOM 6945 C C . GLU B 1 417 ? -50.656 35.406 30.906 1 27.73 417 GLU B C 1
ATOM 6947 O O . GLU B 1 417 ? -50.969 36.594 30.812 1 27.73 417 GLU B O 1
ATOM 6952 N N . GLN B 1 418 ? -49.812 35.531 31.938 1 21.19 418 GLN B N 1
ATOM 6953 C CA . GLN B 1 418 ? -49.125 36.781 31.984 1 21.19 418 GLN B CA 1
ATOM 6954 C C . GLN B 1 418 ? -48.219 36.969 30.766 1 21.19 418 GLN B C 1
ATOM 6956 O O . GLN B 1 418 ? -47.438 36.062 30.438 1 21.19 418 GLN B O 1
ATOM 6961 N N . HIS B 1 419 ? -48.625 37.75 29.703 1 21.88 419 HIS B N 1
ATOM 6962 C CA . HIS B 1 419 ? -48.062 38.156 28.406 1 21.88 419 HIS B CA 1
ATOM 6963 C C . HIS B 1 419 ? -46.719 38.875 28.578 1 21.88 419 HIS B C 1
ATOM 6965 O O . HIS B 1 419 ? -46.656 39.906 29.25 1 21.88 419 HIS B O 1
ATOM 6971 N N . LEU B 1 420 ? -45.688 38.312 29.047 1 20.02 420 LEU B N 1
ATOM 6972 C CA . LEU B 1 420 ? -44.531 39.156 29.297 1 20.02 420 LEU B CA 1
ATOM 6973 C C . LEU B 1 420 ? -44 39.75 27.984 1 20.02 420 LEU B C 1
ATOM 6975 O O . LEU B 1 420 ? -43.625 39 27.078 1 20.02 420 LEU B O 1
ATOM 6979 N N . LEU B 1 421 ? -44.469 41 27.547 1 21.5 421 LEU B N 1
ATOM 6980 C CA . LEU B 1 421 ? -44.219 41.875 26.406 1 21.5 421 LEU B CA 1
ATOM 6981 C C . LEU B 1 421 ? -42.75 42.312 26.375 1 21.5 421 LEU B C 1
ATOM 6983 O O . LEU B 1 421 ? -42.312 43 27.297 1 21.5 421 LEU B O 1
ATOM 6987 N N . LEU B 1 422 ? -41.812 41.562 26.109 1 21.03 422 LEU B N 1
ATOM 6988 C CA . LEU B 1 422 ? -40.5 42.219 26.109 1 21.03 422 LEU B CA 1
ATOM 6989 C C . LEU B 1 422 ? -40.438 43.344 25.062 1 21.03 422 LEU B C 1
ATOM 6991 O O . LEU B 1 422 ? -41.031 43.188 23.984 1 21.03 422 LEU B O 1
ATOM 6995 N N . PRO B 1 423 ? -40.031 44.656 25.344 1 21.61 423 PRO B N 1
ATOM 6996 C CA . PRO B 1 423 ? -40.062 45.875 24.531 1 21.61 423 PRO B CA 1
ATOM 6997 C C . PRO B 1 423 ? -39.25 45.75 23.25 1 21.61 423 PRO B C 1
ATOM 6999 O O . PRO B 1 423 ? -38.062 45.406 23.281 1 21.61 423 PRO B O 1
ATOM 7002 N N . LEU B 1 424 ? -39.844 45.156 22.141 1 22.38 424 LEU B N 1
ATOM 7003 C CA . LEU B 1 424 ? -39.375 45.188 20.766 1 22.38 424 LEU B CA 1
ATOM 7004 C C . LEU B 1 424 ? -39.312 46.625 20.234 1 22.38 424 LEU B C 1
ATOM 7006 O O . LEU B 1 424 ? -40.312 47.281 20.156 1 22.38 424 LEU B O 1
ATOM 7010 N N . GLY B 1 425 ? -38.219 47.406 20.656 1 19.78 425 GLY B N 1
ATOM 7011 C CA . GLY B 1 425 ? -38.156 48.781 20.172 1 19.78 425 GLY B CA 1
ATOM 7012 C C . GLY B 1 425 ? -38.562 48.938 18.719 1 19.78 425 GLY B C 1
ATOM 7013 O O . GLY B 1 425 ? -38.656 47.938 17.984 1 19.78 425 GLY B O 1
ATOM 7014 N N . LYS B 1 426 ? -38.781 50.25 18.141 1 21.7 426 LYS B N 1
ATOM 7015 C CA . LYS B 1 426 ? -39.625 50.938 17.141 1 21.7 426 LYS B CA 1
ATOM 7016 C C . LYS B 1 426 ? -39.156 50.625 15.727 1 21.7 426 LYS B C 1
ATOM 7018 O O . LYS B 1 426 ? -38.031 50.938 15.352 1 21.7 426 LYS B O 1
ATOM 7023 N N . LEU B 1 427 ? -39.281 49.406 15.172 1 18.39 427 LEU B N 1
ATOM 7024 C CA . LEU B 1 427 ? -39.094 49.469 13.734 1 18.39 427 LEU B CA 1
ATOM 7025 C C . LEU B 1 427 ? -40.125 50.375 13.062 1 18.39 427 LEU B C 1
ATOM 7027 O O . LEU B 1 427 ? -41.312 50.094 13.117 1 18.39 427 LEU B O 1
ATOM 7031 N N . VAL B 1 428 ? -40.031 51.719 13.172 1 19.62 428 VAL B N 1
ATOM 7032 C CA . VAL B 1 428 ? -40.938 52.625 12.492 1 19.62 428 VAL B CA 1
ATOM 7033 C C . VAL B 1 428 ? -40.844 52.438 10.984 1 19.62 428 VAL B C 1
ATOM 7035 O O . VAL B 1 428 ? -39.781 52.656 10.375 1 19.62 428 VAL B O 1
ATOM 7038 N N . ILE B 1 429 ? -41.344 51.281 10.5 1 18.81 429 ILE B N 1
ATOM 7039 C CA . ILE B 1 429 ? -41.375 51.156 9.047 1 18.81 429 ILE B CA 1
ATOM 7040 C C . ILE B 1 429 ? -42.281 52.219 8.445 1 18.81 429 ILE B C 1
ATOM 7042 O O . ILE B 1 429 ? -43.5 52.25 8.727 1 18.81 429 ILE B O 1
ATOM 7046 N N . SER B 1 430 ? -41.938 53.531 8.414 1 17.36 430 SER B N 1
ATOM 7047 C CA . SER B 1 430 ? -42.844 54.531 7.84 1 17.36 430 SER B CA 1
ATOM 7048 C C . SER B 1 430 ? -43.156 54.219 6.379 1 17.36 430 SER B C 1
ATOM 7050 O O . SER B 1 430 ? -42.281 54.281 5.523 1 17.36 430 SER B O 1
ATOM 7052 N N . ARG B 1 431 ? -43.812 52.969 6.086 1 18.77 431 ARG B N 1
ATOM 7053 C CA . ARG B 1 431 ? -44.312 52.781 4.727 1 18.77 431 ARG B CA 1
ATOM 7054 C C . ARG B 1 431 ? -45.25 53.906 4.32 1 18.77 431 ARG B C 1
ATOM 7056 O O . ARG B 1 431 ? -46.188 54.25 5.059 1 18.77 431 ARG B O 1
ATOM 7063 N N . GLY B 1 432 ? -44.75 54.969 3.641 1 17.66 432 GLY B N 1
ATOM 7064 C CA . GLY B 1 432 ? -45.594 55.938 2.973 1 17.66 432 GLY B CA 1
ATOM 7065 C C . GLY B 1 432 ? -46.688 55.25 2.15 1 17.66 432 GLY B C 1
ATOM 7066 O O . GLY B 1 432 ? -46.625 54.062 1.862 1 17.66 432 GLY B O 1
ATOM 7067 N N . GLY B 1 433 ? -47.875 55.875 1.567 1 17.81 433 GLY B N 1
ATOM 7068 C CA . GLY B 1 433 ? -49.281 55.812 1.271 1 17.81 433 GLY B CA 1
ATOM 7069 C C . GLY B 1 433 ? -49.625 55.031 0.017 1 17.81 433 GLY B C 1
ATOM 7070 O O . GLY B 1 433 ? -50.75 54.531 -0.13 1 17.81 433 GLY B O 1
ATOM 7071 N N . ARG B 1 434 ? -48.969 55.062 -1.257 1 18.59 434 ARG B N 1
ATOM 7072 C CA . ARG B 1 434 ? -49.969 55.188 -2.303 1 18.59 434 ARG B CA 1
ATOM 7073 C C . ARG B 1 434 ? -50.812 53.906 -2.416 1 18.59 434 ARG B C 1
ATOM 7075 O O . ARG B 1 434 ? -50.375 52.844 -2.018 1 18.59 434 ARG B O 1
ATOM 7082 N N . GLN B 1 435 ? -52.094 53.812 -3.211 1 17.19 435 GLN B N 1
ATOM 7083 C CA . GLN B 1 435 ? -53.438 53.312 -3.379 1 17.19 435 GLN B CA 1
ATOM 7084 C C . GLN B 1 435 ? -53.438 51.969 -4.074 1 17.19 435 GLN B C 1
ATOM 7086 O O . GLN B 1 435 ? -54.281 51.125 -3.801 1 17.19 435 GLN B O 1
ATOM 7091 N N . SER B 1 436 ? -52.469 51.531 -5.055 1 18.92 436 SER B N 1
ATOM 7092 C CA . SER B 1 436 ? -53.25 51.062 -6.207 1 18.92 436 SER B CA 1
ATOM 7093 C C . SER B 1 436 ? -53.938 49.75 -5.914 1 18.92 436 SER B C 1
ATOM 7095 O O . SER B 1 436 ? -53.531 49.031 -5.008 1 18.92 436 SER B O 1
ATOM 7097 N N . PRO B 1 437 ? -54.812 49.094 -6.98 1 19.36 437 PRO B N 1
ATOM 7098 C CA . PRO B 1 437 ? -56.031 48.281 -7.074 1 19.36 437 PRO B CA 1
ATOM 7099 C C . PRO B 1 437 ? -55.812 46.812 -6.707 1 19.36 437 PRO B C 1
ATOM 7101 O O . PRO B 1 437 ? -54.688 46.344 -6.762 1 19.36 437 PRO B O 1
ATOM 7104 N N . GLU B 1 438 ? -56.781 46.125 -6.141 1 19.28 438 GLU B N 1
ATOM 7105 C CA . GLU B 1 438 ? -57.219 44.969 -5.375 1 19.28 438 GLU B CA 1
ATOM 7106 C C . GLU B 1 438 ? -57.156 43.688 -6.219 1 19.28 438 GLU B C 1
ATOM 7108 O O . GLU B 1 438 ? -57.438 42.594 -5.719 1 19.28 438 GLU B O 1
ATOM 7113 N N . THR B 1 439 ? -56.375 43.562 -7.41 1 19.25 439 THR B N 1
ATOM 7114 C CA . THR B 1 439 ? -56.938 42.562 -8.289 1 19.25 439 THR B CA 1
ATOM 7115 C C . THR B 1 439 ? -56.938 41.188 -7.605 1 19.25 439 THR B C 1
ATOM 7117 O O . THR B 1 439 ? -55.938 40.781 -7.023 1 19.25 439 THR B O 1
ATOM 7120 N N . ALA B 1 440 ? -58.156 40.625 -7.312 1 18.84 440 ALA B N 1
ATOM 7121 C CA . ALA B 1 440 ? -58.812 39.531 -6.629 1 18.84 440 ALA B CA 1
ATOM 7122 C C . ALA B 1 440 ? -58.375 38.188 -7.207 1 18.84 440 ALA B C 1
ATOM 7124 O O . ALA B 1 440 ? -58.75 37.844 -8.344 1 18.84 440 ALA B O 1
ATOM 7125 N N . PHE B 1 441 ? -57.094 37.906 -7.395 1 18.75 441 PHE B N 1
ATOM 7126 C CA . PHE B 1 441 ? -56.844 36.688 -8.156 1 18.75 441 PHE B CA 1
ATOM 7127 C C . PHE B 1 441 ? -57.5 35.5 -7.484 1 18.75 441 PHE B C 1
ATOM 7129 O O . PHE B 1 441 ? -57.438 35.344 -6.258 1 18.75 441 PHE B O 1
ATOM 7136 N N . ASP B 1 442 ? -58.531 34.906 -8.07 1 18.73 442 ASP B N 1
ATOM 7137 C CA . ASP B 1 442 ? -59.5 33.844 -7.785 1 18.73 442 ASP B CA 1
ATOM 7138 C C . ASP B 1 442 ? -58.781 32.531 -7.512 1 18.73 442 ASP B C 1
ATOM 7140 O O . ASP B 1 442 ? -58.031 32.031 -8.359 1 18.73 442 ASP B O 1
ATOM 7144 N N . LEU B 1 443 ? -58.375 32.25 -6.293 1 19.17 443 LEU B N 1
ATOM 7145 C CA . LEU B 1 443 ? -57.781 31.031 -5.738 1 19.17 443 LEU B CA 1
ATOM 7146 C C . LEU B 1 443 ? -58.656 29.812 -5.992 1 19.17 443 LEU B C 1
ATOM 7148 O O . LEU B 1 443 ? -59.812 29.781 -5.574 1 19.17 443 LEU B O 1
ATOM 7152 N N . PRO B 1 444 ? -58.5 29.281 -7.262 1 19.06 444 PRO B N 1
ATOM 7153 C CA . PRO B 1 444 ? -59.531 28.266 -7.395 1 19.06 444 PRO B CA 1
ATOM 7154 C C . PRO B 1 444 ? -59.531 27.266 -6.242 1 19.06 444 PRO B C 1
ATOM 7156 O O . PRO B 1 444 ? -58.5 27.078 -5.582 1 19.06 444 PRO B O 1
ATOM 7159 N N . LYS B 1 445 ? -60.688 26.844 -5.758 1 18.81 445 LYS B N 1
ATOM 7160 C CA . LYS B 1 445 ? -61.25 26.047 -4.676 1 18.81 445 LYS B CA 1
ATOM 7161 C C . LYS B 1 445 ? -60.656 24.641 -4.656 1 18.81 445 LYS B C 1
ATOM 7163 O O . LYS B 1 445 ? -60.25 24.141 -5.695 1 18.81 445 LYS B O 1
ATOM 7168 N N . ALA B 1 446 ? -60.281 24.078 -3.43 1 19.86 446 ALA B N 1
ATOM 7169 C CA . ALA B 1 446 ? -59.719 22.906 -2.754 1 19.86 446 ALA B CA 1
ATOM 7170 C C . ALA B 1 446 ? -60.5 21.656 -3.115 1 19.86 446 ALA B C 1
ATOM 7172 O O . ALA B 1 446 ? -61.656 21.5 -2.756 1 19.86 446 ALA B O 1
ATOM 7173 N N . THR B 1 447 ? -60.656 21.25 -4.387 1 19.38 447 THR B N 1
ATOM 7174 C CA . THR B 1 447 ? -61.656 20.203 -4.457 1 19.38 447 THR B CA 1
ATOM 7175 C C . THR B 1 447 ? -61.281 19.016 -3.582 1 19.38 447 THR B C 1
ATOM 7177 O O . THR B 1 447 ? -60.094 18.656 -3.49 1 19.38 447 THR B O 1
ATOM 7180 N N . GLN B 1 448 ? -62.188 18.547 -2.742 1 19.14 448 GLN B N 1
ATOM 7181 C CA . GLN B 1 448 ? -62.406 17.594 -1.659 1 19.14 448 GLN B CA 1
ATOM 7182 C C . GLN B 1 448 ? -62.031 16.172 -2.086 1 19.14 448 GLN B C 1
ATOM 7184 O O . GLN B 1 448 ? -62.594 15.648 -3.045 1 19.14 448 GLN B O 1
ATOM 7189 N N . LEU B 1 449 ? -60.719 15.852 -2.432 1 21.36 449 LEU B N 1
ATOM 7190 C CA . LEU B 1 449 ? -60.812 14.484 -2.922 1 21.36 449 LEU B CA 1
ATOM 7191 C C . LEU B 1 449 ? -61.312 13.547 -1.82 1 21.36 449 LEU B C 1
ATOM 7193 O O . LEU B 1 449 ? -61 13.742 -0.646 1 21.36 449 LEU B O 1
ATOM 7197 N N . PRO B 1 450 ? -62.312 12.648 -1.968 1 19.62 450 PRO B N 1
ATOM 7198 C CA . PRO B 1 450 ? -63.219 11.898 -1.068 1 19.62 450 PRO B CA 1
ATOM 7199 C C . PRO B 1 450 ? -62.438 10.914 -0.182 1 19.62 450 PRO B C 1
ATOM 7201 O O . PRO B 1 450 ? -62.75 10.805 1.012 1 19.62 450 PRO B O 1
ATOM 7204 N N . ASP B 1 451 ? -61.688 9.797 -0.65 1 20.94 451 ASP B N 1
ATOM 7205 C CA . ASP B 1 451 ? -62 8.5 -0.06 1 20.94 451 ASP B CA 1
ATOM 7206 C C . ASP B 1 451 ? -61.125 8.227 1.164 1 20.94 451 ASP B C 1
ATOM 7208 O O . ASP B 1 451 ? -60.062 8.797 1.294 1 20.94 451 ASP B O 1
ATOM 7212 N N . GLY B 1 452 ? -61.531 7.645 2.346 1 18.11 452 GLY B N 1
ATOM 7213 C CA . GLY B 1 452 ? -61.438 7.402 3.777 1 18.11 452 GLY B CA 1
ATOM 7214 C C . GLY B 1 452 ? -60.25 6.543 4.156 1 18.11 452 GLY B C 1
ATOM 7215 O O . GLY B 1 452 ? -60 6.312 5.34 1 18.11 452 GLY B O 1
ATOM 7216 N N . ARG B 1 453 ? -59.75 5.434 3.361 1 23.09 453 ARG B N 1
ATOM 7217 C CA . ARG B 1 453 ? -59.469 4.195 4.074 1 23.09 453 ARG B CA 1
ATOM 7218 C C . ARG B 1 453 ? -58.188 4.332 4.879 1 23.09 453 ARG B C 1
ATOM 7220 O O . ARG B 1 453 ? -57.219 4.961 4.43 1 23.09 453 ARG B O 1
ATOM 7227 N N . ILE B 1 454 ? -58.156 4.105 6.273 1 18.91 454 ILE B N 1
ATOM 7228 C CA . ILE B 1 454 ? -57.344 4.336 7.469 1 18.91 454 ILE B CA 1
ATOM 7229 C C . ILE B 1 454 ? -56.281 3.262 7.578 1 18.91 454 ILE B C 1
ATOM 7231 O O . ILE B 1 454 ? -56.562 2.074 7.711 1 18.91 454 ILE B O 1
ATOM 7235 N N . LEU B 1 455 ? -55.156 3.086 6.84 1 19.34 455 LEU B N 1
ATOM 7236 C CA . LEU B 1 455 ? -54.469 1.802 6.977 1 19.34 455 LEU B CA 1
ATOM 7237 C C . LEU B 1 455 ? -53.75 1.711 8.32 1 19.34 455 LEU B C 1
ATOM 7239 O O . LEU B 1 455 ? -53.062 2.652 8.727 1 19.34 455 LEU B O 1
ATOM 7243 N N . PRO B 1 456 ? -54 0.554 9.109 1 18.3 456 PRO B N 1
ATOM 7244 C CA . PRO B 1 456 ? -53.719 0.349 10.531 1 18.3 456 PRO B CA 1
ATOM 7245 C C . PRO B 1 456 ? -52.219 0.309 10.844 1 18.3 456 PRO B C 1
ATOM 7247 O O . PRO B 1 456 ? -51.406 0.147 9.93 1 18.3 456 PRO B O 1
ATOM 7250 N N . LYS B 1 457 ? -51.906 0.058 12.203 1 18.89 457 LYS B N 1
ATOM 7251 C CA . LYS B 1 457 ? -50.969 0.357 13.281 1 18.89 457 LYS B CA 1
ATOM 7252 C C . LYS B 1 457 ? -49.719 -0.501 13.172 1 18.89 457 LYS B C 1
ATOM 7254 O O . LYS B 1 457 ? -49.719 -1.538 12.508 1 18.89 457 LYS B O 1
ATOM 7259 N N . ALA B 1 458 ? -48.719 -0.431 14.305 1 19.64 458 ALA B N 1
ATOM 7260 C CA . ALA B 1 458 ? -47.344 -0.394 14.766 1 19.64 458 ALA B CA 1
ATOM 7261 C C . ALA B 1 458 ? -46.844 -1.785 15.164 1 19.64 458 ALA B C 1
ATOM 7263 O O . ALA B 1 458 ? -47.312 -2.342 16.172 1 19.64 458 ALA B O 1
ATOM 7264 N N . ILE B 1 459 ? -46.844 -2.934 14.484 1 19.53 459 ILE B N 1
ATOM 7265 C CA . ILE B 1 459 ? -46.594 -4.203 15.156 1 19.53 459 ILE B CA 1
ATOM 7266 C C . ILE B 1 459 ? -45.156 -4.238 15.672 1 19.53 459 ILE B C 1
ATOM 7268 O O . ILE B 1 459 ? -44.219 -3.895 14.945 1 19.53 459 ILE B O 1
ATOM 7272 N N . SER B 1 460 ? -44.938 -4.305 17.062 1 19.92 460 SER B N 1
ATOM 7273 C CA . SER B 1 460 ? -43.844 -4.297 18.047 1 19.92 460 SER B CA 1
ATOM 7274 C C . SER B 1 460 ? -42.969 -5.539 17.922 1 19.92 460 SER B C 1
ATOM 7276 O O . SER B 1 460 ? -42.562 -6.113 18.922 1 19.92 460 SER B O 1
ATOM 7278 N N . PRO B 1 461 ? -42.25 -5.965 16.844 1 19.52 461 PRO B N 1
ATOM 7279 C CA . PRO B 1 461 ? -41.75 -7.34 16.906 1 19.52 461 PRO B CA 1
ATOM 7280 C C . PRO B 1 461 ? -40.656 -7.516 17.938 1 19.52 461 PRO B C 1
ATOM 7282 O O . PRO B 1 461 ? -39.844 -6.613 18.125 1 19.52 461 PRO B O 1
ATOM 7285 N N . ARG B 1 462 ? -40.781 -8.289 19.062 1 20.47 462 ARG B N 1
ATOM 7286 C CA . ARG B 1 462 ? -40.156 -8.797 20.281 1 20.47 462 ARG B CA 1
ATOM 7287 C C . ARG B 1 462 ? -38.938 -9.648 19.938 1 20.47 462 ARG B C 1
ATOM 7289 O O . ARG B 1 462 ? -39.062 -10.82 19.578 1 20.47 462 ARG B O 1
ATOM 7296 N N . VAL B 1 463 ? -38 -9.406 19.062 1 18.83 463 VAL B N 1
ATOM 7297 C CA . VAL B 1 463 ? -37.031 -10.461 18.781 1 18.83 463 VAL B CA 1
ATOM 7298 C C . VAL B 1 463 ? -36.156 -10.672 19.984 1 18.83 463 VAL B C 1
ATOM 7300 O O . VAL B 1 463 ? -35.5 -9.734 20.469 1 18.83 463 VAL B O 1
ATOM 7303 N N . CYS B 1 464 ? -36.531 -11.578 20.953 1 19.14 464 CYS B N 1
ATOM 7304 C CA . CYS B 1 464 ? -35.969 -12.164 22.156 1 19.14 464 CYS B CA 1
ATOM 7305 C C . CYS B 1 464 ? -34.594 -12.797 21.859 1 19.14 464 CYS B C 1
ATOM 7307 O O . CYS B 1 464 ? -34.5 -13.703 21.031 1 19.14 464 CYS B O 1
ATOM 7309 N N . PHE B 1 465 ? -33.625 -12.016 21.688 1 18.27 465 PHE B N 1
ATOM 7310 C CA . PHE B 1 465 ? -32.281 -12.547 21.562 1 18.27 465 PHE B CA 1
ATOM 7311 C C . PHE B 1 465 ? -31.906 -13.344 22.812 1 18.27 465 PHE B C 1
ATOM 7313 O O . PHE B 1 465 ? -32.031 -12.844 23.938 1 18.27 465 PHE B O 1
ATOM 7320 N N . PRO B 1 466 ? -32.062 -14.68 22.75 1 22.27 466 PRO B N 1
ATOM 7321 C CA . PRO B 1 466 ? -31.531 -15.43 23.891 1 22.27 466 PRO B CA 1
ATOM 7322 C C . PRO B 1 466 ? -30.062 -15.133 24.172 1 22.27 466 PRO B C 1
ATOM 7324 O O . PRO B 1 466 ? -29.328 -14.734 23.266 1 22.27 466 PRO B O 1
#

Nearest PDB structures (foldseek):
  3ap3-assembly2_D  TM=9.962E-01  e=3.063E-49  Homo sapiens
  3ap3-assembly1_B  TM=9.949E-01  e=6.905E-48  Homo sapiens
  3ap3-assembly2_C  TM=9.925E-01  e=1.709E-47  Homo sapiens
  3ap3-assembly1_A  TM=9.974E-01  e=3.440E-46  Homo sapiens
  5wri-assembly1_B  TM=9.973E-01  e=2.968E-42  Homo sapiens

Solvent-accessible surface area (backbone atoms only — not comparable to full-atom values): 54121 Å² total; per-residue (Å²): 120,71,75,59,52,56,52,50,52,50,49,49,47,49,49,48,49,48,50,49,50,50,50,51,48,47,47,53,49,48,52,53,51,61,71,50,47,85,68,65,78,69,78,75,54,62,70,58,89,60,51,45,43,41,40,32,99,83,69,44,79,42,77,44,47,57,72,40,58,35,38,40,36,12,31,57,75,67,18,48,49,69,49,52,41,36,24,45,8,26,26,87,51,32,34,28,56,35,55,60,70,50,62,48,51,53,50,49,50,55,48,53,42,68,70,33,66,68,53,37,52,51,23,46,52,23,36,48,34,69,67,32,49,47,51,15,50,44,41,23,50,50,36,42,59,51,55,30,49,72,70,52,84,31,42,25,43,34,40,38,64,42,34,69,41,38,50,62,47,39,65,60,23,69,47,36,36,36,41,38,30,36,50,62,58,62,36,20,41,42,47,28,42,75,66,65,58,84,47,94,91,55,46,72,90,32,69,63,53,31,36,36,50,48,28,52,52,46,50,49,27,48,51,26,36,61,68,61,24,77,86,33,26,42,78,39,49,34,60,49,39,44,29,36,44,69,64,44,48,50,54,50,31,56,72,70,73,44,82,90,55,75,41,38,80,44,28,42,79,25,46,76,40,90,77,30,20,62,76,30,88,80,45,86,58,41,82,59,49,48,41,64,62,43,61,77,69,70,64,66,34,60,91,69,65,57,66,70,50,55,74,41,27,54,76,54,24,52,52,38,51,74,75,70,37,61,56,80,46,85,68,62,87,81,74,78,61,39,69,67,28,53,52,35,32,52,31,53,77,72,61,64,65,69,72,48,75,92,48,45,68,58,52,54,49,51,50,49,47,52,49,46,52,57,58,56,65,64,60,71,84,75,82,79,76,80,76,75,78,75,79,76,74,73,74,76,72,82,74,76,87,74,76,75,74,77,76,78,75,79,66,81,64,84,72,81,83,74,76,77,74,69,84,73,68,84,77,77,71,81,75,81,82,88,80,81,83,77,85,75,77,78,73,80,81,79,76,77,81,83,88,76,90,78,84,88,84,76,88,74,86,78,83,75,79,129,120,71,74,58,53,55,53,48,51,50,48,51,48,49,49,48,50,48,50,48,49,49,49,50,48,47,47,52,49,47,51,54,51,62,74,51,47,85,69,65,77,69,75,76,55,61,68,57,91,60,49,46,44,40,40,32,98,84,69,43,78,41,77,43,47,56,73,39,58,34,36,40,36,11,29,55,76,67,19,50,47,68,51,52,40,37,24,44,8,27,25,89,50,32,35,29,57,35,55,60,72,51,64,46,50,54,51,49,51,54,49,53,42,67,69,32,66,68,52,38,50,52,23,46,52,21,35,48,34,70,67,31,49,47,51,12,51,45,40,23,51,48,37,41,60,50,54,29,48,70,70,53,85,32,42,24,42,34,38,38,67,43,34,68,40,39,50,61,47,40,67,59,22,68,46,36,36,35,39,37,30,37,49,62,59,62,38,20,42,42,48,28,43,77,66,64,60,86,47,94,91,55,44,72,90,33,70,63,54,32,35,36,50,48,29,54,52,46,49,49,27,49,50,25,36,61,68,62,23,77,87,32,27,42,80,39,49,34,60,50,39,45,28,35,45,68,65,43,47,51,53,50,31,56,71,72,72,45,81,89,55,76,42,38,82,44,27,41,79,26,45,77,40,91,78,30,20,64,77,31,89,80,45,85,60,41,84,60,50,45,43,66,62,41,63,78,69,71,63,67,36,60,91,68,67,55,66,71,50,54,74,41,26,56,76,54,24,52,50,36,52,75,73,70,38,60,56,82,46,84,66,61,88,81,75,78,62,38,70,68,29,53,51,37,31,53,30,54,77,72,60,63,66,69,72,48,75,92,46,46,69,56,52,54,50,51,50,50,47,52,51,47,52,58,59,57,66,66,61,74,83,78,84,79,75,80,77,77,78,78,79,78,76,74,74,78,74,82,75,78,86,76,78,77,78,80,79,82,80,84,72,81,70,85,75,81,86,76,75,81,76,74,87,75,76,84,77,75,73,79,75,81,79,89,81,85,84,77,84,74,77,80,72,81,79,80,77,76,80,79,89,76,89,77,83,86,88,83,83,77,85,78,81,79,76,126

Foldseek 3Di:
DVVVVVVVVVVVVVVVVVVVVVVVVVVVVVVVVVVPPPPPPPPPPPPPWDWDWDAFPVRDIDTHGLAAEEEEEAEDAQLCSLLVQLLQLLDLQEHAAEAPVVLVVVVVVVVVCVVDPVSQVVCVVVVNHPVNVLVVSLVVVRCCQQPVDGHGSYTYYYDHLNLLCLQVSCVSRVNYAYEYRDEQLLLSLLCCLVLVPDDPQADSVASLRSQLVSQVSRVSSVVSQVVVHPLRYDYQYSLCCLQPVVVRVVVVCVSSVHDDDCSSQVSLVFEPHVSHGDDDLPDSCVVVSNAGRECVRRQPSFPPHDPVCLVCVCVSRVVCVVVPHDSNPRHDDSDHGDPVRVVSHVCVVVVNGDDDPVNVVSVVVVVVVVVVVVVVVVDDPDPDDPPPPPPPPVPPPPDDPCPPPPPCPPPPPPDDPPPPPPCPPCPVPVPDDDDDDDPPPCPPDPPDDDDDDDDDDDDDDPPPDD/DVVVVVVVVVVVVVVVVVVVVVVVVVVVVVVVVVVPPPPPPPPPPPPPWDWDWDAFPVRDIDTHTLAAEEEEEAEDAQLCSLLVQLLQLLDLQEHAAEAPVVLVVVVVVVVVCVVDPVSQVVCVVVVNHPVNVLVVSLVVVRCCQQPVDGHGSYTYYYDHLNLLCLVVSCVSRVNYAYEYRDEQLLLSLLCCLVLVPDDPQADSVASLRSQLVSQVSRVSSVVSQVVVHPLRYDYQYSLCCLQPVVVSVVVVCVSSVHDDDCSSQVSLVFEPHVSGGDDDLPDSCVVVSNAGREDVSRQPSFPPHDPVCLVCVCVSRVVCVVVPHDSNPRHDDSDHHDPVRVVSHVCVVVVNGDDDPVNVVSVVVVVVVVVVVVVVVVDDDDPDPPPPPPPPPVPPPPDDPPPPPDDDDPDPDPDDPPPPPDCPPDPVPVPDDDDDDDPPPCPPDDPDPDDDDDDDDDPPDPPPPD

Organism: Equus asinus (NCBI:txid9793)

Radius of gyration: 38.03 Å; Cα contacts (8 Å, |Δi|>4): 1114; chains: 2; bounding box: 123×116×80 Å

Sequence (932 aa):
MRLSMRRALLAAGCTLALVLAVQLGQQVLECRAVLEGPRSPRRAMRPEQEDLVMVGADHVEYRYGKAMPLIFVGGVPRSGTTLMRAMLDAHPEVRCGEETRIIPRVLAMRQAWSKSGREKLRLDEAGVTDEVLDAAMQAFILEVIAKHGEPARVLCNKDPFTLKSSVYLSRLFPNSKFLLMVRDGRASVHSMITRKVTIAGFDLSSYRDCLTKWNKAIEVMYAQCMEVGKDKCLPVYYEQLVLHPRRSLKLILDFLGIAWSDAVLHHEDLIGKPGGVSLSKIERSTDQVIKPVNLEALSKWTGHIPGDVVRDMAHIAPMLARLGYDPYANPPNYGNPDPIVINNTQRVLKGDYKTPANLKGYFQEQNMKKWWSMLHHREYSRPQESCLHIGSNLYFLSSSPLLSFTVHVTSSIGEPEQHLLLPLGKLVISRGGRQSPETAFDLPKATQLPDGRILPKAISPRVCFPMRLSMRRALLAAGCTLALVLAVQLGQQVLECRAVLEGPRSPRRAMRPEQEDLVMVGADHVEYRYGKAMPLIFVGGVPRSGTTLMRAMLDAHPEVRCGEETRIIPRVLAMRQAWSKSGREKLRLDEAGVTDEVLDAAMQAFILEVIAKHGEPARVLCNKDPFTLKSSVYLSRLFPNSKFLLMVRDGRASVHSMITRKVTIAGFDLSSYRDCLTKWNKAIEVMYAQCMEVGKDKCLPVYYEQLVLHPRRSLKLILDFLGIAWSDAVLHHEDLIGKPGGVSLSKIERSTDQVIKPVNLEALSKWTGHIPGDVVRDMAHIAPMLARLGYDPYANPPNYGNPDPIVINNTQRVLKGDYKTPANLKGYFQEQNMKKWWSMLHHREYSRPQESCLHIGSNLYFLSSSPLLSFTVHVTSSIGEPEQHLLLPLGKLVISRGGRQSPETAFDLPKATQLPDGRILPKAISPRVCFP

Secondary structure (DSSP, 8-state):
-HHHHHHHHHHHHHHHHHHHHHHHHHHHHHHHHHSS---------------EEEE-TT--EEEE-TTS-EEEEEESTTSSHHHHHHHHHTSTTEE--S--SHHHHHHHHHHHHHH-HHHHHHHHHTT--HHHHHHHHHHHHHHHHHHTS---SEEEEE-GGGGGGHHHHHHHSTTEEEEEEE--HHHHHHHHHHHT---TT--TT-HHHHHHHHHHHHHHHHHHHHHH-TTTEEEEEHHHHHH-HHHHHHHHHHHHT----GGGG-GGGGBTSTTSB---TT-TTHHHHTSPS-STTTTTTTTTS-HHHHHTHHHH-THHHHTT--TT-SS----PPPHHHHHHHHHHHTT-SPPPHHHHHHHHHHHHHHHHHHHHTT--S-----------------S-S-----------S-S---------------------------------------------------/-HHHHHHHHHHHHHHHHHHHHHHHHHHHHHHHHHHS---------------EEEE-TT--EEEE-TTS-EEEEEESTTSSHHHHHHHHHTSTTEE--S--SHHHHHHHHHHHHHH-HHHHHHHHHTT--HHHHHHHHHHHHHHHHHHTS---SEEEEE-GGGGGGHHHHHHHSTTEEEEEEE--HHHHHHHHHHHT---TT--TT-HHHHHHHHHHHHHHHHHHHHHH-TTTEEEEEHHHHHH-HHHHHHHHHHHHT----GGGG-GGGGBTSTTSB---SS-TTHHHHTSPS-STTTTTTTTTS-HHHHHTHHHH-THHHHTT--TT-SS----PPPHHHHHHHHHHHTT-SPPPHHHHHHHHHHHHHHHHHHHHTT--S-----------------S-S-----------S-S---------------------------------------------------

InterPro domains:
  IPR026634 Protein-tyrosine sulfotransferase-like [PTHR12788] (1-370)
  IPR027417 P-loop containing nucleoside triphosphate hydrolase [G3DSA:3.40.50.300] (52-359)
  IPR027417 P-loop containing nucleoside triphosphate hydrolase [SSF52540] (65-330)

pLDDT: mean 73.68, std 30.74, range [17.19, 98.94]